Protein AF-0000000087742639 (afdb_homodimer)

pLDDT: mean 84.42, std 10.1, range [49.38, 97.69]

Organism: Butyrivibrio fibrisolvens (NCBI:txid831)

Radius of gyration: 39.34 Å; Cα contacts (8 Å, |Δi|>4): 1975; chains: 2; bounding box: 73×129×88 Å

Secondary structure (DSSP, 8-state):
-PPB-HHHHHHHHHHHHHHHHHHTSPPPS-HHHHHHHHHHHHHHHHHHHHHHHHHHHHSGGGS-HHHHHHHHHHHHHHHHHHHHHHHHHHHHHTT-GGGS-HHHHHHHHHHHHHHHHHHHTHHHH-SSEEE-TT--EEE-TTHHHHHHHHHHHHHHHHHHHHHHTGGGS-HHHHHHHHHHHHHHHHHHHIIIII-TTB--HHHHHHHHHHHHHHHTS-GGGGB-TTT-SB-HHHHHHHHHHHHHHT----EEEEEETTHHHHHHHH-HHHHHHHHHHHHHHHHHHSTTSEEEE-STTEEEEE--TT--HHHHHHHHHHHHTS-BS-TT--B---EEEEEE-TTSPP--HHHHHHHHHHHHHHHHHHT-SS-EEPPHHHHHHHHHHHHHHHHHHHHHHTT--EEEEEEEEETTTTEEEEEEEEEEEEETTTEEEPHHHHHHHHHHHTTHHHHHHHHHHHHHHHHHHS-HHHHT--EEEEEE-HHHHT-TTHHHHHHHHHHHTT--GGGEEEEEEGGGGGGHHHHHHHHHHHHHTT-EEEEEEETTS-B-HHHHHHS--SEEEEPHHHHHHHHTTS---HHHHHHHHHHTT-EEEEE---SHHHHHHHHHHT-SEEESTTT---B-HHHHHHHHHHHHHHHHHHHHH-/-PPB-HHHHHHHHHHHHHHHHHHTSPPPS-HHHHHHHHHHHHHHHHHHHHHHHHHHHHSGGGS-HHHHHHHHHHHHHHHHHHHHHHHHHHHHTTT-GGGS-HHHHHHHHHHHHHHHHHHHTHHHH-SSEEE-TT--EEE-TTHHHHHHHHHIIIIIHHHHHHHHTGGGS-HHHHHHHHHHHHHHHHHHHIIIII-TTB--HHHHHHHHHHHHHHHTS-GGGGB-TTT-SB-HHHHHHHHHHHHHHT----EEEEEETTHHHHHHHH-HHHHHHHHHHHHHHHHHHSTTSEEEE-STTEEEEE--TT--HHHHHHHHHHHHTS-BS-TT--B---EEEEEE-TTSPP--HHHHHHHHHHHHHHHHHHT-SS-EEPPHHHHHHHHHHHHHHHHHHHHHHTT--EEEEEEEEETTTTEEEEEEEEEEEEETTTEEEPHHHHHHHHHHHTTHHHHHHHHHHHHHHHHHHS-HHHHT--EEEEEE-HHHHT-TTHHHHHHHHHHHTT--GGGEEEEEEGGGGGGHHHHHHHHHHHHHTT-EEEEEEETTS-B-HHHHHHS--SEEEEPHHHHHHHHTTS---HHHHHHHHHHTT-EEEEE---SHHHHHHHHHHT-SEEESTTT---B-HHHHHHHHHHHHHHHHHHHHH-

Sequence (1292 aa):
MVWNVYFEIAALMISVVLMLSDLWKKHLPFRSWNYFAWILSLQIICCIFDIISCGMAIRPYRYSIRIHYLINIIYYISYIMEIWSFAIFTIAMTGKSKSIRRTTWFVIALPYLVSFISVLITPFTHMFFYIDSEGVYHRGWAYYYTWLTFLAFYILLPVAYAWFYKVQMAPYRMMYTIGFWALSLTGMLLQGFIFTDVLLEGLFNTAAILIIYLNIQNPSQFTDADTGLYNQWALGEVIDEKLEYGDPIDISVIGIENFPVLESIYGRRKLMRVLHSIADEITEQVKGVNLFYMHRGRFALLFNKNTNHKQIEHAIRRRFEMPWGEEDGKVTFKIHITHLDEDVPKMSIREIFDSLEEGLRNAEMKNNEVTEIISAQRIEEIRDGIKVEHAVSKAIRERRIRVAFQPIYSTKKERIISVEALARLVDDELGIIEPDVFIPIAEKNGTIGFIGSQVFEQVCSFIRERDMEDLGVRFIEVNLSPIQCKSGELVSDLFNLMDRYEIDPRQINFEITESAMTDGKILNEMMNKIIQRGSTFSLDDYGTGYSNLVELLDLPFKIVKIDKSLVWSYFNGTSDVLPDIIKTFSKRGYEIVAEGVETHNMAEKLRDMGCDYLQGFYFSKALPADQLVSYVYNNRRLRIMEEMRLMVWNVYFEIAALMISVVLMLSDLWKKHLPFRSWNYFAWILSLQIICCIFDIISCGMAIRPYRYSIRIHYLINIIYYISYIMEIWSFAIFTIAMTGKSKSIRRTTWFVIALPYLVSFISVLITPFTHMFFYIDSEGVYHRGWAYYYTWLTFLAFYILLPVAYAWFYKVQMAPYRMMYTIGFWALSLTGMLLQGFIFTDVLLEGLFNTAAILIIYLNIQNPSQFTDADTGLYNQWALGEVIDEKLEYGDPIDISVIGIENFPVLESIYGRRKLMRVLHSIADEITEQVKGVNLFYMHRGRFALLFNKNTNHKQIEHAIRRRFEMPWGEEDGKVTFKIHITHLDEDVPKMSIREIFDSLEEGLRNAEMKNNEVTEIISAQRIEEIRDGIKVEHAVSKAIRERRIRVAFQPIYSTKKERIISVEALARLVDDELGIIEPDVFIPIAEKNGTIGFIGSQVFEQVCSFIRERDMEDLGVRFIEVNLSPIQCKSGELVSDLFNLMDRYEIDPRQINFEITESAMTDGKILNEMMNKIIQRGSTFSLDDYGTGYSNLVELLDLPFKIVKIDKSLVWSYFNGTSDVLPDIIKTFSKRGYEIVAEGVETHNMAEKLRDMGCDYLQGFYFSKALPADQLVSYVYNNRRLRIMEEMRL

InterPro domains:
  IPR000160 GGDEF domain [PS50887] (247-376)
  IPR001633 EAL domain [PF00563] (391-621)
  IPR001633 EAL domain [PS50883] (385-636)
  IPR001633 EAL domain [SM00052] (384-627)
  IPR001633 EAL domain [cd01948] (390-627)
  IPR035919 EAL domain superfamily [G3DSA:3.20.20.450] (386-643)
  IPR035919 EAL domain superfamily [SSF141868] (390-637)
  IPR043128 Reverse transcriptase/Diguanylate cyclase domain [G3DSA:3.30.70.270] (218-373)

Solvent-accessible surface area (backbone atoms only — not comparable to full-atom values): 66734 Å² total; per-residue (Å²): 124,75,62,46,51,52,32,25,52,47,20,37,52,51,44,49,53,51,48,56,60,48,69,75,40,83,76,64,92,41,68,49,49,50,33,48,52,46,32,54,51,28,49,42,52,24,33,52,32,46,48,51,42,49,58,44,47,70,50,24,75,81,49,57,62,65,56,55,49,51,42,45,44,51,21,53,49,30,46,55,49,30,50,51,31,53,24,52,31,45,38,36,69,50,70,51,48,79,73,48,50,70,69,58,47,48,64,66,44,43,65,54,52,54,51,51,49,48,53,71,46,9,89,78,66,32,35,46,34,41,64,47,99,67,31,47,79,40,78,20,86,41,35,67,60,53,49,51,54,50,48,48,48,46,49,49,49,32,52,50,52,37,57,72,42,38,86,76,38,60,69,68,55,55,54,50,52,51,47,29,53,50,38,35,49,50,19,46,50,40,25,71,73,69,39,70,50,38,46,41,38,49,34,25,41,39,48,21,50,46,49,40,41,70,70,69,62,37,62,60,65,31,34,30,87,76,59,67,32,31,16,48,66,40,48,51,52,47,49,49,51,30,52,75,69,67,47,71,56,31,39,35,38,39,34,40,59,63,36,70,27,49,32,64,55,62,31,60,70,59,46,41,52,41,47,28,52,48,50,52,51,49,51,68,71,37,70,89,44,50,63,29,35,60,57,82,56,25,35,35,38,43,46,52,92,88,57,65,61,65,60,50,52,50,53,51,52,58,53,39,72,43,65,43,65,58,93,93,53,68,43,70,57,54,66,26,33,16,36,41,58,50,85,51,72,95,64,53,70,64,56,49,55,53,48,51,54,51,29,38,51,50,13,52,47,61,53,34,94,49,70,29,68,59,46,70,67,57,50,49,50,51,50,50,51,49,52,49,51,50,48,53,33,49,30,60,75,66,64,52,66,39,61,25,34,26,56,29,33,26,58,86,77,68,42,58,36,31,32,35,55,40,75,41,43,69,40,93,86,76,35,74,50,55,54,88,57,55,48,58,51,23,55,74,45,53,49,38,51,60,52,44,51,53,48,49,52,51,51,44,50,48,56,60,75,40,63,43,72,81,64,44,39,61,32,39,35,38,70,45,54,47,72,43,63,57,39,58,54,44,67,59,52,53,48,53,52,32,58,74,51,66,54,63,41,62,38,36,28,39,27,33,45,37,69,41,54,82,47,54,66,60,44,44,54,55,49,48,61,44,37,74,61,44,26,48,34,27,37,30,46,44,62,75,29,35,42,22,65,62,61,54,70,72,39,86,57,51,31,41,28,37,25,35,68,56,49,48,29,38,76,70,67,74,39,83,56,55,66,59,52,47,46,56,42,47,75,70,67,38,42,33,32,40,30,64,32,64,45,70,67,52,50,54,54,40,45,71,68,62,35,43,25,42,27,26,65,57,81,36,63,69,23,45,68,71,54,40,56,51,48,48,53,51,54,50,50,50,50,52,53,53,59,67,72,103,122,74,61,46,52,50,32,25,52,46,20,36,53,50,45,50,52,51,48,55,59,49,69,74,39,84,76,64,91,42,69,48,51,51,32,47,52,47,32,56,52,28,49,43,50,22,35,53,31,46,49,51,42,51,58,43,45,70,49,24,75,80,50,56,63,69,56,55,50,48,42,46,43,52,21,54,49,30,45,55,49,30,49,50,30,53,25,51,30,43,39,36,69,50,71,50,48,77,72,48,51,69,68,58,48,46,63,67,45,43,66,56,52,54,52,52,50,47,55,71,46,10,88,78,66,33,34,47,36,41,66,47,100,67,29,48,80,40,78,21,87,41,38,68,60,53,50,49,54,46,48,51,51,48,47,49,48,30,51,49,52,39,58,73,42,38,87,75,38,59,68,69,54,53,54,50,51,52,48,29,52,51,37,36,49,50,20,47,51,39,25,70,71,69,40,70,50,37,44,41,38,48,34,24,41,40,48,21,50,47,50,41,41,71,70,68,61,36,62,59,65,30,35,30,88,76,57,66,32,31,17,48,67,39,49,52,52,45,49,50,51,30,52,75,69,66,44,72,55,31,39,34,38,38,35,41,61,62,37,71,29,49,32,64,55,62,31,58,69,58,45,42,52,42,46,27,51,48,50,52,52,49,51,66,71,36,72,89,46,50,61,28,35,59,57,82,57,27,36,35,38,43,46,54,93,88,57,66,59,67,60,50,52,50,53,51,54,56,54,39,72,45,66,43,66,56,93,91,52,66,44,69,56,55,68,27,33,16,35,41,56,49,84,52,73,94,65,52,72,65,56,48,54,53,47,51,53,51,27,38,52,50,15,51,49,61,52,34,95,49,70,28,68,58,46,70,66,57,50,48,51,51,49,50,52,49,52,50,50,49,48,51,33,49,28,61,76,66,66,51,66,40,61,26,34,26,55,28,32,26,58,85,75,68,42,57,36,30,31,35,54,39,75,41,42,69,38,94,85,76,36,75,50,53,54,87,56,54,48,57,51,22,55,73,45,55,48,38,51,61,52,44,51,54,48,50,49,51,50,42,51,48,57,61,76,40,64,44,73,81,62,45,39,62,32,38,34,37,70,46,54,46,73,43,62,56,38,58,54,42,67,59,54,53,49,52,51,32,57,73,53,68,54,64,43,59,38,36,28,39,27,36,45,37,70,41,55,83,48,53,67,59,45,46,55,53,50,49,61,45,39,74,64,44,27,48,31,29,37,30,46,44,60,75,30,35,43,21,64,64,62,54,69,71,40,86,55,50,30,40,28,35,24,35,68,57,48,50,29,38,76,69,67,74,38,83,57,53,67,59,52,49,47,57,41,47,75,71,68,36,41,32,31,42,32,65,30,63,45,71,66,53,51,52,52,40,45,70,67,63,34,45,26,41,27,25,63,57,80,37,59,69,23,45,68,71,53,40,56,52,48,50,52,48,54,52,48,50,49,52,51,51,60,68,71,101

Structure (mmCIF, N/CA/C/O backbone):
data_AF-0000000087742639-model_v1
#
loop_
_entity.id
_entity.type
_entity.pdbx_description
1 polymer 'EAL domain, c-di-GMP-specific phosphodiesterase class I (Or its enzymatically inactive variant)'
#
loop_
_atom_site.group_PDB
_atom_site.id
_atom_site.type_symbol
_atom_site.label_atom_id
_atom_site.label_alt_id
_atom_site.label_comp_id
_atom_site.label_asym_id
_atom_site.label_entity_id
_atom_site.label_seq_id
_atom_site.pdbx_PDB_ins_code
_atom_site.Cartn_x
_atom_site.Cartn_y
_atom_site.Cartn_z
_atom_site.occupancy
_atom_site.B_iso_or_equiv
_atom_site.auth_seq_id
_atom_site.auth_comp_id
_atom_site.auth_asym_id
_atom_site.auth_atom_id
_atom_site.pdbx_PDB_model_num
ATOM 1 N N . MET A 1 1 ? -14.148 57.188 22.984 1 70.19 1 MET A N 1
ATOM 2 C CA . MET A 1 1 ? -13.477 55.969 23.484 1 70.19 1 MET A CA 1
ATOM 3 C C . MET A 1 1 ? -12.375 55.531 22.516 1 70.19 1 MET A C 1
ATOM 5 O O . MET A 1 1 ? -12.547 55.594 21.297 1 70.19 1 MET A O 1
ATOM 9 N N . VAL A 1 2 ? -11.156 55.406 22.984 1 81.5 2 VAL A N 1
ATOM 10 C CA . VAL A 1 2 ? -10.023 54.969 22.188 1 81.5 2 VAL A CA 1
ATOM 11 C C . VAL A 1 2 ? -9.719 53.5 22.484 1 81.5 2 VAL A C 1
ATOM 13 O O . VAL A 1 2 ? -9.695 53.094 23.641 1 81.5 2 VAL A O 1
ATOM 16 N N . TRP A 1 3 ? -9.789 52.75 21.391 1 89.06 3 TRP A N 1
ATOM 17 C CA . TRP A 1 3 ? -9.562 51.312 21.531 1 89.06 3 TRP A CA 1
ATOM 18 C C . TRP A 1 3 ? -8.125 50.969 21.172 1 89.06 3 TRP A C 1
ATOM 20 O O . TRP A 1 3 ? -7.535 51.562 20.281 1 89.06 3 TRP A O 1
ATOM 30 N N . ASN A 1 4 ? -7.555 49.969 21.938 1 91.44 4 ASN A N 1
ATOM 31 C CA . ASN A 1 4 ? -6.262 49.375 21.609 1 91.44 4 ASN A CA 1
ATOM 32 C C . ASN A 1 4 ? -6.391 48.312 20.531 1 91.44 4 ASN A C 1
ATOM 34 O O . ASN A 1 4 ? -7.02 47.281 20.734 1 91.44 4 ASN A O 1
ATOM 38 N N . VAL A 1 5 ? -5.688 48.531 19.344 1 93.56 5 VAL A N 1
ATOM 39 C CA . VAL A 1 5 ? -5.941 47.688 18.172 1 93.56 5 VAL A CA 1
ATOM 40 C C . VAL A 1 5 ? -4.738 46.781 17.922 1 93.56 5 VAL A C 1
ATOM 42 O O . VAL A 1 5 ? -4.688 46.062 16.906 1 93.56 5 VAL A O 1
ATOM 45 N N . TYR A 1 6 ? -3.758 46.719 18.719 1 92.94 6 TYR A N 1
ATOM 46 C CA . TYR A 1 6 ? -2.504 46.031 18.453 1 92.94 6 TYR A CA 1
ATOM 47 C C . TYR A 1 6 ? -2.721 44.531 18.344 1 92.94 6 TYR A C 1
ATOM 49 O O . TYR A 1 6 ? -2.141 43.875 17.484 1 92.94 6 TYR A O 1
ATOM 57 N N . PHE A 1 7 ? -3.562 44 19.188 1 94.56 7 PHE A N 1
ATOM 58 C CA . PHE A 1 7 ? -3.836 42.562 19.141 1 94.56 7 PHE A CA 1
ATOM 59 C C . PHE A 1 7 ? -4.551 42.188 17.844 1 94.56 7 PHE A C 1
ATOM 61 O O . PHE A 1 7 ? -4.32 41.094 17.297 1 94.56 7 PHE A O 1
ATOM 68 N N . GLU A 1 8 ? -5.383 43.031 17.422 1 94.94 8 GLU A N 1
ATOM 69 C CA . GLU A 1 8 ? -6.102 42.781 16.172 1 94.94 8 GLU A CA 1
ATOM 70 C C . GLU A 1 8 ? -5.152 42.812 14.977 1 94.94 8 GLU A C 1
ATOM 72 O O . GLU A 1 8 ? -5.312 42.062 14.023 1 94.94 8 GLU A O 1
ATOM 77 N N . ILE A 1 9 ? -4.191 43.75 15.031 1 95 9 ILE A N 1
ATOM 78 C CA . ILE A 1 9 ? -3.184 43.812 13.977 1 95 9 ILE A CA 1
ATOM 79 C C . ILE A 1 9 ? -2.359 42.531 13.961 1 95 9 ILE A C 1
ATOM 81 O O . ILE A 1 9 ? -2.053 42 12.891 1 95 9 ILE A O 1
ATOM 85 N N . ALA A 1 10 ? -2.016 42.094 15.117 1 95.5 10 ALA A N 1
ATOM 86 C CA . ALA A 1 10 ? -1.282 40.844 15.227 1 95.5 10 ALA A CA 1
ATOM 87 C C . ALA A 1 10 ? -2.096 39.688 14.656 1 95.5 10 ALA A C 1
ATOM 89 O O . ALA A 1 10 ? -1.561 38.812 13.945 1 95.5 10 ALA A O 1
ATOM 90 N N . ALA A 1 11 ? -3.361 39.656 15.023 1 96.5 11 ALA A N 1
ATOM 91 C CA . ALA A 1 11 ? -4.262 38.625 14.523 1 96.5 11 ALA A CA 1
ATOM 92 C C . ALA A 1 11 ? -4.328 38.656 13 1 96.5 11 ALA A C 1
ATOM 94 O O . ALA A 1 11 ? -4.32 37.594 12.367 1 96.5 11 ALA A O 1
ATOM 95 N N . LEU A 1 12 ? -4.414 39.844 12.477 1 96.38 12 LEU A N 1
ATOM 96 C CA . LEU A 1 12 ? -4.473 40.031 11.031 1 96.38 12 LEU A CA 1
ATOM 97 C C . LEU A 1 12 ? -3.217 39.469 10.359 1 96.38 12 LEU A C 1
ATOM 99 O O . LEU A 1 12 ? -3.303 38.75 9.359 1 96.38 12 LEU A O 1
ATOM 103 N N . MET A 1 13 ? -2.086 39.75 10.938 1 95.06 13 MET A N 1
ATOM 104 C CA . MET A 1 13 ? -0.822 39.281 10.367 1 95.06 13 MET A CA 1
ATOM 105 C C . MET A 1 13 ? -0.753 37.781 10.344 1 95.06 13 MET A C 1
ATOM 107 O O . MET A 1 13 ? -0.425 37.188 9.312 1 95.06 13 MET A O 1
ATOM 111 N N . ILE A 1 14 ? -1.078 37.188 11.438 1 95.25 14 ILE A N 1
ATOM 112 C CA . ILE A 1 14 ? -1 35.719 11.539 1 95.25 14 ILE A CA 1
ATOM 113 C C . ILE A 1 14 ? -2.033 35.094 10.617 1 95.25 14 ILE A C 1
ATOM 115 O O . ILE A 1 14 ? -1.758 34.062 9.969 1 95.25 14 ILE A O 1
ATOM 119 N N . SER A 1 15 ? -3.193 35.688 10.547 1 95.69 15 SER A N 1
ATOM 120 C CA . SER A 1 15 ? -4.242 35.156 9.68 1 95.69 15 SER A CA 1
ATOM 121 C C . SER A 1 15 ? -3.828 35.219 8.211 1 95.69 15 SER A C 1
ATOM 123 O O . SER A 1 15 ? -4.152 34.312 7.43 1 95.69 15 SER A O 1
ATOM 125 N N . VAL A 1 16 ? -3.143 36.281 7.891 1 94.12 16 VAL A N 1
ATOM 126 C CA . VAL A 1 16 ? -2.666 36.406 6.516 1 94.12 16 VAL A CA 1
ATOM 127 C C . VAL A 1 16 ? -1.624 35.344 6.215 1 94.12 16 VAL A C 1
ATOM 129 O O . VAL A 1 16 ? -1.62 34.75 5.129 1 94.12 16 VAL A O 1
ATOM 132 N N . VAL A 1 17 ? -0.78 35.062 7.176 1 91.38 17 VAL A N 1
ATOM 133 C CA . VAL A 1 17 ? 0.227 34.031 7.012 1 91.38 17 VAL A CA 1
ATOM 134 C C . VAL A 1 17 ? -0.457 32.656 6.836 1 91.38 17 VAL A C 1
ATOM 136 O O . VAL A 1 17 ? -0.042 31.859 6 1 91.38 17 VAL A O 1
ATOM 139 N N . LEU A 1 18 ? -1.46 32.438 7.578 1 90.56 18 LEU A N 1
ATOM 140 C CA . LEU A 1 18 ? -2.215 31.203 7.473 1 90.56 18 LEU A CA 1
ATOM 141 C C . LEU A 1 18 ? -2.879 31.094 6.105 1 90.56 18 LEU A C 1
ATOM 143 O O . LEU A 1 18 ? -2.867 30.016 5.496 1 90.56 18 LEU A O 1
ATOM 147 N N . MET A 1 19 ? -3.42 32.188 5.66 1 90.25 19 MET A N 1
ATOM 148 C CA . MET A 1 19 ? -4.094 32.188 4.363 1 90.25 19 MET A CA 1
ATOM 149 C C . MET A 1 19 ? -3.104 31.922 3.238 1 90.25 19 MET A C 1
ATOM 151 O O . MET A 1 19 ? -3.393 31.141 2.33 1 90.25 19 MET A O 1
ATOM 155 N N . LEU A 1 20 ? -1.961 32.5 3.342 1 85.44 20 LEU A N 1
ATOM 156 C CA . LEU A 1 20 ? -0.944 32.312 2.314 1 85.44 20 LEU A CA 1
ATOM 157 C C . LEU A 1 20 ? -0.446 30.875 2.305 1 85.44 20 LEU A C 1
ATOM 159 O O . LEU A 1 20 ? -0.178 30.312 1.24 1 85.44 20 LEU A O 1
ATOM 163 N N . SER A 1 21 ? -0.362 30.344 3.438 1 81.69 21 SER A N 1
ATOM 164 C CA . SER A 1 21 ? 0.072 28.953 3.539 1 81.69 21 SER A CA 1
ATOM 165 C C . SER A 1 21 ? -0.982 28 2.979 1 81.69 21 SER A C 1
ATOM 167 O O . SER A 1 21 ? -0.65 26.938 2.463 1 81.69 21 SER A O 1
ATOM 169 N N . ASP A 1 22 ? -2.203 28.391 3.123 1 77.56 22 ASP A N 1
ATOM 170 C CA . ASP A 1 22 ? -3.309 27.547 2.66 1 77.56 22 ASP A CA 1
ATOM 171 C C . ASP A 1 22 ? -3.486 27.656 1.147 1 77.56 22 ASP A C 1
ATOM 173 O O . ASP A 1 22 ? -3.855 26.688 0.487 1 77.56 22 ASP A O 1
ATOM 177 N N . LEU A 1 23 ? -3.352 28.875 0.648 1 73.81 23 LEU A N 1
ATOM 178 C CA . LEU A 1 23 ? -3.588 29.141 -0.766 1 73.81 23 LEU A CA 1
ATOM 179 C C . LEU A 1 23 ? -2.629 28.344 -1.64 1 73.81 23 LEU A C 1
ATOM 181 O O . LEU A 1 23 ? -2.975 27.969 -2.76 1 73.81 23 LEU A O 1
ATOM 185 N N . TRP A 1 24 ? -1.487 28.047 -1.131 1 63.91 24 TRP A N 1
ATOM 186 C CA . TRP A 1 24 ? -0.484 27.359 -1.929 1 63.91 24 TRP A CA 1
ATOM 187 C C . TRP A 1 24 ? -0.74 25.844 -1.932 1 63.91 24 TRP A C 1
ATOM 189 O O . TRP A 1 24 ? -0.185 25.125 -2.758 1 63.91 24 TRP A O 1
ATOM 199 N N . LYS A 1 25 ? -1.553 25.594 -1.035 1 64.81 25 LYS A N 1
ATOM 200 C CA . LYS A 1 25 ? -1.825 24.156 -0.957 1 64.81 25 LYS A CA 1
ATOM 201 C C . LYS A 1 25 ? -3.072 23.797 -1.756 1 64.81 25 LYS A C 1
ATOM 203 O O . LYS A 1 25 ? -3.984 24.609 -1.901 1 64.81 25 LYS A O 1
ATOM 208 N N . LYS A 1 26 ? -2.994 22.812 -2.545 1 58.59 26 LYS A N 1
ATOM 209 C CA . LYS A 1 26 ? -4.113 22.359 -3.371 1 58.59 26 LYS A CA 1
ATOM 210 C C . LYS A 1 26 ? -5.309 21.969 -2.51 1 58.59 26 LYS A C 1
ATOM 212 O O . LYS A 1 26 ? -5.141 21.406 -1.426 1 58.59 26 LYS A O 1
ATOM 217 N N . HIS A 1 27 ? -6.414 22.719 -2.695 1 59.78 27 HIS A N 1
ATOM 218 C CA . HIS A 1 27 ? -7.578 22.5 -1.841 1 59.78 27 HIS A CA 1
ATOM 219 C C . HIS A 1 27 ? -8.453 21.375 -2.375 1 59.78 27 HIS A C 1
ATOM 221 O O . HIS A 1 27 ? -8.641 21.25 -3.588 1 59.78 27 HIS A O 1
ATOM 227 N N . LEU A 1 28 ? -8.742 20.484 -1.466 1 62.91 28 LEU A N 1
ATOM 228 C CA . LEU A 1 28 ? -9.648 19.375 -1.786 1 62.91 28 LEU A CA 1
ATOM 229 C C . LEU A 1 28 ? -11.078 19.891 -1.967 1 62.91 28 LEU A C 1
ATOM 231 O O . LEU A 1 28 ? -11.469 20.875 -1.342 1 62.91 28 LEU A O 1
ATOM 235 N N . PRO A 1 29 ? -11.688 19.375 -2.898 1 63.16 29 PRO A N 1
ATOM 236 C CA . PRO A 1 29 ? -13.07 19.781 -3.117 1 63.16 29 PRO A CA 1
ATOM 237 C C . PRO A 1 29 ? -14.016 19.281 -2.031 1 63.16 29 PRO A C 1
ATOM 239 O O . PRO A 1 29 ? -14.961 18.547 -2.324 1 63.16 29 PRO A O 1
ATOM 242 N N . PHE A 1 30 ? -13.648 19.547 -0.733 1 67.44 30 PHE A N 1
ATOM 243 C CA . PHE A 1 30 ? -14.539 19.234 0.379 1 67.44 30 PHE A CA 1
ATOM 244 C C . PHE A 1 30 ? -15.281 20.484 0.845 1 67.44 30 PHE A C 1
ATOM 246 O O . PHE A 1 30 ? -14.75 21.594 0.781 1 67.44 30 PHE A O 1
ATOM 253 N N . ARG A 1 31 ? -16.484 20.281 1.175 1 70.62 31 ARG A N 1
ATOM 254 C CA . ARG A 1 31 ? -17.25 21.406 1.689 1 70.62 31 ARG A CA 1
ATOM 255 C C . ARG A 1 31 ? -16.594 22.016 2.916 1 70.62 31 ARG A C 1
ATOM 257 O O . ARG A 1 31 ? -16.562 23.234 3.072 1 70.62 31 ARG A O 1
ATOM 264 N N . SER A 1 32 ? -16.109 21.062 3.762 1 74.19 32 SER A N 1
ATOM 265 C CA . SER A 1 32 ? -15.469 21.578 4.969 1 74.19 32 SER A CA 1
ATOM 266 C C . SER A 1 32 ? -14.273 22.453 4.629 1 74.19 32 SER A C 1
ATOM 268 O O . SER A 1 32 ? -14 23.438 5.328 1 74.19 32 SER A O 1
ATOM 270 N N . TRP A 1 33 ? -13.664 22.219 3.529 1 75.75 33 TRP A N 1
ATOM 271 C CA . TRP A 1 33 ? -12.516 23.016 3.121 1 75.75 33 TRP A CA 1
ATOM 272 C C . TRP A 1 33 ? -12.945 24.391 2.646 1 75.75 33 TRP A C 1
ATOM 274 O O . TRP A 1 33 ? -12.266 25.391 2.898 1 75.75 33 TRP A O 1
ATOM 284 N N . ASN A 1 34 ? -14.047 24.312 2.035 1 78.69 34 ASN A N 1
ATOM 285 C CA . ASN A 1 34 ? -14.57 25.594 1.588 1 78.69 34 ASN A CA 1
ATOM 286 C C . ASN A 1 34 ? -15 26.469 2.766 1 78.69 34 ASN A C 1
ATOM 288 O O . ASN A 1 34 ? -14.758 27.688 2.764 1 78.69 34 ASN A O 1
ATOM 292 N N . TYR A 1 35 ? -15.617 25.812 3.674 1 84.5 35 TYR A N 1
ATOM 293 C CA . TYR A 1 35 ? -16.031 26.562 4.852 1 84.5 35 TYR A CA 1
ATOM 294 C C . TYR A 1 35 ? -14.82 27.078 5.621 1 84.5 35 TYR A C 1
ATOM 296 O O . TYR A 1 35 ? -14.859 28.172 6.191 1 84.5 35 TYR A O 1
ATOM 304 N N . PHE A 1 36 ? -13.781 26.266 5.617 1 86.62 36 PHE A N 1
ATOM 305 C CA . PHE A 1 36 ? -12.57 26.703 6.293 1 86.62 36 PHE A CA 1
ATOM 306 C C . PHE A 1 36 ? -11.953 27.906 5.586 1 86.62 36 PHE A C 1
ATOM 308 O O . PHE A 1 36 ? -11.516 28.859 6.234 1 86.62 36 PHE A O 1
ATOM 315 N N . ALA A 1 37 ? -11.953 27.859 4.305 1 86.44 37 ALA A N 1
ATOM 316 C CA . ALA A 1 37 ? -11.461 29 3.531 1 86.44 37 ALA A CA 1
ATOM 317 C C . ALA A 1 37 ? -12.305 30.234 3.781 1 86.44 37 ALA A C 1
ATOM 319 O O . ALA A 1 37 ? -11.773 31.359 3.844 1 86.44 37 ALA A O 1
ATOM 320 N N . TRP A 1 38 ? -13.578 30.016 4.023 1 89.44 38 TRP A N 1
ATOM 321 C CA . TRP A 1 38 ? -14.484 31.125 4.332 1 89.44 38 TRP A CA 1
ATOM 322 C C . TRP A 1 38 ? -14.156 31.719 5.699 1 89.44 38 TRP A C 1
ATOM 324 O O . TRP A 1 38 ? -14.156 32.938 5.863 1 89.44 38 TRP A O 1
ATOM 334 N N . ILE A 1 39 ? -13.922 30.812 6.609 1 92.62 39 ILE A N 1
ATOM 335 C CA . ILE A 1 39 ? -13.602 31.266 7.957 1 92.62 39 ILE A CA 1
ATOM 336 C C . ILE A 1 39 ? -12.344 32.125 7.922 1 92.62 39 ILE A C 1
ATOM 338 O O . ILE A 1 39 ? -12.312 33.219 8.5 1 92.62 39 ILE A O 1
ATOM 342 N N . LEU A 1 40 ? -11.383 31.641 7.211 1 92.62 40 LEU A N 1
ATOM 343 C CA . LEU A 1 40 ? -10.102 32.344 7.133 1 92.62 40 LEU A CA 1
ATOM 344 C C . LEU A 1 40 ? -10.25 33.688 6.426 1 92.62 40 LEU A C 1
ATOM 346 O O . LEU A 1 40 ? -9.727 34.688 6.887 1 92.62 40 LEU A O 1
ATOM 350 N N . SER A 1 41 ? -11 33.781 5.375 1 94.25 41 SER A N 1
ATOM 351 C CA . SER A 1 41 ? -11.219 35 4.625 1 94.25 41 SER A CA 1
ATOM 352 C C . SER A 1 41 ? -12.016 36.031 5.449 1 94.25 41 SER A C 1
ATOM 354 O O . SER A 1 41 ? -11.672 37.219 5.48 1 94.25 41 SER A O 1
ATOM 356 N N . LEU A 1 42 ? -13.031 35.531 6.086 1 95.5 42 LEU A N 1
ATOM 357 C CA . LEU A 1 42 ? -13.875 36.406 6.895 1 95.5 42 LEU A CA 1
ATOM 358 C C . LEU A 1 42 ? -13.109 36.969 8.094 1 95.5 42 LEU A C 1
ATOM 360 O O . LEU A 1 42 ? -13.336 38.094 8.523 1 95.5 42 LEU A O 1
ATOM 364 N N . GLN A 1 43 ? -12.219 36.125 8.641 1 96.5 43 GLN A N 1
ATOM 365 C CA . GLN A 1 43 ? -11.359 36.562 9.734 1 96.5 43 GLN A CA 1
ATOM 366 C C . GLN A 1 43 ? -10.492 37.75 9.297 1 96.5 43 GLN A C 1
ATOM 368 O O . GLN A 1 43 ? -10.359 38.719 10.031 1 96.5 43 GLN A O 1
ATOM 373 N N . ILE A 1 44 ? -9.984 37.688 8.156 1 97.12 44 ILE A N 1
ATOM 374 C CA . ILE A 1 44 ? -9.125 38.75 7.641 1 97.12 44 ILE A CA 1
ATOM 375 C C . ILE A 1 44 ? -9.945 40 7.387 1 97.12 44 ILE A C 1
ATOM 377 O O . ILE A 1 44 ? -9.555 41.094 7.805 1 97.12 44 ILE A O 1
ATOM 381 N N . ILE A 1 45 ? -11.086 39.844 6.812 1 97.12 45 ILE A N 1
ATOM 382 C CA . ILE A 1 45 ? -11.961 40.969 6.52 1 97.12 45 ILE A CA 1
ATOM 383 C C . ILE A 1 45 ? -12.43 41.625 7.828 1 97.12 45 ILE A C 1
ATOM 385 O O . ILE A 1 45 ? -12.422 42.844 7.957 1 97.12 45 ILE A O 1
ATOM 389 N N . CYS A 1 46 ? -12.797 40.781 8.742 1 95.5 46 CYS A N 1
ATOM 390 C CA . CYS A 1 46 ? -13.258 41.281 10.039 1 95.5 46 CYS A CA 1
ATOM 391 C C . CYS A 1 46 ? -12.18 42.094 10.734 1 95.5 46 CYS A C 1
ATOM 393 O O . CYS A 1 46 ? -12.445 43.188 11.234 1 95.5 46 CYS A O 1
ATOM 395 N N . CYS A 1 47 ? -10.953 41.562 10.734 1 96.56 47 CYS A N 1
ATOM 396 C CA . CYS A 1 47 ? -9.852 42.281 11.391 1 96.56 47 CYS A CA 1
ATOM 397 C C . CYS A 1 47 ? -9.555 43.594 10.703 1 96.56 47 CYS A C 1
ATOM 399 O O . CYS A 1 47 ? -9.344 44.625 11.359 1 96.56 47 CYS A O 1
ATOM 401 N N . ILE A 1 48 ? -9.586 43.625 9.414 1 97.25 48 ILE A N 1
ATOM 402 C CA . ILE A 1 48 ? -9.281 44.844 8.648 1 97.25 48 ILE A CA 1
ATOM 403 C C . ILE A 1 48 ? -10.297 45.938 8.977 1 97.25 48 ILE A C 1
ATOM 405 O O . ILE A 1 48 ? -9.922 47.062 9.32 1 97.25 48 ILE A O 1
ATOM 409 N N . PHE A 1 49 ? -11.516 45.625 8.977 1 96.56 49 PHE A N 1
ATOM 410 C CA . PHE A 1 49 ? -12.555 46.625 9.141 1 96.56 49 PHE A CA 1
ATOM 411 C C . PHE A 1 49 ? -12.703 47 10.609 1 96.56 49 PHE A C 1
ATOM 413 O O . PHE A 1 49 ? -13.102 48.125 10.922 1 96.56 49 PHE A O 1
ATOM 420 N N . ASP A 1 50 ? -12.391 46.062 11.469 1 95.12 50 ASP A N 1
ATOM 421 C CA . ASP A 1 50 ? -12.344 46.406 12.883 1 95.12 50 ASP A CA 1
ATOM 422 C C . ASP A 1 50 ? -11.25 47.469 13.148 1 95.12 50 ASP A C 1
ATOM 424 O O . ASP A 1 50 ? -11.492 48.438 13.844 1 95.12 50 ASP A O 1
ATOM 428 N N . ILE A 1 51 ? -10.117 47.281 12.578 1 95.56 51 ILE A N 1
ATOM 429 C CA . ILE A 1 51 ? -8.992 48.188 12.75 1 95.56 51 ILE A CA 1
ATOM 430 C C . ILE A 1 51 ? -9.328 49.531 12.148 1 95.56 51 ILE A C 1
ATOM 432 O O . ILE A 1 51 ? -9.078 50.594 12.766 1 95.56 51 ILE A O 1
ATOM 436 N N . ILE A 1 52 ? -9.922 49.531 11.023 1 95.19 52 ILE A N 1
ATOM 437 C CA . ILE A 1 52 ? -10.273 50.781 10.344 1 95.19 52 ILE A CA 1
ATOM 438 C C . ILE A 1 52 ? -11.328 51.531 11.156 1 95.19 52 ILE A C 1
ATOM 440 O O . ILE A 1 52 ? -11.234 52.75 11.336 1 95.19 52 ILE A O 1
ATOM 444 N N . SER A 1 53 ? -12.312 50.812 11.617 1 94.19 53 SER A N 1
ATOM 445 C CA . SER A 1 53 ? -13.383 51.406 12.383 1 94.19 53 SER A CA 1
ATOM 446 C C . SER A 1 53 ? -12.844 52.062 13.648 1 94.19 53 SER A C 1
ATOM 448 O O . SER A 1 53 ? -13.242 53.188 14 1 94.19 53 SER A O 1
ATOM 450 N N . CYS A 1 54 ? -11.992 51.438 14.352 1 92.75 54 CYS A N 1
ATOM 451 C CA . CYS A 1 54 ? -11.414 51.969 15.578 1 92.75 54 CYS A CA 1
ATOM 452 C C . CYS A 1 54 ? -10.484 53.156 15.273 1 92.75 54 CYS A C 1
ATOM 454 O O . CYS A 1 54 ? -10.398 54.094 16.047 1 92.75 54 CYS A O 1
ATOM 456 N N . GLY A 1 55 ? -9.75 53.031 14.148 1 91.5 55 GLY A N 1
ATOM 457 C CA . GLY A 1 55 ? -8.922 54.156 13.727 1 91.5 55 GLY A CA 1
ATOM 458 C C . GLY A 1 55 ? -9.711 55.406 13.414 1 91.5 55 GLY A C 1
ATOM 459 O O . GLY A 1 55 ? -9.289 56.5 13.758 1 91.5 55 GLY A O 1
ATOM 460 N N . MET A 1 56 ? -10.859 55.219 12.867 1 91.44 56 MET A N 1
ATOM 461 C CA . MET A 1 56 ? -11.727 56.344 12.523 1 91.44 56 MET A CA 1
ATOM 462 C C . MET A 1 56 ? -12.359 56.938 13.781 1 91.44 56 MET A C 1
ATOM 464 O O . MET A 1 56 ? -12.648 58.156 13.82 1 91.44 56 MET A O 1
ATOM 468 N N . ALA A 1 57 ? -12.508 56.156 14.789 1 89.19 57 ALA A N 1
ATOM 469 C CA . ALA A 1 57 ? -13.141 56.594 16.031 1 89.19 57 ALA A CA 1
ATOM 470 C C . ALA A 1 57 ? -12.227 57.562 16.797 1 89.19 57 ALA A C 1
ATOM 472 O O . ALA A 1 57 ? -12.695 58.312 17.641 1 89.19 57 ALA A O 1
ATOM 473 N N . ILE A 1 58 ? -10.953 57.469 16.5 1 89 58 ILE A N 1
ATOM 474 C CA . ILE A 1 58 ? -10 58.344 17.172 1 89 58 ILE A CA 1
ATOM 475 C C . ILE A 1 58 ? -10.211 59.781 16.719 1 89 58 ILE A C 1
ATOM 477 O O . ILE A 1 58 ? -10.086 60.719 17.516 1 89 58 ILE A O 1
ATOM 481 N N . ARG A 1 59 ? -10.531 60.031 15.359 1 90.88 59 ARG A N 1
ATOM 482 C CA . ARG A 1 59 ? -10.828 61.375 14.82 1 90.88 59 ARG A CA 1
ATOM 483 C C . ARG A 1 59 ? -12.18 61.375 14.117 1 90.88 59 ARG A C 1
ATOM 485 O O . ARG A 1 59 ? -12.25 61.5 12.891 1 90.88 59 ARG A O 1
ATOM 492 N N . PRO A 1 60 ? -13.188 61.375 14.969 1 87.31 60 PRO A N 1
ATOM 493 C CA . PRO A 1 60 ? -14.531 61.156 14.422 1 87.31 60 PRO A CA 1
ATOM 494 C C . PRO A 1 60 ? -14.945 62.281 13.461 1 87.31 60 PRO A C 1
ATOM 496 O O . PRO A 1 60 ? -15.75 62.031 12.547 1 87.31 60 PRO A O 1
ATOM 499 N N . TYR A 1 61 ? -14.406 63.5 13.57 1 87.94 61 TYR A N 1
ATOM 500 C CA . TYR A 1 61 ? -14.852 64.688 12.805 1 87.94 61 TYR A CA 1
ATOM 501 C C . TYR A 1 61 ? -14.242 64.688 11.406 1 87.94 61 TYR A C 1
ATOM 503 O O . TYR A 1 61 ? -14.695 65.375 10.523 1 87.94 61 TYR A O 1
ATOM 511 N N . ARG A 1 62 ? -13.289 63.844 11.203 1 90.38 62 ARG A N 1
ATOM 512 C CA . ARG A 1 62 ? -12.562 63.844 9.938 1 90.38 62 ARG A CA 1
ATOM 513 C C . ARG A 1 62 ? -13.352 63.125 8.852 1 90.38 62 ARG A C 1
ATOM 515 O O . ARG A 1 62 ? -13.141 63.344 7.66 1 90.38 62 ARG A O 1
ATOM 522 N N . TYR A 1 63 ? -14.281 62.281 9.289 1 91.94 63 TYR A N 1
ATOM 523 C CA . TYR A 1 63 ? -15.016 61.469 8.32 1 91.94 63 TYR A CA 1
ATOM 524 C C . TYR A 1 63 ? -16.516 61.719 8.414 1 91.94 63 TYR A C 1
ATOM 526 O O . TYR A 1 63 ? -17 62.188 9.445 1 91.94 63 TYR A O 1
ATOM 534 N N . SER A 1 64 ? -17.25 61.438 7.379 1 92.94 64 SER A N 1
ATOM 535 C CA . SER A 1 64 ? -18.703 61.656 7.355 1 92.94 64 SER A CA 1
ATOM 536 C C . SER A 1 64 ? -19.422 60.594 8.188 1 92.94 64 SER A C 1
ATOM 538 O O . SER A 1 64 ? -18.906 59.5 8.367 1 92.94 64 SER A O 1
ATOM 540 N N . ILE A 1 65 ? -20.516 60.969 8.711 1 93.31 65 ILE A N 1
ATOM 541 C CA . ILE A 1 65 ? -21.312 60.062 9.539 1 93.31 65 ILE A CA 1
ATOM 542 C C . ILE A 1 65 ? -21.703 58.812 8.734 1 93.31 65 ILE A C 1
ATOM 544 O O . ILE A 1 65 ? -21.766 57.719 9.273 1 93.31 65 ILE A O 1
ATOM 548 N N . ARG A 1 66 ? -21.891 58.938 7.43 1 93.25 66 ARG A N 1
ATOM 549 C CA . ARG A 1 66 ? -22.266 57.812 6.57 1 93.25 66 ARG A CA 1
ATOM 550 C C . ARG A 1 66 ? -21.141 56.812 6.465 1 93.25 66 ARG A C 1
ATOM 552 O O . ARG A 1 66 ? -21.375 55.594 6.453 1 93.25 66 ARG A O 1
ATOM 559 N N . ILE A 1 67 ? -19.938 57.312 6.422 1 95.06 67 ILE A N 1
ATOM 560 C CA . ILE A 1 67 ? -18.781 56.438 6.301 1 95.06 67 ILE A CA 1
ATOM 561 C C . ILE A 1 67 ? -18.578 55.688 7.605 1 95.06 67 ILE A C 1
ATOM 563 O O . ILE A 1 67 ? -18.203 54.5 7.586 1 95.06 67 ILE A O 1
ATOM 567 N N . HIS A 1 68 ? -18.812 56.344 8.703 1 94.31 68 HIS A N 1
ATOM 568 C CA . HIS A 1 68 ? -18.734 55.656 9.992 1 94.31 68 HIS A CA 1
ATOM 569 C C . HIS A 1 68 ? -19.719 54.5 10.062 1 94.31 68 HIS A C 1
ATOM 571 O O . HIS A 1 68 ? -19.375 53.406 10.523 1 94.31 68 HIS A O 1
ATOM 577 N N . TYR A 1 69 ? -20.891 54.812 9.594 1 94.25 69 TYR A N 1
ATOM 578 C CA . TYR A 1 69 ? -21.906 53.75 9.602 1 94.25 69 TYR A CA 1
ATOM 579 C C . TYR A 1 69 ? -21.516 52.625 8.672 1 94.25 69 TYR A C 1
ATOM 581 O O . TYR A 1 69 ? -21.641 51.438 9.031 1 94.25 69 TYR A O 1
ATOM 589 N N . LEU A 1 70 ? -21.062 52.906 7.539 1 95.19 70 LEU A N 1
ATOM 590 C CA . LEU A 1 70 ? -20.75 51.906 6.531 1 95.19 70 LEU A CA 1
ATOM 591 C C . LEU A 1 70 ? -19.672 50.969 7.023 1 95.19 70 LEU A C 1
ATOM 593 O O . LEU A 1 70 ? -19.812 49.75 6.922 1 95.19 70 LEU A O 1
ATOM 597 N N . ILE A 1 71 ? -18.609 51.469 7.516 1 95.75 71 ILE A N 1
ATOM 598 C CA . ILE A 1 71 ? -17.453 50.688 7.949 1 95.75 71 ILE A CA 1
ATOM 599 C C . ILE A 1 71 ? -17.859 49.812 9.125 1 95.75 71 ILE A C 1
ATOM 601 O O . ILE A 1 71 ? -17.5 48.625 9.172 1 95.75 71 ILE A O 1
ATOM 605 N N . ASN A 1 72 ? -18.609 50.344 10.062 1 94.12 72 ASN A N 1
ATOM 606 C CA . ASN A 1 72 ? -19.047 49.531 11.211 1 94.12 72 ASN A CA 1
ATOM 607 C C . ASN A 1 72 ? -20.031 48.469 10.805 1 94.12 72 ASN A C 1
ATOM 609 O O . ASN A 1 72 ? -20.016 47.344 11.359 1 94.12 72 ASN A O 1
ATOM 613 N N . ILE A 1 73 ? -20.859 48.781 9.859 1 94.81 73 ILE A N 1
ATOM 614 C CA . ILE A 1 73 ? -21.812 47.812 9.375 1 94.81 73 ILE A CA 1
ATOM 615 C C . ILE A 1 73 ? -21.062 46.656 8.711 1 94.81 73 ILE A C 1
ATOM 617 O O . ILE A 1 73 ? -21.375 45.469 8.961 1 94.81 73 ILE A O 1
ATOM 621 N N . ILE A 1 74 ? -20.062 46.938 7.914 1 95.69 74 ILE A N 1
ATOM 622 C CA . ILE A 1 74 ? -19.281 45.875 7.262 1 95.69 74 ILE A CA 1
ATOM 623 C C . ILE A 1 74 ? -18.578 45.031 8.32 1 95.69 74 ILE A C 1
ATOM 625 O O . ILE A 1 74 ? -18.516 43.812 8.195 1 95.69 74 ILE A O 1
ATOM 629 N N . TYR A 1 75 ? -18.078 45.656 9.328 1 94.19 75 TYR A N 1
ATOM 630 C CA . TYR A 1 75 ? -17.406 44.938 10.406 1 94.19 75 TYR A CA 1
ATOM 631 C C . TYR A 1 75 ? -18.375 43.969 11.094 1 94.19 75 TYR A C 1
ATOM 633 O O . TYR A 1 75 ? -18.078 42.781 11.227 1 94.19 75 TYR A O 1
ATOM 641 N N . TYR A 1 76 ? -19.531 44.469 11.469 1 92 76 TYR A N 1
ATOM 642 C CA . TYR A 1 76 ? -20.453 43.656 12.227 1 92 76 TYR A CA 1
ATOM 643 C C . TYR A 1 76 ? -21.031 42.531 11.352 1 92 76 TYR A C 1
ATOM 645 O O . TYR A 1 76 ? -21.281 41.438 11.836 1 92 76 TYR A O 1
ATOM 653 N N . ILE A 1 77 ? -21.219 42.812 10.133 1 92.12 77 ILE A N 1
ATOM 654 C CA . ILE A 1 77 ? -21.703 41.781 9.227 1 92.12 77 ILE A CA 1
ATOM 655 C C . ILE A 1 77 ? -20.656 40.688 9.07 1 92.12 77 ILE A C 1
ATOM 657 O O . ILE A 1 77 ? -20.969 39.469 9.102 1 92.12 77 ILE A O 1
ATOM 661 N N . SER A 1 78 ? -19.422 41.094 8.836 1 93.5 78 SER A N 1
ATOM 662 C CA . SER A 1 78 ? -18.344 40.094 8.695 1 93.5 78 SER A CA 1
ATOM 663 C C . SER A 1 78 ? -18.172 39.281 9.977 1 93.5 78 SER A C 1
ATOM 665 O O . SER A 1 78 ? -17.891 38.094 9.914 1 93.5 78 SER A O 1
ATOM 667 N N . TYR A 1 79 ? -18.344 39.875 11.016 1 90.5 79 TYR A N 1
ATOM 668 C CA . TYR A 1 79 ? -18.219 39.219 12.312 1 90.5 79 TYR A CA 1
ATOM 669 C C . TYR A 1 79 ? -19.297 38.156 12.484 1 90.5 79 TYR A C 1
ATOM 671 O O . TYR A 1 79 ? -19 37 12.883 1 90.5 79 TYR A O 1
ATOM 679 N N . ILE A 1 80 ? -20.516 38.531 12.188 1 88.88 80 ILE A N 1
ATOM 680 C CA . ILE A 1 80 ? -21.641 37.594 12.312 1 88.88 80 ILE A CA 1
ATOM 681 C C . ILE A 1 80 ? -21.453 36.469 11.328 1 88.88 80 ILE A C 1
ATOM 683 O O . ILE A 1 80 ? -21.719 35.312 11.664 1 88.88 80 ILE A O 1
ATOM 687 N N . MET A 1 81 ? -21 36.781 10.242 1 90.94 81 MET A N 1
ATOM 688 C CA . MET A 1 81 ? -20.781 35.75 9.227 1 90.94 81 MET A CA 1
ATOM 689 C C . MET A 1 81 ? -19.656 34.812 9.648 1 90.94 81 MET A C 1
ATOM 691 O O . MET A 1 81 ? -19.688 33.625 9.312 1 90.94 81 MET A O 1
ATOM 695 N N . GLU A 1 82 ? -18.641 35.312 10.242 1 91.19 82 GLU A N 1
ATOM 696 C CA . GLU A 1 82 ? -17.531 34.469 10.727 1 91.19 82 GLU A CA 1
ATOM 697 C C . GLU A 1 82 ? -18.016 33.438 11.75 1 91.19 82 GLU A C 1
ATOM 699 O O . GLU A 1 82 ? -17.672 32.281 11.664 1 91.19 82 GLU A O 1
ATOM 704 N N . ILE A 1 83 ? -18.844 33.875 12.648 1 88.56 83 ILE A N 1
ATOM 705 C CA . ILE A 1 83 ? -19.375 32.969 13.68 1 88.56 83 ILE A CA 1
ATOM 706 C C . ILE A 1 83 ? -20.234 31.891 13.031 1 88.56 83 ILE A C 1
ATOM 708 O O . ILE A 1 83 ? -20.156 30.719 13.406 1 88.56 83 ILE A O 1
ATOM 712 N N . TRP A 1 84 ? -21.016 32.375 12.117 1 88.25 84 TRP A N 1
ATOM 713 C CA . TRP A 1 84 ? -21.844 31.453 11.367 1 88.25 84 TRP A CA 1
ATOM 714 C C . TRP A 1 84 ? -20.984 30.422 10.633 1 88.25 84 TRP A C 1
ATOM 716 O O . TRP A 1 84 ? -21.312 29.234 10.602 1 88.25 84 TRP A O 1
ATOM 726 N N . SER A 1 85 ? -19.953 30.891 10.07 1 89.62 85 SER A N 1
ATOM 727 C CA . SER A 1 85 ? -19.078 30 9.32 1 89.62 85 SER A CA 1
ATOM 728 C C . SER A 1 85 ? -18.422 28.953 10.234 1 89.62 85 SER A C 1
ATOM 730 O O . SER A 1 85 ? -18.25 27.797 9.844 1 89.62 85 SER A O 1
ATOM 732 N N . PHE A 1 86 ? -18.031 29.297 11.438 1 90.12 86 PHE A N 1
ATOM 733 C CA . PHE A 1 86 ? -17.516 28.359 12.414 1 90.12 86 PHE A CA 1
ATOM 734 C C . PHE A 1 86 ? -18.531 27.266 12.727 1 90.12 86 PHE A C 1
ATOM 736 O O . PHE A 1 86 ? -18.188 26.094 12.867 1 90.12 86 PHE A O 1
ATOM 743 N N . ALA A 1 87 ? -19.766 27.703 12.789 1 88.94 87 ALA A N 1
ATOM 744 C CA . ALA A 1 87 ? -20.844 26.766 13.133 1 88.94 87 ALA A CA 1
ATOM 745 C C . ALA A 1 87 ? -21.062 25.766 12.008 1 88.94 87 ALA A C 1
ATOM 747 O O . ALA A 1 87 ? -21.156 24.562 12.258 1 88.94 87 ALA A O 1
ATOM 748 N N . ILE A 1 88 ? -21.125 26.281 10.836 1 86.62 88 ILE A N 1
ATOM 749 C CA . ILE A 1 88 ? -21.375 25.406 9.688 1 86.62 88 ILE A CA 1
ATOM 750 C C . ILE A 1 88 ? -20.203 24.469 9.492 1 86.62 88 ILE A C 1
ATOM 752 O O . ILE A 1 88 ? -20.375 23.312 9.102 1 86.62 88 ILE A O 1
ATOM 756 N N . PHE A 1 89 ? -19.016 24.906 9.703 1 88.56 89 PHE A N 1
ATOM 757 C CA . PHE A 1 89 ? -17.828 24.078 9.625 1 88.56 89 PHE A CA 1
ATOM 758 C C . PHE A 1 89 ? -17.906 22.906 10.609 1 88.56 89 PHE A C 1
ATOM 760 O O . PHE A 1 89 ? -17.609 21.766 10.258 1 88.56 89 PHE A O 1
ATOM 767 N N . THR A 1 90 ? -18.297 23.266 11.758 1 87.56 90 THR A N 1
ATOM 768 C CA . THR A 1 90 ? -18.391 22.25 12.797 1 87.56 90 THR A CA 1
ATOM 769 C C . THR A 1 90 ? -19.422 21.188 12.414 1 87.56 90 THR A C 1
ATOM 771 O O . THR A 1 90 ? -19.172 19.984 12.609 1 87.56 90 THR A O 1
ATOM 774 N N . ILE A 1 91 ? -20.469 21.594 11.789 1 82.75 91 ILE A N 1
ATOM 775 C CA . ILE A 1 91 ? -21.516 20.672 11.367 1 82.75 91 ILE A CA 1
ATOM 776 C C . ILE A 1 91 ? -21 19.828 10.188 1 82.75 91 ILE A C 1
ATOM 778 O O . ILE A 1 91 ? -21.234 18.625 10.133 1 82.75 91 ILE A O 1
ATOM 782 N N . ALA A 1 92 ? -20.328 20.5 9.375 1 79.69 92 ALA A N 1
ATOM 783 C CA . ALA A 1 92 ? -19.812 19.812 8.195 1 79.69 92 ALA A CA 1
ATOM 784 C C . ALA A 1 92 ? -18.781 18.75 8.578 1 79.69 92 ALA A C 1
ATOM 786 O O . ALA A 1 92 ? -18.672 17.719 7.918 1 79.69 92 ALA A O 1
ATOM 787 N N . MET A 1 93 ? -18.062 18.969 9.547 1 77.69 93 MET A N 1
ATOM 788 C CA . MET A 1 93 ? -17.016 18.062 9.992 1 77.69 93 MET A CA 1
ATOM 789 C C . MET A 1 93 ? -17.578 16.734 10.469 1 77.69 93 MET A C 1
ATOM 791 O O . MET A 1 93 ? -16.875 15.727 10.5 1 77.69 93 MET A O 1
ATOM 795 N N . THR A 1 94 ? -18.875 16.797 10.805 1 73.12 94 THR A N 1
ATOM 796 C CA . THR A 1 94 ? -19.5 15.562 11.273 1 73.12 94 THR A CA 1
ATOM 797 C C . THR A 1 94 ? -19.828 14.648 10.102 1 73.12 94 THR A C 1
ATOM 799 O O . THR A 1 94 ? -20.109 13.461 10.289 1 73.12 94 THR A O 1
ATOM 802 N N . GLY A 1 95 ? -19.719 15.164 8.922 1 65.12 95 GLY A N 1
ATOM 803 C CA . GLY A 1 95 ? -20.016 14.375 7.738 1 65.12 95 GLY A CA 1
ATOM 804 C C . GLY A 1 95 ? -21.516 14.234 7.484 1 65.12 95 GLY A C 1
ATOM 805 O O . GLY A 1 95 ? -21.922 13.648 6.48 1 65.12 95 GLY A O 1
ATOM 806 N N . LYS A 1 96 ? -22.281 14.664 8.352 1 62.5 96 LYS A N 1
ATOM 807 C CA . LYS A 1 96 ? -23.734 14.461 8.234 1 62.5 96 LYS A CA 1
ATOM 808 C C . LYS A 1 96 ? -24.438 15.773 7.926 1 62.5 96 LYS A C 1
ATOM 810 O O . LYS A 1 96 ? -25.625 15.938 8.25 1 62.5 96 LYS A O 1
ATOM 815 N N . SER A 1 97 ? -23.719 16.703 7.406 1 59.22 97 SER A N 1
ATOM 816 C CA . SER A 1 97 ? -24.281 18.031 7.18 1 59.22 97 SER A CA 1
ATOM 817 C C . SER A 1 97 ? -25.422 17.969 6.156 1 59.22 97 SER A C 1
ATOM 819 O O . SER A 1 97 ? -26.359 18.766 6.223 1 59.22 97 SER A O 1
ATOM 821 N N . LYS A 1 98 ? -25.297 17.094 5.25 1 57.78 98 LYS A N 1
ATOM 822 C CA . LYS A 1 98 ? -26.328 17.047 4.223 1 57.78 98 LYS A CA 1
ATOM 823 C C . LYS A 1 98 ? -27.562 16.297 4.719 1 57.78 98 LYS A C 1
ATOM 825 O O . LYS A 1 98 ? -28.641 16.422 4.129 1 57.78 98 LYS A O 1
ATOM 830 N N . SER A 1 99 ? -27.312 15.562 5.82 1 61.03 99 SER A N 1
ATOM 831 C CA . SER A 1 99 ? -28.484 14.867 6.352 1 61.03 99 SER A CA 1
ATOM 832 C C . SER A 1 99 ? -29.422 15.836 7.074 1 61.03 99 SER A C 1
ATOM 834 O O . SER A 1 99 ? -30.5 15.445 7.5 1 61.03 99 SER A O 1
ATOM 836 N N . ILE A 1 100 ? -28.953 17.016 7.02 1 67.19 100 ILE A N 1
ATOM 837 C CA . ILE A 1 100 ? -29.797 18 7.715 1 67.19 100 ILE A CA 1
ATOM 838 C C . ILE A 1 100 ? -30.953 18.406 6.824 1 67.19 100 ILE A C 1
ATOM 840 O O . ILE A 1 100 ? -30.75 18.891 5.707 1 67.19 100 ILE A O 1
ATOM 844 N N . ARG A 1 101 ? -32.156 18.016 7.215 1 65.12 101 ARG A N 1
ATOM 845 C CA . ARG A 1 101 ? -33.406 18.406 6.516 1 65.12 101 ARG A CA 1
ATOM 846 C C . ARG A 1 101 ? -33.406 19.906 6.254 1 65.12 101 ARG A C 1
ATOM 848 O O . ARG A 1 101 ? -32.844 20.688 7.016 1 65.12 101 ARG A O 1
ATOM 855 N N . ARG A 1 102 ? -33.938 20.375 5.203 1 76.25 102 ARG A N 1
ATOM 856 C CA . ARG A 1 102 ? -34.031 21.781 4.832 1 76.25 102 ARG A CA 1
ATOM 857 C C . ARG A 1 102 ? -34.656 22.594 5.965 1 76.25 102 ARG A C 1
ATOM 859 O O . ARG A 1 102 ? -34.188 23.719 6.242 1 76.25 102 ARG A O 1
ATOM 866 N N . THR A 1 103 ? -35.656 22.016 6.586 1 77.56 103 THR A N 1
ATOM 867 C CA . THR A 1 103 ? -36.312 22.703 7.684 1 77.56 103 THR A CA 1
ATOM 868 C C . THR A 1 103 ? -35.344 22.906 8.852 1 77.56 103 THR A C 1
ATOM 870 O O . THR A 1 103 ? -35.344 23.984 9.453 1 77.56 103 THR A O 1
ATOM 873 N N . THR A 1 104 ? -34.562 21.906 9.133 1 77.12 104 THR A N 1
ATOM 874 C CA . THR A 1 104 ? -33.594 22 10.211 1 77.12 104 THR A CA 1
ATOM 875 C C . THR A 1 104 ? -32.5 23 9.859 1 77.12 104 THR A C 1
ATOM 877 O O . THR A 1 104 ? -32.031 23.75 10.719 1 77.12 104 THR A O 1
ATOM 880 N N . TRP A 1 105 ? -32.219 23.031 8.617 1 79.94 105 TRP A N 1
ATOM 881 C CA . TRP A 1 105 ? -31.219 24 8.164 1 79.94 105 TRP A CA 1
ATOM 882 C C . TRP A 1 105 ? -31.719 25.422 8.336 1 79.94 105 TRP A C 1
ATOM 884 O O . TRP A 1 105 ? -30.969 26.312 8.742 1 79.94 105 TRP A O 1
ATOM 894 N N . PHE A 1 106 ? -32.969 25.609 8.07 1 82 106 PHE A N 1
ATOM 895 C CA . PHE A 1 106 ? -33.562 26.938 8.211 1 82 106 PHE A CA 1
ATOM 896 C C . PHE A 1 106 ? -33.625 27.359 9.68 1 82 106 PHE A C 1
ATOM 898 O O . PHE A 1 106 ? -33.375 28.516 10.008 1 82 106 PHE A O 1
ATOM 905 N N . VAL A 1 107 ? -33.875 26.453 10.477 1 78.44 107 VAL A N 1
ATOM 906 C CA . VAL A 1 107 ? -33.938 26.734 11.906 1 78.44 107 VAL A CA 1
ATOM 907 C C . VAL A 1 107 ? -32.562 27.094 12.422 1 78.44 107 VAL A C 1
ATOM 909 O O . VAL A 1 107 ? -32.406 28 13.234 1 78.44 107 VAL A O 1
ATOM 912 N N . ILE A 1 108 ? -31.594 26.547 11.852 1 79.31 108 ILE A N 1
ATOM 913 C CA . ILE A 1 108 ? -30.219 26.812 12.266 1 79.31 108 ILE A CA 1
ATOM 914 C C . ILE A 1 108 ? -29.75 28.141 11.688 1 79.31 108 ILE A C 1
ATOM 916 O O . ILE A 1 108 ? -28.984 28.875 12.328 1 79.31 108 ILE A O 1
ATOM 920 N N . ALA A 1 109 ? -30.328 28.531 10.586 1 85.56 109 ALA A N 1
ATOM 921 C CA . ALA A 1 109 ? -29.875 29.734 9.891 1 85.56 109 ALA A CA 1
ATOM 922 C C . ALA A 1 109 ? -30.656 30.969 10.375 1 85.56 109 ALA A C 1
ATOM 924 O O . ALA A 1 109 ? -30.219 32.094 10.164 1 85.56 109 ALA A O 1
ATOM 925 N N . LEU A 1 110 ? -31.766 30.797 11.078 1 85.12 110 LEU A N 1
ATOM 926 C CA . LEU A 1 110 ? -32.688 31.875 11.43 1 85.12 110 LEU A CA 1
ATOM 927 C C . LEU A 1 110 ? -32 32.906 12.32 1 85.12 110 LEU A C 1
ATOM 929 O O . LEU A 1 110 ? -32.062 34.094 12.055 1 85.12 110 LEU A O 1
ATOM 933 N N . PRO A 1 111 ? -31.375 32.469 13.398 1 82 111 PRO A N 1
ATOM 934 C CA . PRO A 1 111 ? -30.703 33.469 14.227 1 82 111 PRO A CA 1
ATOM 935 C C . PRO A 1 111 ? -29.672 34.281 13.453 1 82 111 PRO A C 1
ATOM 937 O O . PRO A 1 111 ? -29.469 35.469 13.75 1 82 111 PRO A O 1
ATOM 940 N N . TYR A 1 112 ? -29.031 33.75 12.531 1 85.31 112 TYR A N 1
ATOM 941 C CA . TYR A 1 112 ? -28.078 34.469 11.703 1 85.31 112 TYR A CA 1
ATOM 942 C C . TYR A 1 112 ? -28.781 35.531 10.867 1 85.31 112 TYR A C 1
ATOM 944 O O . TYR A 1 112 ? -28.328 36.656 10.781 1 85.31 112 TYR A O 1
ATOM 952 N N . LEU A 1 113 ? -29.891 35.156 10.312 1 86.94 113 LEU A N 1
ATOM 953 C CA . LEU A 1 113 ? -30.656 36.094 9.469 1 86.94 113 LEU A CA 1
ATOM 954 C C . LEU A 1 113 ? -31.172 37.281 10.289 1 86.94 113 LEU A C 1
ATOM 956 O O . LEU A 1 113 ? -31.125 38.406 9.828 1 86.94 113 LEU A O 1
ATOM 960 N N . VAL A 1 114 ? -31.641 36.969 11.453 1 84.38 114 VAL A N 1
ATOM 961 C CA . VAL A 1 114 ? -32.156 38.031 12.328 1 84.38 114 VAL A CA 1
ATOM 962 C C . VAL A 1 114 ? -31.031 38.969 12.711 1 84.38 114 VAL A C 1
ATOM 964 O O . VAL A 1 114 ? -31.203 40.188 12.703 1 84.38 114 VAL A O 1
ATOM 967 N N . SER A 1 115 ? -29.875 38.438 13.023 1 85.75 115 SER A N 1
ATOM 968 C CA . SER A 1 115 ? -28.734 39.25 13.398 1 85.75 115 SER A CA 1
ATOM 969 C C . SER A 1 115 ? -28.25 40.094 12.211 1 85.75 115 SER A C 1
ATOM 971 O O . SER A 1 115 ? -27.875 41.25 12.375 1 85.75 115 SER A O 1
ATOM 973 N N . PHE A 1 116 ? -28.266 39.5 11.07 1 88.12 116 PHE A N 1
ATOM 974 C CA . PHE A 1 116 ? -27.828 40.156 9.852 1 88.12 116 PHE A CA 1
ATOM 975 C C . PHE A 1 116 ? -28.719 41.375 9.539 1 88.12 116 PHE A C 1
ATOM 977 O O . PHE A 1 116 ? -28.234 42.469 9.312 1 88.12 116 PHE A O 1
ATOM 984 N N . ILE A 1 117 ? -29.969 41.156 9.68 1 88.88 117 ILE A N 1
ATOM 985 C CA . ILE A 1 117 ? -30.938 42.219 9.398 1 88.88 117 ILE A CA 1
ATOM 986 C C . ILE A 1 117 ? -30.859 43.281 10.469 1 88.88 117 ILE A C 1
ATOM 988 O O . ILE A 1 117 ? -30.969 44.469 10.172 1 88.88 117 ILE A O 1
ATOM 992 N N . SER A 1 118 ? -30.672 42.875 11.695 1 86.62 118 SER A N 1
ATOM 993 C CA . SER A 1 118 ? -30.594 43.844 12.797 1 86.62 118 SER A CA 1
ATOM 994 C C . SER A 1 118 ? -29.406 44.781 12.602 1 86.62 118 SER A C 1
ATOM 996 O O . SER A 1 118 ? -29.5 45.969 12.938 1 86.62 118 SER A O 1
ATOM 998 N N . VAL A 1 119 ? -28.344 44.312 12.031 1 89.44 119 VAL A N 1
ATOM 999 C CA . VAL A 1 119 ? -27.172 45.125 11.797 1 89.44 119 VAL A CA 1
ATOM 1000 C C . VAL A 1 119 ? -27.438 46.094 10.641 1 89.44 119 VAL A C 1
ATOM 1002 O O . VAL A 1 119 ? -27.078 47.281 10.695 1 89.44 119 VAL A O 1
ATOM 1005 N N . LEU A 1 120 ? -28.172 45.656 9.68 1 91.75 120 LEU A N 1
ATOM 1006 C CA . LEU A 1 120 ? -28.438 46.469 8.492 1 91.75 120 LEU A CA 1
ATOM 1007 C C . LEU A 1 120 ? -29.375 47.625 8.82 1 91.75 120 LEU A C 1
ATOM 1009 O O . LEU A 1 120 ? -29.25 48.688 8.25 1 91.75 120 LEU A O 1
ATOM 1013 N N . ILE A 1 121 ? -30.266 47.406 9.812 1 91.94 121 ILE A N 1
ATOM 1014 C CA . ILE A 1 121 ? -31.266 48.438 10.086 1 91.94 121 ILE A CA 1
ATOM 1015 C C . ILE A 1 121 ? -30.828 49.281 11.305 1 91.94 121 ILE A C 1
ATOM 1017 O O . ILE A 1 121 ? -31.562 50.156 11.766 1 91.94 121 ILE A O 1
ATOM 1021 N N . THR A 1 122 ? -29.656 49.062 11.781 1 91.88 122 THR A N 1
ATOM 1022 C CA . THR A 1 122 ? -29.172 49.688 13.008 1 91.88 122 THR A CA 1
ATOM 1023 C C . THR A 1 122 ? -29.094 51.188 12.844 1 91.88 122 THR A C 1
ATOM 1025 O O . THR A 1 122 ? -29.281 51.938 13.805 1 91.88 122 THR A O 1
ATOM 1028 N N . PRO A 1 123 ? -28.812 51.781 11.617 1 91.31 123 PRO A N 1
ATOM 1029 C CA . PRO A 1 123 ? -28.797 53.25 11.492 1 91.31 123 PRO A CA 1
ATOM 1030 C C . PRO A 1 123 ? -30.156 53.875 11.82 1 91.31 123 PRO A C 1
ATOM 1032 O O . PRO A 1 123 ? -30.203 55.031 12.25 1 91.31 123 PRO A O 1
ATOM 1035 N N . PHE A 1 124 ? -31.188 53.062 11.727 1 92.12 124 PHE A N 1
ATOM 1036 C CA . PHE A 1 124 ? -32.531 53.594 11.969 1 92.12 124 PHE A CA 1
ATOM 1037 C C . PHE A 1 124 ? -33 53.219 13.367 1 92.12 124 PHE A C 1
ATOM 1039 O O . PHE A 1 124 ? -33.688 54 14.023 1 92.12 124 PHE A O 1
ATOM 1046 N N . THR A 1 125 ? -32.625 52.094 13.852 1 91.31 125 THR A N 1
ATOM 1047 C CA . THR A 1 125 ? -33.156 51.562 15.102 1 91.31 125 THR A CA 1
ATOM 1048 C C . THR A 1 125 ? -32.188 51.781 16.25 1 91.31 125 THR A C 1
ATOM 1050 O O . THR A 1 125 ? -32.594 51.719 17.422 1 91.31 125 THR A O 1
ATOM 1053 N N . HIS A 1 126 ? -30.906 52 16.031 1 90.94 126 HIS A N 1
ATOM 1054 C CA . HIS A 1 126 ? -29.844 52.156 17.016 1 90.94 126 HIS A CA 1
ATOM 1055 C C . HIS A 1 126 ? -29.75 50.938 17.938 1 90.94 126 HIS A C 1
ATOM 1057 O O . HIS A 1 126 ? -29.484 51.094 19.125 1 90.94 126 HIS A O 1
ATOM 1063 N N . MET A 1 127 ? -30.031 49.812 17.328 1 86.62 127 MET A N 1
ATOM 1064 C CA . MET A 1 127 ? -30.047 48.594 18.125 1 86.62 127 MET A CA 1
ATOM 1065 C C . MET A 1 127 ? -28.641 48.156 18.469 1 86.62 127 MET A C 1
ATOM 1067 O O . MET A 1 127 ? -28.344 47.875 19.641 1 86.62 127 MET A O 1
ATOM 1071 N N . PHE A 1 128 ? -27.75 48.094 17.562 1 86.5 128 PHE A N 1
ATOM 1072 C CA . PHE A 1 128 ? -26.406 47.562 17.797 1 86.5 128 PHE A CA 1
ATOM 1073 C C . PHE A 1 128 ? -25.453 48.719 18.141 1 86.5 128 PHE A C 1
ATOM 1075 O O . PHE A 1 128 ? -24.688 48.625 19.109 1 86.5 128 PHE A O 1
ATOM 1082 N N . PHE A 1 129 ? -25.5 49.688 17.312 1 89.31 129 PHE A N 1
ATOM 1083 C CA . PHE A 1 129 ? -24.688 50.875 17.547 1 89.31 129 PHE A CA 1
ATOM 1084 C C . PHE A 1 129 ? -25.312 52.094 16.891 1 89.31 129 PHE A C 1
ATOM 1086 O O . PHE A 1 129 ? -26.25 51.969 16.109 1 89.31 129 PHE A O 1
ATOM 1093 N N . TYR A 1 130 ? -24.891 53.25 17.359 1 91.88 130 TYR A N 1
ATOM 1094 C CA . TYR A 1 130 ? -25.281 54.5 16.672 1 91.88 130 TYR A CA 1
ATOM 1095 C C . TYR A 1 130 ? -24.141 55.531 16.719 1 91.88 130 TYR A C 1
ATOM 1097 O O . TYR A 1 130 ? -23.234 55.406 17.547 1 91.88 130 TYR A O 1
ATOM 1105 N N . ILE A 1 131 ? -24.141 56.312 15.734 1 92.81 131 ILE A N 1
ATOM 1106 C CA . ILE A 1 131 ? -23.172 57.406 15.602 1 92.81 131 ILE A CA 1
ATOM 1107 C C . ILE A 1 131 ? -23.844 58.75 15.867 1 92.81 131 ILE A C 1
ATOM 1109 O O . ILE A 1 131 ? -24.859 59.062 15.234 1 92.81 131 ILE A O 1
ATOM 1113 N N . ASP A 1 132 ? -23.344 59.438 16.797 1 90.38 132 ASP A N 1
ATOM 1114 C CA . ASP A 1 132 ? -23.984 60.688 17.172 1 90.38 132 ASP A CA 1
ATOM 1115 C C . ASP A 1 132 ? -23.641 61.781 16.172 1 90.38 132 ASP A C 1
ATOM 1117 O O . ASP A 1 132 ? -22.922 61.531 15.188 1 90.38 132 ASP A O 1
ATOM 1121 N N . SER A 1 133 ? -24.219 63.031 16.391 1 87.69 133 SER A N 1
ATOM 1122 C CA . SER A 1 133 ? -24.094 64.125 15.469 1 87.69 133 SER A CA 1
ATOM 1123 C C . SER A 1 133 ? -22.641 64.625 15.359 1 87.69 133 SER A C 1
ATOM 1125 O O . SER A 1 133 ? -22.266 65.25 14.367 1 87.69 133 SER A O 1
ATOM 1127 N N . GLU A 1 134 ? -21.844 64.188 16.312 1 87.56 134 GLU A N 1
ATOM 1128 C CA . GLU A 1 134 ? -20.438 64.562 16.312 1 87.56 134 GLU A CA 1
ATOM 1129 C C . GLU A 1 134 ? -19.562 63.469 15.703 1 87.56 134 GLU A C 1
ATOM 1131 O O . GLU A 1 134 ? -18.344 63.625 15.586 1 87.56 134 GLU A O 1
ATOM 1136 N N . GLY A 1 135 ? -20.172 62.344 15.367 1 87.56 135 GLY A N 1
ATOM 1137 C CA . GLY A 1 135 ? -19.438 61.25 14.727 1 87.56 135 GLY A CA 1
ATOM 1138 C C . GLY A 1 135 ? -18.922 60.219 15.703 1 87.56 135 GLY A C 1
ATOM 1139 O O . GLY A 1 135 ? -18.125 59.344 15.328 1 87.56 135 GLY A O 1
ATOM 1140 N N . VAL A 1 136 ? -19.328 60.344 16.906 1 90.62 136 VAL A N 1
ATOM 1141 C CA . VAL A 1 136 ? -18.828 59.438 17.938 1 90.62 136 VAL A CA 1
ATOM 1142 C C . VAL A 1 136 ? -19.656 58.156 17.969 1 90.62 136 VAL A C 1
ATOM 1144 O O . VAL A 1 136 ? -20.875 58.219 17.922 1 90.62 136 VAL A O 1
ATOM 1147 N N . TYR A 1 137 ? -18.953 57.062 18.078 1 91.5 137 TYR A N 1
ATOM 1148 C CA . TYR A 1 137 ? -19.547 55.75 18.109 1 91.5 137 TYR A CA 1
ATOM 1149 C C . TYR A 1 137 ? -20.109 55.438 19.5 1 91.5 137 TYR A C 1
ATOM 1151 O O . TYR A 1 137 ? -19.438 55.656 20.5 1 91.5 137 TYR A O 1
ATOM 1159 N N . HIS A 1 138 ? -21.344 54.969 19.562 1 89.38 138 HIS A N 1
ATOM 1160 C CA . HIS A 1 138 ? -21.984 54.5 20.797 1 89.38 138 HIS A CA 1
ATOM 1161 C C . HIS A 1 138 ? -22.594 53.125 20.609 1 89.38 138 HIS A C 1
ATOM 1163 O O . HIS A 1 138 ? -23.141 52.812 19.547 1 89.38 138 HIS A O 1
ATOM 1169 N N . ARG A 1 139 ? -22.469 52.344 21.609 1 87.44 139 ARG A N 1
ATOM 1170 C CA . ARG A 1 139 ? -23.125 51.031 21.594 1 87.44 139 ARG A CA 1
ATOM 1171 C C . ARG A 1 139 ? -24.641 51.188 21.75 1 87.44 139 ARG A C 1
ATOM 1173 O O . ARG A 1 139 ? -25.109 52.031 22.5 1 87.44 139 ARG A O 1
ATOM 1180 N N . GLY A 1 140 ? -25.297 50.375 20.984 1 86.19 140 GLY A N 1
ATOM 1181 C CA . GLY A 1 140 ? -26.734 50.438 21.047 1 86.19 140 GLY A CA 1
ATOM 1182 C C . GLY A 1 140 ? -27.312 49.719 22.25 1 86.19 140 GLY A C 1
ATOM 1183 O O . GLY A 1 140 ? -26.578 49.094 23.031 1 86.19 140 GLY A O 1
ATOM 1184 N N . TRP A 1 141 ? -28.641 49.844 22.406 1 84.38 141 TRP A N 1
ATOM 1185 C CA . TRP A 1 141 ? -29.328 49.281 23.578 1 84.38 141 TRP A CA 1
ATOM 1186 C C . TRP A 1 141 ? -29.359 47.781 23.531 1 84.38 141 TRP A C 1
ATOM 1188 O O . TRP A 1 141 ? -29.422 47.125 24.578 1 84.38 141 TRP A O 1
ATOM 1198 N N . ALA A 1 142 ? -29.266 47.156 22.422 1 79.38 142 ALA A N 1
ATOM 1199 C CA . ALA A 1 142 ? -29.391 45.719 22.297 1 79.38 142 ALA A CA 1
ATOM 1200 C C . ALA A 1 142 ? -28.047 45.062 22.016 1 79.38 142 ALA A C 1
ATOM 1202 O O . ALA A 1 142 ? -27.984 43.875 21.641 1 79.38 142 ALA A O 1
ATOM 1203 N N . TYR A 1 143 ? -27 45.781 22.156 1 80.81 143 TYR A N 1
ATOM 1204 C CA . TYR A 1 143 ? -25.688 45.281 21.781 1 80.81 143 TYR A CA 1
ATOM 1205 C C . TYR A 1 143 ? -25.344 44 22.531 1 80.81 143 TYR A C 1
ATOM 1207 O O . TYR A 1 143 ? -25.047 42.969 21.906 1 80.81 143 TYR A O 1
ATOM 1215 N N . TYR A 1 144 ? -25.469 43.906 23.797 1 77.88 144 TYR A N 1
ATOM 1216 C CA . TYR A 1 144 ? -25.031 42.75 24.609 1 77.88 144 TYR A CA 1
ATOM 1217 C C . TYR A 1 144 ? -26.016 41.594 24.484 1 77.88 144 TYR A C 1
ATOM 1219 O O . TYR A 1 144 ? -25.609 40.438 24.484 1 77.88 144 TYR A O 1
ATOM 1227 N N . TYR A 1 145 ? -27.25 41.875 24.281 1 72.12 145 TYR A N 1
ATOM 1228 C CA . TYR A 1 145 ? -28.266 40.844 24.188 1 72.12 145 TYR A CA 1
ATOM 1229 C C . TYR A 1 145 ? -28.125 40.062 22.875 1 72.12 145 TYR A C 1
ATOM 1231 O O . TYR A 1 145 ? -28.203 38.844 22.875 1 72.12 145 TYR A O 1
ATOM 1239 N N . THR A 1 146 ? -27.953 40.781 21.922 1 66.06 146 THR A N 1
ATOM 1240 C CA . THR A 1 146 ? -27.844 40.156 20.609 1 66.06 146 THR A CA 1
ATOM 1241 C C . THR A 1 146 ? -26.562 39.344 20.5 1 66.06 146 THR A C 1
ATOM 1243 O O . THR A 1 146 ? -26.594 38.219 20.016 1 66.06 146 THR A O 1
ATOM 1246 N N . TRP A 1 147 ? -25.625 39.844 21.078 1 70.56 147 TRP A N 1
ATOM 1247 C CA . TRP A 1 147 ? -24.312 39.219 20.984 1 70.56 147 TRP A CA 1
ATOM 1248 C C . TRP A 1 147 ? -24.281 37.906 21.797 1 70.56 147 TRP A C 1
ATOM 1250 O O . TRP A 1 147 ? -23.812 36.875 21.297 1 70.56 147 TRP A O 1
ATOM 1260 N N . LEU A 1 148 ? -24.812 37.969 22.875 1 69.81 148 LEU A N 1
ATOM 1261 C CA . LEU A 1 148 ? -24.75 36.812 23.766 1 69.81 148 LEU A CA 1
ATOM 1262 C C . LEU A 1 148 ? -25.625 35.656 23.234 1 69.81 148 LEU A C 1
ATOM 1264 O O . LEU A 1 148 ? -25.219 34.5 23.266 1 69.81 148 LEU A O 1
ATOM 1268 N N . THR A 1 149 ? -26.734 36.094 22.828 1 65.19 149 THR A N 1
ATOM 1269 C CA . THR A 1 149 ? -27.656 35.062 22.344 1 65.19 149 THR A CA 1
ATOM 1270 C C . THR A 1 149 ? -27.125 34.406 21.078 1 65.19 149 THR A C 1
ATOM 1272 O O . THR A 1 149 ? -27.188 33.188 20.938 1 65.19 149 THR A O 1
ATOM 1275 N N . PHE A 1 150 ? -26.594 35.219 20.297 1 68.88 150 PHE A N 1
ATOM 1276 C CA . PHE A 1 150 ? -26.109 34.719 19.016 1 68.88 150 PHE A CA 1
ATOM 1277 C C . PHE A 1 150 ? -24.875 33.844 19.219 1 68.88 150 PHE A C 1
ATOM 1279 O O . PHE A 1 150 ? -24.812 32.719 18.672 1 68.88 150 PHE A O 1
ATOM 1286 N N . LEU A 1 151 ? -24.156 34.25 20.109 1 70.75 151 LEU A N 1
ATOM 1287 C CA . LEU A 1 151 ? -22.906 33.5 20.312 1 70.75 151 LEU A CA 1
ATOM 1288 C C . LEU A 1 151 ? -23.172 32.188 21.031 1 70.75 151 LEU A C 1
ATOM 1290 O O . LEU A 1 151 ? -22.641 31.141 20.641 1 70.75 151 LEU A O 1
ATOM 1294 N N . ALA A 1 152 ? -24.078 32.344 21.922 1 71.25 152 ALA A N 1
ATOM 1295 C CA . ALA A 1 152 ? -24.406 31.141 22.688 1 71.25 152 ALA A CA 1
ATOM 1296 C C . ALA A 1 152 ? -25.062 30.094 21.781 1 71.25 152 ALA A C 1
ATOM 1298 O O . ALA A 1 152 ? -24.734 28.906 21.859 1 71.25 152 ALA A O 1
ATOM 1299 N N . PHE A 1 153 ? -25.797 30.625 20.906 1 73 153 PHE A N 1
ATOM 1300 C CA . PHE A 1 153 ? -26.484 29.719 20 1 73 153 PHE A CA 1
ATOM 1301 C C . PHE A 1 153 ? -25.5 29.047 19.047 1 73 153 PHE A C 1
ATOM 1303 O O . PHE A 1 153 ? -25.531 27.828 18.859 1 73 153 PHE A O 1
ATOM 1310 N N . TYR A 1 154 ? -24.625 29.828 18.562 1 76.5 154 TYR A N 1
ATOM 1311 C CA . TYR A 1 154 ? -23.75 29.297 17.516 1 76.5 154 TYR A CA 1
ATOM 1312 C C . TYR A 1 154 ? -22.531 28.609 18.109 1 76.5 154 TYR A C 1
ATOM 1314 O O . TYR A 1 154 ? -21.75 28 17.391 1 76.5 154 TYR A O 1
ATOM 1322 N N . ILE A 1 155 ? -22.375 28.625 19.406 1 80.31 155 ILE A N 1
ATOM 1323 C CA . ILE A 1 155 ? -21.359 27.797 20.031 1 80.31 155 ILE A CA 1
ATOM 1324 C C . ILE A 1 155 ? -21.984 26.5 20.547 1 80.31 155 ILE A C 1
ATOM 1326 O O . ILE A 1 155 ? -21.5 25.406 20.234 1 80.31 155 ILE A O 1
ATOM 1330 N N . LEU A 1 156 ? -23.141 26.641 21.172 1 83.06 156 LEU A N 1
ATOM 1331 C CA . LEU A 1 156 ? -23.734 25.5 21.859 1 83.06 156 LEU A CA 1
ATOM 1332 C C . LEU A 1 156 ? -24.344 24.516 20.844 1 83.06 156 LEU A C 1
ATOM 1334 O O . LEU A 1 156 ? -24.203 23.312 21 1 83.06 156 LEU A O 1
ATOM 1338 N N . LEU A 1 157 ? -24.969 25.031 19.875 1 83 157 LEU A N 1
ATOM 1339 C CA . LEU A 1 157 ? -25.688 24.156 18.953 1 83 157 LEU A CA 1
ATOM 1340 C C . LEU A 1 157 ? -24.719 23.312 18.141 1 83 157 LEU A C 1
ATOM 1342 O O . LEU A 1 157 ? -24.859 22.094 18.078 1 83 157 LEU A O 1
ATOM 1346 N N . PRO A 1 158 ? -23.766 23.938 17.531 1 83.56 158 PRO A N 1
ATOM 1347 C CA . PRO A 1 158 ? -22.844 23.109 16.75 1 83.56 158 PRO A CA 1
ATOM 1348 C C . PRO A 1 158 ? -22.062 22.125 17.625 1 83.56 158 PRO A C 1
ATOM 1350 O O . PRO A 1 158 ? -21.781 21 17.203 1 83.56 158 PRO A O 1
ATOM 1353 N N . VAL A 1 159 ? -21.688 22.516 18.781 1 85.5 159 VAL A N 1
ATOM 1354 C CA . VAL A 1 159 ? -20.953 21.625 19.672 1 85.5 159 VAL A CA 1
ATOM 1355 C C . VAL A 1 159 ? -21.844 20.453 20.094 1 85.5 159 VAL A C 1
ATOM 1357 O O . VAL A 1 159 ? -21.375 19.312 20.156 1 85.5 159 VAL A O 1
ATOM 1360 N N . ALA A 1 160 ? -23.078 20.812 20.328 1 84.62 160 ALA A N 1
ATOM 1361 C CA . ALA A 1 160 ? -24.031 19.766 20.656 1 84.62 160 ALA A CA 1
ATOM 1362 C C . ALA A 1 160 ? -24.219 18.812 19.484 1 84.62 160 ALA A C 1
ATOM 1364 O O . ALA A 1 160 ? -24.297 17.594 19.672 1 84.62 160 ALA A O 1
ATOM 1365 N N . TYR A 1 161 ? -24.328 19.375 18.375 1 82.88 161 TYR A N 1
ATOM 1366 C CA . TYR A 1 161 ?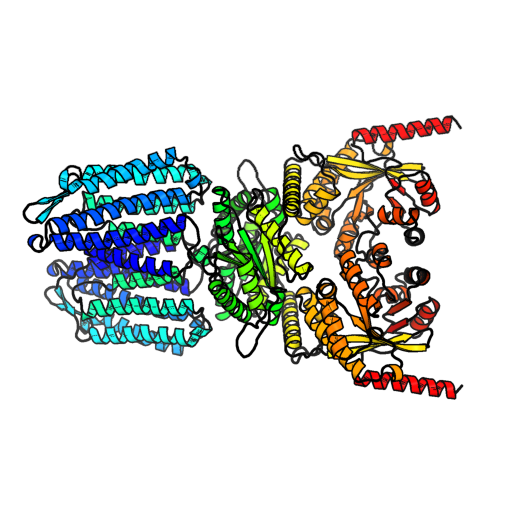 -24.469 18.578 17.172 1 82.88 161 TYR A CA 1
ATOM 1367 C C . TYR A 1 161 ? -23.25 17.672 16.984 1 82.88 161 TYR A C 1
ATOM 1369 O O . TYR A 1 161 ? -23.406 16.484 16.656 1 82.88 161 TYR A O 1
ATOM 1377 N N . ALA A 1 162 ? -22.125 18.172 17.125 1 84.19 162 ALA A N 1
ATOM 1378 C CA . ALA A 1 162 ? -20.906 17.391 17 1 84.19 162 ALA A CA 1
ATOM 1379 C C . ALA A 1 162 ? -20.844 16.281 18.062 1 84.19 162 ALA A C 1
ATOM 1381 O O . ALA A 1 162 ? -20.359 15.188 17.797 1 84.19 162 ALA A O 1
ATOM 1382 N N . TRP A 1 163 ? -21.359 16.625 19.188 1 83.31 163 TRP A N 1
ATOM 1383 C CA . TRP A 1 163 ? -21.375 15.656 20.281 1 83.31 163 TRP A CA 1
ATOM 1384 C C . TRP A 1 163 ? -22.312 14.492 19.969 1 83.31 163 TRP A C 1
ATOM 1386 O O . TRP A 1 163 ? -22 13.336 20.266 1 83.31 163 TRP A O 1
ATOM 1396 N N . PHE A 1 164 ? -23.375 14.773 19.406 1 81.81 164 PHE A N 1
ATOM 1397 C CA . PHE A 1 164 ? -24.359 13.758 19.062 1 81.81 164 PHE A CA 1
ATOM 1398 C C . PHE A 1 164 ? -23.797 12.797 18.016 1 81.81 164 PHE A C 1
ATOM 1400 O O . PHE A 1 164 ? -24.094 11.602 18.047 1 81.81 164 PHE A O 1
ATOM 1407 N N . TYR A 1 165 ? -23.062 13.312 17.172 1 76.56 165 TYR A N 1
ATOM 1408 C CA . TYR A 1 165 ? -22.531 12.477 16.109 1 76.56 165 TYR A CA 1
ATOM 1409 C C . TYR A 1 165 ? -21.062 12.133 16.375 1 76.56 165 TYR A C 1
ATOM 1411 O O . TYR A 1 165 ? -20.312 11.844 15.445 1 76.56 165 TYR A O 1
ATOM 1419 N N . LYS A 1 166 ? -20.609 12.133 17.531 1 77.12 166 LYS A N 1
ATOM 1420 C CA . LYS A 1 166 ? -19.219 11.938 17.922 1 77.12 166 LYS A CA 1
ATOM 1421 C C . LYS A 1 166 ? -18.734 10.539 17.562 1 77.12 166 LYS A C 1
ATOM 1423 O O . LYS A 1 166 ? -17.547 10.328 17.328 1 77.12 166 LYS A O 1
ATOM 1428 N N . VAL A 1 167 ? -19.656 9.625 17.438 1 66.44 167 VAL A N 1
ATOM 1429 C CA . VAL A 1 167 ? -19.297 8.242 17.172 1 66.44 167 VAL A CA 1
ATOM 1430 C C . VAL A 1 167 ? -18.781 8.117 15.742 1 66.44 167 VAL A C 1
ATOM 1432 O O . VAL A 1 167 ? -17.953 7.238 15.445 1 66.44 167 VAL A O 1
ATOM 1435 N N . GLN A 1 168 ? -19.219 9.078 14.992 1 63.84 168 GLN A N 1
ATOM 1436 C CA . GLN A 1 168 ? -18.828 9.008 13.586 1 63.84 168 GLN A CA 1
ATOM 1437 C C . GLN A 1 168 ? -17.531 9.766 13.336 1 63.84 168 GLN A C 1
ATOM 1439 O O . GLN A 1 168 ? -16.953 9.688 12.242 1 63.84 168 GLN A O 1
ATOM 1444 N N . MET A 1 169 ? -17.078 10.422 14.43 1 65.94 169 MET A N 1
ATOM 1445 C CA . MET A 1 169 ? -15.852 11.211 14.281 1 65.94 169 MET A CA 1
ATOM 1446 C C . MET A 1 169 ? -14.719 10.617 15.102 1 65.94 169 MET A C 1
ATOM 1448 O O . MET A 1 169 ? -14.953 9.938 16.109 1 65.94 169 MET A O 1
ATOM 1452 N N . ALA A 1 170 ? -13.562 10.867 14.672 1 62.53 170 ALA A N 1
ATOM 1453 C CA . ALA A 1 170 ? -12.406 10.484 15.477 1 62.53 170 ALA A CA 1
ATOM 1454 C C . ALA A 1 170 ? -12.398 11.227 16.812 1 62.53 170 ALA A C 1
ATOM 1456 O O . ALA A 1 170 ? -12.75 12.414 16.875 1 62.53 170 ALA A O 1
ATOM 1457 N N . PRO A 1 171 ? -12.117 10.516 17.797 1 68.25 171 PRO A N 1
ATOM 1458 C CA . PRO A 1 171 ? -12.18 11.148 19.125 1 68.25 171 PRO A CA 1
ATOM 1459 C C . PRO A 1 171 ? -11.305 12.398 19.219 1 68.25 171 PRO A C 1
ATOM 1461 O O . PRO A 1 171 ? -11.688 13.359 19.891 1 68.25 171 PRO A O 1
ATOM 1464 N N . TYR A 1 172 ? -10.172 12.43 18.625 1 71.69 172 TYR A N 1
ATOM 1465 C CA . TYR A 1 172 ? -9.289 13.586 18.719 1 71.69 172 TYR A CA 1
ATOM 1466 C C . TYR A 1 172 ? -9.906 14.805 18.047 1 71.69 172 TYR A C 1
ATOM 1468 O O . TYR A 1 172 ? -9.648 15.945 18.438 1 71.69 172 TYR A O 1
ATOM 1476 N N . ARG A 1 173 ? -10.773 14.602 17.094 1 76.12 173 ARG A N 1
ATOM 1477 C CA . ARG A 1 173 ? -11.422 15.711 16.391 1 76.12 173 ARG A CA 1
ATOM 1478 C C . ARG A 1 173 ? -12.422 16.406 17.312 1 76.12 173 ARG A C 1
ATOM 1480 O O . ARG A 1 173 ? -12.57 17.641 17.25 1 76.12 173 ARG A O 1
ATOM 1487 N N . MET A 1 174 ? -13.086 15.625 18.141 1 82.25 174 MET A N 1
ATOM 1488 C CA . MET A 1 174 ? -14.031 16.219 19.094 1 82.25 174 MET A CA 1
ATOM 1489 C C . MET A 1 174 ? -13.305 17.078 20.109 1 82.25 174 MET A C 1
ATOM 1491 O O . MET A 1 174 ? -13.781 18.156 20.469 1 82.25 174 MET A O 1
ATOM 1495 N N . MET A 1 175 ? -12.18 16.609 20.516 1 82.75 175 MET A N 1
ATOM 1496 C CA . MET A 1 175 ? -11.391 17.375 21.484 1 82.75 175 MET A CA 1
ATOM 1497 C C . MET A 1 175 ? -10.953 18.719 20.891 1 82.75 175 MET A C 1
ATOM 1499 O O . MET A 1 175 ? -11.047 19.75 21.562 1 82.75 175 MET A O 1
ATOM 1503 N N . TYR A 1 176 ? -10.523 18.734 19.688 1 85.38 176 TYR A N 1
ATOM 1504 C CA . TYR A 1 176 ? -10.078 19.969 19.047 1 85.38 176 TYR A CA 1
ATOM 1505 C C . TYR A 1 176 ? -11.258 20.891 18.766 1 85.38 176 TYR A C 1
ATOM 1507 O O . TYR A 1 176 ? -11.117 22.109 18.828 1 85.38 176 TYR A O 1
ATOM 1515 N N . THR A 1 177 ? -12.422 20.25 18.484 1 88.12 177 THR A N 1
ATOM 1516 C CA . THR A 1 177 ? -13.617 21.062 18.266 1 88.12 177 THR A CA 1
ATOM 1517 C C . THR A 1 177 ? -14.016 21.812 19.531 1 88.12 177 THR A C 1
ATOM 1519 O O . THR A 1 177 ? -14.273 23.016 19.484 1 88.12 177 THR A O 1
ATOM 1522 N N . ILE A 1 178 ? -13.938 21.109 20.578 1 87.88 178 ILE A N 1
ATOM 1523 C CA . ILE A 1 178 ? -14.242 21.75 21.844 1 87.88 178 ILE A CA 1
ATOM 1524 C C . ILE A 1 178 ? -13.188 22.797 22.156 1 87.88 178 ILE A C 1
ATOM 1526 O O . ILE A 1 178 ? -13.508 23.891 22.656 1 87.88 178 ILE A O 1
ATOM 1530 N N . GLY A 1 179 ? -11.992 22.484 21.828 1 88.25 179 GLY A N 1
ATOM 1531 C CA . GLY A 1 179 ? -10.883 23.375 22.109 1 88.25 179 GLY A CA 1
ATOM 1532 C C . GLY A 1 179 ? -10.977 24.703 21.359 1 88.25 179 GLY A C 1
ATOM 1533 O O . GLY A 1 179 ? -10.781 25.766 21.953 1 88.25 179 GLY A O 1
ATOM 1534 N N . PHE A 1 180 ? -11.312 24.656 20.047 1 91.06 180 PHE A N 1
ATOM 1535 C CA . PHE A 1 180 ? -11.297 25.906 19.312 1 91.06 180 PHE A CA 1
ATOM 1536 C C . PHE A 1 180 ? -12.516 26.75 19.656 1 91.06 180 PHE A C 1
ATOM 1538 O O . PHE A 1 180 ? -12.445 27.984 19.656 1 91.06 180 PHE A O 1
ATOM 1545 N N . TRP A 1 181 ? -13.641 26.141 20.031 1 90.5 181 TRP A N 1
ATOM 1546 C CA . TRP A 1 181 ? -14.789 26.906 20.484 1 90.5 181 TRP A CA 1
ATOM 1547 C C . TRP A 1 181 ? -14.531 27.531 21.844 1 90.5 181 TRP A C 1
ATOM 1549 O O . TRP A 1 181 ? -14.953 28.656 22.109 1 90.5 181 TRP A O 1
ATOM 1559 N N . ALA A 1 182 ? -13.852 26.766 22.703 1 89.25 182 ALA A N 1
ATOM 1560 C CA . ALA A 1 182 ? -13.492 27.312 24.016 1 89.25 182 ALA A CA 1
ATOM 1561 C C . ALA A 1 182 ? -12.586 28.531 23.891 1 89.25 182 ALA A C 1
ATOM 1563 O O . ALA A 1 182 ? -12.75 29.516 24.625 1 89.25 182 ALA A O 1
ATOM 1564 N N . LEU A 1 183 ? -11.695 28.484 22.984 1 90.12 183 LEU A N 1
ATOM 1565 C CA . LEU A 1 183 ? -10.789 29.609 22.766 1 90.12 183 LEU A CA 1
ATOM 1566 C C . LEU A 1 183 ? -11.555 30.828 22.25 1 90.12 183 LEU A C 1
ATOM 1568 O O . LEU A 1 183 ? -11.344 31.938 22.734 1 90.12 183 LEU A O 1
ATOM 1572 N N . SER A 1 184 ? -12.391 30.594 21.281 1 87.94 184 SER A N 1
ATOM 1573 C CA . SER A 1 184 ? -13.172 31.703 20.719 1 87.94 184 SER A CA 1
ATOM 1574 C C . SER A 1 184 ? -14.078 32.312 21.781 1 87.94 184 SER A C 1
ATOM 1576 O O . SER A 1 184 ? -14.211 33.562 21.844 1 87.94 184 SER A O 1
ATOM 1578 N N . LEU A 1 185 ? -14.633 31.484 22.641 1 86.62 185 LEU A N 1
ATOM 1579 C CA . LEU A 1 185 ? -15.5 31.969 23.703 1 86.62 185 LEU A CA 1
ATOM 1580 C C . LEU A 1 185 ? -14.703 32.781 24.719 1 86.62 185 LEU A C 1
ATOM 1582 O O . LEU A 1 185 ? -15.18 33.781 25.219 1 86.62 185 LEU A O 1
ATOM 1586 N N . THR A 1 186 ? -13.562 32.281 25.016 1 88.88 186 THR A N 1
ATOM 1587 C CA . THR A 1 186 ? -12.703 33 25.969 1 88.88 186 THR A CA 1
ATOM 1588 C C . THR A 1 186 ? -12.359 34.375 25.453 1 88.88 186 THR A C 1
ATOM 1590 O O . THR A 1 186 ? -12.406 35.344 26.219 1 88.88 186 THR A O 1
ATOM 1593 N N . GLY A 1 187 ? -12.023 34.5 24.188 1 88.25 187 GLY A N 1
ATOM 1594 C CA . GLY A 1 187 ? -11.734 35.812 23.625 1 88.25 187 GLY A CA 1
ATOM 1595 C C . GLY A 1 187 ? -12.914 36.75 23.672 1 88.25 187 GLY A C 1
ATOM 1596 O O . GLY A 1 187 ? -12.758 37.938 23.984 1 88.25 187 GLY A O 1
ATOM 1597 N N . MET A 1 188 ? -14.047 36.219 23.438 1 85.31 188 MET A N 1
ATOM 1598 C CA . MET A 1 188 ? -15.266 37.031 23.453 1 85.31 188 MET A CA 1
ATOM 1599 C C . MET A 1 188 ? -15.562 37.531 24.859 1 85.31 188 MET A C 1
ATOM 1601 O O . MET A 1 188 ? -15.891 38.688 25.062 1 85.31 188 MET A O 1
ATOM 1605 N N . LEU A 1 189 ? -15.406 36.688 25.875 1 85.44 189 LEU A N 1
ATOM 1606 C CA . LEU A 1 189 ? -15.711 37.031 27.25 1 85.44 189 LEU A CA 1
ATOM 1607 C C . LEU A 1 189 ? -14.688 38.031 27.797 1 85.44 189 LEU A C 1
ATOM 1609 O O . LEU A 1 189 ? -15.055 39 28.484 1 85.44 189 LEU A O 1
ATOM 1613 N N . LEU A 1 190 ? -13.492 37.844 27.422 1 88.38 190 LEU A N 1
ATOM 1614 C CA . LEU A 1 190 ? -12.453 38.75 27.891 1 88.38 190 LEU A CA 1
ATOM 1615 C C . LEU A 1 190 ? -12.633 40.156 27.297 1 88.38 190 LEU A C 1
ATOM 1617 O O . LEU A 1 190 ? -12.539 41.156 28.016 1 88.38 190 LEU A O 1
ATOM 1621 N N . GLN A 1 191 ? -12.883 40.219 26.016 1 85.56 191 GLN A N 1
ATOM 1622 C CA . GLN A 1 191 ? -13.062 41.5 25.359 1 85.56 191 GLN A CA 1
ATOM 1623 C C . GLN A 1 191 ? -14.383 42.156 25.781 1 85.56 191 GLN A C 1
ATOM 1625 O O . GLN A 1 191 ? -14.453 43.375 25.938 1 85.56 191 GLN A O 1
ATOM 1630 N N . GLY A 1 192 ? -15.414 41.469 26 1 79.81 192 GLY A N 1
ATOM 1631 C CA . GLY A 1 192 ? -16.734 42 26.297 1 79.81 192 GLY A CA 1
ATOM 1632 C C . GLY A 1 192 ? -16.891 42.469 27.75 1 79.81 192 GLY A C 1
ATOM 1633 O O . GLY A 1 192 ? -17.578 43.438 28.016 1 79.81 192 GLY A O 1
ATOM 1634 N N . PHE A 1 193 ? -16.156 41.781 28.719 1 82.62 193 PHE A N 1
ATOM 1635 C CA . PHE A 1 193 ? -16.5 42.031 30.109 1 82.62 193 PHE A CA 1
ATOM 1636 C C . PHE A 1 193 ? -15.281 42.5 30.906 1 82.62 193 PHE A C 1
ATOM 1638 O O . PHE A 1 193 ? -15.422 43.156 31.922 1 82.62 193 PHE A O 1
ATOM 1645 N N . ILE A 1 194 ? -14.109 42.156 30.469 1 86.5 194 ILE A N 1
ATOM 1646 C CA . ILE A 1 194 ? -12.938 42.438 31.297 1 86.5 194 ILE A CA 1
ATOM 1647 C C . ILE A 1 194 ? -12.125 43.562 30.641 1 86.5 194 ILE A C 1
ATOM 1649 O O . ILE A 1 194 ? -11.828 44.562 31.297 1 86.5 194 ILE A O 1
ATOM 1653 N N . PHE A 1 195 ? -11.68 43.312 29.422 1 89.56 195 PHE A N 1
ATOM 1654 C CA . PHE A 1 195 ? -10.891 44.281 28.688 1 89.56 195 PHE A CA 1
ATOM 1655 C C . PHE A 1 195 ? -11.719 44.969 27.609 1 89.56 195 PHE A C 1
ATOM 1657 O O . PHE A 1 195 ? -11.445 44.812 26.422 1 89.56 195 PHE A O 1
ATOM 1664 N N . THR A 1 196 ? -12.57 45.906 27.953 1 83.81 196 THR A N 1
ATOM 1665 C CA . THR A 1 196 ? -13.586 46.438 27.047 1 83.81 196 THR A CA 1
ATOM 1666 C C . THR A 1 196 ? -12.961 47.438 26.078 1 83.81 196 THR A C 1
ATOM 1668 O O . THR A 1 196 ? -13.547 47.75 25.031 1 83.81 196 THR A O 1
ATOM 1671 N N . ASP A 1 197 ? -11.711 47.906 26.281 1 88.56 197 ASP A N 1
ATOM 1672 C CA . ASP A 1 197 ? -11.086 48.906 25.406 1 88.56 197 ASP A CA 1
ATOM 1673 C C . ASP A 1 197 ? -9.961 48.25 24.578 1 88.56 197 ASP A C 1
ATOM 1675 O O . ASP A 1 197 ? -9.195 48.969 23.922 1 88.56 197 ASP A O 1
ATOM 1679 N N . VAL A 1 198 ? -9.844 46.969 24.672 1 91.62 198 VAL A N 1
ATOM 1680 C CA . VAL A 1 198 ? -8.812 46.25 23.922 1 91.62 198 VAL A CA 1
ATOM 1681 C C . VAL A 1 198 ? -9.461 45.25 22.969 1 91.62 198 VAL A C 1
ATOM 1683 O O . VAL A 1 198 ? -10.312 44.469 23.375 1 91.62 198 VAL A O 1
ATOM 1686 N N . LEU A 1 199 ? -9.133 45.375 21.75 1 92.69 199 LEU A N 1
ATOM 1687 C CA . LEU A 1 199 ? -9.625 44.406 20.766 1 92.69 199 LEU A CA 1
ATOM 1688 C C . LEU A 1 199 ? -8.828 43.094 20.828 1 92.69 199 LEU A C 1
ATOM 1690 O O . LEU A 1 199 ? -7.754 43 20.25 1 92.69 199 LEU A O 1
ATOM 1694 N N . LEU A 1 200 ? -9.359 42.094 21.5 1 91.69 200 LEU A N 1
ATOM 1695 C CA . LEU A 1 200 ? -8.641 40.844 21.734 1 91.69 200 LEU A CA 1
ATOM 1696 C C . LEU A 1 200 ? -9.305 39.688 21 1 91.69 200 LEU A C 1
ATOM 1698 O O . LEU A 1 200 ? -8.688 38.656 20.797 1 91.69 200 LEU A O 1
ATOM 1702 N N . GLU A 1 201 ? -10.477 39.812 20.625 1 89.81 201 GLU A N 1
ATOM 1703 C CA . GLU A 1 201 ? -11.258 38.719 20.062 1 89.81 201 GLU A CA 1
ATOM 1704 C C . GLU A 1 201 ? -10.625 38.188 18.781 1 89.81 201 GLU A C 1
ATOM 1706 O O . GLU A 1 201 ? -10.648 36.969 18.531 1 89.81 201 GLU A O 1
ATOM 1711 N N . GLY A 1 202 ? -10.117 39.094 17.969 1 92.75 202 GLY A N 1
ATOM 1712 C CA . GLY A 1 202 ? -9.484 38.688 16.734 1 92.75 202 GLY A CA 1
ATOM 1713 C C . GLY A 1 202 ? -8.336 37.719 16.953 1 92.75 202 GLY A C 1
ATOM 1714 O O . GLY A 1 202 ? -8.156 36.781 16.172 1 92.75 202 GLY A O 1
ATOM 1715 N N . LEU A 1 203 ? -7.566 37.938 17.953 1 95.12 203 LEU A N 1
ATOM 1716 C CA . LEU A 1 203 ? -6.422 37.062 18.25 1 95.12 203 LEU A CA 1
ATOM 1717 C C . LEU A 1 203 ? -6.883 35.688 18.672 1 95.12 203 LEU A C 1
ATOM 1719 O O . LEU A 1 203 ? -6.309 34.688 18.25 1 95.12 203 LEU A O 1
ATOM 1723 N N . PHE A 1 204 ? -7.883 35.625 19.484 1 94.38 204 PHE A N 1
ATOM 1724 C CA . PHE A 1 204 ? -8.406 34.344 19.953 1 94.38 204 PHE A CA 1
ATOM 1725 C C . PHE A 1 204 ? -9.039 33.594 18.797 1 94.38 204 PHE A C 1
ATOM 1727 O O . PHE A 1 204 ? -8.922 32.375 18.719 1 94.38 204 PHE A O 1
ATOM 1734 N N . ASN A 1 205 ? -9.719 34.281 17.953 1 93.75 205 ASN A N 1
ATOM 1735 C CA . ASN A 1 205 ? -10.281 33.625 16.766 1 93.75 205 ASN A CA 1
ATOM 1736 C C . ASN A 1 205 ? -9.188 33.062 15.867 1 93.75 205 ASN A C 1
ATOM 1738 O O . ASN A 1 205 ? -9.336 32 15.297 1 93.75 205 ASN A O 1
ATOM 1742 N N . THR A 1 206 ? -8.172 33.875 15.719 1 95.69 206 THR A N 1
ATOM 1743 C CA . THR A 1 206 ? -7.043 33.406 14.922 1 95.69 206 THR A CA 1
ATOM 1744 C C . THR A 1 206 ? -6.43 32.156 15.531 1 95.69 206 THR A C 1
ATOM 1746 O O . THR A 1 206 ? -6.062 31.219 14.812 1 95.69 206 THR A O 1
ATOM 1749 N N . ALA A 1 207 ? -6.305 32.156 16.844 1 94.88 207 ALA A N 1
ATOM 1750 C CA . ALA A 1 207 ? -5.801 30.969 17.531 1 94.88 207 ALA A CA 1
ATOM 1751 C C . ALA A 1 207 ? -6.715 29.766 17.297 1 94.88 207 ALA A C 1
ATOM 1753 O O . ALA A 1 207 ? -6.242 28.641 17.141 1 94.88 207 ALA A O 1
ATOM 1754 N N . ALA A 1 208 ? -7.961 30 17.312 1 93.38 208 ALA A N 1
ATOM 1755 C CA . ALA A 1 208 ? -8.922 28.938 17.047 1 93.38 208 ALA A CA 1
ATOM 1756 C C . ALA A 1 208 ? -8.758 28.391 15.625 1 93.38 208 ALA A C 1
ATOM 1758 O O . ALA A 1 208 ? -8.789 27.172 15.422 1 93.38 208 ALA A O 1
ATOM 1759 N N . ILE A 1 209 ? -8.609 29.281 14.711 1 93.81 209 ILE A N 1
ATOM 1760 C CA . ILE A 1 209 ? -8.422 28.906 13.312 1 93.81 209 ILE A CA 1
ATOM 1761 C C . ILE A 1 209 ? -7.137 28.094 13.164 1 93.81 209 ILE A C 1
ATOM 1763 O O . ILE A 1 209 ? -7.078 27.141 12.391 1 93.81 209 ILE A O 1
ATOM 1767 N N . LEU A 1 210 ? -6.184 28.5 13.875 1 92.38 210 LEU A N 1
ATOM 1768 C CA . LEU A 1 210 ? -4.91 27.797 13.867 1 92.38 210 LEU A CA 1
ATOM 1769 C C . LEU A 1 210 ? -5.082 26.359 14.344 1 92.38 210 LEU A C 1
ATOM 1771 O O . LEU A 1 210 ? -4.504 25.422 13.766 1 92.38 210 LEU A O 1
ATOM 1775 N N . ILE A 1 211 ? -5.828 26.172 15.32 1 89.25 211 ILE A N 1
ATOM 1776 C CA . ILE A 1 211 ? -6.09 24.828 15.844 1 89.25 211 ILE A CA 1
ATOM 1777 C C . ILE A 1 211 ? -6.777 23.984 14.766 1 89.25 211 ILE A C 1
ATOM 1779 O O . ILE A 1 211 ? -6.438 22.812 14.578 1 89.25 211 ILE A O 1
ATOM 1783 N N . ILE A 1 212 ? -7.707 24.578 14.117 1 88.69 212 ILE A N 1
ATOM 1784 C CA . ILE A 1 212 ? -8.414 23.875 13.047 1 88.69 212 ILE A CA 1
ATOM 1785 C C . ILE A 1 212 ? -7.438 23.5 11.938 1 88.69 212 ILE A C 1
ATOM 1787 O O . ILE A 1 212 ? -7.418 22.359 11.484 1 88.69 212 ILE A O 1
ATOM 1791 N N . TYR A 1 213 ? -6.625 24.422 11.602 1 86.31 213 TYR A N 1
ATOM 1792 C CA . TYR A 1 213 ? -5.688 24.234 10.492 1 86.31 213 TYR A CA 1
ATOM 1793 C C . TYR A 1 213 ? -4.684 23.141 10.805 1 86.31 213 TYR A C 1
ATOM 1795 O O . TYR A 1 213 ? -4.363 22.312 9.938 1 86.31 213 TYR A O 1
ATOM 1803 N N . LEU A 1 214 ? -4.242 23.094 12.008 1 81.5 214 LEU A N 1
ATOM 1804 C CA . LEU A 1 214 ? -3.148 22.203 12.375 1 81.5 214 LEU A CA 1
ATOM 1805 C C . LEU A 1 214 ? -3.67 20.797 12.656 1 81.5 214 LEU A C 1
ATOM 1807 O O . LEU A 1 214 ? -2.98 19.812 12.398 1 81.5 214 LEU A O 1
ATOM 1811 N N . ASN A 1 215 ? -4.895 20.766 13.141 1 77.62 215 ASN A N 1
ATOM 1812 C CA . ASN A 1 215 ? -5.258 19.484 13.734 1 77.62 215 ASN A CA 1
ATOM 1813 C C . ASN A 1 215 ? -6.457 18.859 13.031 1 77.62 215 ASN A C 1
ATOM 1815 O O . ASN A 1 215 ? -6.695 17.656 13.148 1 77.62 215 ASN A O 1
ATOM 1819 N N . ILE A 1 216 ? -7.246 19.609 12.367 1 75.81 216 ILE A N 1
ATOM 1820 C CA . ILE A 1 216 ? -8.469 19.062 11.781 1 75.81 216 ILE A CA 1
ATOM 1821 C C . ILE A 1 216 ? -8.352 19.078 10.258 1 75.81 216 ILE A C 1
ATOM 1823 O O . ILE A 1 216 ? -8.617 18.078 9.602 1 75.81 216 ILE A O 1
ATOM 1827 N N . GLN A 1 217 ? -8 20.188 9.711 1 73.94 217 GLN A N 1
ATOM 1828 C CA . GLN A 1 217 ? -7.953 20.375 8.266 1 73.94 217 GLN A CA 1
ATOM 1829 C C . GLN A 1 217 ? -6.516 20.531 7.773 1 73.94 217 GLN A C 1
ATOM 1831 O O . GLN A 1 217 ? -6.211 21.469 7.031 1 73.94 217 GLN A O 1
ATOM 1836 N N . ASN A 1 218 ? -5.688 19.656 8.227 1 71.62 218 ASN A N 1
ATOM 1837 C CA . ASN A 1 218 ? -4.301 19.734 7.777 1 71.62 218 ASN A CA 1
ATOM 1838 C C . ASN A 1 218 ? -4.145 19.203 6.355 1 71.62 218 ASN A C 1
ATOM 1840 O O . ASN A 1 218 ? -4.348 18.016 6.102 1 71.62 218 ASN A O 1
ATOM 1844 N N . PRO A 1 219 ? -3.891 20.047 5.406 1 68.88 219 PRO A N 1
ATOM 1845 C CA . PRO A 1 219 ? -3.799 19.625 4 1 68.88 219 PRO A CA 1
ATOM 1846 C C . PRO A 1 219 ? -2.725 18.578 3.764 1 68.88 219 PRO A C 1
ATOM 1848 O O . PRO A 1 219 ? -2.82 17.797 2.811 1 68.88 219 PRO A O 1
ATOM 1851 N N . SER A 1 220 ? -1.709 18.562 4.586 1 68.69 220 SER A N 1
ATOM 1852 C CA . SER A 1 220 ? -0.599 17.641 4.375 1 68.69 220 SER A CA 1
ATOM 1853 C C . SER A 1 220 ? -1.043 16.188 4.547 1 68.69 220 SER A C 1
ATOM 1855 O O . SER A 1 220 ? -0.408 15.273 4.02 1 68.69 220 SER A O 1
ATOM 1857 N N . GLN A 1 221 ? -2.123 16.062 5.227 1 66.88 221 GLN A N 1
ATOM 1858 C CA . GLN A 1 221 ? -2.652 14.711 5.41 1 66.88 221 GLN A CA 1
ATOM 1859 C C . GLN A 1 221 ? -3.266 14.18 4.117 1 66.88 221 GLN A C 1
ATOM 1861 O O . GLN A 1 221 ? -3.355 12.969 3.922 1 66.88 221 GLN A O 1
ATOM 1866 N N . PHE A 1 222 ? -3.561 15.133 3.289 1 72.44 222 PHE A N 1
ATOM 1867 C CA . PHE A 1 222 ? -4.305 14.742 2.096 1 72.44 222 PHE A CA 1
ATOM 1868 C C . PHE A 1 222 ? -3.426 14.828 0.855 1 72.44 222 PHE A C 1
ATOM 1870 O O . PHE A 1 222 ? -3.91 14.68 -0.268 1 72.44 222 PHE A O 1
ATOM 1877 N N . THR A 1 223 ? -2.195 14.977 1.05 1 73.69 223 THR A N 1
ATOM 1878 C CA . THR A 1 223 ? -1.309 15.125 -0.098 1 73.69 223 THR A CA 1
ATOM 1879 C C . THR A 1 223 ? -0.197 14.078 -0.063 1 73.69 223 THR A C 1
ATOM 1881 O O . THR A 1 223 ? 0.213 13.641 1.013 1 73.69 223 THR A O 1
ATOM 1884 N N . ASP A 1 224 ? 0.145 13.734 -1.238 1 70.19 224 ASP A N 1
ATOM 1885 C CA . ASP A 1 224 ? 1.284 12.836 -1.395 1 70.19 224 ASP A CA 1
ATOM 1886 C C . ASP A 1 224 ? 2.6 13.609 -1.392 1 70.19 224 ASP A C 1
ATOM 1888 O O . ASP A 1 224 ? 2.754 14.586 -2.131 1 70.19 224 ASP A O 1
ATOM 1892 N N . ALA A 1 225 ? 3.482 13.227 -0.583 1 62.03 225 ALA A N 1
ATOM 1893 C CA . ALA A 1 225 ? 4.719 13.977 -0.381 1 62.03 225 ALA A CA 1
ATOM 1894 C C . ALA A 1 225 ? 5.594 13.945 -1.634 1 62.03 225 ALA A C 1
ATOM 1896 O O . ALA A 1 225 ? 6.344 14.883 -1.899 1 62.03 225 ALA A O 1
ATOM 1897 N N . ASP A 1 226 ? 5.469 12.93 -2.436 1 63.81 226 ASP A N 1
ATOM 1898 C CA . ASP A 1 226 ? 6.34 12.766 -3.594 1 63.81 226 ASP A CA 1
ATOM 1899 C C . ASP A 1 226 ? 5.848 13.594 -4.777 1 63.81 226 ASP A C 1
ATOM 1901 O O . ASP A 1 226 ? 6.648 14.18 -5.508 1 63.81 226 ASP A O 1
ATOM 1905 N N . THR A 1 227 ? 4.523 13.586 -5.008 1 71.56 227 THR A N 1
ATOM 1906 C CA . THR A 1 227 ? 3.984 14.203 -6.211 1 71.56 227 THR A CA 1
ATOM 1907 C C . THR A 1 227 ? 3.387 15.57 -5.891 1 71.56 227 THR A C 1
ATOM 1909 O O . THR A 1 227 ? 3.203 16.406 -6.789 1 71.56 227 THR A O 1
ATOM 1912 N N . GLY A 1 228 ? 3.031 15.773 -4.617 1 71 228 GLY A N 1
ATOM 1913 C CA . GLY A 1 228 ? 2.35 17 -4.238 1 71 228 GLY A CA 1
ATOM 1914 C C . GLY A 1 228 ? 0.867 16.984 -4.555 1 71 228 GLY A C 1
ATOM 1915 O O . GLY A 1 228 ? 0.149 17.938 -4.246 1 71 228 GLY A O 1
ATOM 1916 N N . LEU A 1 229 ? 0.446 15.898 -5.121 1 80.56 229 LEU A N 1
ATOM 1917 C CA . LEU A 1 229 ? -0.968 15.75 -5.449 1 80.56 229 LEU A CA 1
ATOM 1918 C C . LEU A 1 229 ? -1.75 15.211 -4.258 1 80.56 229 LEU A C 1
ATOM 1920 O O . LEU A 1 229 ? -1.158 14.734 -3.283 1 80.56 229 LEU A O 1
ATOM 1924 N N . TYR A 1 230 ? -3.043 15.383 -4.426 1 82.06 230 TYR A N 1
ATOM 1925 C CA . TYR A 1 230 ? -3.887 14.75 -3.418 1 82.06 230 TYR A CA 1
ATOM 1926 C C . TYR A 1 230 ? -3.699 13.234 -3.428 1 82.06 230 TYR A C 1
ATOM 1928 O O . TYR A 1 230 ? -3.566 12.625 -4.492 1 82.06 230 TYR A O 1
ATOM 1936 N N . ASN A 1 231 ? -3.707 12.734 -2.26 1 81.5 231 ASN A N 1
ATOM 1937 C CA . ASN A 1 231 ? -3.434 11.305 -2.16 1 81.5 231 ASN A CA 1
ATOM 1938 C C . ASN A 1 231 ? -4.715 10.484 -2.248 1 81.5 231 ASN A C 1
ATOM 1940 O O . ASN A 1 231 ? -5.797 11.031 -2.463 1 81.5 231 ASN A O 1
ATOM 1944 N N . GLN A 1 232 ? -4.562 9.219 -2.152 1 80.69 232 GLN A N 1
ATOM 1945 C CA . GLN A 1 232 ? -5.688 8.305 -2.312 1 80.69 232 GLN A CA 1
ATOM 1946 C C . GLN A 1 232 ? -6.703 8.477 -1.189 1 80.69 232 GLN A C 1
ATOM 1948 O O . GLN A 1 232 ? -7.906 8.312 -1.403 1 80.69 232 GLN A O 1
ATOM 1953 N N . TRP A 1 233 ? -6.254 8.836 -0.061 1 71.69 233 TRP A N 1
ATOM 1954 C CA . TRP A 1 233 ? -7.16 9.07 1.058 1 71.69 233 TRP A CA 1
ATOM 1955 C C . TRP A 1 233 ? -8.086 10.25 0.766 1 71.69 233 TRP A C 1
ATOM 1957 O O . TRP A 1 233 ? -9.281 10.195 1.063 1 71.69 233 TRP A O 1
ATOM 1967 N N . ALA A 1 234 ? -7.453 11.242 0.233 1 78.88 234 ALA A N 1
ATOM 1968 C CA . ALA A 1 234 ? -8.25 12.398 -0.165 1 78.88 234 ALA A CA 1
ATOM 1969 C C . ALA A 1 234 ? -9.32 12.008 -1.18 1 78.88 234 ALA A C 1
ATOM 1971 O O . ALA A 1 234 ? -10.461 12.461 -1.094 1 78.88 234 ALA A O 1
ATOM 1972 N N . LEU A 1 235 ? -8.969 11.203 -2.08 1 85.62 235 LEU A N 1
ATOM 1973 C CA . LEU A 1 235 ? -9.914 10.719 -3.08 1 85.62 235 LEU A CA 1
ATOM 1974 C C . LEU A 1 235 ? -11.07 9.977 -2.416 1 85.62 235 LEU A C 1
ATOM 1976 O O . LEU A 1 235 ? -12.234 10.195 -2.773 1 85.62 235 LEU A O 1
ATOM 1980 N N . GLY A 1 236 ? -10.75 9.141 -1.52 1 80 236 GLY A N 1
ATOM 1981 C CA . GLY A 1 236 ? -11.766 8.398 -0.796 1 80 236 GLY A CA 1
ATOM 1982 C C . GLY A 1 236 ? -12.75 9.297 -0.064 1 80 236 GLY A C 1
ATOM 1983 O O . GLY A 1 236 ? -13.953 9.062 -0.091 1 80 236 GLY A O 1
ATOM 1984 N N . GLU A 1 237 ? -12.211 10.281 0.528 1 71.81 237 GLU A N 1
ATOM 1985 C CA . GLU A 1 237 ? -13.047 11.227 1.267 1 71.81 237 GLU A CA 1
ATOM 1986 C C . GLU A 1 237 ? -13.977 11.992 0.33 1 71.81 237 GLU A C 1
ATOM 1988 O O . GLU A 1 237 ? -15.141 12.234 0.66 1 71.81 237 GLU A O 1
ATOM 1993 N N . VAL A 1 238 ? -13.453 12.398 -0.775 1 79.75 238 VAL A N 1
ATOM 1994 C CA . VAL A 1 238 ? -14.242 13.148 -1.743 1 79.75 238 VAL A CA 1
ATOM 1995 C C . VAL A 1 238 ? -15.352 12.266 -2.303 1 79.75 238 VAL A C 1
ATOM 1997 O O . VAL A 1 238 ? -16.484 12.711 -2.467 1 79.75 238 VAL A O 1
ATOM 2000 N N . ILE A 1 239 ? -15.047 11.102 -2.545 1 82.88 239 ILE A N 1
ATOM 2001 C CA . ILE A 1 239 ? -16.031 10.164 -3.084 1 82.88 239 ILE A CA 1
ATOM 2002 C C . ILE A 1 239 ? -17.109 9.898 -2.043 1 82.88 239 ILE A C 1
ATOM 2004 O O . ILE A 1 239 ? -18.297 9.859 -2.369 1 82.88 239 ILE A O 1
ATOM 2008 N N . ASP A 1 240 ? -16.656 9.688 -0.865 1 72.5 240 ASP A N 1
ATOM 2009 C CA . ASP A 1 240 ? -17.609 9.438 0.222 1 72.5 240 ASP A CA 1
ATOM 2010 C C . ASP A 1 240 ? -18.578 10.602 0.373 1 72.5 240 ASP A C 1
ATOM 2012 O O . ASP A 1 240 ? -19.781 10.383 0.579 1 72.5 240 ASP A O 1
ATOM 2016 N N . GLU A 1 241 ? -18.047 11.742 0.314 1 71.62 241 GLU A N 1
ATOM 2017 C CA . GLU A 1 241 ? -18.891 12.93 0.396 1 71.62 241 GLU A CA 1
ATOM 2018 C C . GLU A 1 241 ? -19.875 12.984 -0.768 1 71.62 241 GLU A C 1
ATOM 2020 O O . GLU A 1 241 ? -21.062 13.281 -0.574 1 71.62 241 GLU A O 1
ATOM 2025 N N . LYS A 1 242 ? -19.438 12.742 -1.927 1 78.56 242 LYS A N 1
ATOM 2026 C CA . LYS A 1 242 ? -20.297 12.766 -3.109 1 78.56 242 LYS A CA 1
ATOM 2027 C C . LYS A 1 242 ? -21.391 11.711 -3.016 1 78.56 242 LYS A C 1
ATOM 2029 O O . LYS A 1 242 ? -22.531 11.953 -3.434 1 78.56 242 LYS A O 1
ATOM 2034 N N . LEU A 1 243 ? -21.031 10.625 -2.547 1 77.19 243 LEU A N 1
ATOM 2035 C CA . LEU A 1 243 ? -22 9.547 -2.391 1 77.19 243 LEU A CA 1
ATOM 2036 C C . LEU A 1 243 ? -23.078 9.93 -1.377 1 77.19 243 LEU A C 1
ATOM 2038 O O . LEU A 1 243 ? -24.25 9.648 -1.586 1 77.19 243 LEU A O 1
ATOM 2042 N N . GLU A 1 244 ? -22.609 10.43 -0.348 1 68.5 244 GLU A N 1
ATOM 2043 C CA . GLU A 1 244 ? -23.531 10.836 0.707 1 68.5 244 GLU A CA 1
ATOM 2044 C C . GLU A 1 244 ? -24.516 11.891 0.208 1 68.5 244 GLU A C 1
ATOM 2046 O O . GLU A 1 244 ? -25.672 11.906 0.608 1 68.5 244 GLU A O 1
ATOM 2051 N N . TYR A 1 245 ? -24.047 12.734 -0.684 1 71.44 245 TYR A N 1
ATOM 2052 C CA . TYR A 1 245 ? -24.875 13.812 -1.196 1 71.44 245 TYR A CA 1
ATOM 2053 C C . TYR A 1 245 ? -25.609 13.383 -2.457 1 71.44 245 TYR A C 1
ATOM 2055 O O . TYR A 1 245 ? -26.438 14.133 -2.986 1 71.44 245 TYR A O 1
ATOM 2063 N N . GLY A 1 246 ? -25.344 12.234 -2.887 1 76 246 GLY A N 1
ATOM 2064 C CA . GLY A 1 246 ? -26 11.719 -4.078 1 76 246 GLY A CA 1
ATOM 2065 C C . GLY A 1 246 ? -25.484 12.344 -5.359 1 76 246 GLY A C 1
ATOM 2066 O O . GLY A 1 246 ? -26.203 12.391 -6.363 1 76 246 GLY A O 1
ATOM 2067 N N . ASP A 1 247 ? -24.281 12.953 -5.25 1 80 247 ASP A N 1
ATOM 2068 C CA . ASP A 1 247 ? -23.672 13.516 -6.445 1 80 247 ASP A CA 1
ATOM 2069 C C . ASP A 1 247 ? -23.109 12.422 -7.348 1 80 247 ASP A C 1
ATOM 2071 O O . ASP A 1 247 ? -22.609 11.398 -6.863 1 80 247 ASP A O 1
ATOM 2075 N N . PRO A 1 248 ? -23.266 12.68 -8.617 1 83.25 248 PRO A N 1
ATOM 2076 C CA . PRO A 1 248 ? -22.719 11.664 -9.523 1 83.25 248 PRO A CA 1
ATOM 2077 C C . PRO A 1 248 ? -21.203 11.555 -9.453 1 83.25 248 PRO A C 1
ATOM 2079 O O . PRO A 1 248 ? -20.516 12.555 -9.211 1 83.25 248 PRO A O 1
ATOM 2082 N N . ILE A 1 249 ? -20.781 10.391 -9.633 1 87.56 249 ILE A N 1
ATOM 2083 C CA . ILE A 1 249 ? -19.344 10.125 -9.633 1 87.56 249 ILE A CA 1
ATOM 2084 C C . ILE A 1 249 ? -18.875 9.859 -11.062 1 87.56 249 ILE A C 1
ATOM 2086 O O . ILE A 1 249 ? -19.391 8.961 -11.734 1 87.56 249 ILE A O 1
ATOM 2090 N N . ASP A 1 250 ? -18.062 10.688 -11.617 1 90.19 250 ASP A N 1
ATOM 2091 C CA . ASP A 1 250 ? -17.375 10.547 -12.906 1 90.19 250 ASP A CA 1
ATOM 2092 C C . ASP A 1 250 ? -15.867 10.57 -12.734 1 90.19 250 ASP A C 1
ATOM 2094 O O . ASP A 1 250 ? -15.281 11.617 -12.43 1 90.19 250 ASP A O 1
ATOM 2098 N N . ILE A 1 251 ? -15.328 9.359 -12.891 1 92.75 251 ILE A N 1
ATOM 2099 C CA . ILE A 1 251 ? -13.922 9.258 -12.508 1 92.75 251 ILE A CA 1
ATOM 2100 C C . ILE A 1 251 ? -13.164 8.43 -13.539 1 92.75 251 ILE A C 1
ATOM 2102 O O . ILE A 1 251 ? -13.688 7.445 -14.062 1 92.75 251 ILE A O 1
ATOM 2106 N N . SER A 1 252 ? -11.977 8.891 -13.945 1 93.69 252 SER A N 1
ATOM 2107 C CA . SER A 1 252 ? -11.023 8.141 -14.758 1 93.69 252 SER A CA 1
ATOM 2108 C C . SER A 1 252 ? -9.742 7.848 -13.984 1 93.69 252 SER A C 1
ATOM 2110 O O . SER A 1 252 ? -9.281 8.68 -13.203 1 93.69 252 SER A O 1
ATOM 2112 N N . VAL A 1 253 ? -9.266 6.684 -14.164 1 95 253 VAL A N 1
ATOM 2113 C CA . VAL A 1 253 ? -7.992 6.34 -13.547 1 95 253 VAL A CA 1
ATOM 2114 C C . VAL A 1 253 ? -6.969 6 -14.633 1 95 253 VAL A C 1
ATOM 2116 O O . VAL A 1 253 ? -7.266 5.242 -15.555 1 95 253 VAL A O 1
ATOM 2119 N N . ILE A 1 254 ? -5.824 6.605 -14.531 1 93.56 254 ILE A N 1
ATOM 2120 C CA . ILE A 1 254 ? -4.707 6.387 -15.445 1 93.56 254 ILE A CA 1
ATOM 2121 C C . ILE A 1 254 ? -3.607 5.598 -14.734 1 93.56 254 ILE A C 1
ATOM 2123 O O . ILE A 1 254 ? -3.143 5.996 -13.664 1 93.56 254 ILE A O 1
ATOM 2127 N N . GLY A 1 255 ? -3.242 4.52 -15.297 1 92.44 255 GLY A N 1
ATOM 2128 C CA . GLY A 1 255 ? -2.148 3.732 -14.75 1 92.44 255 GLY A CA 1
ATOM 2129 C C . GLY A 1 255 ? -0.971 3.609 -15.703 1 92.44 255 GLY A C 1
ATOM 2130 O O . GLY A 1 255 ? -1.15 3.33 -16.891 1 92.44 255 GLY A O 1
ATOM 2131 N N . ILE A 1 256 ? 0.237 3.891 -15.195 1 89.38 256 ILE A N 1
ATOM 2132 C CA . ILE A 1 256 ? 1.457 3.695 -15.969 1 89.38 256 ILE A CA 1
ATOM 2133 C C . ILE A 1 256 ? 1.821 2.211 -15.992 1 89.38 256 ILE A C 1
ATOM 2135 O O . ILE A 1 256 ? 1.9 1.57 -14.945 1 89.38 256 ILE A O 1
ATOM 2139 N N . GLU A 1 257 ? 2.041 1.818 -17.094 1 80.81 257 GLU A N 1
ATOM 2140 C CA . GLU A 1 257 ? 2.322 0.396 -17.266 1 80.81 257 GLU A CA 1
ATOM 2141 C C . GLU A 1 257 ? 3.654 0.017 -16.625 1 80.81 257 GLU A C 1
ATOM 2143 O O . GLU A 1 257 ? 4.645 0.741 -16.766 1 80.81 257 GLU A O 1
ATOM 2148 N N . ASN A 1 258 ? 3.711 -1.11 -15.852 1 74.06 258 ASN A N 1
ATOM 2149 C CA . ASN A 1 258 ? 4.906 -1.719 -15.273 1 74.06 258 ASN A CA 1
ATOM 2150 C C . ASN A 1 258 ? 5.66 -0.738 -14.375 1 74.06 258 ASN A C 1
ATOM 2152 O O . ASN A 1 258 ? 6.891 -0.68 -14.414 1 74.06 258 ASN A O 1
ATOM 2156 N N . PHE A 1 259 ? 4.906 0.031 -13.625 1 79.69 259 PHE A N 1
ATOM 2157 C CA . PHE A 1 259 ? 5.508 1.072 -12.797 1 79.69 259 PHE A CA 1
ATOM 2158 C C . PHE A 1 259 ? 6.508 0.473 -11.812 1 79.69 259 PHE A C 1
ATOM 2160 O O . PHE A 1 259 ? 7.605 1.004 -11.641 1 79.69 259 PHE A O 1
ATOM 2167 N N . PRO A 1 260 ? 6.223 -0.643 -11.188 1 66.75 260 PRO A N 1
ATOM 2168 C CA . PRO A 1 260 ? 7.195 -1.203 -10.25 1 66.75 260 PRO A CA 1
ATOM 2169 C C . PRO A 1 260 ? 8.5 -1.61 -10.922 1 66.75 260 PRO A C 1
ATOM 2171 O O . PRO A 1 260 ? 9.578 -1.467 -10.328 1 66.75 260 PRO A O 1
ATOM 2174 N N . VAL A 1 261 ? 8.359 -2.037 -12.148 1 68.12 261 VAL A N 1
ATOM 2175 C CA . VAL A 1 261 ? 9.531 -2.434 -12.914 1 68.12 261 VAL A CA 1
ATOM 2176 C C . VAL A 1 261 ? 10.359 -1.201 -13.266 1 68.12 261 VAL A C 1
ATOM 2178 O O . VAL A 1 261 ? 11.594 -1.223 -13.164 1 68.12 261 VAL A O 1
ATOM 2181 N N . LEU A 1 262 ? 9.656 -0.22 -13.664 1 74.44 262 LEU A N 1
ATOM 2182 C CA . LEU A 1 262 ? 10.336 1.023 -14.008 1 74.44 262 LEU A CA 1
ATOM 2183 C C . LEU A 1 262 ? 11.078 1.589 -12.805 1 74.44 262 LEU A C 1
ATOM 2185 O O . LEU A 1 262 ? 12.172 2.135 -12.945 1 74.44 262 LEU A O 1
ATOM 2189 N N . GLU A 1 263 ? 10.461 1.42 -11.672 1 72.06 263 GLU A N 1
ATOM 2190 C CA . GLU A 1 263 ? 11.078 1.883 -10.43 1 72.06 263 GLU A CA 1
ATOM 2191 C C . GLU A 1 263 ? 12.383 1.137 -10.148 1 72.06 263 GLU A C 1
ATOM 2193 O O . GLU A 1 263 ? 13.352 1.727 -9.664 1 72.06 263 GLU A O 1
ATOM 2198 N N . SER A 1 264 ? 12.391 -0.069 -10.492 1 64.38 264 SER A N 1
ATOM 2199 C CA . SER A 1 264 ? 13.578 -0.893 -10.273 1 64.38 264 SER A CA 1
ATOM 2200 C C . SER A 1 264 ? 14.68 -0.55 -11.266 1 64.38 264 SER A C 1
ATOM 2202 O O . SER A 1 264 ? 15.867 -0.596 -10.922 1 64.38 264 SER A O 1
ATOM 2204 N N . ILE A 1 265 ? 14.234 -0.188 -12.43 1 66.12 265 ILE A N 1
ATOM 2205 C CA . ILE A 1 265 ? 15.188 0.067 -13.508 1 66.12 265 ILE A CA 1
ATOM 2206 C C . ILE A 1 265 ? 15.797 1.458 -13.336 1 66.12 265 ILE A C 1
ATOM 2208 O O . ILE A 1 265 ? 17.016 1.626 -13.43 1 66.12 265 ILE A O 1
ATOM 2212 N N . TYR A 1 266 ? 15.016 2.398 -13.047 1 69.5 266 TYR A N 1
ATOM 2213 C CA . TYR A 1 266 ? 15.461 3.785 -13.078 1 69.5 266 TYR A CA 1
ATOM 2214 C C . TYR A 1 266 ? 15.75 4.297 -11.672 1 69.5 266 TYR A C 1
ATOM 2216 O O . TYR A 1 266 ? 16.422 5.316 -11.508 1 69.5 266 TYR A O 1
ATOM 2224 N N . GLY A 1 267 ? 15.289 3.5 -10.711 1 66.25 267 GLY A N 1
ATOM 2225 C CA . GLY A 1 267 ? 15.422 3.955 -9.336 1 66.25 267 GLY A CA 1
ATOM 2226 C C . GLY A 1 267 ? 14.266 4.82 -8.875 1 66.25 267 GLY A C 1
ATOM 2227 O O . GLY A 1 267 ? 13.688 5.566 -9.672 1 66.25 267 GLY A O 1
ATOM 2228 N N . ARG A 1 268 ? 13.938 4.797 -7.652 1 64.19 268 ARG A N 1
ATOM 2229 C CA . ARG A 1 268 ? 12.789 5.496 -7.086 1 64.19 268 ARG A CA 1
ATOM 2230 C C . ARG A 1 268 ? 12.945 7.008 -7.219 1 64.19 268 ARG A C 1
ATOM 2232 O O . ARG A 1 268 ? 12.023 7.699 -7.652 1 64.19 268 ARG A O 1
ATOM 2239 N N . ARG A 1 269 ? 14.102 7.594 -6.906 1 63.34 269 ARG A N 1
ATOM 2240 C CA . ARG A 1 269 ? 14.305 9.039 -6.895 1 63.34 269 ARG A CA 1
ATOM 2241 C C . ARG A 1 269 ? 14.102 9.633 -8.281 1 63.34 269 ARG A C 1
ATOM 2243 O O . ARG A 1 269 ? 13.414 10.641 -8.438 1 63.34 269 ARG A O 1
ATOM 2250 N N . LYS A 1 270 ? 14.766 9.008 -9.219 1 70.12 270 LYS A N 1
ATOM 2251 C CA . LYS A 1 270 ? 14.633 9.5 -10.586 1 70.12 270 LYS A CA 1
ATOM 2252 C C . LYS A 1 270 ? 13.203 9.367 -11.086 1 70.12 270 LYS A C 1
ATOM 2254 O O . LYS A 1 270 ? 12.672 10.273 -11.734 1 70.12 270 LYS A O 1
ATOM 2259 N N . LEU A 1 271 ? 12.648 8.289 -10.805 1 74.44 271 LEU A N 1
ATOM 2260 C CA . LEU A 1 271 ? 11.289 8.039 -11.273 1 74.44 271 LEU A CA 1
ATOM 2261 C C . LEU A 1 271 ? 10.297 8.984 -10.609 1 74.44 271 LEU A C 1
ATOM 2263 O O . LEU A 1 271 ? 9.336 9.43 -11.234 1 74.44 271 LEU A O 1
ATOM 2267 N N . MET A 1 272 ? 10.547 9.297 -9.352 1 73.31 272 MET A N 1
ATOM 2268 C CA . MET A 1 272 ? 9.656 10.219 -8.656 1 73.31 272 MET A CA 1
ATOM 2269 C C . MET A 1 272 ? 9.758 11.617 -9.25 1 73.31 272 MET A C 1
ATOM 2271 O O . MET A 1 272 ? 8.766 12.352 -9.289 1 73.31 272 MET A O 1
ATOM 2275 N N . ARG A 1 273 ? 10.906 11.977 -9.695 1 74.88 273 ARG A N 1
ATOM 2276 C CA . ARG A 1 273 ? 11.055 13.266 -10.367 1 74.88 273 ARG A CA 1
ATOM 2277 C C . ARG A 1 273 ? 10.234 13.305 -11.656 1 74.88 273 ARG A C 1
ATOM 2279 O O . ARG A 1 273 ? 9.625 14.328 -11.969 1 74.88 273 ARG A O 1
ATOM 2286 N N . VAL A 1 274 ? 10.328 12.219 -12.297 1 81.94 274 VAL A N 1
ATOM 2287 C CA . VAL A 1 274 ? 9.555 12.125 -13.531 1 81.94 274 VAL A CA 1
ATOM 2288 C C . VAL A 1 274 ? 8.062 12.156 -13.211 1 81.94 274 VAL A C 1
ATOM 2290 O O . VAL A 1 274 ? 7.281 12.797 -13.922 1 81.94 274 VAL A O 1
ATOM 2293 N N . LEU A 1 275 ? 7.738 11.469 -12.188 1 82.31 275 LEU A N 1
ATOM 2294 C CA . LEU A 1 275 ? 6.34 11.43 -11.773 1 82.31 275 LEU A CA 1
ATOM 2295 C C . LEU A 1 275 ? 5.844 12.82 -11.406 1 82.31 275 LEU A C 1
ATOM 2297 O O . LEU A 1 275 ? 4.688 13.164 -11.656 1 82.31 275 LEU A O 1
ATOM 2301 N N . HIS A 1 276 ? 6.688 13.547 -10.781 1 79.94 276 HIS A N 1
ATOM 2302 C CA . HIS A 1 276 ? 6.344 14.922 -10.453 1 79.94 276 HIS A CA 1
ATOM 2303 C C . HIS A 1 276 ? 6.082 15.742 -11.711 1 79.94 276 HIS A C 1
ATOM 2305 O O . HIS A 1 276 ? 5.133 16.531 -11.766 1 79.94 276 HIS A O 1
ATOM 2311 N N . SER A 1 277 ? 6.926 15.531 -12.695 1 82.5 277 SER A N 1
ATOM 2312 C CA . SER A 1 277 ? 6.754 16.234 -13.969 1 82.5 277 SER A CA 1
ATOM 2313 C C . SER A 1 277 ? 5.461 15.82 -14.656 1 82.5 277 SER A C 1
ATOM 2315 O O . SER A 1 277 ? 4.773 16.656 -15.25 1 82.5 277 SER A O 1
ATOM 2317 N N . ILE A 1 278 ? 5.172 14.617 -14.531 1 87 278 ILE A N 1
ATOM 2318 C CA . ILE A 1 278 ? 3.936 14.102 -15.109 1 87 278 ILE A CA 1
ATOM 2319 C C . ILE A 1 278 ? 2.734 14.742 -14.414 1 87 278 ILE A C 1
ATOM 2321 O O . ILE A 1 278 ? 1.791 15.188 -15.078 1 87 278 ILE A O 1
ATOM 2325 N N . ALA A 1 279 ? 2.779 14.742 -13.133 1 84.94 279 ALA A N 1
ATOM 2326 C CA . ALA A 1 279 ? 1.697 15.336 -12.352 1 84.94 279 ALA A CA 1
ATOM 2327 C C . ALA A 1 279 ? 1.488 16.797 -12.734 1 84.94 279 ALA A C 1
ATOM 2329 O O . ALA A 1 279 ? 0.351 17.25 -12.891 1 84.94 279 ALA A O 1
ATOM 2330 N N . ASP A 1 280 ? 2.568 17.453 -12.93 1 82.25 280 ASP A N 1
ATOM 2331 C CA . ASP A 1 280 ? 2.502 18.875 -13.289 1 82.25 280 ASP A CA 1
ATOM 2332 C C . ASP A 1 280 ? 1.872 19.047 -14.672 1 82.25 280 ASP A C 1
ATOM 2334 O O . ASP A 1 280 ? 1.031 19.938 -14.859 1 82.25 280 ASP A O 1
ATOM 2338 N N . GLU A 1 281 ? 2.26 18.281 -15.5 1 85.25 281 GLU A N 1
ATOM 2339 C CA . GLU A 1 281 ? 1.774 18.406 -16.875 1 85.25 281 GLU A CA 1
ATOM 2340 C C . GLU A 1 281 ? 0.303 18.016 -16.969 1 85.25 281 GLU A C 1
ATOM 2342 O O . GLU A 1 281 ? -0.457 18.625 -17.734 1 85.25 281 GLU A O 1
ATOM 2347 N N . ILE A 1 282 ? -0.025 16.984 -16.266 1 85.75 282 ILE A N 1
ATOM 2348 C CA . ILE A 1 282 ? -1.421 16.562 -16.297 1 85.75 282 ILE A CA 1
ATOM 2349 C C . ILE A 1 282 ? -2.299 17.641 -15.664 1 85.75 282 ILE A C 1
ATOM 2351 O O . ILE A 1 282 ? -3.383 17.938 -16.172 1 85.75 282 ILE A O 1
ATOM 2355 N N . THR A 1 283 ? -1.84 18.156 -14.617 1 82.69 283 THR A N 1
ATOM 2356 C CA . THR A 1 283 ? -2.586 19.203 -13.938 1 82.69 283 THR A CA 1
ATOM 2357 C C . THR A 1 283 ? -2.816 20.391 -14.875 1 82.69 283 THR A C 1
ATOM 2359 O O . THR A 1 283 ? -3.885 21.016 -14.852 1 82.69 283 THR A O 1
ATOM 2362 N N . GLU A 1 284 ? -1.83 20.672 -15.648 1 79.44 284 GLU A N 1
ATOM 2363 C CA . GLU A 1 284 ? -1.932 21.781 -16.594 1 79.44 284 GLU A CA 1
ATOM 2364 C C . GLU A 1 284 ? -2.941 21.469 -17.703 1 79.44 284 GLU A C 1
ATOM 2366 O O . GLU A 1 284 ? -3.627 22.375 -18.188 1 79.44 284 GLU A O 1
ATOM 2371 N N . GLN A 1 285 ? -3.043 20.266 -18.031 1 76.5 285 GLN A N 1
ATOM 2372 C CA . GLN A 1 285 ? -3.928 19.844 -19.109 1 76.5 285 GLN A CA 1
ATOM 2373 C C . GLN A 1 285 ? -5.375 19.75 -18.641 1 76.5 285 GLN A C 1
ATOM 2375 O O . GLN A 1 285 ? -6.305 19.828 -19.438 1 76.5 285 GLN A O 1
ATOM 2380 N N . VAL A 1 286 ? -5.473 19.469 -17.375 1 77.94 286 VAL A N 1
ATOM 2381 C CA . VAL A 1 286 ? -6.816 19.188 -16.875 1 77.94 286 VAL A CA 1
ATOM 2382 C C . VAL A 1 286 ? -7.262 20.312 -15.945 1 77.94 286 VAL A C 1
ATOM 2384 O O . VAL A 1 286 ? -7.578 20.078 -14.773 1 77.94 286 VAL A O 1
ATOM 2387 N N . LYS A 1 287 ? -7.246 21.406 -16.453 1 72.69 287 LYS A N 1
ATOM 2388 C CA . LYS A 1 287 ? -7.684 22.531 -15.633 1 72.69 287 LYS A CA 1
ATOM 2389 C C . LYS A 1 287 ? -9.133 22.359 -15.188 1 72.69 287 LYS A C 1
ATOM 2391 O O . LYS A 1 287 ? -9.992 22.016 -16 1 72.69 287 LYS A O 1
ATOM 2396 N N . GLY A 1 288 ? -9.43 22.422 -13.945 1 70.62 288 GLY A N 1
ATOM 2397 C CA . GLY A 1 288 ? -10.773 22.312 -13.406 1 70.62 288 GLY A CA 1
ATOM 2398 C C . GLY A 1 288 ? -11.117 20.922 -12.922 1 70.62 288 GLY A C 1
ATOM 2399 O O . GLY A 1 288 ? -12.195 20.703 -12.359 1 70.62 288 GLY A O 1
ATOM 2400 N N . VAL A 1 289 ? -10.242 19.969 -13.258 1 81.88 289 VAL A N 1
ATOM 2401 C CA . VAL A 1 289 ? -10.492 18.594 -12.812 1 81.88 289 VAL A CA 1
ATOM 2402 C C . VAL A 1 289 ? -9.602 18.266 -11.617 1 81.88 289 VAL A C 1
ATOM 2404 O O . VAL A 1 289 ? -8.453 18.703 -11.547 1 81.88 289 VAL A O 1
ATOM 2407 N N . ASN A 1 290 ? -10.211 17.578 -10.703 1 83.81 290 ASN A N 1
ATOM 2408 C CA . ASN A 1 290 ? -9.461 17.172 -9.523 1 83.81 290 ASN A CA 1
ATOM 2409 C C . ASN A 1 290 ? -8.57 15.969 -9.812 1 83.81 290 ASN A C 1
ATOM 2411 O O . ASN A 1 290 ? -9.07 14.914 -10.203 1 83.81 290 ASN A O 1
ATOM 2415 N N . LEU A 1 291 ? -7.324 16.219 -9.633 1 89.44 291 LEU A N 1
ATOM 2416 C CA . LEU A 1 291 ? -6.34 15.164 -9.891 1 89.44 291 LEU A CA 1
ATOM 2417 C C . LEU A 1 291 ? -5.824 14.578 -8.586 1 89.44 291 LEU A C 1
ATOM 2419 O O . LEU A 1 291 ? -5.488 15.312 -7.652 1 89.44 291 LEU A O 1
ATOM 2423 N N . PHE A 1 292 ? -5.859 13.266 -8.5 1 90.12 292 PHE A N 1
ATOM 2424 C CA . PHE A 1 292 ? -5.395 12.539 -7.32 1 90.12 292 PHE A CA 1
ATOM 2425 C C . PHE A 1 292 ? -4.301 11.547 -7.691 1 90.12 292 PHE A C 1
ATOM 2427 O O . PHE A 1 292 ? -4.27 11.039 -8.82 1 90.12 292 PHE A O 1
ATOM 2434 N N . TYR A 1 293 ? -3.406 11.273 -6.766 1 89.88 293 TYR A N 1
ATOM 2435 C CA . TYR A 1 293 ? -2.4 10.227 -6.938 1 89.88 293 TYR A CA 1
ATOM 2436 C C . TYR A 1 293 ? -2.713 9.023 -6.062 1 89.88 293 TYR A C 1
ATOM 2438 O O . TYR A 1 293 ? -2.764 9.133 -4.836 1 89.88 293 TYR A O 1
ATOM 2446 N N . MET A 1 294 ? -2.994 7.801 -6.727 1 86.19 294 MET A N 1
ATOM 2447 C CA . MET A 1 294 ? -3.377 6.578 -6.023 1 86.19 294 MET A CA 1
ATOM 2448 C C . MET A 1 294 ? -2.158 5.703 -5.754 1 86.19 294 MET A C 1
ATOM 2450 O O . MET A 1 294 ? -2.266 4.473 -5.719 1 86.19 294 MET A O 1
ATOM 2454 N N . HIS A 1 295 ? -0.978 6.156 -5.73 1 74.12 295 HIS A N 1
ATOM 2455 C CA . HIS A 1 295 ? 0.276 5.457 -5.473 1 74.12 295 HIS A CA 1
ATOM 2456 C C . HIS A 1 295 ? 0.67 4.578 -6.652 1 74.12 295 HIS A C 1
ATOM 2458 O O . HIS A 1 295 ? -0.162 4.273 -7.508 1 74.12 295 HIS A O 1
ATOM 2464 N N . ARG A 1 296 ? 1.873 4.207 -6.828 1 76.81 296 ARG A N 1
ATOM 2465 C CA . ARG A 1 296 ? 2.461 3.26 -7.77 1 76.81 296 ARG A CA 1
ATOM 2466 C C . ARG A 1 296 ? 2.164 3.664 -9.211 1 76.81 296 ARG A C 1
ATOM 2468 O O . ARG A 1 296 ? 1.747 2.832 -10.016 1 76.81 296 ARG A O 1
ATOM 2475 N N . GLY A 1 297 ? 2.143 4.914 -9.492 1 87.38 297 GLY A N 1
ATOM 2476 C CA . GLY A 1 297 ? 2.025 5.395 -10.859 1 87.38 297 GLY A CA 1
ATOM 2477 C C . GLY A 1 297 ? 0.589 5.496 -11.336 1 87.38 297 GLY A C 1
ATOM 2478 O O . GLY A 1 297 ? 0.331 5.531 -12.539 1 87.38 297 GLY A O 1
ATOM 2479 N N . ARG A 1 298 ? -0.342 5.512 -10.438 1 91.81 298 ARG A N 1
ATOM 2480 C CA . ARG A 1 298 ? -1.754 5.609 -10.797 1 91.81 298 ARG A CA 1
ATOM 2481 C C . ARG A 1 298 ? -2.314 6.98 -10.438 1 91.81 298 ARG A C 1
ATOM 2483 O O . ARG A 1 298 ? -2.055 7.5 -9.352 1 91.81 298 ARG A O 1
ATOM 2490 N N . PHE A 1 299 ? -3.051 7.562 -11.445 1 93 299 PHE A N 1
ATOM 2491 C CA . PHE A 1 299 ? -3.678 8.867 -11.273 1 93 299 PHE A CA 1
ATOM 2492 C C . PHE A 1 299 ? -5.188 8.773 -11.453 1 93 299 PHE A C 1
ATOM 2494 O O . PHE A 1 299 ? -5.668 8.055 -12.336 1 93 299 PHE A O 1
ATOM 2501 N N . ALA A 1 300 ? -5.891 9.398 -10.594 1 93.94 300 ALA A N 1
ATOM 2502 C CA . ALA A 1 300 ? -7.344 9.445 -10.711 1 93.94 300 ALA A CA 1
ATOM 2503 C C . ALA A 1 300 ? -7.82 10.859 -11.047 1 93.94 300 ALA A C 1
ATOM 2505 O O . ALA A 1 300 ? -7.324 11.836 -10.477 1 93.94 300 ALA A O 1
ATOM 2506 N N . LEU A 1 301 ? -8.688 10.945 -12.016 1 92.94 301 LEU A N 1
ATOM 2507 C CA . LEU A 1 301 ? -9.336 12.195 -12.391 1 92.94 301 LEU A CA 1
ATOM 2508 C C . LEU A 1 301 ? -10.82 12.172 -12.031 1 92.94 301 LEU A C 1
ATOM 2510 O O . LEU A 1 301 ? -11.57 11.328 -12.539 1 92.94 301 LEU A O 1
ATOM 2514 N N . LEU A 1 302 ? -11.172 12.961 -11.125 1 90.88 302 LEU A N 1
ATOM 2515 C CA . LEU A 1 302 ? -12.578 13.109 -10.773 1 90.88 302 LEU A CA 1
ATOM 2516 C C . LEU A 1 302 ? -13.195 14.297 -11.5 1 90.88 302 LEU A C 1
ATOM 2518 O O . LEU A 1 302 ? -12.812 15.445 -11.266 1 90.88 302 LEU A O 1
ATOM 2522 N N . PHE A 1 303 ? -14.148 13.977 -12.32 1 89.25 303 PHE A N 1
ATOM 2523 C CA . PHE A 1 303 ? -14.711 15 -13.195 1 89.25 303 PHE A CA 1
ATOM 2524 C C . PHE A 1 303 ? -15.938 15.641 -12.555 1 89.25 303 PHE A C 1
ATOM 2526 O O . PHE A 1 303 ? -16.672 14.992 -11.805 1 89.25 303 PHE A O 1
ATOM 2533 N N . ASN A 1 304 ? -15.93 16.938 -12.766 1 79.19 304 ASN A N 1
ATOM 2534 C CA . ASN A 1 304 ? -17.141 17.641 -12.391 1 79.19 304 ASN A CA 1
ATOM 2535 C C . ASN A 1 304 ? -18.266 17.391 -13.398 1 79.19 304 ASN A C 1
ATOM 2537 O O . ASN A 1 304 ? -18.047 16.797 -14.453 1 79.19 304 ASN A O 1
ATOM 2541 N N . LYS A 1 305 ? -19.391 18 -12.945 1 75.06 305 LYS A N 1
ATOM 2542 C CA . LYS A 1 305 ? -20.547 17.828 -13.82 1 75.06 305 LYS A CA 1
ATOM 2543 C C . LYS A 1 305 ? -20.312 18.453 -15.188 1 75.06 305 LYS A C 1
ATOM 2545 O O . LYS A 1 305 ? -19.719 19.531 -15.281 1 75.06 305 LYS A O 1
ATOM 2550 N N . ASN A 1 306 ? -20.422 17.891 -16.281 1 72.94 306 ASN A N 1
ATOM 2551 C CA . ASN A 1 306 ? -20.438 18.391 -17.656 1 72.94 306 ASN A CA 1
ATOM 2552 C C . ASN A 1 306 ? -19.031 18.453 -18.234 1 72.94 306 ASN A C 1
ATOM 2554 O O . ASN A 1 306 ? -18.781 19.219 -19.172 1 72.94 306 ASN A O 1
ATOM 2558 N N . THR A 1 307 ? -18.109 17.906 -17.562 1 80.88 307 THR A N 1
ATOM 2559 C CA . THR A 1 307 ? -16.766 17.875 -18.141 1 80.88 307 THR A CA 1
ATOM 2560 C C . THR A 1 307 ? -16.672 16.781 -19.203 1 80.88 307 THR A C 1
ATOM 2562 O O . THR A 1 307 ? -17.219 15.688 -19.031 1 80.88 307 THR A O 1
ATOM 2565 N N . ASN A 1 308 ? -16.094 17.188 -20.344 1 85 308 ASN A N 1
ATOM 2566 C CA . ASN A 1 308 ? -15.844 16.203 -21.406 1 85 308 ASN A CA 1
ATOM 2567 C C . ASN A 1 308 ? -14.625 15.336 -21.078 1 85 308 ASN A C 1
ATOM 2569 O O . ASN A 1 308 ? -13.508 15.648 -21.5 1 85 308 ASN A O 1
ATOM 2573 N N . HIS A 1 309 ? -14.93 14.25 -20.469 1 87.5 309 HIS A N 1
ATOM 2574 C CA . HIS A 1 309 ? -13.844 13.398 -20.016 1 87.5 309 HIS A CA 1
ATOM 2575 C C . HIS A 1 309 ? -13.086 12.789 -21.188 1 87.5 309 HIS A C 1
ATOM 2577 O O . HIS A 1 309 ? -11.875 12.555 -21.094 1 87.5 309 HIS A O 1
ATOM 2583 N N . LYS A 1 310 ? -13.734 12.547 -22.344 1 88.94 310 LYS A N 1
ATOM 2584 C CA . LYS A 1 310 ? -13.102 11.906 -23.484 1 88.94 310 LYS A CA 1
ATOM 2585 C C . LYS A 1 310 ? -12 12.797 -24.062 1 88.94 310 LYS A C 1
ATOM 2587 O O . LYS A 1 310 ? -10.938 12.305 -24.453 1 88.94 310 LYS A O 1
ATOM 2592 N N . GLN A 1 311 ? -12.305 14.039 -24.078 1 88.5 311 GLN A N 1
ATOM 2593 C CA . GLN A 1 311 ? -11.32 14.984 -24.594 1 88.5 311 GLN A CA 1
ATOM 2594 C C . GLN A 1 311 ? -10.078 15.023 -23.703 1 88.5 311 GLN A C 1
ATOM 2596 O O . GLN A 1 311 ? -8.953 15.086 -24.203 1 88.5 311 GLN A O 1
ATOM 2601 N N . ILE A 1 312 ? -10.375 15.016 -22.484 1 90.19 312 ILE A N 1
ATOM 2602 C CA . ILE A 1 312 ? -9.281 15.078 -21.531 1 90.19 312 ILE A CA 1
ATOM 2603 C C . ILE A 1 312 ? -8.453 13.789 -21.609 1 90.19 312 ILE A C 1
ATOM 2605 O O . ILE A 1 312 ? -7.223 13.836 -21.609 1 90.19 312 ILE A O 1
ATOM 2609 N N . GLU A 1 313 ? -9.109 12.711 -21.688 1 90.44 313 GLU A N 1
ATOM 2610 C CA . GLU A 1 313 ? -8.43 11.422 -21.781 1 90.44 313 GLU A CA 1
ATOM 2611 C C . GLU A 1 313 ? -7.582 11.352 -23.047 1 90.44 313 GLU A C 1
ATOM 2613 O O . GLU A 1 313 ? -6.469 10.82 -23.031 1 90.44 313 GLU A O 1
ATOM 2618 N N . HIS A 1 314 ? -8.102 11.875 -24.078 1 89.56 314 HIS A N 1
ATOM 2619 C CA . HIS A 1 314 ? -7.371 11.875 -25.344 1 89.56 314 HIS A CA 1
ATOM 2620 C C . HIS A 1 314 ? -6.129 12.758 -25.25 1 89.56 314 HIS A C 1
ATOM 2622 O O . HIS A 1 314 ? -5.074 12.406 -25.781 1 89.56 314 HIS A O 1
ATOM 2628 N N . ALA A 1 315 ? -6.293 13.883 -24.672 1 89 315 ALA A N 1
ATOM 2629 C CA . ALA A 1 315 ? -5.164 14.797 -24.516 1 89 315 ALA A CA 1
ATOM 2630 C C . ALA A 1 315 ? -4.055 14.164 -23.688 1 89 315 ALA A C 1
ATOM 2632 O O . ALA A 1 315 ? -2.871 14.328 -23.984 1 89 315 ALA A O 1
ATOM 2633 N N . ILE A 1 316 ? -4.453 13.477 -22.688 1 90.62 316 ILE A N 1
ATOM 2634 C CA . ILE A 1 316 ? -3.48 12.828 -21.828 1 90.62 316 ILE A CA 1
ATOM 2635 C C . ILE A 1 316 ? -2.76 11.719 -22.594 1 90.62 316 ILE A C 1
ATOM 2637 O O . ILE A 1 316 ? -1.537 11.586 -22.5 1 90.62 316 ILE A O 1
ATOM 2641 N N . ARG A 1 317 ? -3.473 10.977 -23.312 1 89.31 317 ARG A N 1
ATOM 2642 C CA . ARG A 1 317 ? -2.879 9.906 -24.094 1 89.31 317 ARG A CA 1
ATOM 2643 C C . ARG A 1 317 ? -1.858 10.461 -25.094 1 89.31 317 ARG A C 1
ATOM 2645 O O . ARG A 1 317 ? -0.795 9.867 -25.281 1 89.31 317 ARG A O 1
ATOM 2652 N N . ARG A 1 318 ? -2.225 11.453 -25.688 1 86.75 318 ARG A N 1
ATOM 2653 C CA . ARG A 1 318 ? -1.336 12.078 -26.656 1 86.75 318 ARG A CA 1
ATOM 2654 C C . ARG A 1 318 ? -0.046 12.555 -26 1 86.75 318 ARG A C 1
ATOM 2656 O O . ARG A 1 318 ? 1.035 12.438 -26.578 1 86.75 318 ARG A O 1
ATOM 2663 N N . ARG A 1 319 ? -0.175 13.031 -24.875 1 89.19 319 ARG A N 1
ATOM 2664 C CA . ARG A 1 319 ? 1.005 13.531 -24.172 1 89.19 319 ARG A CA 1
ATOM 2665 C C . ARG A 1 319 ? 1.948 12.391 -23.812 1 89.19 319 ARG A C 1
ATOM 2667 O O . ARG A 1 319 ? 3.17 12.562 -23.812 1 89.19 319 ARG A O 1
ATOM 2674 N N . PHE A 1 320 ? 1.411 11.328 -23.469 1 89.12 320 PHE A N 1
ATOM 2675 C CA . PHE A 1 320 ? 2.217 10.203 -23.031 1 89.12 320 PHE A CA 1
ATOM 2676 C C . PHE A 1 320 ? 2.908 9.531 -24.203 1 89.12 320 PHE A C 1
ATOM 2678 O O . PHE A 1 320 ? 3.795 8.695 -24.016 1 89.12 320 PHE A O 1
ATOM 2685 N N . GLU A 1 321 ? 2.516 9.93 -25.344 1 83.31 321 GLU A N 1
ATOM 2686 C CA . GLU A 1 321 ? 3.221 9.453 -26.531 1 83.31 321 GLU A CA 1
ATOM 2687 C C . GLU A 1 321 ? 4.59 10.109 -26.656 1 83.31 321 GLU A C 1
ATOM 2689 O O . GLU A 1 321 ? 5.477 9.578 -27.328 1 83.31 321 GLU A O 1
ATOM 2694 N N . MET A 1 322 ? 4.738 11.172 -25.953 1 83.31 322 MET A N 1
ATOM 2695 C CA . MET A 1 322 ? 6.012 11.883 -25.953 1 83.31 322 MET A CA 1
ATOM 2696 C C . MET A 1 322 ? 6.887 11.453 -24.781 1 83.31 322 MET A C 1
ATOM 2698 O O . MET A 1 322 ? 6.375 11.156 -23.703 1 83.31 322 MET A O 1
ATOM 2702 N N . PRO A 1 323 ? 8.172 11.43 -24.875 1 84.62 323 PRO A N 1
ATOM 2703 C CA . PRO A 1 323 ? 9.07 10.992 -23.812 1 84.62 323 PRO A CA 1
ATOM 2704 C C . PRO A 1 323 ? 9.102 11.969 -22.625 1 84.62 323 PRO A C 1
ATOM 2706 O O . PRO A 1 323 ? 8.828 13.156 -22.812 1 84.62 323 PRO A O 1
ATOM 2709 N N . TRP A 1 324 ? 9.305 11.359 -21.484 1 83.88 324 TRP A N 1
ATOM 2710 C CA . TRP A 1 324 ? 9.414 12.117 -20.234 1 83.88 324 TRP A CA 1
ATOM 2711 C C . TRP A 1 324 ? 10.852 12.133 -19.734 1 83.88 324 TRP A C 1
ATOM 2713 O O . TRP A 1 324 ? 11.586 11.164 -19.922 1 83.88 324 TRP A O 1
ATOM 2723 N N . GLY A 1 325 ? 11.234 13.133 -19.016 1 71.5 325 GLY A N 1
ATOM 2724 C CA . GLY A 1 325 ? 12.531 13.148 -18.359 1 71.5 325 GLY A CA 1
ATOM 2725 C C . GLY A 1 325 ? 13.461 14.211 -18.922 1 71.5 325 GLY A C 1
ATOM 2726 O O . GLY A 1 325 ? 13.062 15.016 -19.766 1 71.5 325 GLY A O 1
ATOM 2727 N N . GLU A 1 326 ? 14.602 14.312 -18.25 1 62.09 326 GLU A N 1
ATOM 2728 C CA . GLU A 1 326 ? 15.625 15.273 -18.641 1 62.09 326 GLU A CA 1
ATOM 2729 C C . GLU A 1 326 ? 16.547 14.688 -19.703 1 62.09 326 GLU A C 1
ATOM 2731 O O . GLU A 1 326 ? 16.422 13.516 -20.078 1 62.09 326 GLU A O 1
ATOM 2736 N N . GLU A 1 327 ? 17.391 15.469 -20.297 1 52.38 327 GLU A N 1
ATOM 2737 C CA . GLU A 1 327 ? 18.266 15.234 -21.453 1 52.38 327 GLU A CA 1
ATOM 2738 C C . GLU A 1 327 ? 18.938 13.859 -21.359 1 52.38 327 GLU A C 1
ATOM 2740 O O . GLU A 1 327 ? 19.047 13.156 -22.375 1 52.38 327 GLU A O 1
ATOM 2745 N N . ASP A 1 328 ? 19.328 13.477 -20.188 1 51.06 328 ASP A N 1
ATOM 2746 C CA . ASP A 1 328 ? 20.219 12.32 -20.156 1 51.06 328 ASP A CA 1
ATOM 2747 C C . ASP A 1 328 ? 19.422 11.016 -20.062 1 51.06 328 ASP A C 1
ATOM 2749 O O . ASP A 1 328 ? 20 9.93 -20.062 1 51.06 328 ASP A O 1
ATOM 2753 N N . GLY A 1 329 ? 18.047 11.148 -20.172 1 59.22 329 GLY A N 1
ATOM 2754 C CA . GLY A 1 329 ? 17.328 9.883 -20.109 1 59.22 329 GLY A CA 1
ATOM 2755 C C . GLY A 1 329 ? 15.828 10.039 -20.281 1 59.22 329 GLY A C 1
ATOM 2756 O O . GLY A 1 329 ? 15.102 10.195 -19.297 1 59.22 329 GLY A O 1
ATOM 2757 N N . LYS A 1 330 ? 15.508 10 -21.594 1 69.31 330 LYS A N 1
ATOM 2758 C CA . LYS A 1 330 ? 14.078 10.117 -21.875 1 69.31 330 LYS A CA 1
ATOM 2759 C C . LYS A 1 330 ? 13.414 8.742 -21.906 1 69.31 330 LYS A C 1
ATOM 2761 O O . LYS A 1 330 ? 14.008 7.77 -22.359 1 69.31 330 LYS A O 1
ATOM 2766 N N . VAL A 1 331 ? 12.367 8.734 -21.156 1 69.81 331 VAL A N 1
ATOM 2767 C CA . VAL A 1 331 ? 11.641 7.473 -21.078 1 69.81 331 VAL A CA 1
ATOM 2768 C C . VAL A 1 331 ? 10.203 7.676 -21.562 1 69.81 331 VAL A C 1
ATOM 2770 O O . VAL A 1 331 ? 9.602 8.719 -21.312 1 69.81 331 VAL A O 1
ATOM 2773 N N . THR A 1 332 ? 9.773 6.785 -22.391 1 76.69 332 THR A N 1
ATOM 2774 C CA . THR A 1 332 ? 8.367 6.781 -22.781 1 76.69 332 THR A CA 1
ATOM 2775 C C . THR A 1 332 ? 7.574 5.785 -21.938 1 76.69 332 THR A C 1
ATOM 2777 O O . THR A 1 332 ? 8.023 4.66 -21.719 1 76.69 332 THR A O 1
ATOM 2780 N N . PHE A 1 333 ? 6.465 6.285 -21.5 1 83.19 333 PHE A N 1
ATOM 2781 C CA . PHE A 1 333 ? 5.625 5.441 -20.656 1 83.19 333 PHE A CA 1
ATOM 2782 C C . PHE A 1 333 ? 4.355 5.031 -21.391 1 83.19 333 PHE A C 1
ATOM 2784 O O . PHE A 1 333 ? 3.736 5.852 -22.078 1 83.19 333 PHE A O 1
ATOM 2791 N N . LYS A 1 334 ? 3.988 3.83 -21.328 1 83.38 334 LYS A N 1
ATOM 2792 C CA . LYS A 1 334 ? 2.67 3.379 -21.766 1 83.38 334 LYS A CA 1
ATOM 2793 C C . LYS A 1 334 ? 1.648 3.492 -20.641 1 83.38 334 LYS A C 1
ATOM 2795 O O . LYS A 1 334 ? 1.961 3.207 -19.484 1 83.38 334 LYS A O 1
ATOM 2800 N N . ILE A 1 335 ? 0.47 3.938 -21.031 1 90.44 335 ILE A N 1
ATOM 2801 C CA . ILE A 1 335 ? -0.529 4.129 -20 1 90.44 335 ILE A CA 1
ATOM 2802 C C . ILE A 1 335 ? -1.814 3.393 -20.359 1 90.44 335 ILE A C 1
ATOM 2804 O O . ILE A 1 335 ? -2.062 3.121 -21.547 1 90.44 335 ILE A O 1
ATOM 2808 N N . HIS A 1 336 ? -2.57 3 -19.422 1 91.31 336 HIS A N 1
ATOM 2809 C CA . HIS A 1 336 ? -3.922 2.461 -19.531 1 91.31 336 HIS A CA 1
ATOM 2810 C C . HIS A 1 336 ? -4.926 3.336 -18.781 1 91.31 336 HIS A C 1
ATOM 2812 O O . HIS A 1 336 ? -4.605 3.904 -17.734 1 91.31 336 HIS A O 1
ATOM 2818 N N . ILE A 1 337 ? -6.066 3.518 -19.422 1 93.44 337 ILE A N 1
ATOM 2819 C CA . ILE A 1 337 ? -7.078 4.371 -18.812 1 93.44 337 ILE A CA 1
ATOM 2820 C C . ILE A 1 337 ? -8.383 3.592 -18.641 1 93.44 337 ILE A C 1
ATOM 2822 O O . ILE A 1 337 ? -8.789 2.848 -19.547 1 93.44 337 ILE A O 1
ATOM 2826 N N . THR A 1 338 ? -8.938 3.625 -17.438 1 93.88 338 THR A N 1
ATOM 2827 C CA . THR A 1 338 ? -10.281 3.115 -17.172 1 93.88 338 THR A CA 1
ATOM 2828 C C . THR A 1 338 ? -11.211 4.242 -16.734 1 93.88 338 THR A C 1
ATOM 2830 O O . THR A 1 338 ? -10.766 5.242 -16.172 1 93.88 338 THR A O 1
ATOM 2833 N N . HIS A 1 339 ? -12.445 4.129 -17.125 1 93 339 HIS A N 1
ATOM 2834 C CA . HIS A 1 339 ? -13.398 5.188 -16.828 1 93 339 HIS A CA 1
ATOM 2835 C C . HIS A 1 339 ? -14.688 4.621 -16.234 1 93 339 HIS A C 1
ATOM 2837 O O . HIS A 1 339 ? -15.195 3.605 -16.703 1 93 339 HIS A O 1
ATOM 2843 N N . LEU A 1 340 ? -15.117 5.188 -15.109 1 91.56 340 LEU A N 1
ATOM 2844 C CA . LEU A 1 340 ? -16.422 4.941 -14.5 1 91.56 340 LEU A CA 1
ATOM 2845 C C . LEU A 1 340 ? -17.375 6.102 -14.766 1 91.56 340 LEU A C 1
ATOM 2847 O O . LEU A 1 340 ? -17.125 7.223 -14.305 1 91.56 340 LEU A O 1
ATOM 2851 N N . ASP A 1 341 ? -18.438 5.789 -15.383 1 85.25 341 ASP A N 1
ATOM 2852 C CA . ASP A 1 341 ? -19.359 6.824 -15.82 1 85.25 341 ASP A CA 1
ATOM 2853 C C . ASP A 1 341 ? -20.375 7.152 -14.719 1 85.25 341 ASP A C 1
ATOM 2855 O O . ASP A 1 341 ? -20.641 6.316 -13.852 1 85.25 341 ASP A O 1
ATOM 2859 N N . GLU A 1 342 ? -20.953 8.344 -14.797 1 76.75 342 GLU A N 1
ATOM 2860 C CA . GLU A 1 342 ? -21.891 8.883 -13.82 1 76.75 342 GLU A CA 1
ATOM 2861 C C . GLU A 1 342 ? -23.188 8.07 -13.789 1 76.75 342 GLU A C 1
ATOM 2863 O O . GLU A 1 342 ? -23.891 8.047 -12.781 1 76.75 342 GLU A O 1
ATOM 2868 N N . ASP A 1 343 ? -23.422 7.387 -14.773 1 69.56 343 ASP A N 1
ATOM 2869 C CA . ASP A 1 343 ? -24.703 6.711 -14.914 1 69.56 343 ASP A CA 1
ATOM 2870 C C . ASP A 1 343 ? -24.719 5.379 -14.164 1 69.56 343 ASP A C 1
ATOM 2872 O O . ASP A 1 343 ? -25.703 4.652 -14.195 1 69.56 343 ASP A O 1
ATOM 2876 N N . VAL A 1 344 ? -23.719 5.266 -13.461 1 66.94 344 VAL A N 1
ATOM 2877 C CA . VAL A 1 344 ? -23.641 3.965 -12.797 1 66.94 344 VAL A CA 1
ATOM 2878 C C . VAL A 1 344 ? -24.438 3.994 -11.5 1 66.94 344 VAL A C 1
ATOM 2880 O O . VAL A 1 344 ? -24.5 5.027 -10.828 1 66.94 344 VAL A O 1
ATOM 2883 N N . PRO A 1 345 ? -25.172 2.881 -11.273 1 66.19 345 PRO A N 1
ATOM 2884 C CA . PRO A 1 345 ? -25.984 2.807 -10.062 1 66.19 345 PRO A CA 1
ATOM 2885 C C . PRO A 1 345 ? -25.219 3.189 -8.805 1 66.19 345 PRO A C 1
ATOM 2887 O O . PRO A 1 345 ? -23.984 3.25 -8.82 1 66.19 345 PRO A O 1
ATOM 2890 N N . LYS A 1 346 ? -25.969 3.404 -7.801 1 72.19 346 LYS A N 1
ATOM 2891 C CA . LYS A 1 346 ? -25.406 3.76 -6.5 1 72.19 346 LYS A CA 1
ATOM 2892 C C . LYS A 1 346 ? -24.406 2.707 -6.027 1 72.19 346 LYS A C 1
ATOM 2894 O O . LYS A 1 346 ? -24.703 1.511 -6.047 1 72.19 346 LYS A O 1
ATOM 2899 N N . MET A 1 347 ? -23.281 3.164 -5.859 1 81.31 347 MET A N 1
ATOM 2900 C CA . MET A 1 347 ? -22.188 2.287 -5.453 1 81.31 347 MET A CA 1
ATOM 2901 C C . MET A 1 347 ? -21.609 2.721 -4.109 1 81.31 347 MET A C 1
ATOM 2903 O O . MET A 1 347 ? -21.719 3.889 -3.732 1 81.31 347 MET A O 1
ATOM 2907 N N . SER A 1 348 ? -21.172 1.719 -3.426 1 78.25 348 SER A N 1
ATOM 2908 C CA . SER A 1 348 ? -20.375 2.016 -2.24 1 78.25 348 SER A CA 1
ATOM 2909 C C . SER A 1 348 ? -18.953 2.389 -2.613 1 78.25 348 SER A C 1
ATOM 2911 O O . SER A 1 348 ? -18.5 2.137 -3.736 1 78.25 348 SER A O 1
ATOM 2913 N N . ILE A 1 349 ? -18.281 2.992 -1.716 1 78.31 349 ILE A N 1
ATOM 2914 C CA . ILE A 1 349 ? -16.891 3.408 -1.937 1 78.31 349 ILE A CA 1
ATOM 2915 C C . ILE A 1 349 ? -16.047 2.191 -2.283 1 78.31 349 ILE A C 1
ATOM 2917 O O . ILE A 1 349 ? -15.18 2.262 -3.16 1 78.31 349 ILE A O 1
ATOM 2921 N N . ARG A 1 350 ? -16.328 1.146 -1.666 1 76.12 350 ARG A N 1
ATOM 2922 C CA . ARG A 1 350 ? -15.57 -0.076 -1.924 1 76.12 350 ARG A CA 1
ATOM 2923 C C . ARG A 1 350 ? -15.805 -0.576 -3.346 1 76.12 350 ARG A C 1
ATOM 2925 O O . ARG A 1 350 ? -14.867 -0.974 -4.035 1 76.12 350 ARG A O 1
ATOM 2932 N N . GLU A 1 351 ? -17.031 -0.584 -3.688 1 80.94 351 GLU A N 1
ATOM 2933 C CA . GLU A 1 351 ? -17.391 -1.023 -5.035 1 80.94 351 GLU A CA 1
ATOM 2934 C C . GLU A 1 351 ? -16.703 -0.166 -6.09 1 80.94 351 GLU A C 1
ATOM 2936 O O . GLU A 1 351 ? -16.266 -0.677 -7.125 1 80.94 351 GLU A O 1
ATOM 2941 N N . ILE A 1 352 ? -16.609 1.055 -5.758 1 87.19 352 ILE A N 1
ATOM 2942 C CA . ILE A 1 352 ? -16.016 1.991 -6.703 1 87.19 352 ILE A CA 1
ATOM 2943 C C . ILE A 1 352 ? -14.531 1.672 -6.875 1 87.19 352 ILE A C 1
ATOM 2945 O O . ILE A 1 352 ? -14.055 1.496 -7.996 1 87.19 352 ILE A O 1
ATOM 2949 N N . PHE A 1 353 ? -13.82 1.525 -5.844 1 85.56 353 PHE A N 1
A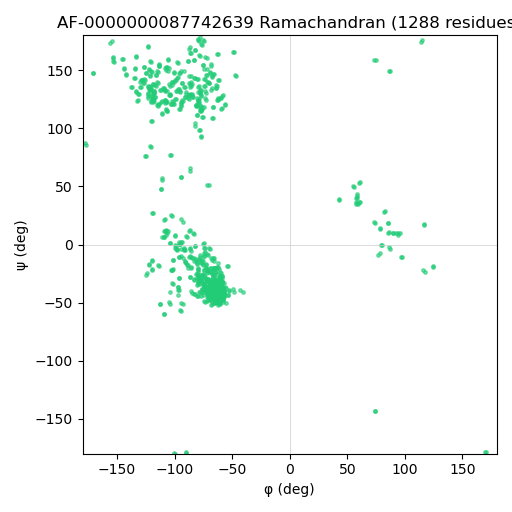TOM 2950 C CA . PHE A 1 353 ? -12.383 1.294 -5.918 1 85.56 353 PHE A CA 1
ATOM 2951 C C . PHE A 1 353 ? -12.086 -0.077 -6.512 1 85.56 353 PHE A C 1
ATOM 2953 O O . PHE A 1 353 ? -11.141 -0.233 -7.289 1 85.56 353 PHE A O 1
ATOM 2960 N N . ASP A 1 354 ? -12.883 -1.036 -6.191 1 82.62 354 ASP A N 1
ATOM 2961 C CA . ASP A 1 354 ? -12.703 -2.367 -6.766 1 82.62 354 ASP A CA 1
ATOM 2962 C C . ASP A 1 354 ? -12.945 -2.352 -8.273 1 82.62 354 ASP A C 1
ATOM 2964 O O . ASP A 1 354 ? -12.234 -3.016 -9.023 1 82.62 354 ASP A O 1
ATOM 2968 N N . SER A 1 355 ? -13.938 -1.626 -8.617 1 86.75 355 SER A N 1
ATOM 2969 C CA . SER A 1 355 ? -14.258 -1.522 -10.039 1 86.75 355 SER A CA 1
ATOM 2970 C C . SER A 1 355 ? -13.133 -0.834 -10.805 1 86.75 355 SER A C 1
ATOM 2972 O O . SER A 1 355 ? -12.789 -1.254 -11.914 1 86.75 355 SER A O 1
ATOM 2974 N N . LEU A 1 356 ? -12.609 0.182 -10.242 1 88.88 356 LEU A N 1
ATOM 2975 C CA . LEU A 1 356 ? -11.531 0.923 -10.883 1 88.88 356 LEU A CA 1
ATOM 2976 C C . LEU A 1 356 ? -10.281 0.054 -11.023 1 88.88 356 LEU A C 1
ATOM 2978 O O . LEU A 1 356 ? -9.617 0.078 -12.062 1 88.88 356 LEU A O 1
ATOM 2982 N N . GLU A 1 357 ? -9.977 -0.616 -9.984 1 85.25 357 GLU A N 1
ATOM 2983 C CA . GLU A 1 357 ? -8.812 -1.498 -10.023 1 85.25 357 GLU A CA 1
ATOM 2984 C C . GLU A 1 357 ? -8.977 -2.584 -11.078 1 85.25 357 GLU A C 1
ATOM 2986 O O . GLU A 1 357 ? -8.047 -2.865 -11.836 1 85.25 357 GLU A O 1
ATOM 2991 N N . GLU A 1 358 ? -10.086 -3.186 -11.102 1 83.19 358 GLU A N 1
ATOM 2992 C CA . GLU A 1 358 ? -10.367 -4.223 -12.094 1 83.19 358 GLU A CA 1
ATOM 2993 C C . GLU A 1 358 ? -10.359 -3.652 -13.508 1 83.19 358 GLU A C 1
ATOM 2995 O O . GLU A 1 358 ? -9.898 -4.309 -14.445 1 83.19 358 GLU A O 1
ATOM 3000 N N . GLY A 1 359 ? -10.992 -2.502 -13.602 1 86.44 359 GLY A N 1
ATOM 3001 C CA . GLY A 1 359 ? -10.984 -1.852 -14.906 1 86.44 359 GLY A CA 1
ATOM 3002 C C . GLY A 1 359 ? -9.594 -1.587 -15.438 1 86.44 359 GLY A C 1
ATOM 3003 O O . GLY A 1 359 ? -9.328 -1.791 -16.625 1 86.44 359 GLY A O 1
ATOM 3004 N N . LEU A 1 360 ? -8.734 -1.189 -14.617 1 87.94 360 LEU A N 1
ATOM 3005 C CA . LEU A 1 360 ? -7.363 -0.914 -15.023 1 87.94 360 LEU A CA 1
ATOM 3006 C C . LEU A 1 360 ? -6.641 -2.203 -15.406 1 87.94 360 LEU A C 1
ATOM 3008 O O . LEU A 1 360 ? -5.871 -2.229 -16.375 1 87.94 360 LEU A O 1
ATOM 3012 N N . ARG A 1 361 ? -6.863 -3.162 -14.633 1 79.06 361 ARG A N 1
ATOM 3013 C CA . ARG A 1 361 ? -6.266 -4.457 -14.938 1 79.06 361 ARG A CA 1
ATOM 3014 C C . ARG A 1 361 ? -6.727 -4.965 -16.297 1 79.06 361 ARG A C 1
ATOM 3016 O O . ARG A 1 361 ? -5.922 -5.488 -17.078 1 79.06 361 ARG A O 1
ATOM 3023 N N . ASN A 1 362 ? -7.965 -4.824 -16.516 1 78.81 362 ASN A N 1
ATOM 3024 C CA . ASN A 1 362 ? -8.523 -5.23 -17.812 1 78.81 362 ASN A CA 1
ATOM 3025 C C . ASN A 1 362 ? -7.926 -4.422 -18.953 1 78.81 362 ASN A C 1
ATOM 3027 O O . ASN A 1 362 ? -7.652 -4.969 -20.031 1 78.81 362 ASN A O 1
ATOM 3031 N N . ALA A 1 363 ? -7.805 -3.15 -18.703 1 83.62 363 ALA A N 1
ATOM 3032 C CA . ALA A 1 363 ? -7.211 -2.281 -19.719 1 83.62 363 ALA A CA 1
ATOM 3033 C C . ALA A 1 363 ? -5.773 -2.691 -20.016 1 83.62 363 ALA A C 1
ATOM 3035 O O . ALA A 1 363 ? -5.34 -2.666 -21.172 1 83.62 363 ALA A O 1
ATOM 3036 N N . GLU A 1 364 ? -5.074 -3.047 -19.062 1 76.56 364 GLU A N 1
ATOM 3037 C CA . GLU A 1 364 ? -3.684 -3.475 -19.203 1 76.56 364 GLU A CA 1
ATOM 3038 C C . GLU A 1 364 ? -3.588 -4.797 -19.953 1 76.56 364 GLU A C 1
ATOM 3040 O O . GLU A 1 364 ? -2.701 -4.98 -20.797 1 76.56 364 GLU A O 1
ATOM 3045 N N . MET A 1 365 ? -4.473 -5.676 -19.641 1 67.44 365 MET A N 1
ATOM 3046 C CA . MET A 1 365 ? -4.469 -7 -20.266 1 67.44 365 MET A CA 1
ATOM 3047 C C . MET A 1 365 ? -4.836 -6.918 -21.734 1 67.44 365 MET A C 1
ATOM 3049 O O . MET A 1 365 ? -4.266 -7.633 -22.562 1 67.44 365 MET A O 1
ATOM 3053 N N . LYS A 1 366 ? -5.828 -6.043 -21.969 1 65.88 366 LYS A N 1
ATOM 3054 C CA . LYS A 1 366 ? -6.309 -5.91 -23.344 1 65.88 366 LYS A CA 1
ATOM 3055 C C . LYS A 1 366 ? -5.406 -4.98 -24.156 1 65.88 366 LYS A C 1
ATOM 3057 O O . LYS A 1 366 ? -5.52 -4.91 -25.375 1 65.88 366 LYS A O 1
ATOM 3062 N N . ASN A 1 367 ? -4.398 -4.449 -23.484 1 60.28 367 ASN A N 1
ATOM 3063 C CA . ASN A 1 367 ? -3.518 -3.469 -24.109 1 60.28 367 ASN A CA 1
ATOM 3064 C C . ASN A 1 367 ? -4.305 -2.451 -24.938 1 60.28 367 ASN A C 1
ATOM 3066 O O . ASN A 1 367 ? -3.938 -2.148 -26.078 1 60.28 367 ASN A O 1
ATOM 3070 N N . ASN A 1 368 ? -5.449 -2.09 -24.344 1 60.59 368 ASN A N 1
ATOM 3071 C CA . ASN A 1 368 ? -6.367 -1.205 -25.047 1 60.59 368 ASN A CA 1
ATOM 3072 C C . ASN A 1 368 ? -5.773 0.189 -25.234 1 60.59 368 ASN A C 1
ATOM 3074 O O . ASN A 1 368 ? -5.27 0.784 -24.281 1 60.59 368 ASN A O 1
ATOM 3078 N N . GLU A 1 369 ? -5.656 0.472 -26.5 1 67 369 GLU A N 1
ATOM 3079 C CA . GLU A 1 369 ? -5.344 1.873 -26.766 1 67 369 GLU A CA 1
ATOM 3080 C C . GLU A 1 369 ? -6.531 2.773 -26.438 1 67 369 GLU A C 1
ATOM 3082 O O . GLU A 1 369 ? -6.426 4 -26.516 1 67 369 GLU A O 1
ATOM 3087 N N . VAL A 1 370 ? -7.594 2.014 -26.062 1 72.62 370 VAL A N 1
ATOM 3088 C CA . VAL A 1 370 ? -8.797 2.797 -25.781 1 72.62 370 VAL A CA 1
ATOM 3089 C C . VAL A 1 370 ? -9.133 2.707 -24.297 1 72.62 370 VAL A C 1
ATOM 3091 O O . VAL A 1 370 ? -8.703 1.779 -23.609 1 72.62 370 VAL A O 1
ATOM 3094 N N . THR A 1 371 ? -9.797 3.676 -23.859 1 85.12 371 THR A N 1
ATOM 3095 C CA . THR A 1 371 ? -10.25 3.75 -22.484 1 85.12 371 THR A CA 1
ATOM 3096 C C . THR A 1 371 ? -11.219 2.609 -22.172 1 85.12 371 THR A C 1
ATOM 3098 O O . THR A 1 371 ? -12.141 2.348 -22.938 1 85.12 371 THR A O 1
ATOM 3101 N N . GLU A 1 372 ? -10.922 1.853 -21.188 1 85.06 372 GLU A N 1
ATOM 3102 C CA . GLU A 1 372 ? -11.812 0.795 -20.719 1 85.06 372 GLU A CA 1
ATOM 3103 C C . GLU A 1 372 ? -12.969 1.367 -19.906 1 85.06 372 GLU A C 1
ATOM 3105 O O . GLU A 1 372 ? -12.75 1.935 -18.828 1 85.06 372 GLU A O 1
ATOM 3110 N N . ILE A 1 373 ? -14.133 1.209 -20.438 1 87.38 373 ILE A N 1
ATOM 3111 C CA . ILE A 1 373 ? -15.312 1.692 -19.719 1 87.38 373 ILE A CA 1
ATOM 3112 C C . ILE A 1 373 ? -15.867 0.58 -18.828 1 87.38 373 ILE A C 1
ATOM 3114 O O . ILE A 1 373 ? -16.094 -0.54 -19.297 1 87.38 373 ILE A O 1
ATOM 3118 N N . ILE A 1 374 ? -16.047 0.863 -17.594 1 87 374 ILE A N 1
ATOM 3119 C CA . ILE A 1 374 ? -16.594 -0.107 -16.641 1 87 374 ILE A CA 1
ATOM 3120 C C . ILE A 1 374 ? -18.109 -0.225 -16.844 1 87 374 ILE A C 1
ATOM 3122 O O . ILE A 1 374 ? -18.844 0.746 -16.656 1 87 374 ILE A O 1
ATOM 3126 N N . SER A 1 375 ? -18.562 -1.344 -17.219 1 82.12 375 SER A N 1
ATOM 3127 C CA . SER A 1 375 ? -19.969 -1.582 -17.547 1 82.12 375 SER A CA 1
ATOM 3128 C C . SER A 1 375 ? -20.781 -1.862 -16.281 1 82.12 375 SER A C 1
ATOM 3130 O O . SER A 1 375 ? -20.219 -2.219 -15.25 1 82.12 375 SER A O 1
ATOM 3132 N N . ALA A 1 376 ? -22.047 -1.646 -16.438 1 81.62 376 ALA A N 1
ATOM 3133 C CA . ALA A 1 376 ? -22.969 -1.956 -15.352 1 81.62 376 ALA A CA 1
ATOM 3134 C C . ALA A 1 376 ? -22.906 -3.438 -14.984 1 81.62 376 ALA A C 1
ATOM 3136 O O . ALA A 1 376 ? -23.031 -3.799 -13.812 1 81.62 376 ALA A O 1
ATOM 3137 N N . GLN A 1 377 ? -22.688 -4.184 -15.984 1 81.25 377 GLN A N 1
ATOM 3138 C CA . GLN A 1 377 ? -22.594 -5.621 -15.758 1 81.25 377 GLN A CA 1
ATOM 3139 C C . GLN A 1 377 ? -21.391 -5.961 -14.875 1 81.25 377 GLN A C 1
ATOM 3141 O O . GLN A 1 377 ? -21.5 -6.801 -13.984 1 81.25 377 GLN A O 1
ATOM 3146 N N . ARG A 1 378 ? -20.344 -5.348 -15.141 1 82 378 ARG A N 1
ATOM 3147 C CA . ARG A 1 378 ? -19.125 -5.598 -14.367 1 82 378 ARG A CA 1
ATOM 3148 C C . ARG A 1 378 ? -19.297 -5.141 -12.922 1 82 378 ARG A C 1
ATOM 3150 O O . ARG A 1 378 ? -18.797 -5.781 -12 1 82 378 ARG A O 1
ATOM 3157 N N . ILE A 1 379 ? -19.984 -4.094 -12.797 1 84.75 379 ILE A N 1
ATOM 3158 C CA . ILE A 1 379 ? -20.25 -3.57 -11.461 1 84.75 379 ILE A CA 1
ATOM 3159 C C . ILE A 1 379 ? -21.109 -4.562 -10.68 1 84.75 379 ILE A C 1
ATOM 3161 O O . ILE A 1 379 ? -20.891 -4.777 -9.484 1 84.75 379 ILE A O 1
ATOM 3165 N N . GLU A 1 380 ? -22.031 -5.121 -11.367 1 82.19 380 GLU A N 1
ATOM 3166 C CA . GLU A 1 380 ? -22.891 -6.098 -10.719 1 82.19 380 GLU A CA 1
ATOM 3167 C C . GLU A 1 380 ? -22.109 -7.34 -10.297 1 82.19 380 GLU A C 1
ATOM 3169 O O . GLU A 1 380 ? -22.391 -7.934 -9.258 1 82.19 380 GLU A O 1
ATOM 3174 N N . GLU A 1 381 ? -21.25 -7.68 -11.078 1 81.69 381 GLU A N 1
ATOM 3175 C CA . GLU A 1 381 ? -20.406 -8.82 -10.75 1 81.69 381 GLU A CA 1
ATOM 3176 C C . GLU A 1 381 ? -19.578 -8.547 -9.508 1 81.69 381 GLU A C 1
ATOM 3178 O O . GLU A 1 381 ? -19.422 -9.422 -8.648 1 81.69 381 GLU A O 1
ATOM 3183 N N . ILE A 1 382 ? -19.078 -7.422 -9.477 1 80.12 382 ILE A N 1
ATOM 3184 C CA . ILE A 1 382 ? -18.266 -7.027 -8.328 1 80.12 382 ILE A CA 1
ATOM 3185 C C . ILE A 1 382 ? -19.141 -6.965 -7.078 1 80.12 382 ILE A C 1
ATOM 3187 O O . ILE A 1 382 ? -18.75 -7.418 -6.004 1 80.12 382 ILE A O 1
ATOM 3191 N N . ARG A 1 383 ? -20.266 -6.449 -7.25 1 82.12 383 ARG A N 1
ATOM 3192 C CA . ARG A 1 383 ? -21.219 -6.355 -6.148 1 82.12 383 ARG A CA 1
ATOM 3193 C C . ARG A 1 383 ? -21.578 -7.742 -5.621 1 82.12 383 ARG A C 1
ATOM 3195 O O . ARG A 1 383 ? -21.641 -7.953 -4.41 1 82.12 383 ARG A O 1
ATOM 3202 N N . ASP A 1 384 ? -21.781 -8.586 -6.531 1 81.19 384 ASP A N 1
ATOM 3203 C CA . ASP A 1 384 ? -22.125 -9.961 -6.156 1 81.19 384 ASP A CA 1
ATOM 3204 C C . ASP A 1 384 ? -20.969 -10.617 -5.406 1 81.19 384 ASP A C 1
ATOM 3206 O O . ASP A 1 384 ? -21.188 -11.359 -4.445 1 81.19 384 ASP A O 1
ATOM 3210 N N . GLY A 1 385 ? -19.828 -10.367 -5.879 1 80.75 385 GLY A N 1
ATOM 3211 C CA . GLY A 1 385 ? -18.656 -10.891 -5.184 1 80.75 385 GLY A CA 1
ATOM 3212 C C . GLY A 1 385 ? -18.547 -10.383 -3.758 1 80.75 385 GLY A C 1
ATOM 3213 O O . GLY A 1 385 ? -18.203 -11.141 -2.85 1 80.75 385 GLY A O 1
ATOM 3214 N N . ILE A 1 386 ? -18.875 -9.172 -3.617 1 77.44 386 ILE A N 1
ATOM 3215 C CA . ILE A 1 386 ? -18.797 -8.555 -2.299 1 77.44 386 ILE A CA 1
ATOM 3216 C C . ILE A 1 386 ? -19.891 -9.133 -1.396 1 77.44 386 ILE A C 1
ATOM 3218 O O . ILE A 1 386 ? -19.641 -9.391 -0.214 1 77.44 386 ILE A O 1
ATOM 3222 N N . LYS A 1 387 ? -21.062 -9.273 -1.929 1 83.12 387 LYS A N 1
ATOM 3223 C CA . LYS A 1 387 ? -22.172 -9.859 -1.167 1 83.12 387 LYS A CA 1
ATOM 3224 C C . LYS A 1 387 ? -21.812 -11.266 -0.681 1 83.12 387 LYS A C 1
ATOM 3226 O O . LYS A 1 387 ? -22.094 -11.625 0.464 1 83.12 387 LYS A O 1
ATOM 3231 N N . VAL A 1 388 ? -21.219 -11.992 -1.549 1 87.06 388 VAL A N 1
ATOM 3232 C CA . VAL A 1 388 ? -20.828 -13.352 -1.201 1 87.06 388 VAL A CA 1
ATOM 3233 C C . VAL A 1 388 ? -19.766 -13.32 -0.112 1 87.06 388 VAL A C 1
ATOM 3235 O O . VAL A 1 388 ? -19.797 -14.117 0.824 1 87.06 388 VAL A O 1
ATOM 3238 N N . GLU A 1 389 ? -18.859 -12.445 -0.289 1 83.75 389 GLU A N 1
ATOM 3239 C CA . GLU A 1 389 ? -17.812 -12.305 0.711 1 83.75 389 GLU A CA 1
ATOM 3240 C C . GLU A 1 389 ? -18.391 -12.008 2.09 1 83.75 389 GLU A C 1
ATOM 3242 O O . GLU A 1 389 ? -17.938 -12.562 3.094 1 83.75 389 GLU A O 1
ATOM 3247 N N . HIS A 1 390 ? -19.344 -11.148 2.129 1 80.75 390 HIS A N 1
ATOM 3248 C CA . HIS A 1 390 ? -20 -10.805 3.381 1 80.75 390 HIS A CA 1
ATOM 3249 C C . HIS A 1 390 ? -20.766 -12 3.945 1 80.75 390 HIS A C 1
ATOM 3251 O O . HIS A 1 390 ? -20.781 -12.219 5.156 1 80.75 390 HIS A O 1
ATOM 3257 N N . ALA A 1 391 ? -21.391 -12.633 3.09 1 87.75 391 ALA A N 1
ATOM 3258 C CA . ALA A 1 391 ? -22.156 -13.805 3.51 1 87.75 391 ALA A CA 1
ATOM 3259 C C . ALA A 1 391 ? -21.234 -14.867 4.105 1 87.75 391 ALA A C 1
ATOM 3261 O O . ALA A 1 391 ? -21.578 -15.492 5.113 1 87.75 391 ALA A O 1
ATOM 3262 N N . VAL A 1 392 ? -20.141 -15.047 3.48 1 88.19 392 VAL A N 1
ATOM 3263 C CA . VAL A 1 392 ? -19.172 -16.031 3.955 1 88.19 392 VAL A CA 1
ATOM 3264 C C . VAL A 1 392 ? -18.656 -15.625 5.332 1 88.19 392 VAL A C 1
ATOM 3266 O O . VAL A 1 392 ? -18.594 -16.453 6.246 1 88.19 392 VAL A O 1
ATOM 3269 N N . SER A 1 393 ? -18.328 -14.398 5.477 1 82.12 393 SER A N 1
ATOM 3270 C CA . SER A 1 393 ? -17.828 -13.891 6.746 1 82.12 393 SER A CA 1
ATOM 3271 C C . SER A 1 393 ? -18.859 -14.031 7.852 1 82.12 393 SER A C 1
ATOM 3273 O O . SER A 1 393 ? -18.531 -14.414 8.977 1 82.12 393 SER A O 1
ATOM 3275 N N . LYS A 1 394 ? -20.062 -13.703 7.531 1 83.31 394 LYS A N 1
ATOM 3276 C CA . LYS A 1 394 ? -21.172 -13.836 8.484 1 83.31 394 LYS A CA 1
ATOM 3277 C C . LYS A 1 394 ? -21.375 -15.297 8.883 1 83.31 394 LYS A C 1
ATOM 3279 O O . LYS A 1 394 ? -21.562 -15.594 10.062 1 83.31 394 LYS A O 1
ATOM 3284 N N . ALA A 1 395 ? -21.328 -16.094 7.957 1 89.12 395 ALA A N 1
ATOM 3285 C CA . ALA A 1 395 ? -21.531 -17.516 8.219 1 89.12 395 ALA A CA 1
ATOM 3286 C C . ALA A 1 395 ? -20.438 -18.078 9.125 1 89.12 395 ALA A C 1
ATOM 3288 O O . ALA A 1 395 ? -20.719 -18.906 10 1 89.12 395 ALA A O 1
ATOM 3289 N N . ILE A 1 396 ? -19.266 -17.625 8.945 1 86.06 396 ILE A N 1
ATOM 3290 C CA . ILE A 1 396 ? -18.141 -18.062 9.766 1 86.06 396 ILE A CA 1
ATOM 3291 C C . ILE A 1 396 ? -18.328 -17.578 11.195 1 86.06 396 ILE A C 1
ATOM 3293 O O . ILE A 1 396 ? -18.156 -18.344 12.148 1 86.06 396 ILE A O 1
ATOM 3297 N N . ARG A 1 397 ? -18.734 -16.359 11.32 1 78.56 397 ARG A N 1
ATOM 3298 C CA . ARG A 1 397 ? -18.906 -15.75 12.633 1 78.56 397 ARG A CA 1
ATOM 3299 C C . ARG A 1 397 ? -20.047 -16.422 13.398 1 78.56 397 ARG A C 1
ATOM 3301 O O . ARG A 1 397 ? -19.938 -16.641 14.609 1 78.56 397 ARG A O 1
ATOM 3308 N N . GLU A 1 398 ? -21.047 -16.766 12.68 1 85.75 398 GLU A N 1
ATOM 3309 C CA . GLU A 1 398 ? -22.234 -17.344 13.305 1 85.75 398 GLU A CA 1
ATOM 3310 C C . GLU A 1 398 ? -22.188 -18.875 13.297 1 85.75 398 GLU A C 1
ATOM 3312 O O . GLU A 1 398 ? -23.125 -19.531 13.711 1 85.75 398 GLU A O 1
ATOM 3317 N N . ARG A 1 399 ? -21.109 -19.438 12.789 1 88.38 399 ARG A N 1
ATOM 3318 C CA . ARG A 1 399 ? -20.906 -20.891 12.711 1 88.38 399 ARG A CA 1
ATOM 3319 C C . ARG A 1 399 ? -22.062 -21.562 11.977 1 88.38 399 ARG A C 1
ATOM 3321 O O . ARG A 1 399 ? -22.656 -22.516 12.484 1 88.38 399 ARG A O 1
ATOM 3328 N N . ARG A 1 400 ? -22.359 -21.031 10.828 1 89.25 400 ARG A N 1
ATOM 3329 C CA . ARG A 1 400 ? -23.484 -21.516 10.047 1 89.25 400 ARG A CA 1
ATOM 3330 C C . ARG A 1 400 ? -23.016 -22.297 8.828 1 89.25 400 ARG A C 1
ATOM 3332 O O . ARG A 1 400 ? -23.812 -22.609 7.938 1 89.25 400 ARG A O 1
ATOM 3339 N N . ILE A 1 401 ? -21.781 -22.609 8.828 1 93.06 401 ILE A N 1
ATOM 3340 C CA . ILE A 1 401 ? -21.297 -23.469 7.758 1 93.06 401 ILE A CA 1
ATOM 3341 C C . ILE A 1 401 ? -21.781 -24.891 7.977 1 93.06 401 ILE A C 1
ATOM 3343 O O . ILE A 1 401 ? -21.625 -25.453 9.07 1 93.06 401 ILE A O 1
ATOM 3347 N N . ARG A 1 402 ? -22.406 -25.406 6.988 1 93.88 402 ARG A N 1
ATOM 3348 C CA . ARG A 1 402 ? -22.922 -26.766 7.102 1 93.88 402 ARG A CA 1
ATOM 3349 C C . ARG A 1 402 ? -22.078 -27.75 6.285 1 93.88 402 ARG A C 1
ATOM 3351 O O . ARG A 1 402 ? -21.328 -27.328 5.398 1 93.88 402 ARG A O 1
ATOM 3358 N N . VAL A 1 403 ? -22.188 -29.016 6.652 1 96.31 403 VAL A N 1
ATOM 3359 C CA . VAL A 1 403 ? -21.422 -30.047 5.961 1 96.31 403 VAL A CA 1
ATOM 3360 C C . VAL A 1 403 ? -22.375 -31.047 5.312 1 96.31 403 VAL A C 1
ATOM 3362 O O . VAL A 1 403 ? -23.359 -31.469 5.926 1 96.31 403 VAL A O 1
ATOM 3365 N N . ALA A 1 404 ? -22.25 -31.281 4.055 1 95.94 404 ALA A N 1
ATOM 3366 C CA . ALA A 1 404 ? -22.906 -32.375 3.338 1 95.94 404 ALA A CA 1
ATOM 3367 C C . ALA A 1 404 ? -21.891 -33.469 2.979 1 95.94 404 ALA A C 1
ATOM 3369 O O . ALA A 1 404 ? -20.688 -33.219 2.912 1 95.94 404 ALA A O 1
ATOM 3370 N N . PHE A 1 405 ? -22.391 -34.688 2.855 1 96.62 405 PHE A N 1
ATOM 3371 C CA . PHE A 1 405 ? -21.531 -35.844 2.58 1 96.62 405 PHE A CA 1
ATOM 3372 C C . PHE A 1 405 ? -21.891 -36.469 1.246 1 96.62 405 PHE A C 1
ATOM 3374 O O . PHE A 1 405 ? -23.062 -36.75 0.973 1 96.62 405 PHE A O 1
ATOM 3381 N N . GLN A 1 406 ? -20.875 -36.719 0.463 1 96.31 406 GLN A N 1
ATOM 3382 C CA . GLN A 1 406 ? -21.094 -37.406 -0.805 1 96.31 406 GLN A CA 1
ATOM 3383 C C . GLN A 1 406 ? -20.484 -38.812 -0.781 1 96.31 406 GLN A C 1
ATOM 3385 O O . GLN A 1 406 ? -19.281 -38.938 -0.573 1 96.31 406 GLN A O 1
ATOM 3390 N N . PRO A 1 407 ? -21.297 -39.781 -1.022 1 95.5 407 PRO A N 1
ATOM 3391 C CA . PRO A 1 407 ? -20.812 -41.156 -0.952 1 95.5 407 PRO A CA 1
ATOM 3392 C C . PRO A 1 407 ? -19.812 -41.5 -2.055 1 95.5 407 PRO A C 1
ATOM 3394 O O . PRO A 1 407 ? -19.969 -41.031 -3.191 1 95.5 407 PRO A O 1
ATOM 3397 N N . ILE A 1 408 ? -18.828 -42.312 -1.779 1 96.19 408 ILE A N 1
ATOM 3398 C CA . ILE A 1 408 ? -17.828 -42.844 -2.695 1 96.19 408 ILE A CA 1
ATOM 3399 C C . ILE A 1 408 ? -17.984 -44.375 -2.754 1 96.19 408 ILE A C 1
ATOM 3401 O O . ILE A 1 408 ? -17.891 -45.062 -1.729 1 96.19 408 ILE A O 1
ATOM 3405 N N . TYR A 1 409 ? -18.109 -44.875 -3.92 1 95.12 409 TYR A N 1
ATOM 3406 C CA . TYR A 1 409 ? -18.438 -46.281 -4.156 1 95.12 409 TYR A CA 1
ATOM 3407 C C . TYR A 1 409 ? -17.188 -47.094 -4.469 1 95.12 409 TYR A C 1
ATOM 3409 O O . TYR A 1 409 ? -16.375 -46.688 -5.309 1 95.12 409 TYR A O 1
ATOM 3417 N N . SER A 1 410 ? -17.031 -48.188 -3.836 1 95.56 410 SER A N 1
ATOM 3418 C CA . SER A 1 410 ? -15.93 -49.125 -4.113 1 95.56 410 SER A CA 1
ATOM 3419 C C . SER A 1 410 ? -16.297 -50.094 -5.223 1 95.56 410 SER A C 1
ATOM 3421 O O . SER A 1 410 ? -17.297 -50.812 -5.133 1 95.56 410 SER A O 1
ATOM 3423 N N . THR A 1 411 ? -15.43 -50.188 -6.168 1 94.94 411 THR A N 1
ATOM 3424 C CA . THR A 1 411 ? -15.695 -51.094 -7.273 1 94.94 411 THR A CA 1
ATOM 3425 C C . THR A 1 411 ? -15.453 -52.531 -6.852 1 94.94 411 THR A C 1
ATOM 3427 O O . THR A 1 411 ? -16.141 -53.438 -7.316 1 94.94 411 THR A O 1
ATOM 3430 N N . LYS A 1 412 ? -14.547 -52.75 -6.012 1 91.69 412 LYS A N 1
ATOM 3431 C CA . LYS A 1 412 ? -14.188 -54.094 -5.559 1 91.69 412 LYS A CA 1
ATOM 3432 C C . LYS A 1 412 ? -15.211 -54.625 -4.555 1 91.69 412 LYS A C 1
ATOM 3434 O O . LYS A 1 412 ? -15.641 -55.781 -4.645 1 91.69 412 LYS A O 1
ATOM 3439 N N . LYS A 1 413 ? -15.586 -53.781 -3.635 1 90.38 413 LYS A N 1
ATOM 3440 C CA . LYS A 1 413 ? -16.5 -54.188 -2.568 1 90.38 413 LYS A CA 1
ATOM 3441 C C . LYS A 1 413 ? -17.953 -54 -2.98 1 90.38 413 LYS A C 1
ATOM 3443 O O . LYS A 1 413 ? -18.859 -54.531 -2.344 1 90.38 413 LYS A O 1
ATOM 3448 N N . GLU A 1 414 ? -18.203 -53.25 -3.963 1 89.94 414 GLU A N 1
ATOM 3449 C CA . GLU A 1 414 ? -19.516 -52.969 -4.531 1 89.94 414 GLU A CA 1
ATOM 3450 C C . GLU A 1 414 ? -20.453 -52.375 -3.494 1 89.94 414 GLU A C 1
ATOM 3452 O O . GLU A 1 414 ? -21.594 -52.812 -3.342 1 89.94 414 GLU A O 1
ATOM 3457 N N . ARG A 1 415 ? -19.969 -51.5 -2.764 1 89.75 415 ARG A N 1
ATOM 3458 C CA . ARG A 1 415 ? -20.719 -50.75 -1.78 1 89.75 415 ARG A CA 1
ATOM 3459 C C . ARG A 1 415 ? -20.047 -49.406 -1.476 1 89.75 415 ARG A C 1
ATOM 3461 O O . ARG A 1 415 ? -18.891 -49.188 -1.864 1 89.75 415 ARG A O 1
ATOM 3468 N N . ILE A 1 416 ? -20.703 -48.594 -0.697 1 92.5 416 ILE A N 1
ATOM 3469 C CA . ILE A 1 416 ? -20.156 -47.344 -0.255 1 92.5 416 ILE A CA 1
ATOM 3470 C C . ILE A 1 416 ? -19.172 -47.562 0.896 1 92.5 416 ILE A C 1
ATOM 3472 O O . ILE A 1 416 ? -19.531 -48.188 1.905 1 92.5 416 ILE A O 1
ATOM 3476 N N . ILE A 1 417 ? -17.953 -47.062 0.73 1 92.44 417 ILE A N 1
ATOM 3477 C CA . ILE A 1 417 ? -16.969 -47.375 1.767 1 92.44 417 ILE A CA 1
ATOM 3478 C C . ILE A 1 417 ? -16.438 -46.062 2.342 1 92.44 417 ILE A C 1
ATOM 3480 O O . ILE A 1 417 ? -15.789 -46.062 3.393 1 92.44 417 ILE A O 1
ATOM 3484 N N . SER A 1 418 ? -16.641 -45 1.626 1 95.38 418 SER A N 1
ATOM 3485 C CA . SER A 1 418 ? -16.172 -43.688 2.092 1 95.38 418 SER A CA 1
ATOM 3486 C C . SER A 1 418 ? -17.141 -42.562 1.688 1 95.38 418 SER A C 1
ATOM 3488 O O . SER A 1 418 ? -18.047 -42.781 0.882 1 95.38 418 SER A O 1
ATOM 3490 N N . VAL A 1 419 ? -17.047 -41.469 2.389 1 96.12 419 VAL A N 1
ATOM 3491 C CA . VAL A 1 419 ? -17.828 -40.281 2.072 1 96.12 419 VAL A CA 1
ATOM 3492 C C . VAL A 1 419 ? -16.953 -39.062 2.115 1 96.12 419 VAL A C 1
ATOM 3494 O O . VAL A 1 419 ? -15.984 -39 2.885 1 96.12 419 VAL A O 1
ATOM 3497 N N . GLU A 1 420 ? -17.203 -38.156 1.229 1 97.5 420 GLU A N 1
ATOM 3498 C CA . GLU A 1 420 ? -16.484 -36.875 1.206 1 97.5 420 GLU A CA 1
ATOM 3499 C C . GLU A 1 420 ? -17.297 -35.781 1.878 1 97.5 420 GLU A C 1
ATOM 3501 O O . GLU A 1 420 ? -18.469 -35.562 1.558 1 97.5 420 GLU A O 1
ATOM 3506 N N . ALA A 1 421 ? -16.688 -35.125 2.865 1 97.19 421 ALA A N 1
ATOM 3507 C CA . ALA A 1 421 ? -17.328 -34 3.527 1 97.19 421 ALA A CA 1
ATOM 3508 C C . ALA A 1 421 ? -17.203 -32.719 2.689 1 97.19 421 ALA A C 1
ATOM 3510 O O . ALA A 1 421 ? -16.094 -32.312 2.33 1 97.19 421 ALA A O 1
ATOM 3511 N N . LEU A 1 422 ? -18.281 -32.094 2.34 1 96.31 422 LEU A N 1
ATOM 3512 C CA . LEU A 1 422 ? -18.297 -30.891 1.513 1 96.31 422 LEU A CA 1
ATOM 3513 C C . LEU A 1 422 ? -18.984 -29.734 2.24 1 96.31 422 LEU A C 1
ATOM 3515 O O . LEU A 1 422 ? -20.047 -29.922 2.834 1 96.31 422 LEU A O 1
ATOM 3519 N N . ALA A 1 423 ? -18.359 -28.578 2.193 1 95.5 423 ALA A N 1
ATOM 3520 C CA . ALA A 1 423 ? -18.938 -27.406 2.848 1 95.5 423 ALA A CA 1
ATOM 3521 C C . ALA A 1 423 ? -20.125 -26.859 2.062 1 95.5 423 ALA A C 1
ATOM 3523 O O . ALA A 1 423 ? -20.094 -26.828 0.83 1 95.5 423 ALA A O 1
ATOM 3524 N N . ARG A 1 424 ? -21.141 -26.531 2.748 1 95.12 424 ARG A N 1
ATOM 3525 C CA . ARG A 1 424 ? -22.328 -25.891 2.186 1 95.12 424 ARG A CA 1
ATOM 3526 C C . ARG A 1 424 ? -22.656 -24.594 2.922 1 95.12 424 ARG A C 1
ATOM 3528 O O . ARG A 1 424 ? -22.5 -24.516 4.141 1 95.12 424 ARG A O 1
ATOM 3535 N N . LEU A 1 425 ? -23.062 -23.656 2.188 1 93.38 425 LEU A N 1
ATOM 3536 C CA . LEU A 1 425 ? -23.391 -22.359 2.764 1 93.38 425 LEU A CA 1
ATOM 3537 C C . LEU A 1 425 ? -24.734 -21.859 2.27 1 93.38 425 LEU A C 1
ATOM 3539 O O . LEU A 1 425 ? -25 -21.844 1.064 1 93.38 425 LEU A O 1
ATOM 3543 N N . VAL A 1 426 ? -25.594 -21.562 3.236 1 91.56 426 VAL A N 1
ATOM 3544 C CA . VAL A 1 426 ? -26.906 -21 2.924 1 91.56 426 VAL A CA 1
ATOM 3545 C C . VAL A 1 426 ? -27.047 -19.641 3.607 1 91.56 426 VAL A C 1
ATOM 3547 O O . VAL A 1 426 ? -26.844 -19.516 4.816 1 91.56 426 VAL A O 1
ATOM 3550 N N . ASP A 1 427 ? -27.281 -18.719 2.848 1 91.06 427 ASP A N 1
ATOM 3551 C CA . ASP A 1 427 ? -27.469 -17.359 3.373 1 91.06 427 ASP A CA 1
ATOM 3552 C C . ASP A 1 427 ? -28.938 -16.953 3.328 1 91.06 427 ASP A C 1
ATOM 3554 O O . ASP A 1 427 ? -29.688 -17.375 2.434 1 91.06 427 ASP A O 1
ATOM 3558 N N . ASP A 1 428 ? -29.375 -16.141 4.211 1 87 428 ASP A N 1
ATOM 3559 C CA . ASP A 1 428 ? -30.766 -15.742 4.324 1 87 428 ASP A CA 1
ATOM 3560 C C . ASP A 1 428 ? -31.203 -14.914 3.113 1 87 428 ASP A C 1
ATOM 3562 O O . ASP A 1 428 ? -32.344 -15.047 2.641 1 87 428 ASP A O 1
ATOM 3566 N N . GLU A 1 429 ? -30.391 -14.172 2.633 1 84.44 429 GLU A N 1
ATOM 3567 C CA . GLU A 1 429 ? -30.719 -13.266 1.539 1 84.44 429 GLU A CA 1
ATOM 3568 C C . GLU A 1 429 ? -30.328 -13.859 0.19 1 84.44 429 GLU A C 1
ATOM 3570 O O . GLU A 1 429 ? -31.109 -13.805 -0.768 1 84.44 429 GLU A O 1
ATOM 3575 N N . LEU A 1 430 ? -29.172 -14.539 0.122 1 89.5 430 LEU A N 1
ATOM 3576 C CA . LEU A 1 430 ? -28.625 -14.984 -1.153 1 89.5 430 LEU A CA 1
ATOM 3577 C C . LEU A 1 430 ? -29.016 -16.438 -1.437 1 89.5 430 LEU A C 1
ATOM 3579 O O . LEU A 1 430 ? -28.875 -16.906 -2.568 1 89.5 430 LEU A O 1
ATOM 3583 N N . GLY A 1 431 ? -29.562 -17.062 -0.394 1 91.12 431 GLY A N 1
ATOM 3584 C CA . GLY A 1 431 ? -29.875 -18.469 -0.565 1 91.12 431 GLY A CA 1
ATOM 3585 C C . GLY A 1 431 ? -28.656 -19.375 -0.548 1 91.12 431 GLY A C 1
ATOM 3586 O O . GLY A 1 431 ? -27.719 -19.125 0.209 1 91.12 431 GLY A O 1
ATOM 3587 N N . ILE A 1 432 ? -28.734 -20.438 -1.425 1 91.94 432 ILE A N 1
ATOM 3588 C CA . ILE A 1 432 ? -27.625 -21.391 -1.465 1 91.94 432 ILE A CA 1
ATOM 3589 C C . ILE A 1 432 ? -26.484 -20.812 -2.285 1 91.94 432 ILE A C 1
ATOM 3591 O O . ILE A 1 432 ? -26.672 -20.391 -3.434 1 91.94 432 ILE A O 1
ATOM 3595 N N . ILE A 1 433 ? -25.391 -20.75 -1.663 1 92.62 433 ILE A N 1
ATOM 3596 C CA . ILE A 1 433 ? -24.188 -20.328 -2.363 1 92.62 433 ILE A CA 1
ATOM 3597 C C . ILE A 1 433 ? -23.344 -21.531 -2.721 1 92.62 433 ILE A C 1
ATOM 3599 O O . ILE A 1 433 ? -22.859 -22.25 -1.835 1 92.62 433 ILE A O 1
ATOM 3603 N N . GLU A 1 434 ? -23.078 -21.672 -3.922 1 91.75 434 GLU A N 1
ATOM 3604 C CA . GLU A 1 434 ? -22.359 -22.844 -4.406 1 91.75 434 GLU A CA 1
ATOM 3605 C C . GLU A 1 434 ? -20.891 -22.797 -3.988 1 91.75 434 GLU A C 1
ATOM 3607 O O . GLU A 1 434 ? -20.281 -21.734 -3.953 1 91.75 434 GLU A O 1
ATOM 3612 N N . PRO A 1 435 ? -20.312 -23.922 -3.723 1 90.94 435 PRO A N 1
ATOM 3613 C CA . PRO A 1 435 ? -18.906 -23.984 -3.305 1 90.94 435 PRO A CA 1
ATOM 3614 C C . PRO A 1 435 ? -17.953 -23.391 -4.332 1 90.94 435 PRO A C 1
ATOM 3616 O O . PRO A 1 435 ? -16.938 -22.797 -3.963 1 90.94 435 PRO A O 1
ATOM 3619 N N . ASP A 1 436 ? -18.234 -23.484 -5.523 1 87.62 436 ASP A N 1
ATOM 3620 C CA . ASP A 1 436 ? -17.391 -22.969 -6.59 1 87.62 436 ASP A CA 1
ATOM 3621 C C . ASP A 1 436 ? -17.312 -21.438 -6.539 1 87.62 436 ASP A C 1
ATOM 3623 O O . ASP A 1 436 ? -16.422 -20.844 -7.152 1 87.62 436 ASP A O 1
ATOM 3627 N N . VAL A 1 437 ? -18.188 -20.938 -5.73 1 87.38 437 VAL A N 1
ATOM 3628 C CA . VAL A 1 437 ? -18.219 -19.484 -5.633 1 87.38 437 VAL A CA 1
ATOM 3629 C C . VAL A 1 437 ? -17.578 -19.031 -4.328 1 87.38 437 VAL A C 1
ATOM 3631 O O . VAL A 1 437 ? -16.656 -18.203 -4.336 1 87.38 437 VAL A O 1
ATOM 3634 N N . PHE A 1 438 ? -18 -19.641 -3.205 1 89.69 438 PHE A N 1
ATOM 3635 C CA . PHE A 1 438 ? -17.578 -19.062 -1.942 1 89.69 438 PHE A CA 1
ATOM 3636 C C . PHE A 1 438 ? -16.219 -19.594 -1.53 1 89.69 438 PHE A C 1
ATOM 3638 O O . PHE A 1 438 ? -15.484 -18.953 -0.77 1 89.69 438 PHE A O 1
ATOM 3645 N N . ILE A 1 439 ? -15.758 -20.75 -2.064 1 89.88 439 ILE A N 1
ATOM 3646 C CA . ILE A 1 439 ? -14.484 -21.328 -1.662 1 89.88 439 ILE A CA 1
ATOM 3647 C C . ILE A 1 439 ? -13.336 -20.484 -2.221 1 89.88 439 ILE A C 1
ATOM 3649 O O . ILE A 1 439 ? -12.414 -20.109 -1.488 1 89.88 439 ILE A O 1
ATOM 3653 N N . PRO A 1 440 ? -13.422 -20.172 -3.523 1 85.25 440 PRO A N 1
ATOM 3654 C CA . PRO A 1 440 ? -12.352 -19.312 -4.047 1 85.25 440 PRO A CA 1
ATOM 3655 C C . PRO A 1 440 ? -12.258 -17.969 -3.316 1 85.25 440 PRO A C 1
ATOM 3657 O O . PRO A 1 440 ? -11.156 -17.469 -3.084 1 85.25 440 PRO A O 1
ATOM 3660 N N . ILE A 1 441 ? -13.352 -17.438 -2.975 1 81.12 441 ILE A N 1
ATOM 3661 C CA . ILE A 1 441 ? -13.391 -16.172 -2.26 1 81.12 441 ILE A CA 1
ATOM 3662 C C . ILE A 1 441 ? -12.742 -16.328 -0.885 1 81.12 441 ILE A C 1
ATOM 3664 O O . ILE A 1 441 ? -11.953 -15.484 -0.46 1 81.12 441 ILE A O 1
ATOM 3668 N N . ALA A 1 442 ? -13.062 -17.406 -0.231 1 85.06 442 ALA A N 1
ATOM 3669 C CA . ALA A 1 442 ? -12.508 -17.672 1.093 1 85.06 442 ALA A CA 1
ATOM 3670 C C . ALA A 1 442 ? -11 -17.906 1.022 1 85.06 442 ALA A C 1
ATOM 3672 O O . ALA A 1 442 ? -10.266 -17.531 1.939 1 85.06 442 ALA A O 1
ATOM 3673 N N . GLU A 1 443 ? -10.508 -18.5 -0.056 1 81.62 443 GLU A N 1
ATOM 3674 C CA . GLU A 1 443 ? -9.078 -18.734 -0.247 1 81.62 443 GLU A CA 1
ATOM 3675 C C . GLU A 1 443 ? -8.336 -17.422 -0.492 1 81.62 443 GLU A C 1
ATOM 3677 O O . GLU A 1 443 ? -7.258 -17.203 0.058 1 81.62 443 GLU A O 1
ATOM 3682 N N . LYS A 1 444 ? -9.023 -16.641 -1.286 1 71.38 444 LYS A N 1
ATOM 3683 C CA . LYS A 1 444 ? -8.414 -15.359 -1.643 1 71.38 444 LYS A CA 1
ATOM 3684 C C . LYS A 1 444 ? -8.266 -14.469 -0.417 1 71.38 444 LYS A C 1
ATOM 3686 O O . LYS A 1 444 ? -7.238 -13.797 -0.255 1 71.38 444 LYS A O 1
ATOM 3691 N N . ASN A 1 445 ? -9.312 -14.5 0.362 1 69.75 445 ASN A N 1
ATOM 3692 C CA . ASN A 1 445 ? -9.266 -13.586 1.497 1 69.75 445 ASN A CA 1
ATOM 3693 C C . ASN A 1 445 ? -8.766 -14.281 2.76 1 69.75 445 ASN A C 1
ATOM 3695 O O . ASN A 1 445 ? -8.703 -13.672 3.828 1 69.75 445 ASN A O 1
ATOM 3699 N N . GLY A 1 446 ? -8.422 -15.617 2.674 1 72.38 446 GLY A N 1
ATOM 3700 C CA . GLY A 1 446 ? -7.793 -16.344 3.76 1 72.38 446 GLY A CA 1
ATOM 3701 C C . GLY A 1 446 ? -8.789 -16.938 4.746 1 72.38 446 GLY A C 1
ATOM 3702 O O . GLY A 1 446 ? -8.406 -17.625 5.684 1 72.38 446 GLY A O 1
ATOM 3703 N N . THR A 1 447 ? -10.047 -16.703 4.609 1 80.19 447 THR A N 1
ATOM 3704 C CA . THR A 1 447 ? -11.055 -17.172 5.551 1 80.19 447 THR A CA 1
ATOM 3705 C C . THR A 1 447 ? -11.281 -18.672 5.41 1 80.19 447 THR A C 1
ATOM 3707 O O . THR A 1 447 ? -11.984 -19.281 6.219 1 80.19 447 THR A O 1
ATOM 3710 N N . ILE A 1 448 ? -10.609 -19.266 4.457 1 86.94 448 ILE A N 1
ATOM 3711 C CA . ILE A 1 448 ? -10.773 -20.688 4.18 1 86.94 448 ILE A CA 1
ATOM 3712 C C . ILE A 1 448 ? -10.336 -21.5 5.395 1 86.94 448 ILE A C 1
ATOM 3714 O O . ILE A 1 448 ? -10.859 -22.594 5.641 1 86.94 448 ILE A O 1
ATOM 3718 N N . GLY A 1 449 ? -9.414 -21 6.125 1 83.19 449 GLY A N 1
ATOM 3719 C CA . GLY A 1 449 ? -8.977 -21.688 7.328 1 83.19 449 GLY A CA 1
ATOM 3720 C C . GLY A 1 449 ? -10.078 -21.859 8.352 1 83.19 449 GLY A C 1
ATOM 3721 O O . GLY A 1 449 ? -10.203 -22.922 8.969 1 83.19 449 GLY A O 1
ATOM 3722 N N . PHE A 1 450 ? -10.898 -20.891 8.531 1 83.19 450 PHE A N 1
ATOM 3723 C CA . PHE A 1 450 ? -12 -20.938 9.477 1 83.19 450 PHE A CA 1
ATOM 3724 C C . PHE A 1 450 ? -13.094 -21.891 8.984 1 83.19 450 PHE A C 1
ATOM 3726 O O . PHE A 1 450 ? -13.695 -22.625 9.773 1 83.19 450 PHE A O 1
ATOM 3733 N N . ILE A 1 451 ? -13.266 -21.828 7.699 1 90.25 451 ILE A N 1
ATOM 3734 C CA . ILE A 1 451 ? -14.242 -22.734 7.113 1 90.25 451 ILE A CA 1
ATOM 3735 C C . ILE A 1 451 ? -13.781 -24.188 7.328 1 90.25 451 ILE A C 1
ATOM 3737 O O . ILE A 1 451 ? -14.57 -25.031 7.77 1 90.25 451 ILE A O 1
ATOM 3741 N N . GLY A 1 452 ? -12.469 -24.375 7.035 1 91.81 452 GLY A N 1
ATOM 3742 C CA . GLY A 1 452 ? -11.914 -25.703 7.211 1 91.81 452 GLY A CA 1
ATOM 3743 C C . GLY A 1 452 ? -12.023 -26.219 8.633 1 91.81 452 GLY A C 1
ATOM 3744 O O . GLY A 1 452 ? -12.344 -27.391 8.859 1 91.81 452 GLY A O 1
ATOM 3745 N N . SER A 1 453 ? -11.844 -25.406 9.555 1 89.62 453 SER A N 1
ATOM 3746 C CA . SER A 1 453 ? -11.93 -25.781 10.961 1 89.62 453 SER A CA 1
ATOM 3747 C C . SER A 1 453 ? -13.359 -26.141 11.359 1 89.62 453 SER A C 1
ATOM 3749 O O . SER A 1 453 ? -13.586 -27.094 12.094 1 89.62 453 SER A O 1
ATOM 3751 N N . GLN A 1 454 ? -14.32 -25.391 10.922 1 92.19 454 GLN A N 1
ATOM 3752 C CA . GLN A 1 454 ? -15.719 -25.656 11.242 1 92.19 454 GLN A CA 1
ATOM 3753 C C . GLN A 1 454 ? -16.203 -26.938 10.594 1 92.19 454 GLN A C 1
ATOM 3755 O O . GLN A 1 454 ? -16.953 -27.719 11.211 1 92.19 454 GLN A O 1
ATOM 3760 N N . VAL A 1 455 ? -15.758 -27.094 9.375 1 95.75 455 VAL A N 1
ATOM 3761 C CA . VAL A 1 455 ? -16.141 -28.312 8.672 1 95.75 455 VAL A CA 1
ATOM 3762 C C . VAL A 1 455 ? -15.547 -29.531 9.391 1 95.75 455 VAL A C 1
ATOM 3764 O O . VAL A 1 455 ? -16.234 -30.531 9.617 1 95.75 455 VAL A O 1
ATOM 3767 N N . PHE A 1 456 ? -14.312 -29.469 9.789 1 96.44 456 PHE A N 1
ATOM 3768 C CA . PHE A 1 456 ? -13.625 -30.578 10.438 1 96.44 456 PHE A CA 1
ATOM 3769 C C . PHE A 1 456 ? -14.266 -30.891 11.781 1 96.44 456 PHE A C 1
ATOM 3771 O O . PHE A 1 456 ? -14.406 -32.062 12.148 1 96.44 456 PHE A O 1
ATOM 3778 N N . GLU A 1 457 ? -14.609 -29.891 12.461 1 95.75 457 GLU A N 1
ATOM 3779 C CA . GLU A 1 457 ? -15.289 -30.109 13.734 1 95.75 457 GLU A CA 1
ATOM 3780 C C . GLU A 1 457 ? -16.609 -30.844 13.547 1 95.75 457 GLU A C 1
ATOM 3782 O O . GLU A 1 457 ? -16.938 -31.734 14.328 1 95.75 457 GLU A O 1
ATOM 3787 N N . GLN A 1 458 ? -17.328 -30.469 12.547 1 95.38 458 GLN A N 1
ATOM 3788 C CA . GLN A 1 458 ? -18.609 -31.141 12.266 1 95.38 458 GLN A CA 1
ATOM 3789 C C . GLN A 1 458 ? -18.391 -32.594 11.836 1 95.38 458 GLN A C 1
ATOM 3791 O O . GLN A 1 458 ? -19.188 -33.469 12.156 1 95.38 458 GLN A O 1
ATOM 3796 N N . VAL A 1 459 ? -17.312 -32.812 11.094 1 96.81 459 VAL A N 1
ATOM 3797 C CA . VAL A 1 459 ? -16.984 -34.188 10.688 1 96.81 459 VAL A CA 1
ATOM 3798 C C . VAL A 1 459 ? -16.656 -35 11.914 1 96.81 459 VAL A C 1
ATOM 3800 O O . VAL A 1 459 ? -17.125 -36.156 12.047 1 96.81 459 VAL A O 1
ATOM 3803 N N . CYS A 1 460 ? -15.875 -34.438 12.828 1 96.25 460 CYS A N 1
ATOM 3804 C CA . CYS A 1 460 ? -15.531 -35.156 14.062 1 96.25 460 CYS A CA 1
ATOM 3805 C C . CYS A 1 460 ? -16.781 -35.438 14.883 1 96.25 460 CYS A C 1
ATOM 3807 O O . CYS A 1 460 ? -16.922 -36.562 15.422 1 96.25 460 CYS A O 1
ATOM 3809 N N . SER A 1 461 ? -17.609 -34.5 14.977 1 94.94 461 SER A N 1
ATOM 3810 C CA . SER A 1 461 ? -18.859 -34.688 15.695 1 94.94 461 SER A CA 1
ATOM 3811 C C . SER A 1 461 ? -19.688 -35.781 15.07 1 94.94 461 SER A C 1
ATOM 3813 O O . SER A 1 461 ? -20.297 -36.594 15.773 1 94.94 461 SER A O 1
ATOM 3815 N N . PHE A 1 462 ? -19.734 -35.844 13.773 1 94.75 462 PHE A N 1
ATOM 3816 C CA . PHE A 1 462 ? -20.484 -36.844 13.039 1 94.75 462 PHE A CA 1
ATOM 3817 C C . PHE A 1 462 ? -19.938 -38.25 13.32 1 94.75 462 PHE A C 1
ATOM 3819 O O . PHE A 1 462 ? -20.703 -39.188 13.562 1 94.75 462 PHE A O 1
ATOM 3826 N N . ILE A 1 463 ? -18.656 -38.406 13.305 1 94.75 463 ILE A N 1
ATOM 3827 C CA . ILE A 1 463 ? -18.016 -39.688 13.539 1 94.75 463 ILE A CA 1
ATOM 3828 C C . ILE A 1 463 ? -18.312 -40.156 14.969 1 94.75 463 ILE A C 1
ATOM 3830 O O . ILE A 1 463 ? -18.531 -41.344 15.211 1 94.75 463 ILE A O 1
ATOM 3834 N N . ARG A 1 464 ? -18.25 -39.188 15.852 1 93.56 464 ARG A N 1
ATOM 3835 C CA . ARG A 1 464 ? -18.484 -39.5 17.25 1 93.56 464 ARG A CA 1
ATOM 3836 C C . ARG A 1 464 ? -19.922 -39.938 17.484 1 93.56 464 ARG A C 1
ATOM 3838 O O . ARG A 1 464 ? -20.188 -40.844 18.266 1 93.56 464 ARG A O 1
ATOM 3845 N N . GLU A 1 465 ? -20.828 -39.344 16.859 1 92.12 465 GLU A N 1
ATOM 3846 C CA . GLU A 1 465 ? -22.25 -39.562 17.109 1 92.12 465 GLU A CA 1
ATOM 3847 C C . GLU A 1 465 ? -22.75 -40.812 16.391 1 92.12 465 GLU A C 1
ATOM 3849 O O . GLU A 1 465 ? -23.734 -41.438 16.812 1 92.12 465 GLU A O 1
ATOM 3854 N N . ARG A 1 466 ? -22.125 -41.156 15.391 1 89.06 466 ARG A N 1
ATOM 3855 C CA . ARG A 1 466 ? -22.609 -42.25 14.578 1 89.06 466 ARG A CA 1
ATOM 3856 C C . ARG A 1 466 ? -21.656 -43.438 14.617 1 89.06 466 ARG A C 1
ATOM 3858 O O . ARG A 1 466 ? -20.438 -43.25 14.766 1 89.06 466 ARG A O 1
ATOM 3865 N N . ASP A 1 467 ? -22.203 -44.625 14.508 1 85.12 467 ASP A N 1
ATOM 3866 C CA . ASP A 1 467 ? -21.375 -45.844 14.406 1 85.12 467 ASP A CA 1
ATOM 3867 C C . ASP A 1 467 ? -20.906 -46.062 12.977 1 85.12 467 ASP A C 1
ATOM 3869 O O . ASP A 1 467 ? -21.625 -46.656 12.156 1 85.12 467 ASP A O 1
ATOM 3873 N N . MET A 1 468 ? -19.703 -45.75 12.695 1 88.12 468 MET A N 1
ATOM 3874 C CA . MET A 1 468 ? -19.141 -45.781 11.352 1 88.12 468 MET A CA 1
ATOM 3875 C C . MET A 1 468 ? -19.047 -47.219 10.836 1 88.12 468 MET A C 1
ATOM 3877 O O . MET A 1 468 ? -19.203 -47.469 9.641 1 88.12 468 MET A O 1
ATOM 3881 N N . GLU A 1 469 ? -18.766 -48.125 11.68 1 85.69 469 GLU A N 1
ATOM 3882 C CA . GLU A 1 469 ? -18.703 -49.531 11.305 1 85.69 469 GLU A CA 1
ATOM 3883 C C . GLU A 1 469 ? -20.062 -50.031 10.836 1 85.69 469 GLU A C 1
ATOM 3885 O O . GLU A 1 469 ? -20.156 -50.781 9.867 1 85.69 469 GLU A O 1
ATOM 3890 N N . ASP A 1 470 ? -20.984 -49.688 11.609 1 86 470 ASP A N 1
ATOM 3891 C CA . ASP A 1 470 ? -22.328 -50.094 11.242 1 86 470 ASP A CA 1
ATOM 3892 C C . ASP A 1 470 ? -22.734 -49.5 9.898 1 86 470 ASP A C 1
ATOM 3894 O O . ASP A 1 470 ? -23.469 -50.125 9.125 1 86 470 ASP A O 1
ATOM 3898 N N . LEU A 1 471 ? -22.312 -48.312 9.625 1 88.12 471 LEU A N 1
ATOM 3899 C CA . LEU A 1 471 ? -22.641 -47.625 8.375 1 88.12 471 LEU A CA 1
ATOM 3900 C C . LEU A 1 471 ? -21.828 -48.188 7.219 1 88.12 471 LEU A C 1
ATOM 3902 O O . LEU A 1 471 ? -22.172 -48 6.051 1 88.12 471 LEU A O 1
ATOM 3906 N N . GLY A 1 472 ? -20.719 -48.938 7.516 1 88.31 472 GLY A N 1
ATOM 3907 C CA . GLY A 1 472 ? -19.844 -49.5 6.5 1 88.31 472 GLY A CA 1
ATOM 3908 C C . GLY A 1 472 ? -18.891 -48.5 5.902 1 88.31 472 GLY A C 1
ATOM 3909 O O . GLY A 1 472 ? -18.375 -48.688 4.801 1 88.31 472 GLY A O 1
ATOM 3910 N N . VAL A 1 473 ? -18.75 -47.344 6.527 1 92.06 473 VAL A N 1
ATOM 3911 C CA . VAL A 1 473 ? -17.859 -46.281 6.062 1 92.06 473 VAL A CA 1
ATOM 3912 C C . VAL A 1 473 ? -16.516 -46.406 6.762 1 92.06 473 VAL A C 1
ATOM 3914 O O . VAL A 1 473 ? -16.438 -46.344 7.992 1 92.06 473 VAL A O 1
ATOM 3917 N N . ARG A 1 474 ? -15.492 -46.531 6.016 1 92.62 474 ARG A N 1
ATOM 3918 C CA . ARG A 1 474 ? -14.164 -46.75 6.562 1 92.62 474 ARG A CA 1
ATOM 3919 C C . ARG A 1 474 ? -13.492 -45.438 6.938 1 92.62 474 ARG A C 1
ATOM 3921 O O . ARG A 1 474 ? -12.781 -45.375 7.945 1 92.62 474 ARG A O 1
ATOM 3928 N N . PHE A 1 475 ? -13.648 -44.5 6.113 1 95.25 475 PHE A N 1
ATOM 3929 C CA . PHE A 1 475 ? -13.047 -43.188 6.398 1 95.25 475 PHE A CA 1
ATOM 3930 C C . PHE A 1 475 ? -13.828 -42.094 5.73 1 95.25 475 PHE A C 1
ATOM 3932 O O . PHE A 1 475 ? -14.617 -42.344 4.809 1 95.25 475 PHE A O 1
ATOM 3939 N N . ILE A 1 476 ? -13.703 -40.938 6.246 1 96.88 476 ILE A N 1
ATOM 3940 C CA . ILE A 1 476 ? -14.305 -39.719 5.688 1 96.88 476 ILE A CA 1
ATOM 3941 C C . ILE A 1 476 ? -13.227 -38.844 5.051 1 96.88 476 ILE A C 1
ATOM 3943 O O . ILE A 1 476 ? -12.141 -38.688 5.609 1 96.88 476 ILE A O 1
ATOM 3947 N N . GLU A 1 477 ? -13.516 -38.406 3.844 1 97.69 477 GLU A N 1
ATOM 3948 C CA . GLU A 1 477 ? -12.594 -37.531 3.133 1 97.69 477 GLU A CA 1
ATOM 3949 C C . GLU A 1 477 ? -12.867 -36.062 3.477 1 97.69 477 GLU A C 1
ATOM 3951 O O . GLU A 1 477 ? -14 -35.594 3.381 1 97.69 477 GLU A O 1
ATOM 3956 N N . VAL A 1 478 ? -11.844 -35.375 3.912 1 97.19 478 VAL A N 1
ATOM 3957 C CA . VAL A 1 478 ? -11.953 -33.969 4.285 1 97.19 478 VAL A CA 1
ATOM 3958 C C . VAL A 1 478 ? -10.984 -33.125 3.447 1 97.19 478 VAL A C 1
ATOM 3960 O O . VAL A 1 478 ? -9.805 -33.469 3.338 1 97.19 478 VAL A O 1
ATOM 3963 N N . ASN A 1 479 ? -11.477 -32.062 2.926 1 94.94 479 ASN A N 1
ATOM 3964 C CA . ASN A 1 479 ? -10.656 -31.188 2.1 1 94.94 479 ASN A CA 1
ATOM 3965 C C . ASN A 1 479 ? -9.758 -30.297 2.951 1 94.94 479 ASN A C 1
ATOM 3967 O O . ASN A 1 479 ? -10.195 -29.75 3.963 1 94.94 479 ASN A O 1
ATOM 3971 N N . LEU A 1 480 ? -8.539 -30.172 2.568 1 92 480 LEU A N 1
ATOM 3972 C CA . LEU A 1 480 ? -7.594 -29.219 3.139 1 92 480 LEU A CA 1
ATOM 3973 C C . LEU A 1 480 ? -7.117 -28.234 2.082 1 92 480 LEU A C 1
ATOM 3975 O O . LEU A 1 480 ? -6.566 -28.625 1.054 1 92 480 LEU A O 1
ATOM 3979 N N . SER A 1 481 ? -7.301 -27.016 2.312 1 87.25 481 SER A N 1
ATOM 3980 C CA . SER A 1 481 ? -6.883 -26 1.344 1 87.25 481 SER A CA 1
ATOM 3981 C C . SER A 1 481 ? -5.367 -25.812 1.365 1 87.25 481 SER A C 1
ATOM 3983 O O . SER A 1 481 ? -4.723 -26.047 2.391 1 87.25 481 SER A O 1
ATOM 3985 N N . PRO A 1 482 ? -4.844 -25.359 0.231 1 79.75 482 PRO A N 1
ATOM 3986 C CA . PRO A 1 482 ? -3.406 -25.078 0.185 1 79.75 482 PRO A CA 1
ATOM 3987 C C . PRO A 1 482 ? -2.971 -24.047 1.22 1 79.75 482 PRO A C 1
ATOM 3989 O O . PRO A 1 482 ? -1.875 -24.156 1.777 1 79.75 482 PRO A O 1
ATOM 3992 N N . ILE A 1 483 ? -3.838 -23.125 1.491 1 73.88 483 ILE A N 1
ATOM 3993 C CA . ILE A 1 483 ? -3.537 -22.078 2.455 1 73.88 483 ILE A CA 1
ATOM 3994 C C . ILE A 1 483 ? -3.418 -22.688 3.854 1 73.88 483 ILE A C 1
ATOM 3996 O O . ILE A 1 483 ? -2.529 -22.312 4.625 1 73.88 483 ILE A O 1
ATOM 4000 N N . GLN A 1 484 ? -4.203 -23.609 4.184 1 80.69 484 GLN A N 1
ATOM 4001 C CA . GLN A 1 484 ? -4.176 -24.297 5.477 1 80.69 484 GLN A CA 1
ATOM 4002 C C . GLN A 1 484 ? -2.922 -25.141 5.621 1 80.69 484 GLN A C 1
ATOM 4004 O O . GLN A 1 484 ? -2.342 -25.219 6.707 1 80.69 484 GLN A O 1
ATOM 4009 N N . CYS A 1 485 ? -2.521 -25.703 4.527 1 82.19 485 CYS A N 1
ATOM 4010 C CA . CYS A 1 485 ? -1.379 -26.609 4.543 1 82.19 485 CYS A CA 1
ATOM 4011 C C . CYS A 1 485 ? -0.091 -25.859 4.859 1 82.19 485 CYS A C 1
ATOM 4013 O O . CYS A 1 485 ? 0.877 -26.453 5.34 1 82.19 485 CYS A O 1
ATOM 4015 N N . LYS A 1 486 ? -0.164 -24.609 4.566 1 72.5 486 LYS A N 1
ATOM 4016 C CA . LYS A 1 486 ? 1.029 -23.797 4.781 1 72.5 486 LYS A CA 1
ATOM 4017 C C . LYS A 1 486 ? 1.104 -23.297 6.223 1 72.5 486 LYS A C 1
ATOM 4019 O O . LYS A 1 486 ? 2.135 -22.766 6.652 1 72.5 486 LYS A O 1
ATOM 4024 N N . SER A 1 487 ? -0.004 -23.5 6.883 1 69.81 487 SER A N 1
ATOM 4025 C CA . SER A 1 487 ? -0.041 -23.062 8.273 1 69.81 487 SER A CA 1
ATOM 4026 C C . SER A 1 487 ? 0.71 -24.031 9.18 1 69.81 487 SER A C 1
ATOM 4028 O O . SER A 1 487 ? 0.519 -25.25 9.086 1 69.81 487 SER A O 1
ATOM 4030 N N . GLY A 1 488 ? 1.603 -23.625 9.977 1 65.75 488 GLY A N 1
ATOM 4031 C CA . GLY A 1 488 ? 2.346 -24.469 10.891 1 65.75 488 GLY A CA 1
ATOM 4032 C C . GLY A 1 488 ? 1.485 -25.047 12.008 1 65.75 488 GLY A C 1
ATOM 4033 O O . GLY A 1 488 ? 1.867 -26.016 12.656 1 65.75 488 GLY A O 1
ATOM 4034 N N . GLU A 1 489 ? 0.266 -24.531 12.188 1 73.62 489 GLU A N 1
ATOM 4035 C CA . GLU A 1 489 ? -0.592 -24.953 13.289 1 73.62 489 GLU A CA 1
ATOM 4036 C C . GLU A 1 489 ? -1.608 -26 12.828 1 73.62 489 GLU A C 1
ATOM 4038 O O . GLU A 1 489 ? -2.34 -26.562 13.648 1 73.62 489 GLU A O 1
ATOM 4043 N N . LEU A 1 490 ? -1.561 -26.234 11.625 1 83.19 490 LEU A N 1
ATOM 4044 C CA . LEU A 1 490 ? -2.596 -27.109 11.086 1 83.19 490 LEU A CA 1
ATOM 4045 C C . LEU A 1 490 ? -2.568 -28.469 11.766 1 83.19 490 LEU A C 1
ATOM 4047 O O . LEU A 1 490 ? -3.607 -28.969 12.203 1 83.19 490 LEU A O 1
ATOM 4051 N N . VAL A 1 491 ? -1.378 -29.031 11.938 1 88.75 491 VAL A N 1
ATOM 4052 C CA . VAL A 1 491 ? -1.232 -30.375 12.469 1 88.75 491 VAL A CA 1
ATOM 4053 C C . VAL A 1 491 ? -1.74 -30.422 13.906 1 88.75 491 VAL A C 1
ATOM 4055 O O . VAL A 1 491 ? -2.541 -31.297 14.266 1 88.75 491 VAL A O 1
ATOM 4058 N N . SER A 1 492 ? -1.322 -29.453 14.641 1 86.81 492 SER A N 1
ATOM 4059 C CA . SER A 1 492 ? -1.733 -29.406 16.031 1 86.81 492 SER A CA 1
ATOM 4060 C C . SER A 1 492 ? -3.234 -29.172 16.172 1 86.81 492 SER A C 1
ATOM 4062 O O . SER A 1 492 ? -3.896 -29.797 17 1 86.81 492 SER A O 1
ATOM 4064 N N . ASP A 1 493 ? -3.742 -28.344 15.398 1 87.38 493 ASP A N 1
ATOM 4065 C CA . ASP A 1 493 ? -5.168 -28.031 15.445 1 87.38 493 ASP A CA 1
ATOM 4066 C C . ASP A 1 493 ? -6.016 -29.25 15.109 1 87.38 493 ASP A C 1
ATOM 4068 O O . ASP A 1 493 ? -7.016 -29.516 15.773 1 87.38 493 ASP A O 1
ATOM 4072 N N . LEU A 1 494 ? -5.605 -29.891 14.078 1 93.5 494 LEU A N 1
ATOM 4073 C CA . LEU A 1 494 ? -6.344 -31.078 13.641 1 93.5 494 LEU A CA 1
ATOM 4074 C C . LEU A 1 494 ? -6.375 -32.156 14.727 1 93.5 494 LEU A C 1
ATOM 4076 O O . LEU A 1 494 ? -7.438 -32.688 15.039 1 93.5 494 LEU A O 1
ATOM 4080 N N . PHE A 1 495 ? -5.312 -32.406 15.344 1 93.38 495 PHE A N 1
ATOM 4081 C CA . PHE A 1 495 ? -5.238 -33.5 16.297 1 93.38 495 PHE A CA 1
ATOM 4082 C C . PHE A 1 495 ? -5.848 -33.094 17.641 1 93.38 495 PHE A C 1
ATOM 4084 O O . PHE A 1 495 ? -6.43 -33.938 18.344 1 93.38 495 PHE A O 1
ATOM 4091 N N . ASN A 1 496 ? -5.723 -31.844 17.969 1 92.44 496 ASN A N 1
ATOM 4092 C CA . ASN A 1 496 ? -6.434 -31.375 19.156 1 92.44 496 ASN A CA 1
ATOM 4093 C C . ASN A 1 496 ? -7.938 -31.609 19.047 1 92.44 496 ASN A C 1
ATOM 4095 O O . ASN A 1 496 ? -8.578 -32.031 20 1 92.44 496 ASN A O 1
ATOM 4099 N N . LEU A 1 497 ? -8.414 -31.312 17.906 1 93.25 497 LEU A N 1
ATOM 4100 C CA . LEU A 1 497 ? -9.836 -31.516 17.672 1 93.25 497 LEU A CA 1
ATOM 4101 C C . LEU A 1 497 ? -10.18 -33 17.672 1 93.25 497 LEU A C 1
ATOM 4103 O O . LEU A 1 497 ? -11.203 -33.406 18.234 1 93.25 497 LEU A O 1
ATOM 4107 N N . MET A 1 498 ? -9.398 -33.844 17.047 1 95.31 498 MET A N 1
ATOM 4108 C CA . MET A 1 498 ? -9.633 -35.281 17.016 1 95.31 498 MET A CA 1
ATOM 4109 C C . MET A 1 498 ? -9.609 -35.844 18.422 1 95.31 498 MET A C 1
ATOM 4111 O O . MET A 1 498 ? -10.422 -36.719 18.766 1 95.31 498 MET A O 1
ATOM 4115 N N . ASP A 1 499 ? -8.672 -35.375 19.172 1 94.75 499 ASP A N 1
ATOM 4116 C CA . ASP A 1 499 ? -8.562 -35.844 20.547 1 94.75 499 ASP A CA 1
ATOM 4117 C C . ASP A 1 499 ? -9.797 -35.438 21.359 1 94.75 499 ASP A C 1
ATOM 4119 O O . ASP A 1 499 ? -10.312 -36.219 22.156 1 94.75 499 ASP A O 1
ATOM 4123 N N . ARG A 1 500 ? -10.219 -34.25 21.172 1 94.25 500 ARG A N 1
ATOM 4124 C CA . ARG A 1 500 ? -11.383 -33.75 21.891 1 94.25 500 ARG A CA 1
ATOM 4125 C C . ARG A 1 500 ? -12.609 -34.594 21.609 1 94.25 500 ARG A C 1
ATOM 4127 O O . ARG A 1 500 ? -13.422 -34.844 22.516 1 94.25 500 ARG A O 1
ATOM 4134 N N . TYR A 1 501 ? -12.734 -35.062 20.422 1 94.81 501 TYR A N 1
ATOM 4135 C CA . TYR A 1 501 ? -13.906 -35.844 20.047 1 94.81 501 TYR A CA 1
ATOM 4136 C C . TYR A 1 501 ? -13.602 -37.344 20.078 1 94.81 501 TYR A C 1
ATOM 4138 O O . TYR A 1 501 ? -14.445 -38.156 19.703 1 94.81 501 TYR A O 1
ATOM 4146 N N . GLU A 1 502 ? -12.336 -37.719 20.422 1 94 502 GLU A N 1
ATOM 4147 C CA . GLU A 1 502 ? -11.898 -39.094 20.562 1 94 502 GLU A CA 1
ATOM 4148 C C . GLU A 1 502 ? -12.055 -39.875 19.266 1 94 502 GLU A C 1
ATOM 4150 O O . GLU A 1 502 ? -12.648 -40.938 19.234 1 94 502 GLU A O 1
ATOM 4155 N N . ILE A 1 503 ? -11.516 -39.344 18.266 1 94.12 503 ILE A N 1
ATOM 4156 C CA . ILE A 1 503 ? -11.602 -39.938 16.938 1 94.12 503 ILE A CA 1
ATOM 4157 C C . ILE A 1 503 ? -10.305 -40.688 16.609 1 94.12 503 ILE A C 1
ATOM 4159 O O . ILE A 1 503 ? -9.211 -40.188 16.953 1 94.12 503 ILE A O 1
ATOM 4163 N N . ASP A 1 504 ? -10.477 -41.844 15.984 1 94.25 504 ASP A N 1
ATOM 4164 C CA . ASP A 1 504 ? -9.32 -42.562 15.438 1 94.25 504 ASP A CA 1
ATOM 4165 C C . ASP A 1 504 ? -8.836 -41.906 14.141 1 94.25 504 ASP A C 1
ATOM 4167 O O . ASP A 1 504 ? -9.578 -41.844 13.156 1 94.25 504 ASP A O 1
ATOM 4171 N N . PRO A 1 505 ? -7.602 -41.406 14.102 1 96.06 505 PRO A N 1
ATOM 4172 C CA . PRO A 1 505 ? -7.098 -40.719 12.922 1 96.06 505 PRO A CA 1
ATOM 4173 C C . PRO A 1 505 ? -7.219 -41.531 11.648 1 96.06 505 PRO A C 1
ATOM 4175 O O . PRO A 1 505 ? -7.277 -41 10.547 1 96.06 505 PRO A O 1
ATOM 4178 N N . ARG A 1 506 ? -7.387 -42.875 11.93 1 92.81 506 ARG A N 1
ATOM 4179 C CA . ARG A 1 506 ? -7.5 -43.781 10.789 1 92.81 506 ARG A CA 1
ATOM 4180 C C . ARG A 1 506 ? -8.844 -43.594 10.078 1 92.81 506 ARG A C 1
ATOM 4182 O O . ARG A 1 506 ? -9.008 -44.031 8.938 1 92.81 506 ARG A O 1
ATOM 4189 N N . GLN A 1 507 ? -9.695 -42.906 10.555 1 95.62 507 GLN A N 1
ATOM 4190 C CA . GLN A 1 507 ? -11.031 -42.688 10.023 1 95.62 507 GLN A CA 1
ATOM 4191 C C . GLN A 1 507 ? -11.094 -41.406 9.188 1 95.62 507 GLN A C 1
ATOM 4193 O O . GLN A 1 507 ? -12.141 -41.062 8.633 1 95.62 507 GLN A O 1
ATOM 4198 N N . ILE A 1 508 ? -10.023 -40.781 9.062 1 96.88 508 ILE A N 1
ATOM 4199 C CA . ILE A 1 508 ? -9.992 -39.5 8.336 1 96.88 508 ILE A CA 1
ATOM 4200 C C . ILE A 1 508 ? -8.977 -39.594 7.199 1 96.88 508 ILE A C 1
ATOM 4202 O O . ILE A 1 508 ? -7.84 -40.031 7.402 1 96.88 508 ILE A O 1
ATOM 4206 N N . ASN A 1 509 ? -9.352 -39.281 6.035 1 97.56 509 ASN A N 1
ATOM 4207 C CA . ASN A 1 509 ? -8.5 -39.094 4.875 1 97.56 509 ASN A CA 1
ATOM 4208 C C . ASN A 1 509 ? -8.523 -37.625 4.402 1 97.56 509 ASN A C 1
ATOM 4210 O O . ASN A 1 509 ? -9.594 -37.062 4.145 1 97.56 509 ASN A O 1
ATOM 4214 N N . PHE A 1 510 ? -7.418 -37.031 4.379 1 96.94 510 PHE A N 1
ATOM 4215 C CA . PHE A 1 510 ? -7.359 -35.625 3.975 1 96.94 510 PHE A CA 1
ATOM 4216 C C . PHE A 1 510 ? -7.113 -35.5 2.475 1 96.94 510 PHE A C 1
ATOM 4218 O O . PHE A 1 510 ? -6.312 -36.25 1.91 1 96.94 510 PHE A O 1
ATOM 4225 N N . GLU A 1 511 ? -7.855 -34.625 1.884 1 95.56 511 GLU A N 1
ATOM 4226 C CA . GLU A 1 511 ? -7.695 -34.344 0.458 1 95.56 511 GLU A CA 1
ATOM 4227 C C . GLU A 1 511 ? -6.961 -33.031 0.222 1 95.56 511 GLU A C 1
ATOM 4229 O O . GLU A 1 511 ? -7.336 -32 0.781 1 95.56 511 GLU A O 1
ATOM 4234 N N . ILE A 1 512 ? -5.977 -33.125 -0.562 1 90.75 512 ILE A N 1
ATOM 4235 C CA . ILE A 1 512 ? -5.207 -31.938 -0.922 1 90.75 512 ILE A CA 1
ATOM 4236 C C . ILE A 1 512 ? -5.195 -31.781 -2.439 1 90.75 512 ILE A C 1
ATOM 4238 O O . ILE A 1 512 ? -5.043 -32.75 -3.176 1 90.75 512 ILE A O 1
ATOM 4242 N N . THR A 1 513 ? -5.406 -30.531 -2.814 1 81.56 513 THR A N 1
ATOM 4243 C CA . THR A 1 513 ? -5.441 -30.297 -4.254 1 81.56 513 THR A CA 1
ATOM 4244 C C . THR A 1 513 ? -4.027 -30.156 -4.812 1 81.56 513 THR A C 1
ATOM 4246 O O . THR A 1 513 ? -3.08 -29.906 -4.062 1 81.56 513 THR A O 1
ATOM 4249 N N . GLU A 1 514 ? -3.996 -30.203 -6.02 1 71.62 514 GLU A N 1
ATOM 4250 C CA . GLU A 1 514 ? -2.721 -30.109 -6.723 1 71.62 514 GLU A CA 1
ATOM 4251 C C . GLU A 1 514 ? -2.076 -28.734 -6.516 1 71.62 514 GLU A C 1
ATOM 4253 O O . GLU A 1 514 ? -0.849 -28.625 -6.508 1 71.62 514 GLU A O 1
ATOM 4258 N N . SER A 1 515 ? -2.881 -27.75 -6.324 1 67.06 515 SER A N 1
ATOM 4259 C CA . SER A 1 515 ? -2.4 -26.375 -6.203 1 67.06 515 SER A CA 1
ATOM 4260 C C . SER A 1 515 ? -1.612 -26.172 -4.91 1 67.06 515 SER A C 1
ATOM 4262 O O . SER A 1 515 ? -0.847 -25.219 -4.785 1 67.06 515 SER A O 1
ATOM 4264 N N . ALA A 1 516 ? -1.773 -26.984 -3.951 1 61.66 516 ALA A N 1
ATOM 4265 C CA . ALA A 1 516 ? -1.094 -26.875 -2.662 1 61.66 516 ALA A CA 1
ATOM 4266 C C . ALA A 1 516 ? 0.373 -27.281 -2.783 1 61.66 516 ALA A C 1
ATOM 4268 O O . ALA A 1 516 ? 1.175 -27.016 -1.887 1 61.66 516 ALA A O 1
ATOM 4269 N N . MET A 1 517 ? 0.755 -27.781 -3.918 1 61.41 517 MET A N 1
ATOM 4270 C CA . MET A 1 517 ? 2.057 -28.438 -4.051 1 61.41 517 MET A CA 1
ATOM 4271 C C . MET A 1 517 ? 3.141 -27.406 -4.379 1 61.41 517 MET A C 1
ATOM 4273 O O . MET A 1 517 ? 4.254 -27.781 -4.762 1 61.41 517 MET A O 1
ATOM 4277 N N . THR A 1 518 ? 2.838 -26.141 -4.25 1 59.97 518 THR A N 1
ATOM 4278 C CA . THR A 1 518 ? 3.814 -25.109 -4.59 1 59.97 518 THR A CA 1
ATOM 4279 C C . THR A 1 518 ? 5.051 -25.219 -3.703 1 59.97 518 THR A C 1
ATOM 4281 O O . THR A 1 518 ? 6.16 -24.891 -4.129 1 59.97 518 THR A O 1
ATOM 4284 N N . ASP A 1 519 ? 4.914 -25.703 -2.443 1 63.62 519 ASP A N 1
ATOM 4285 C CA . ASP A 1 519 ? 6.035 -25.953 -1.542 1 63.62 519 ASP A CA 1
ATOM 4286 C C . ASP A 1 519 ? 6.078 -27.422 -1.104 1 63.62 519 ASP A C 1
ATOM 4288 O O . ASP A 1 519 ? 5.668 -27.75 0.01 1 63.62 519 ASP A O 1
ATOM 4292 N N . GLY A 1 520 ? 6.68 -28.219 -1.912 1 70.12 520 GLY A N 1
ATOM 4293 C CA . GLY A 1 520 ? 6.648 -29.656 -1.754 1 70.12 520 GLY A CA 1
ATOM 4294 C C . GLY A 1 520 ? 7.297 -30.141 -0.465 1 70.12 520 GLY A C 1
ATOM 4295 O O . GLY A 1 520 ? 6.793 -31.047 0.187 1 70.12 520 GLY A O 1
ATOM 4296 N N . LYS A 1 521 ? 8.281 -29.453 -0.114 1 73.44 521 LYS A N 1
ATOM 4297 C CA . LYS A 1 521 ? 8.992 -29.891 1.085 1 73.44 521 LYS A CA 1
ATOM 4298 C C . LYS A 1 521 ? 8.148 -29.656 2.336 1 73.44 521 LYS A C 1
ATOM 4300 O O . LYS A 1 521 ? 8.047 -30.547 3.191 1 73.44 521 LYS A O 1
ATOM 4305 N N . ILE A 1 522 ? 7.578 -28.562 2.426 1 73.94 522 ILE A N 1
ATOM 4306 C CA . ILE A 1 522 ? 6.746 -28.219 3.574 1 73.94 522 ILE A CA 1
ATOM 4307 C C . ILE A 1 522 ? 5.531 -29.156 3.625 1 73.94 522 ILE A C 1
ATOM 4309 O O . ILE A 1 522 ? 5.152 -29.625 4.695 1 73.94 522 ILE A O 1
ATOM 4313 N N . LEU A 1 523 ? 5.031 -29.391 2.504 1 82.62 523 LEU A N 1
ATOM 4314 C CA . LEU A 1 523 ? 3.865 -30.266 2.414 1 82.62 523 LEU A CA 1
ATOM 4315 C C . LEU A 1 523 ? 4.219 -31.688 2.82 1 82.62 523 LEU A C 1
ATOM 4317 O O . LEU A 1 523 ? 3.453 -32.344 3.535 1 82.62 523 LEU A O 1
ATOM 4321 N N . ASN A 1 524 ? 5.355 -32.125 2.383 1 87.25 524 ASN A N 1
ATOM 4322 C CA . ASN A 1 524 ? 5.805 -33.469 2.709 1 87.25 524 ASN A CA 1
ATOM 4323 C C . ASN A 1 524 ? 5.984 -33.656 4.211 1 87.25 524 ASN A C 1
ATOM 4325 O O . ASN A 1 524 ? 5.582 -34.688 4.77 1 87.25 524 ASN A O 1
ATOM 4329 N N . GLU A 1 525 ? 6.586 -32.719 4.785 1 85.62 525 GLU A N 1
ATOM 4330 C CA . GLU A 1 525 ? 6.801 -32.781 6.227 1 85.62 525 GLU A CA 1
ATOM 4331 C C . GLU A 1 525 ? 5.477 -32.812 6.984 1 85.62 525 GLU A C 1
ATOM 4333 O O . GLU A 1 525 ? 5.297 -33.594 7.918 1 85.62 525 GLU A O 1
ATOM 4338 N N . MET A 1 526 ? 4.633 -31.938 6.617 1 87.19 526 MET A N 1
ATOM 4339 C CA . MET A 1 526 ? 3.316 -31.859 7.246 1 87.19 526 MET A CA 1
ATOM 4340 C C . MET A 1 526 ? 2.547 -33.156 7.074 1 87.19 526 MET A C 1
ATOM 4342 O O . MET A 1 526 ? 1.977 -33.688 8.039 1 87.19 526 MET A O 1
ATOM 4346 N N . MET A 1 527 ? 2.57 -33.688 5.883 1 92.94 527 MET A N 1
ATOM 4347 C CA . MET A 1 527 ? 1.861 -34.938 5.582 1 92.94 527 MET A CA 1
ATOM 4348 C C . MET A 1 527 ? 2.404 -36.094 6.418 1 92.94 527 MET A C 1
ATOM 4350 O O . MET A 1 527 ? 1.634 -36.875 6.965 1 92.94 527 MET A O 1
ATOM 4354 N N . ASN A 1 528 ? 3.645 -36.125 6.543 1 93.25 528 ASN A N 1
ATOM 4355 C CA . ASN A 1 528 ? 4.258 -37.219 7.301 1 93.25 528 ASN A CA 1
ATOM 4356 C C . ASN A 1 528 ? 3.855 -37.156 8.773 1 93.25 528 ASN A C 1
ATOM 4358 O O . ASN A 1 528 ? 3.615 -38.188 9.391 1 93.25 528 ASN A O 1
ATOM 4362 N N . LYS A 1 529 ? 3.828 -36 9.305 1 92.75 529 LYS A N 1
ATOM 4363 C CA . LYS A 1 529 ? 3.402 -35.844 10.695 1 92.75 529 LYS A CA 1
ATOM 4364 C C . LYS A 1 529 ? 1.98 -36.375 10.891 1 92.75 529 LYS A C 1
ATOM 4366 O O . LYS A 1 529 ? 1.676 -37 11.922 1 92.75 529 LYS A O 1
ATOM 4371 N N . ILE A 1 530 ? 1.197 -36.125 9.969 1 94.62 530 ILE A N 1
ATOM 4372 C CA . ILE A 1 530 ? -0.203 -36.531 10.055 1 94.62 530 ILE A CA 1
ATOM 4373 C C . ILE A 1 530 ? -0.33 -38.031 9.805 1 94.62 530 ILE A C 1
ATOM 4375 O O . ILE A 1 530 ? -1.089 -38.719 10.492 1 94.62 530 ILE A O 1
ATOM 4379 N N . ILE A 1 531 ? 0.434 -38.562 8.906 1 96.19 531 ILE A N 1
ATOM 4380 C CA . ILE A 1 531 ? 0.41 -40 8.57 1 96.19 531 ILE A CA 1
ATOM 4381 C C . ILE A 1 531 ? 0.9 -40.812 9.758 1 96.19 531 ILE A C 1
ATOM 4383 O O . ILE A 1 531 ? 0.39 -41.906 10.023 1 96.19 531 ILE A O 1
ATOM 4387 N N . GLN A 1 532 ? 1.822 -40.281 10.383 1 94.56 532 GLN A N 1
ATOM 4388 C CA . GLN A 1 532 ? 2.367 -40.969 11.547 1 94.56 532 GLN A CA 1
ATOM 4389 C C . GLN A 1 532 ? 1.294 -41.188 12.609 1 94.56 532 GLN A C 1
ATOM 4391 O O . GLN A 1 532 ? 1.371 -42.125 13.398 1 94.56 532 GLN A O 1
ATOM 4396 N N . ARG A 1 533 ? 0.367 -40.406 12.562 1 94.44 533 ARG A N 1
ATOM 4397 C CA . ARG A 1 533 ? -0.702 -40.531 13.547 1 94.44 533 ARG A CA 1
ATOM 4398 C C . ARG A 1 533 ? -1.833 -41.406 13.031 1 94.44 533 ARG A C 1
ATOM 4400 O O . ARG A 1 533 ? -2.775 -41.719 13.758 1 94.44 533 ARG A O 1
ATOM 4407 N N . GLY A 1 534 ? -1.744 -41.688 11.695 1 94.94 534 GLY A N 1
ATOM 4408 C CA . GLY A 1 534 ? -2.662 -42.719 11.203 1 94.94 534 GLY A CA 1
ATOM 4409 C C . GLY A 1 534 ? -3.525 -42.219 10.055 1 94.94 534 GLY A C 1
ATOM 4410 O O . GLY A 1 534 ? -4.148 -43.031 9.359 1 94.94 534 GLY A O 1
ATOM 4411 N N . SER A 1 535 ? -3.658 -40.938 9.875 1 96.38 535 SER A N 1
ATOM 4412 C CA . SER A 1 535 ? -4.473 -40.438 8.781 1 96.38 535 SER A CA 1
ATOM 4413 C C . SER A 1 535 ? -3.783 -40.625 7.438 1 96.38 535 SER A C 1
ATOM 4415 O O . SER A 1 535 ? -2.578 -40.875 7.383 1 96.38 535 SER A O 1
ATOM 4417 N N . THR A 1 536 ? -4.57 -40.562 6.391 1 96.62 536 THR A N 1
ATOM 4418 C CA . THR A 1 536 ? -4.051 -40.75 5.039 1 96.62 536 THR A CA 1
ATOM 4419 C C . THR A 1 536 ? -4.383 -39.531 4.172 1 96.62 536 THR A C 1
ATOM 4421 O O . THR A 1 536 ? -5.086 -38.625 4.613 1 96.62 536 THR A O 1
ATOM 4424 N N . PHE A 1 537 ? -3.777 -39.531 2.998 1 95.88 537 PHE A N 1
ATOM 4425 C CA . PHE A 1 537 ? -3.969 -38.375 2.121 1 95.88 537 PHE A CA 1
ATOM 4426 C C . PHE A 1 537 ? -4.414 -38.812 0.733 1 95.88 537 PHE A C 1
ATOM 4428 O O . PHE A 1 537 ? -3.986 -39.875 0.248 1 95.88 537 PHE A O 1
ATOM 4435 N N . SER A 1 538 ? -5.301 -38.062 0.166 1 95.25 538 SER A N 1
ATOM 4436 C CA . SER A 1 538 ? -5.715 -38.188 -1.227 1 95.25 538 SER A CA 1
ATOM 4437 C C . SER A 1 538 ? -5.375 -36.969 -2.037 1 95.25 538 SER A C 1
ATOM 4439 O O . SER A 1 538 ? -5.516 -35.844 -1.547 1 95.25 538 SER A O 1
ATOM 4441 N N . LEU A 1 539 ? -4.879 -37.188 -3.199 1 90.94 539 LEU A N 1
ATOM 4442 C CA . LEU A 1 539 ? -4.711 -36.094 -4.148 1 90.94 539 LEU A CA 1
ATOM 4443 C C . LEU A 1 539 ? -6.02 -35.781 -4.867 1 90.94 539 LEU A C 1
ATOM 4445 O O . LEU A 1 539 ? -6.57 -36.656 -5.555 1 90.94 539 LEU A O 1
ATOM 4449 N N . ASP A 1 540 ? -6.41 -34.594 -4.672 1 87.88 540 ASP A N 1
ATOM 4450 C CA . ASP A 1 540 ? -7.703 -34.188 -5.238 1 87.88 540 ASP A CA 1
ATOM 4451 C C . ASP A 1 540 ? -7.523 -33.406 -6.523 1 87.88 540 ASP A C 1
ATOM 4453 O O . ASP A 1 540 ? -6.496 -32.75 -6.719 1 87.88 540 ASP A O 1
ATOM 4457 N N . ASP A 1 541 ? -8.508 -33.562 -7.422 1 80.88 541 ASP A N 1
ATOM 4458 C CA . ASP A 1 541 ? -8.656 -32.812 -8.656 1 80.88 541 ASP A CA 1
ATOM 4459 C C . ASP A 1 541 ? -7.441 -33 -9.562 1 80.88 541 ASP A C 1
ATOM 4461 O O . ASP A 1 541 ? -6.949 -32.031 -10.164 1 80.88 541 ASP A O 1
ATOM 4465 N N . TYR A 1 542 ? -6.926 -34.188 -9.539 1 80.62 542 TYR A N 1
ATOM 4466 C CA . TYR A 1 542 ? -5.828 -34.406 -10.469 1 80.62 542 TYR A CA 1
ATOM 4467 C C . TYR A 1 542 ? -6.266 -34.156 -11.906 1 80.62 542 TYR A C 1
ATOM 4469 O O . TYR A 1 542 ? -7.297 -34.656 -12.344 1 80.62 542 TYR A O 1
ATOM 4477 N N . GLY A 1 543 ? -5.539 -33.375 -12.516 1 69 543 GLY A N 1
ATOM 4478 C CA . GLY A 1 543 ? -5.84 -33.094 -13.906 1 69 543 GLY A CA 1
ATOM 4479 C C . GLY A 1 543 ? -6.18 -31.625 -14.148 1 69 543 GLY A C 1
ATOM 4480 O O . GLY A 1 543 ? -6.211 -31.172 -15.289 1 69 543 GLY A O 1
ATOM 4481 N N . THR A 1 544 ? -6.633 -30.938 -13.047 1 62.56 544 THR A N 1
ATOM 4482 C CA . THR A 1 544 ? -7.07 -29.547 -13.219 1 62.56 544 THR A CA 1
ATOM 4483 C C . THR A 1 544 ? -5.945 -28.578 -12.867 1 62.56 544 THR A C 1
ATOM 4485 O O . THR A 1 544 ? -5.984 -27.406 -13.258 1 62.56 544 THR A O 1
ATOM 4488 N N . GLY A 1 545 ? -5.148 -29.031 -12.008 1 59.53 545 GLY A N 1
ATOM 4489 C CA . GLY A 1 545 ? -4.16 -28.109 -11.469 1 59.53 545 GLY A CA 1
ATOM 4490 C C . GLY A 1 545 ? -2.797 -28.266 -12.125 1 59.53 545 GLY A C 1
ATOM 4491 O O . GLY A 1 545 ? -2.668 -28.906 -13.164 1 59.53 545 GLY A O 1
ATOM 4492 N N . TYR A 1 546 ? -1.876 -27.438 -11.648 1 49.38 546 TYR A N 1
ATOM 4493 C CA . TYR A 1 546 ? -0.55 -27.25 -12.227 1 49.38 546 TYR A CA 1
ATOM 4494 C C . TYR A 1 546 ? 0.477 -28.141 -11.531 1 49.38 546 TYR A C 1
ATOM 4496 O O . TYR A 1 546 ? 1.145 -27.703 -10.586 1 49.38 546 TYR A O 1
ATOM 4504 N N . SER A 1 547 ? 0.306 -29.547 -11.492 1 52.53 547 SER A N 1
ATOM 4505 C CA . SER A 1 547 ? 1.273 -30.281 -10.688 1 52.53 547 SER A CA 1
ATOM 4506 C C . SER A 1 547 ? 2.309 -30.984 -11.555 1 52.53 547 SER A C 1
ATOM 4508 O O . SER A 1 547 ? 2.012 -31.375 -12.688 1 52.53 547 SER A O 1
ATOM 4510 N N . ASN A 1 548 ? 3.508 -30.859 -11.086 1 60.16 548 ASN A N 1
ATOM 4511 C CA . ASN A 1 548 ? 4.645 -31.672 -11.516 1 60.16 548 ASN A CA 1
ATOM 4512 C C . ASN A 1 548 ? 4.48 -33.125 -11.109 1 60.16 548 ASN A C 1
ATOM 4514 O O . ASN A 1 548 ? 4.371 -33.438 -9.922 1 60.16 548 ASN A O 1
ATOM 4518 N N . LEU A 1 549 ? 4.227 -34.062 -12.086 1 65.62 549 LEU A N 1
ATOM 4519 C CA . LEU A 1 549 ? 3.98 -35.469 -11.844 1 65.62 549 LEU A CA 1
ATOM 4520 C C . LEU A 1 549 ? 5.047 -36.062 -10.93 1 65.62 549 LEU A C 1
ATOM 4522 O O . LEU A 1 549 ? 4.738 -36.875 -10.039 1 65.62 549 LEU A O 1
ATOM 4526 N N . VAL A 1 550 ? 6.293 -35.625 -11.125 1 63.69 550 VAL A N 1
ATOM 4527 C CA . VAL A 1 550 ? 7.395 -36.188 -10.344 1 63.69 550 VAL A CA 1
ATOM 4528 C C . VAL A 1 550 ? 7.234 -35.781 -8.875 1 63.69 550 VAL A C 1
ATOM 4530 O O . VAL A 1 550 ? 7.41 -36.594 -7.977 1 63.69 550 VAL A O 1
ATOM 4533 N N . GLU A 1 551 ? 6.941 -34.562 -8.711 1 68.25 551 GLU A N 1
ATOM 4534 C CA . GLU A 1 551 ? 6.758 -34.094 -7.348 1 68.25 551 GLU A CA 1
ATOM 4535 C C . GLU A 1 551 ? 5.566 -34.781 -6.676 1 68.25 551 GLU A C 1
ATOM 4537 O O . GLU A 1 551 ? 5.605 -35.062 -5.48 1 68.25 551 GLU A O 1
ATOM 4542 N N . LEU A 1 552 ? 4.652 -35 -7.496 1 73.38 552 LEU A N 1
ATOM 4543 C CA . LEU A 1 552 ? 3.449 -35.656 -6.992 1 73.38 552 LEU A CA 1
ATOM 4544 C C . LEU A 1 552 ? 3.756 -37.062 -6.527 1 73.38 552 LEU A C 1
ATOM 4546 O O . LEU A 1 552 ? 3.227 -37.531 -5.508 1 73.38 552 LEU A O 1
ATOM 4550 N N . LEU A 1 553 ? 4.66 -37.719 -7.25 1 72.75 553 LEU A N 1
ATOM 4551 C CA . LEU A 1 553 ? 4.965 -39.125 -6.965 1 72.75 553 LEU A CA 1
ATOM 4552 C C . LEU A 1 553 ? 5.859 -39.25 -5.738 1 72.75 553 LEU A C 1
ATOM 4554 O O . LEU A 1 553 ? 5.953 -40.312 -5.133 1 72.75 553 LEU A O 1
ATOM 4558 N N . ASP A 1 554 ? 6.438 -38.156 -5.363 1 76.12 554 ASP A N 1
ATOM 4559 C CA . ASP A 1 554 ? 7.309 -38.125 -4.191 1 76.12 554 ASP A CA 1
ATOM 4560 C C . ASP A 1 554 ? 6.512 -37.875 -2.914 1 76.12 554 ASP A C 1
ATOM 4562 O O . ASP A 1 554 ? 7.023 -38.062 -1.81 1 76.12 554 ASP A O 1
ATOM 4566 N N . LEU A 1 555 ? 5.348 -37.562 -3.035 1 85.06 555 LEU A N 1
ATOM 4567 C CA . LEU A 1 555 ? 4.504 -37.281 -1.874 1 85.06 555 LEU A CA 1
ATOM 4568 C C . LEU A 1 555 ? 3.744 -38.531 -1.453 1 85.06 555 LEU A C 1
ATOM 4570 O O . LEU A 1 555 ? 3.383 -39.375 -2.295 1 85.06 555 LEU A O 1
ATOM 4574 N N . PRO A 1 556 ? 3.471 -38.656 -0.242 1 90.69 556 PRO A N 1
ATOM 4575 C CA . PRO A 1 556 ? 2.879 -39.875 0.275 1 90.69 556 PRO A CA 1
ATOM 4576 C C . PRO A 1 556 ? 1.354 -39.906 0.182 1 90.69 556 PRO A C 1
ATOM 4578 O O . PRO A 1 556 ? 0.671 -40.062 1.196 1 90.69 556 PRO A O 1
ATOM 4581 N N . PHE A 1 557 ? 0.91 -39.875 -1.007 1 92.44 557 PHE A N 1
ATOM 4582 C CA . PHE A 1 557 ? -0.525 -40.031 -1.217 1 92.44 557 PHE A CA 1
ATOM 4583 C C . PHE A 1 557 ? -0.912 -41.5 -1.282 1 92.44 557 PHE A C 1
ATOM 4585 O O . PHE A 1 557 ? -0.155 -42.344 -1.799 1 92.44 557 PHE A O 1
ATOM 4592 N N . LYS A 1 558 ? -2.1 -41.812 -0.764 1 94.19 558 LYS A N 1
ATOM 4593 C CA . LYS A 1 558 ? -2.645 -43.156 -0.86 1 94.19 558 LYS A CA 1
ATOM 4594 C C . LYS A 1 558 ? -3.623 -43.281 -2.025 1 94.19 558 LYS A C 1
ATOM 4596 O O . LYS A 1 558 ? -3.652 -44.281 -2.721 1 94.19 558 LYS A O 1
ATOM 4601 N N . ILE A 1 559 ? -4.355 -42.219 -2.221 1 95.06 559 ILE A N 1
ATOM 4602 C CA . ILE A 1 559 ? -5.434 -42.219 -3.205 1 95.06 559 ILE A CA 1
ATOM 4603 C C . ILE A 1 559 ? -5.258 -41.031 -4.152 1 95.06 559 ILE A C 1
ATOM 4605 O O . ILE A 1 559 ? -4.863 -39.938 -3.73 1 95.06 559 ILE A O 1
ATOM 4609 N N . VAL A 1 560 ? -5.488 -41.25 -5.418 1 92.75 560 VAL A N 1
ATOM 4610 C CA . VAL A 1 560 ? -5.516 -40.188 -6.41 1 92.75 560 VAL A CA 1
ATOM 4611 C C . VAL A 1 560 ? -6.922 -40.031 -6.988 1 92.75 560 VAL A C 1
ATOM 4613 O O . VAL A 1 560 ? -7.48 -41 -7.512 1 92.75 560 VAL A O 1
ATOM 4616 N N . LYS A 1 561 ? -7.508 -38.875 -6.82 1 94.44 561 LYS A N 1
ATOM 4617 C CA . LYS A 1 561 ? -8.828 -38.594 -7.383 1 94.44 561 LYS A CA 1
ATOM 4618 C C . LYS A 1 561 ? -8.719 -37.906 -8.742 1 94.44 561 LYS A C 1
ATOM 4620 O O . LYS A 1 561 ? -8.18 -36.812 -8.852 1 94.44 561 LYS A O 1
ATOM 4625 N N . ILE A 1 562 ? -9.258 -38.562 -9.734 1 90.62 562 ILE A N 1
ATOM 4626 C CA . ILE A 1 562 ? -9.234 -38 -11.086 1 90.62 562 ILE A CA 1
ATOM 4627 C C . ILE A 1 562 ? -10.445 -37.094 -11.289 1 90.62 562 ILE A C 1
ATOM 4629 O O . ILE A 1 562 ? -11.586 -37.531 -11.094 1 90.62 562 ILE A O 1
ATOM 4633 N N . ASP A 1 563 ? -10.195 -35.938 -11.727 1 88.19 563 ASP A N 1
ATOM 4634 C CA . ASP A 1 563 ? -11.219 -34.906 -11.812 1 88.19 563 ASP A CA 1
ATOM 4635 C C . ASP A 1 563 ? -12.258 -35.25 -12.875 1 88.19 563 ASP A C 1
ATOM 4637 O O . ASP A 1 563 ? -11.953 -35.938 -13.852 1 88.19 563 ASP A O 1
ATOM 4641 N N . LYS A 1 564 ? -13.406 -34.75 -12.703 1 89.75 564 LYS A N 1
ATOM 4642 C CA . LYS A 1 564 ? -14.531 -35 -13.602 1 89.75 564 LYS A CA 1
ATOM 4643 C C . LYS A 1 564 ? -14.219 -34.531 -15.016 1 89.75 564 LYS A C 1
ATOM 4645 O O . LYS A 1 564 ? -14.672 -35.125 -15.992 1 89.75 564 LYS A O 1
ATOM 4650 N N . SER A 1 565 ? -13.461 -33.469 -15.117 1 83.31 565 SER A N 1
ATOM 4651 C CA . SER A 1 565 ? -13.156 -32.938 -16.438 1 83.31 565 SER A CA 1
ATOM 4652 C C . SER A 1 565 ? -12.375 -33.938 -17.281 1 83.31 565 SER A C 1
ATOM 4654 O O . SER A 1 565 ? -12.625 -34.094 -18.469 1 83.31 565 SER A O 1
ATOM 4656 N N . LEU A 1 566 ? -11.484 -34.688 -16.672 1 83.5 566 LEU A N 1
ATOM 4657 C CA . LEU A 1 566 ? -10.711 -35.688 -17.359 1 83.5 566 LEU A CA 1
ATOM 4658 C C . LEU A 1 566 ? -11.578 -36.906 -17.703 1 83.5 566 LEU A C 1
ATOM 4660 O O . LEU A 1 566 ? -11.453 -37.469 -18.797 1 83.5 566 LEU A O 1
ATOM 4664 N N . VAL A 1 567 ? -12.391 -37.219 -16.797 1 90.56 567 VAL A N 1
ATOM 4665 C CA . VAL A 1 567 ? -13.297 -38.375 -17 1 90.56 567 VAL A CA 1
ATOM 4666 C C . VAL A 1 567 ? -14.273 -38.062 -18.125 1 90.56 567 VAL A C 1
ATOM 4668 O O . VAL A 1 567 ? -14.453 -38.844 -19.047 1 90.56 567 VAL A O 1
ATOM 4671 N N . TRP A 1 568 ? -14.82 -36.906 -18.047 1 89.12 568 TRP A N 1
ATOM 4672 C CA . TRP A 1 568 ? -15.812 -36.5 -19.031 1 89.12 568 TRP A CA 1
ATOM 4673 C C . TRP A 1 568 ? -15.18 -36.312 -20.406 1 89.12 568 TRP A C 1
ATOM 4675 O O . TRP A 1 568 ? -15.789 -36.656 -21.438 1 89.12 568 TRP A O 1
ATOM 4685 N N . SER A 1 569 ? -13.977 -35.844 -20.469 1 84.75 569 SER A N 1
ATOM 4686 C CA . SER A 1 569 ? -13.297 -35.656 -21.75 1 84.75 569 SER A CA 1
ATOM 4687 C C . SER A 1 569 ? -13.062 -37 -22.453 1 84.75 569 SER A C 1
ATOM 4689 O O . SER A 1 569 ? -13.102 -37.062 -23.672 1 84.75 569 SER A O 1
ATOM 4691 N N . TYR A 1 570 ? -12.828 -38.031 -21.781 1 87.25 570 TYR A N 1
ATOM 4692 C CA . TYR A 1 570 ? -12.648 -39.375 -22.328 1 87.25 570 TYR A CA 1
ATOM 4693 C C . TYR A 1 570 ? -13.961 -39.906 -22.891 1 87.25 570 TYR A C 1
ATOM 4695 O O . TYR A 1 570 ? -14.008 -40.406 -24.016 1 87.25 570 TYR A O 1
ATOM 4703 N N . PHE A 1 571 ? -14.969 -39.719 -22.172 1 92.25 571 PHE A N 1
ATOM 4704 C CA . PHE A 1 571 ? -16.25 -40.312 -22.562 1 92.25 571 PHE A CA 1
ATOM 4705 C C . PHE A 1 571 ? -16.906 -39.469 -23.641 1 92.25 571 PHE A C 1
ATOM 4707 O O . PHE A 1 571 ? -17.75 -39.969 -24.391 1 92.25 571 PHE A O 1
ATOM 4714 N N . ASN A 1 572 ? -16.5 -38.188 -23.656 1 88.69 572 ASN A N 1
ATOM 4715 C CA . ASN A 1 572 ? -17.016 -37.344 -24.734 1 88.69 572 ASN A CA 1
ATOM 4716 C C . ASN A 1 572 ? -16.156 -37.469 -25.984 1 88.69 572 ASN A C 1
ATOM 4718 O O . ASN A 1 572 ? -16.469 -36.844 -27.016 1 88.69 572 ASN A O 1
ATOM 4722 N N . GLY A 1 573 ? -15.086 -38.156 -25.938 1 82.12 573 GLY A N 1
ATOM 4723 C CA . GLY A 1 573 ? -14.25 -38.406 -27.094 1 82.12 573 GLY A CA 1
ATOM 4724 C C . GLY A 1 573 ? -13.242 -37.312 -27.359 1 82.12 573 GLY A C 1
ATOM 4725 O O . GLY A 1 573 ? -12.594 -37.281 -28.406 1 82.12 573 GLY A O 1
ATOM 4726 N N . THR A 1 574 ? -13.148 -36.469 -26.422 1 76.88 574 THR A N 1
ATOM 4727 C CA . THR A 1 574 ? -12.289 -35.312 -26.656 1 76.88 574 THR A CA 1
ATOM 4728 C C . THR A 1 574 ? -10.844 -35.625 -26.281 1 76.88 574 THR A C 1
ATOM 4730 O O . THR A 1 574 ? -9.914 -34.938 -26.734 1 76.88 574 THR A O 1
ATOM 4733 N N . SER A 1 575 ? -10.68 -36.562 -25.328 1 77.12 575 SER A N 1
ATOM 4734 C CA . SER A 1 575 ? -9.328 -36.938 -24.906 1 77.12 575 SER A CA 1
ATOM 4735 C C . SER A 1 575 ? -9.227 -38.406 -24.625 1 77.12 575 SER A C 1
ATOM 4737 O O . SER A 1 575 ? -10.18 -39.031 -24.141 1 77.12 575 SER A O 1
ATOM 4739 N N . ASP A 1 576 ? -8.047 -38.969 -24.922 1 79.62 576 ASP A N 1
ATOM 4740 C CA . ASP A 1 576 ? -7.855 -40.406 -24.703 1 79.62 576 ASP A CA 1
ATOM 4741 C C . ASP A 1 576 ? -6.734 -40.656 -23.688 1 79.62 576 ASP A C 1
ATOM 4743 O O . ASP A 1 576 ? -6.133 -41.719 -23.688 1 79.62 576 ASP A O 1
ATOM 4747 N N . VAL A 1 577 ? -6.531 -39.75 -22.859 1 78.81 577 VAL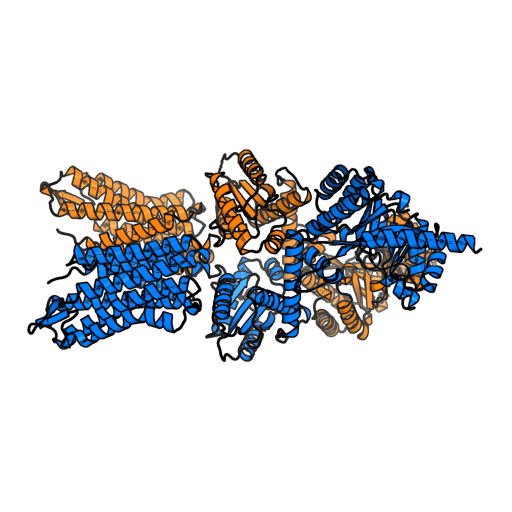 A N 1
ATOM 4748 C CA . VAL A 1 577 ? -5.375 -39.812 -21.969 1 78.81 577 VAL A CA 1
ATOM 4749 C C . VAL A 1 577 ? -5.746 -40.594 -20.703 1 78.81 577 VAL A C 1
ATOM 4751 O O . VAL A 1 577 ? -4.875 -41.125 -20.016 1 78.81 577 VAL A O 1
ATOM 4754 N N . LEU A 1 578 ? -7.02 -40.719 -20.391 1 86.94 578 LEU A N 1
ATOM 4755 C CA . LEU A 1 578 ? -7.512 -41.219 -19.109 1 86.94 578 LEU A CA 1
ATOM 4756 C C . LEU A 1 578 ? -6.977 -42.625 -18.828 1 86.94 578 LEU A C 1
ATOM 4758 O O . LEU A 1 578 ? -6.434 -42.875 -17.75 1 86.94 578 LEU A O 1
ATOM 4762 N N . PRO A 1 579 ? -7.008 -43.562 -19.812 1 87.5 579 PRO A N 1
ATOM 4763 C CA . PRO A 1 579 ? -6.516 -44.906 -19.531 1 87.5 579 PRO A CA 1
ATOM 4764 C C . PRO A 1 579 ? -5.035 -44.938 -19.156 1 87.5 579 PRO A C 1
ATOM 4766 O O . PRO A 1 579 ? -4.629 -45.719 -18.281 1 87.5 579 PRO A O 1
ATOM 4769 N N . ASP A 1 580 ? -4.297 -44.125 -19.828 1 79.94 580 ASP A N 1
ATOM 4770 C CA . ASP A 1 580 ? -2.863 -44.094 -19.562 1 79.94 580 ASP A CA 1
ATOM 4771 C C . ASP A 1 580 ? -2.58 -43.562 -18.172 1 79.94 580 ASP A C 1
ATOM 4773 O O . ASP A 1 580 ? -1.657 -44 -17.5 1 79.94 580 ASP A O 1
ATOM 4777 N N . ILE A 1 581 ? -3.316 -42.594 -17.781 1 81.69 581 ILE A N 1
ATOM 4778 C CA . ILE A 1 581 ? -3.164 -42 -16.453 1 81.69 581 ILE A CA 1
ATOM 4779 C C . ILE A 1 581 ? -3.492 -43.031 -15.383 1 81.69 581 ILE A C 1
ATOM 4781 O O . ILE A 1 581 ? -2.74 -43.219 -14.422 1 81.69 581 ILE A O 1
ATOM 4785 N N . ILE A 1 582 ? -4.598 -43.719 -15.555 1 88.94 582 ILE A N 1
ATOM 4786 C CA . ILE A 1 582 ? -5.039 -44.719 -14.602 1 88.94 582 ILE A CA 1
ATOM 4787 C C . ILE A 1 582 ? -3.979 -45.812 -14.477 1 88.94 582 ILE A C 1
ATOM 4789 O O . ILE A 1 582 ? -3.627 -46.219 -13.367 1 88.94 582 ILE A O 1
ATOM 4793 N N . LYS A 1 583 ? -3.443 -46.188 -15.547 1 86.38 583 LYS A N 1
ATOM 4794 C CA . LYS A 1 583 ? -2.422 -47.25 -15.562 1 86.38 583 LYS A CA 1
ATOM 4795 C C . LYS A 1 583 ? -1.163 -46.781 -14.828 1 86.38 583 LYS A C 1
ATOM 4797 O O . LYS A 1 583 ? -0.552 -47.562 -14.094 1 86.38 583 LYS A O 1
ATOM 4802 N N . THR A 1 584 ? -0.815 -45.656 -15.078 1 80.25 584 THR A N 1
ATOM 4803 C CA . THR A 1 584 ? 0.387 -45.094 -14.461 1 80.25 584 THR A CA 1
ATOM 4804 C C . THR A 1 584 ? 0.271 -45.094 -12.945 1 80.25 584 THR A C 1
ATOM 4806 O O . THR A 1 584 ? 1.196 -45.5 -12.242 1 80.25 584 THR A O 1
ATOM 4809 N N . PHE A 1 585 ? -0.805 -44.656 -12.438 1 86.56 585 PHE A N 1
ATOM 4810 C CA . PHE A 1 585 ? -0.999 -44.594 -10.992 1 86.56 585 PHE A CA 1
ATOM 4811 C C . PHE A 1 585 ? -1.192 -45.969 -10.406 1 86.56 585 PHE A C 1
ATOM 4813 O O . PHE A 1 585 ? -0.662 -46.281 -9.336 1 86.56 585 PHE A O 1
ATOM 4820 N N . SER A 1 586 ? -1.953 -46.781 -11.109 1 89.38 586 SER A N 1
ATOM 4821 C CA . SER A 1 586 ? -2.219 -48.125 -10.625 1 89.38 586 SER A CA 1
ATOM 4822 C C . SER A 1 586 ? -0.931 -48.938 -10.5 1 89.38 586 SER A C 1
ATOM 4824 O O . SER A 1 586 ? -0.736 -49.656 -9.516 1 89.38 586 SER A O 1
ATOM 4826 N N . LYS A 1 587 ? -0.068 -48.75 -11.477 1 84.5 587 LYS A N 1
ATOM 4827 C CA . LYS A 1 587 ? 1.203 -49.469 -11.492 1 84.5 587 LYS A CA 1
ATOM 4828 C C . LYS A 1 587 ? 2.072 -49.094 -10.305 1 84.5 587 LYS A C 1
ATOM 4830 O O . LYS A 1 587 ? 2.938 -49.844 -9.875 1 84.5 587 LYS A O 1
ATOM 4835 N N . ARG A 1 588 ? 1.808 -48.062 -9.766 1 85.12 588 ARG A N 1
ATOM 4836 C CA . ARG A 1 588 ? 2.643 -47.531 -8.688 1 85.12 588 ARG A CA 1
ATOM 4837 C C . ARG A 1 588 ? 1.981 -47.75 -7.332 1 85.12 588 ARG A C 1
ATOM 4839 O O . ARG A 1 588 ? 2.463 -47.25 -6.316 1 85.12 588 ARG A O 1
ATOM 4846 N N . GLY A 1 589 ? 0.906 -48.344 -7.367 1 88.56 589 GLY A N 1
ATOM 4847 C CA . GLY A 1 589 ? 0.292 -48.781 -6.125 1 88.56 589 GLY A CA 1
ATOM 4848 C C . GLY A 1 589 ? -0.714 -47.781 -5.574 1 88.56 589 GLY A C 1
ATOM 4849 O O . GLY A 1 589 ? -1.183 -47.938 -4.441 1 88.56 589 GLY A O 1
ATOM 4850 N N . TYR A 1 590 ? -1.07 -46.781 -6.301 1 92.5 590 TYR A N 1
ATOM 4851 C CA . TYR A 1 590 ? -2.07 -45.812 -5.848 1 92.5 590 TYR A CA 1
ATOM 4852 C C . TYR A 1 590 ? -3.479 -46.375 -6.051 1 92.5 590 TYR A C 1
ATOM 4854 O O . TYR A 1 590 ? -3.746 -47.062 -7.031 1 92.5 590 TYR A O 1
ATOM 4862 N N . GLU A 1 591 ? -4.344 -46.094 -5.117 1 95.69 591 GLU A N 1
ATOM 4863 C CA . GLU A 1 591 ? -5.77 -46.312 -5.355 1 95.69 591 GLU A CA 1
ATOM 4864 C C . GLU A 1 591 ? -6.379 -45.125 -6.133 1 95.69 591 GLU A C 1
ATOM 4866 O O . GLU A 1 591 ? -6.004 -43.969 -5.926 1 95.69 591 GLU A O 1
ATOM 4871 N N . ILE A 1 592 ? -7.285 -45.406 -7.012 1 96.12 592 ILE A N 1
ATOM 4872 C CA . ILE A 1 592 ? -7.758 -44.375 -7.934 1 96.12 592 ILE A CA 1
ATOM 4873 C C . ILE A 1 592 ? -9.258 -44.156 -7.754 1 96.12 592 ILE A C 1
ATOM 4875 O O . ILE A 1 592 ? -10.023 -45.125 -7.746 1 96.12 592 ILE A O 1
ATOM 4879 N N . VAL A 1 593 ? -9.672 -42.938 -7.566 1 96.94 593 VAL A N 1
ATOM 4880 C CA . VAL A 1 593 ? -11.078 -42.531 -7.555 1 96.94 593 VAL A CA 1
ATOM 4881 C C . VAL A 1 593 ? -11.406 -41.75 -8.82 1 96.94 593 VAL A C 1
ATOM 4883 O O . VAL A 1 593 ? -10.727 -40.75 -9.133 1 96.94 593 VAL A O 1
ATOM 4886 N N . ALA A 1 594 ? -12.336 -42.156 -9.594 1 95.88 594 ALA A N 1
ATOM 4887 C CA . ALA A 1 594 ? -12.828 -41.375 -10.727 1 95.88 594 ALA A CA 1
ATOM 4888 C C . ALA A 1 594 ? -14.055 -40.531 -10.328 1 95.88 594 ALA A C 1
ATOM 4890 O O . ALA A 1 594 ? -15.039 -41.094 -9.828 1 95.88 594 ALA A O 1
ATOM 4891 N N . GLU A 1 595 ? -13.969 -39.312 -10.539 1 95.38 595 GLU A N 1
ATOM 4892 C CA . GLU A 1 595 ? -15.055 -38.406 -10.172 1 95.38 595 GLU A CA 1
ATOM 4893 C C . GLU A 1 595 ? -15.945 -38.094 -11.375 1 95.38 595 GLU A C 1
ATOM 4895 O O . GLU A 1 595 ? -15.531 -38.281 -12.523 1 95.38 595 GLU A O 1
ATOM 4900 N N . GLY A 1 596 ? -17.188 -37.688 -11.148 1 94.69 596 GLY A N 1
ATOM 4901 C CA . GLY A 1 596 ? -18.109 -37.25 -12.195 1 94.69 596 GLY A CA 1
ATOM 4902 C C . GLY A 1 596 ? -18.797 -38.406 -12.891 1 94.69 596 GLY A C 1
ATOM 4903 O O . GLY A 1 596 ? -19.125 -38.312 -14.078 1 94.69 596 GLY A O 1
ATOM 4904 N N . VAL A 1 597 ? -18.969 -39.469 -12.219 1 96.25 597 VAL A N 1
ATOM 4905 C CA . VAL A 1 597 ? -19.656 -40.594 -12.797 1 96.25 597 VAL A CA 1
ATOM 4906 C C . VAL A 1 597 ? -21.156 -40.375 -12.805 1 96.25 597 VAL A C 1
ATOM 4908 O O . VAL A 1 597 ? -21.781 -40.281 -11.75 1 96.25 597 VAL A O 1
ATOM 4911 N N . GLU A 1 598 ? -21.734 -40.312 -13.961 1 95.06 598 GLU A N 1
ATOM 4912 C CA . GLU A 1 598 ? -23.125 -39.906 -14.039 1 95.06 598 GLU A CA 1
ATOM 4913 C C . GLU A 1 598 ? -23.984 -41 -14.664 1 95.06 598 GLU A C 1
ATOM 4915 O O . GLU A 1 598 ? -25.203 -41 -14.547 1 95.06 598 GLU A O 1
ATOM 4920 N N . THR A 1 599 ? -23.375 -42.031 -15.312 1 94.75 599 THR A N 1
ATOM 4921 C CA . THR A 1 599 ? -24.141 -43.094 -16 1 94.75 599 THR A CA 1
ATOM 4922 C C . THR A 1 599 ? -23.609 -44.469 -15.648 1 94.75 599 THR A C 1
ATOM 4924 O O . THR A 1 599 ? -22.469 -44.594 -15.18 1 94.75 599 THR A O 1
ATOM 4927 N N . HIS A 1 600 ? -24.438 -45.438 -15.914 1 93.81 600 HIS A N 1
ATOM 4928 C CA . HIS A 1 600 ? -24.047 -46.812 -15.688 1 93.81 600 HIS A CA 1
ATOM 4929 C C . HIS A 1 600 ? -22.906 -47.219 -16.594 1 93.81 600 HIS A C 1
ATOM 4931 O O . HIS A 1 600 ? -22 -47.938 -16.172 1 93.81 600 HIS A O 1
ATOM 4937 N N . ASN A 1 601 ? -22.938 -46.75 -17.781 1 94.81 601 ASN A N 1
ATOM 4938 C CA . ASN A 1 601 ? -21.875 -47.031 -18.734 1 94.81 601 ASN A CA 1
ATOM 4939 C C . ASN A 1 601 ? -20.516 -46.5 -18.266 1 94.81 601 ASN A C 1
ATOM 4941 O O . ASN A 1 601 ? -19.5 -47.188 -18.375 1 94.81 601 ASN A O 1
ATOM 4945 N N . MET A 1 602 ? -20.5 -45.344 -17.781 1 96 602 MET A N 1
ATOM 4946 C CA . MET A 1 602 ? -19.266 -44.781 -17.234 1 96 602 MET A CA 1
ATOM 4947 C C . MET A 1 602 ? -18.719 -45.625 -16.109 1 96 602 MET A C 1
ATOM 4949 O O . MET A 1 602 ? -17.531 -45.906 -16.062 1 96 602 MET A O 1
ATOM 4953 N N . ALA A 1 603 ? -19.641 -46.031 -15.211 1 95.88 603 ALA A N 1
ATOM 4954 C CA . ALA A 1 603 ? -19.25 -46.812 -14.031 1 95.88 603 ALA A CA 1
ATOM 4955 C C . ALA A 1 603 ? -18.594 -48.125 -14.438 1 95.88 603 ALA A C 1
ATOM 4957 O O . ALA A 1 603 ? -17.562 -48.5 -13.898 1 95.88 603 ALA A O 1
ATOM 4958 N N . GLU A 1 604 ? -19.156 -48.781 -15.414 1 95.31 604 GLU A N 1
ATOM 4959 C CA . GLU A 1 604 ? -18.656 -50.094 -15.859 1 95.31 604 GLU A CA 1
ATOM 4960 C C . GLU A 1 604 ? -17.297 -49.938 -16.547 1 95.31 604 GLU A C 1
ATOM 4962 O O . GLU A 1 604 ? -16.375 -50.719 -16.266 1 95.31 604 GLU A O 1
ATOM 4967 N N . LYS A 1 605 ? -17.188 -49 -17.422 1 95.81 605 LYS A N 1
ATOM 4968 C CA . LYS A 1 605 ? -15.938 -48.812 -18.156 1 95.81 605 LYS A CA 1
ATOM 4969 C C . LYS A 1 605 ? -14.797 -48.406 -17.219 1 95.81 605 LYS A C 1
ATOM 4971 O O . LYS A 1 605 ? -13.656 -48.875 -17.406 1 95.81 605 LYS A O 1
ATOM 4976 N N . LEU A 1 606 ? -15.094 -47.594 -16.281 1 96.75 606 LEU A N 1
ATOM 4977 C CA . LEU A 1 606 ? -14.078 -47.156 -15.336 1 96.75 606 LEU A CA 1
ATOM 4978 C C . LEU A 1 606 ? -13.633 -48.281 -14.43 1 96.75 606 LEU A C 1
ATOM 4980 O O . LEU A 1 606 ? -12.453 -48.375 -14.078 1 96.75 606 LEU A O 1
ATOM 4984 N N . ARG A 1 607 ? -14.602 -49.125 -14.039 1 95.19 607 ARG A N 1
ATOM 4985 C CA . ARG A 1 607 ? -14.266 -50.312 -13.289 1 95.19 607 ARG A CA 1
ATOM 4986 C C . ARG A 1 607 ? -13.312 -51.219 -14.078 1 95.19 607 ARG A C 1
ATOM 4988 O O . ARG A 1 607 ? -12.297 -51.688 -13.547 1 95.19 607 ARG A O 1
ATOM 4995 N N . ASP A 1 608 ? -13.594 -51.281 -15.336 1 94.94 608 ASP A N 1
ATOM 4996 C CA . ASP A 1 608 ? -12.781 -52.125 -16.219 1 94.94 608 ASP A CA 1
ATOM 4997 C C . ASP A 1 608 ? -11.391 -51.531 -16.422 1 94.94 608 ASP A C 1
ATOM 4999 O O . ASP A 1 608 ? -10.422 -52.281 -16.625 1 94.94 608 ASP A O 1
ATOM 5003 N N . MET A 1 609 ? -11.344 -50.281 -16.359 1 94.25 609 MET A N 1
ATOM 5004 C CA . MET A 1 609 ? -10.07 -49.594 -16.547 1 94.25 609 MET A CA 1
ATOM 5005 C C . MET A 1 609 ? -9.18 -49.75 -15.32 1 94.25 609 MET A C 1
ATOM 5007 O O . MET A 1 609 ? -7.969 -49.531 -15.391 1 94.25 609 MET A O 1
ATOM 5011 N N . GLY A 1 610 ? -9.828 -50.031 -14.195 1 93.69 610 GLY A N 1
ATOM 5012 C CA . GLY A 1 610 ? -9.023 -50.312 -13.016 1 93.69 610 GLY A CA 1
ATOM 5013 C C . GLY A 1 610 ? -9.211 -49.312 -11.914 1 93.69 610 GLY A C 1
ATOM 5014 O O . GLY A 1 610 ? -8.398 -49.219 -10.992 1 93.69 610 GLY A O 1
ATOM 5015 N N . CYS A 1 611 ? -10.281 -48.5 -11.945 1 96.25 611 CYS A N 1
ATOM 5016 C CA . CYS A 1 611 ? -10.562 -47.562 -10.867 1 96.25 611 CYS A CA 1
ATOM 5017 C C . CYS A 1 611 ? -11.055 -48.281 -9.625 1 96.25 611 CYS A C 1
ATOM 5019 O O . CYS A 1 611 ? -11.93 -49.156 -9.703 1 96.25 611 CYS A O 1
ATOM 5021 N N . ASP A 1 612 ? -10.477 -47.969 -8.539 1 96.56 612 ASP A N 1
ATOM 5022 C CA . ASP A 1 612 ? -10.82 -48.625 -7.281 1 96.56 612 ASP A CA 1
ATOM 5023 C C . ASP A 1 612 ? -12.117 -48.062 -6.707 1 96.56 612 ASP A C 1
ATOM 5025 O O . ASP A 1 612 ? -12.867 -48.781 -6.043 1 96.56 612 ASP A O 1
ATOM 5029 N N . TYR A 1 613 ? -12.336 -46.75 -6.934 1 97.12 613 TYR A N 1
ATOM 5030 C CA . TYR A 1 613 ? -13.492 -46.062 -6.387 1 97.12 613 TYR A CA 1
ATOM 5031 C C . TYR A 1 613 ? -14.148 -45.188 -7.445 1 97.12 613 TYR A C 1
ATOM 5033 O O . TYR A 1 613 ? -13.492 -44.75 -8.383 1 97.12 613 TYR A O 1
ATOM 5041 N N . LEU A 1 614 ? -15.43 -45 -7.289 1 97.5 614 LEU A N 1
ATOM 5042 C CA . LEU A 1 614 ? -16.203 -44.156 -8.188 1 97.5 614 LEU A CA 1
ATOM 5043 C C . LEU A 1 614 ? -17.047 -43.156 -7.391 1 97.5 614 LEU A C 1
ATOM 5045 O O . LEU A 1 614 ? -17.609 -43.5 -6.348 1 97.5 614 LEU A O 1
ATOM 5049 N N . GLN A 1 615 ? -17.031 -41.969 -7.84 1 96.38 615 GLN A N 1
ATOM 5050 C CA . GLN A 1 615 ? -17.812 -40.906 -7.207 1 96.38 615 GLN A CA 1
ATOM 5051 C C . GLN A 1 615 ? -18.562 -40.094 -8.25 1 96.38 615 GLN A C 1
ATOM 5053 O O . GLN A 1 615 ? -17.984 -39.688 -9.273 1 96.38 615 GLN A O 1
ATOM 5058 N N . GLY A 1 616 ? -19.875 -39.844 -8.047 1 95.06 616 GLY A N 1
ATOM 5059 C CA . GLY A 1 616 ? -20.672 -39.062 -8.984 1 95.06 616 GLY A CA 1
ATOM 5060 C C . GLY A 1 616 ? -22.156 -39.125 -8.695 1 95.06 616 GLY A C 1
ATOM 5061 O O . GLY A 1 616 ? -22.594 -39.781 -7.754 1 95.06 616 GLY A O 1
ATOM 5062 N N . PHE A 1 617 ? -22.891 -38.469 -9.523 1 93.25 617 PHE A N 1
ATOM 5063 C CA . PHE A 1 617 ? -24.328 -38.312 -9.32 1 93.25 617 PHE A CA 1
ATOM 5064 C C . PHE A 1 617 ? -25.078 -39.594 -9.664 1 93.25 617 PHE A C 1
ATOM 5066 O O . PHE A 1 617 ? -26.25 -39.75 -9.305 1 93.25 617 PHE A O 1
ATOM 5073 N N . TYR A 1 618 ? -24.359 -40.5 -10.336 1 92.62 618 TYR A N 1
ATOM 5074 C CA . TYR A 1 618 ? -24.938 -41.812 -10.586 1 92.62 618 TYR A CA 1
ATOM 5075 C C . TYR A 1 618 ? -25.234 -42.531 -9.273 1 92.62 618 TYR A C 1
ATOM 5077 O O . TYR A 1 618 ? -26.219 -43.281 -9.172 1 92.62 618 TYR A O 1
ATOM 5085 N N . PHE A 1 619 ? -24.469 -42.312 -8.305 1 91.5 619 PHE A N 1
ATOM 5086 C CA . PHE A 1 619 ? -24.656 -42.938 -7.004 1 91.5 619 PHE A CA 1
ATOM 5087 C C . PHE A 1 619 ? -25.469 -42.031 -6.082 1 91.5 619 PHE A C 1
ATOM 5089 O O . PHE A 1 619 ? -26.5 -42.469 -5.551 1 91.5 619 PHE A O 1
ATOM 5096 N N . SER A 1 620 ? -24.906 -40.781 -5.902 1 92.62 620 SER A N 1
ATOM 5097 C CA . SER A 1 620 ? -25.641 -39.875 -5.043 1 92.62 620 SER A CA 1
ATOM 5098 C C . SER A 1 620 ? -25.047 -38.469 -5.098 1 92.62 620 SER A C 1
ATOM 5100 O O . SER A 1 620 ? -23.844 -38.312 -5.305 1 92.62 620 SER A O 1
ATOM 5102 N N . LYS A 1 621 ? -25.906 -37.5 -4.953 1 93.31 621 LYS A N 1
ATOM 5103 C CA . LYS A 1 621 ? -25.422 -36.156 -4.664 1 93.31 621 LYS A CA 1
ATOM 5104 C C . LYS A 1 621 ? -25.016 -36.031 -3.199 1 93.31 621 LYS A C 1
ATOM 5106 O O . LYS A 1 621 ? -25.156 -36.969 -2.42 1 93.31 621 LYS A O 1
ATOM 5111 N N . ALA A 1 622 ? -24.438 -34.906 -2.898 1 94.31 622 ALA A N 1
ATOM 5112 C CA . ALA A 1 622 ? -24.078 -34.688 -1.501 1 94.31 622 ALA A CA 1
ATOM 5113 C C . ALA A 1 622 ? -25.328 -34.625 -0.619 1 94.31 622 ALA A C 1
ATOM 5115 O O . ALA A 1 622 ? -26.312 -34 -0.977 1 94.31 622 ALA A O 1
ATOM 5116 N N . LEU A 1 623 ? -25.266 -35.312 0.494 1 95.12 623 LEU A N 1
ATOM 5117 C CA . LEU A 1 623 ? -26.406 -35.438 1.387 1 95.12 623 LEU A CA 1
ATOM 5118 C C . LEU A 1 623 ? -26.078 -34.906 2.777 1 95.12 623 LEU A C 1
ATOM 5120 O O . LEU A 1 623 ? -24.953 -35.062 3.248 1 95.12 623 LEU A O 1
ATOM 5124 N N . PRO A 1 624 ? -27.125 -34.312 3.396 1 93.88 624 PRO A N 1
ATOM 5125 C CA . PRO A 1 624 ? -26.922 -34 4.812 1 93.88 624 PRO A CA 1
ATOM 5126 C C . PRO A 1 624 ? -26.703 -35.25 5.668 1 93.88 624 PRO A C 1
ATOM 5128 O O . PRO A 1 624 ? -27 -36.375 5.238 1 93.88 624 PRO A O 1
ATOM 5131 N N . ALA A 1 625 ? -26.219 -35.062 6.793 1 92.06 625 ALA A N 1
ATOM 5132 C CA . ALA A 1 625 ? -25.812 -36.156 7.676 1 92.06 625 ALA A CA 1
ATOM 5133 C C . ALA A 1 625 ? -26.953 -37.156 7.879 1 92.06 625 ALA A C 1
ATOM 5135 O O . ALA A 1 625 ? -26.75 -38.375 7.785 1 92.06 625 ALA A O 1
ATOM 5136 N N . ASP A 1 626 ? -28.141 -36.656 8.086 1 89.69 626 ASP A N 1
ATOM 5137 C CA . ASP A 1 626 ? -29.281 -37.5 8.359 1 89.69 626 ASP A CA 1
ATOM 5138 C C . ASP A 1 626 ? -29.703 -38.281 7.117 1 89.69 626 ASP A C 1
ATOM 5140 O O . ASP A 1 626 ? -30.047 -39.469 7.207 1 89.69 626 ASP A O 1
ATOM 5144 N N . GLN A 1 627 ? -29.656 -37.656 6.035 1 93.06 627 GLN A N 1
ATOM 5145 C CA . GLN A 1 627 ? -30.031 -38.312 4.789 1 93.06 627 GLN A CA 1
ATOM 5146 C C . GLN A 1 627 ? -28.984 -39.312 4.352 1 93.06 627 GLN A C 1
ATOM 5148 O O . GLN A 1 627 ? -29.312 -40.344 3.713 1 93.06 627 GLN A O 1
ATOM 5153 N N . LEU A 1 628 ? -27.75 -39.031 4.707 1 92.69 628 LEU A N 1
ATOM 5154 C CA . LEU A 1 628 ? -26.688 -39.969 4.375 1 92.69 628 LEU A CA 1
ATOM 5155 C C . LEU A 1 628 ? -26.891 -41.312 5.078 1 92.69 628 LEU A C 1
ATOM 5157 O O . LEU A 1 628 ? -26.734 -42.375 4.469 1 92.69 628 LEU A O 1
ATOM 5161 N N . VAL A 1 629 ? -27.219 -41.281 6.355 1 90.69 629 VAL A N 1
ATOM 5162 C CA . VAL A 1 629 ? -27.438 -42.469 7.152 1 90.69 629 VAL A CA 1
ATOM 5163 C C . VAL A 1 629 ? -28.578 -43.281 6.547 1 90.69 629 VAL A C 1
ATOM 5165 O O . VAL A 1 629 ? -28.438 -44.5 6.367 1 90.69 629 VAL A O 1
ATOM 5168 N N . SER A 1 630 ? -29.625 -42.594 6.148 1 90.56 630 SER A N 1
ATOM 5169 C CA . SER A 1 630 ? -30.766 -43.281 5.539 1 90.56 630 SER A CA 1
ATOM 5170 C C . SER A 1 630 ? -30.391 -43.875 4.184 1 90.56 630 SER A C 1
ATOM 5172 O O . SER A 1 630 ? -30.828 -44.969 3.844 1 90.56 630 SER A O 1
ATOM 5174 N N . TYR A 1 631 ? -29.641 -43.125 3.529 1 91.44 631 TYR A N 1
ATOM 5175 C CA . TYR A 1 631 ? -29.234 -43.531 2.193 1 91.44 631 TYR A CA 1
ATOM 5176 C C . TYR A 1 631 ? -28.375 -44.812 2.26 1 91.44 631 TYR A C 1
ATOM 5178 O O . TYR A 1 631 ? -28.594 -45.75 1.492 1 91.44 631 TYR A O 1
ATOM 5186 N N . VAL A 1 632 ? -27.438 -44.938 3.135 1 88.31 632 VAL A N 1
ATOM 5187 C CA . VAL A 1 632 ? -26.516 -46.062 3.26 1 88.31 632 VAL A CA 1
ATOM 5188 C C . VAL A 1 632 ? -27.297 -47.312 3.713 1 88.31 632 VAL A C 1
ATOM 5190 O O . VAL A 1 632 ? -27.062 -48.406 3.197 1 88.31 632 VAL A O 1
ATOM 5193 N N . TYR A 1 633 ? -28.219 -47.125 4.617 1 85.19 633 TYR A N 1
ATOM 5194 C CA . TYR A 1 633 ? -29.016 -48.219 5.113 1 85.19 633 TYR A CA 1
ATOM 5195 C C . TYR A 1 633 ? -29.953 -48.75 4.035 1 85.19 633 TYR A C 1
ATOM 5197 O O . TYR A 1 633 ? -30.141 -49.969 3.9 1 85.19 633 TYR A O 1
ATOM 5205 N N . ASN A 1 634 ? -30.5 -47.844 3.301 1 84.56 634 ASN A N 1
ATOM 5206 C CA . ASN A 1 634 ? -31.406 -48.25 2.229 1 84.56 634 ASN A CA 1
ATOM 5207 C C . ASN A 1 634 ? -30.656 -48.969 1.122 1 84.56 634 ASN A C 1
ATOM 5209 O O . ASN A 1 634 ? -31.188 -49.938 0.557 1 84.56 634 ASN A O 1
ATOM 5213 N N . ASN A 1 635 ? -29.562 -48.5 0.793 1 83.38 635 ASN A N 1
ATOM 5214 C CA . ASN A 1 635 ? -28.75 -49.156 -0.228 1 83.38 635 ASN A CA 1
ATOM 5215 C C . ASN A 1 635 ? -28.344 -50.562 0.2 1 83.38 635 ASN A C 1
ATOM 5217 O O . ASN A 1 635 ? -28.297 -51.469 -0.623 1 83.38 635 ASN A O 1
AT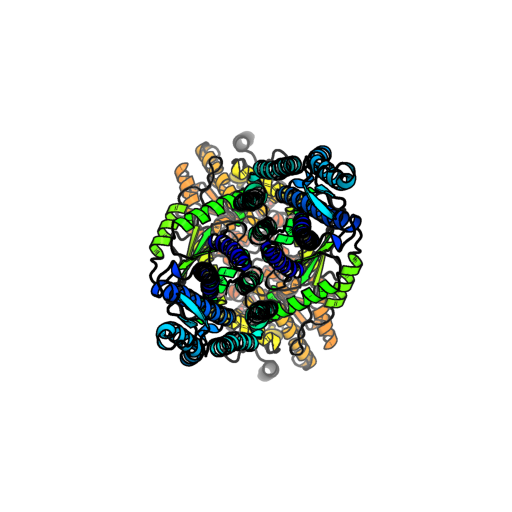OM 5221 N N . ARG A 1 636 ? -28 -50.75 1.434 1 80.12 636 ARG A N 1
ATOM 5222 C CA . ARG A 1 636 ? -27.656 -52.031 1.972 1 80.12 636 ARG A CA 1
ATOM 5223 C C . ARG A 1 636 ? -28.859 -53 1.922 1 80.12 636 ARG A C 1
ATOM 5225 O O . ARG A 1 636 ? -28.719 -54.156 1.575 1 80.12 636 ARG A O 1
ATOM 5232 N N . ARG A 1 637 ? -29.938 -52.469 2.25 1 73.19 637 ARG A N 1
ATOM 5233 C CA . ARG A 1 637 ? -31.172 -53.25 2.238 1 73.19 637 ARG A CA 1
ATOM 5234 C C . ARG A 1 637 ? -31.484 -53.75 0.829 1 73.19 637 ARG A C 1
ATOM 5236 O O . ARG A 1 637 ? -31.859 -54.906 0.635 1 73.19 637 ARG A O 1
ATOM 5243 N N . LEU A 1 638 ? -31.344 -52.844 0.006 1 74.88 638 LEU A N 1
ATOM 5244 C CA . LEU A 1 638 ? -31.656 -53.188 -1.378 1 74.88 638 LEU A CA 1
ATOM 5245 C C . LEU A 1 638 ? -30.703 -54.25 -1.892 1 74.88 638 LEU A C 1
ATOM 5247 O O . LEU A 1 638 ? -31.109 -55.156 -2.621 1 74.88 638 LEU A O 1
ATOM 5251 N N . ARG A 1 639 ? -29.531 -54.25 -1.529 1 75.5 639 ARG A N 1
ATOM 5252 C CA . ARG A 1 639 ? -28.547 -55.25 -1.933 1 75.5 639 ARG A CA 1
ATOM 5253 C C . ARG A 1 639 ? -28.891 -56.594 -1.348 1 75.5 639 ARG A C 1
ATOM 5255 O O . ARG A 1 639 ? -28.766 -57.625 -2.031 1 75.5 639 ARG A O 1
ATOM 5262 N N . ILE A 1 640 ? -29.266 -56.531 -0.149 1 72.62 640 ILE A N 1
ATOM 5263 C CA . ILE A 1 640 ? -29.641 -57.781 0.515 1 72.62 640 ILE A CA 1
ATOM 5264 C C . ILE A 1 640 ? -30.859 -58.406 -0.181 1 72.62 640 ILE A C 1
ATOM 5266 O O . ILE A 1 640 ? -30.922 -59.594 -0.401 1 72.62 640 ILE A O 1
ATOM 5270 N N . MET A 1 641 ? -31.75 -57.531 -0.565 1 72.69 641 MET A N 1
ATOM 5271 C CA . MET A 1 641 ? -32.969 -58 -1.233 1 72.69 641 MET A CA 1
ATOM 5272 C C . MET A 1 641 ? -32.625 -58.594 -2.602 1 72.69 641 MET A C 1
ATOM 5274 O O . MET A 1 641 ? -33.219 -59.594 -3.004 1 72.69 641 MET A O 1
ATOM 5278 N N . GLU A 1 642 ? -31.734 -57.969 -3.258 1 71.19 642 GLU A N 1
ATOM 5279 C CA . GLU A 1 642 ? -31.328 -58.469 -4.574 1 71.19 642 GLU A CA 1
ATOM 5280 C C . GLU A 1 642 ? -30.578 -59.781 -4.469 1 71.19 642 GLU A C 1
ATOM 5282 O O . GLU A 1 642 ? -30.781 -60.688 -5.297 1 71.19 642 GLU A O 1
ATOM 5287 N N . GLU A 1 643 ? -29.812 -59.938 -3.479 1 69.5 643 GLU A N 1
ATOM 5288 C CA . GLU A 1 643 ? -29.109 -61.188 -3.236 1 69.5 643 GLU A CA 1
ATOM 5289 C C . GLU A 1 643 ? -30.078 -62.312 -2.896 1 69.5 643 GLU A C 1
ATOM 5291 O O . GLU A 1 643 ? -29.891 -63.438 -3.291 1 69.5 643 GLU A O 1
ATOM 5296 N N . MET A 1 644 ? -31.125 -61.875 -2.203 1 68.12 644 MET A N 1
ATOM 5297 C CA . MET A 1 644 ? -32.125 -62.875 -1.839 1 68.12 644 MET A CA 1
ATOM 5298 C C . MET A 1 644 ? -32.938 -63.281 -3.057 1 68.12 644 MET A C 1
ATOM 5300 O O . MET A 1 644 ? -33.438 -64.438 -3.113 1 68.12 644 MET A O 1
ATOM 5304 N N . ARG A 1 645 ? -33.125 -62.5 -4.027 1 66 645 ARG A N 1
ATOM 5305 C CA . ARG A 1 645 ? -33.875 -62.812 -5.23 1 66 645 ARG A CA 1
ATOM 5306 C C . ARG A 1 645 ? -33.094 -63.688 -6.184 1 66 645 ARG A C 1
ATOM 5308 O O . ARG A 1 645 ? -33.656 -64.438 -6.965 1 66 645 ARG A O 1
ATOM 5315 N N . LEU A 1 646 ? -31.828 -63.594 -6.086 1 54.88 646 LEU A N 1
ATOM 5316 C CA . LEU A 1 646 ? -31.031 -64.5 -6.879 1 54.88 646 LEU A CA 1
ATOM 5317 C C . LEU A 1 646 ? -30.938 -65.875 -6.191 1 54.88 646 LEU A C 1
ATOM 5319 O O . LEU A 1 646 ? -30.875 -66.875 -6.863 1 54.88 646 LEU A O 1
ATOM 5323 N N . MET B 1 1 ? 12.117 55.125 28.688 1 70.38 1 MET B N 1
ATOM 5324 C CA . MET B 1 1 ? 11.469 54.719 27.453 1 70.38 1 MET B CA 1
ATOM 5325 C C . MET B 1 1 ? 10.406 53.656 27.719 1 70.38 1 MET B C 1
ATOM 5327 O O . MET B 1 1 ? 10.594 52.781 28.562 1 70.38 1 MET B O 1
ATOM 5331 N N . VAL B 1 2 ? 9.18 53.906 27.312 1 81.62 2 VAL B N 1
ATOM 5332 C CA . VAL B 1 2 ? 8.078 52.938 27.469 1 81.62 2 VAL B CA 1
ATOM 5333 C C . VAL B 1 2 ? 7.828 52.219 26.156 1 81.62 2 VAL B C 1
ATOM 5335 O O . VAL B 1 2 ? 7.785 52.844 25.094 1 81.62 2 VAL B O 1
ATOM 5338 N N . TRP B 1 3 ? 7.969 50.906 26.266 1 89.06 3 TRP B N 1
ATOM 5339 C CA . TRP B 1 3 ? 7.789 50.094 25.078 1 89.06 3 TRP B CA 1
ATOM 5340 C C . TRP B 1 3 ? 6.375 49.531 25.016 1 89.06 3 TRP B C 1
ATOM 5342 O O . TRP B 1 3 ? 5.777 49.219 26.047 1 89.06 3 TRP B O 1
ATOM 5352 N N . ASN B 1 4 ? 5.828 49.438 23.766 1 91.5 4 ASN B N 1
ATOM 5353 C CA . ASN B 1 4 ? 4.566 48.75 23.484 1 91.5 4 ASN B CA 1
ATOM 5354 C C . ASN B 1 4 ? 4.754 47.25 23.375 1 91.5 4 ASN B C 1
ATOM 5356 O O . ASN B 1 4 ? 5.43 46.781 22.469 1 91.5 4 ASN B O 1
ATOM 5360 N N . VAL B 1 5 ? 4.066 46.438 24.281 1 93.62 5 VAL B N 1
ATOM 5361 C CA . VAL B 1 5 ? 4.375 45.031 24.391 1 93.62 5 VAL B CA 1
ATOM 5362 C C . VAL B 1 5 ? 3.213 44.219 23.844 1 93.62 5 VAL B C 1
ATOM 5364 O O . VAL B 1 5 ? 3.205 42.969 23.969 1 93.62 5 VAL B O 1
ATOM 5367 N N . TYR B 1 6 ? 2.221 44.75 23.266 1 92.94 6 TYR B N 1
ATOM 5368 C CA . TYR B 1 6 ? 0.999 44.062 22.891 1 92.94 6 TYR B CA 1
ATOM 5369 C C . TYR B 1 6 ? 1.276 43 21.812 1 92.94 6 TYR B C 1
ATOM 5371 O O . TYR B 1 6 ? 0.736 41.906 21.859 1 92.94 6 TYR B O 1
ATOM 5379 N N . PHE B 1 7 ? 2.127 43.312 20.875 1 94.62 7 PHE B N 1
ATOM 5380 C CA . PHE B 1 7 ? 2.455 42.375 19.828 1 94.62 7 PHE B CA 1
ATOM 5381 C C . PHE B 1 7 ? 3.205 41.188 20.391 1 94.62 7 PHE B C 1
ATOM 5383 O O . PHE B 1 7 ? 3.023 40.062 19.922 1 94.62 7 PHE B O 1
ATOM 5390 N N . GLU B 1 8 ? 4.012 41.406 21.312 1 94.94 8 GLU B N 1
ATOM 5391 C CA . GLU B 1 8 ? 4.762 40.344 21.953 1 94.94 8 GLU B CA 1
ATOM 5392 C C . GLU B 1 8 ? 3.832 39.406 22.734 1 94.94 8 GLU B C 1
ATOM 5394 O O . GLU B 1 8 ? 4.039 38.219 22.766 1 94.94 8 GLU B O 1
ATOM 5399 N N . ILE B 1 9 ? 2.836 40.031 23.391 1 95 9 ILE B N 1
ATOM 5400 C CA . ILE B 1 9 ? 1.846 39.219 24.109 1 95 9 ILE B CA 1
ATOM 5401 C C . ILE B 1 9 ? 1.072 38.344 23.125 1 95 9 ILE B C 1
ATOM 5403 O O . ILE B 1 9 ? 0.808 37.188 23.406 1 95 9 ILE B O 1
ATOM 5407 N N . ALA B 1 10 ? 0.729 38.938 22.047 1 95.56 10 ALA B N 1
ATOM 5408 C CA . ALA B 1 10 ? 0.043 38.188 21 1 95.56 10 ALA B CA 1
ATOM 5409 C C . ALA B 1 10 ? 0.911 37.031 20.5 1 95.56 10 ALA B C 1
ATOM 5411 O O . ALA B 1 10 ? 0.422 35.906 20.312 1 95.56 10 ALA B O 1
ATOM 5412 N N . ALA B 1 11 ? 2.168 37.344 20.266 1 96.5 11 ALA B N 1
ATOM 5413 C CA . ALA B 1 11 ? 3.119 36.344 19.828 1 96.5 11 ALA B CA 1
ATOM 5414 C C . ALA B 1 11 ? 3.207 35.188 20.828 1 96.5 11 ALA B C 1
ATOM 5416 O O . ALA B 1 11 ? 3.25 34.031 20.438 1 96.5 11 ALA B O 1
ATOM 5417 N N . LEU B 1 12 ? 3.264 35.562 22.062 1 96.38 12 LEU B N 1
ATOM 5418 C CA . LEU B 1 12 ? 3.342 34.562 23.141 1 96.38 12 LEU B CA 1
ATOM 5419 C C . LEU B 1 12 ? 2.121 33.656 23.125 1 96.38 12 LEU B C 1
ATOM 5421 O O . LEU B 1 12 ? 2.252 32.438 23.234 1 96.38 12 LEU B O 1
ATOM 5425 N N . MET B 1 13 ? 0.971 34.25 22.953 1 95.12 13 MET B N 1
ATOM 5426 C CA . MET B 1 13 ? -0.264 33.469 22.953 1 95.12 13 MET B CA 1
ATOM 5427 C C . MET B 1 13 ? -0.274 32.469 21.812 1 95.12 13 MET B C 1
ATOM 5429 O O . MET B 1 13 ? -0.563 31.281 22.016 1 95.12 13 MET B O 1
ATOM 5433 N N . ILE B 1 14 ? 0.053 32.906 20.641 1 95.25 14 ILE B N 1
ATOM 5434 C CA . ILE B 1 14 ? 0.028 32.031 19.469 1 95.25 14 ILE B CA 1
ATOM 5435 C C . ILE B 1 14 ? 1.102 30.969 19.609 1 95.25 14 ILE B C 1
ATOM 5437 O O . ILE B 1 14 ? 0.876 29.812 19.25 1 95.25 14 ILE B O 1
ATOM 5441 N N . SER B 1 15 ? 2.238 31.344 20.125 1 95.62 15 SER B N 1
ATOM 5442 C CA . SER B 1 15 ? 3.32 30.391 20.312 1 95.62 15 SER B CA 1
ATOM 5443 C C . SER B 1 15 ? 2.934 29.297 21.312 1 95.62 15 SER B C 1
ATOM 5445 O O . SER B 1 15 ? 3.305 28.141 21.141 1 95.62 15 SER B O 1
ATOM 5447 N N . VAL B 1 16 ? 2.215 29.719 22.312 1 94.06 16 VAL B N 1
ATOM 5448 C CA . VAL B 1 16 ? 1.761 28.75 23.297 1 94.06 16 VAL B CA 1
ATOM 5449 C C . VAL B 1 16 ? 0.763 27.781 22.656 1 94.06 16 VAL B C 1
ATOM 5451 O O . VAL B 1 16 ? 0.803 26.578 22.922 1 94.06 16 VAL B O 1
ATOM 5454 N N . VAL B 1 17 ? -0.086 28.297 21.812 1 91.31 17 VAL B N 1
ATOM 5455 C CA . VAL B 1 17 ? -1.051 27.453 21.109 1 91.31 17 VAL B CA 1
ATOM 5456 C C . VAL B 1 17 ? -0.315 26.469 20.203 1 91.31 17 VAL B C 1
ATOM 5458 O O . VAL B 1 17 ? -0.686 25.297 20.125 1 91.31 17 VAL B O 1
ATOM 5461 N N . LEU B 1 18 ? 0.674 26.938 19.578 1 90.56 18 LEU B N 1
ATOM 5462 C CA . LEU B 1 18 ? 1.478 26.094 18.719 1 90.56 18 LEU B CA 1
ATOM 5463 C C . LEU B 1 18 ? 2.168 25 19.516 1 90.56 18 LEU B C 1
ATOM 5465 O O . LEU B 1 18 ? 2.207 23.828 19.094 1 90.56 18 LEU B O 1
ATOM 5469 N N . MET B 1 19 ? 2.682 25.391 20.656 1 90.12 19 MET B N 1
ATOM 5470 C CA . MET B 1 19 ? 3.377 24.422 21.516 1 90.12 19 MET B CA 1
ATOM 5471 C C . MET B 1 19 ? 2.422 23.359 22.016 1 90.12 19 MET B C 1
ATOM 5473 O O . MET B 1 19 ? 2.756 22.172 22.016 1 90.12 19 MET B O 1
ATOM 5477 N N . LEU B 1 20 ? 1.256 23.781 22.375 1 85.38 20 LEU B N 1
ATOM 5478 C CA . LEU B 1 20 ? 0.267 22.844 22.891 1 85.38 20 LEU B CA 1
ATOM 5479 C C . LEU B 1 20 ? -0.179 21.875 21.797 1 85.38 20 LEU B C 1
ATOM 5481 O O . LEU B 1 20 ? -0.399 20.688 22.047 1 85.38 20 LEU B O 1
ATOM 5485 N N . SER B 1 21 ? -0.269 22.391 20.656 1 81.56 21 SER B N 1
ATOM 5486 C CA . SER B 1 21 ? -0.653 21.547 19.531 1 81.56 21 SER B CA 1
ATOM 5487 C C . SER B 1 21 ? 0.446 20.547 19.188 1 81.56 21 SER B C 1
ATOM 5489 O O . SER B 1 21 ? 0.164 19.453 18.703 1 81.56 21 SER B O 1
ATOM 5491 N N . ASP B 1 22 ? 1.647 20.953 19.391 1 77.19 22 ASP B N 1
ATOM 5492 C CA . ASP B 1 22 ? 2.791 20.094 19.078 1 77.19 22 ASP B CA 1
ATOM 5493 C C . ASP B 1 22 ? 2.998 19.031 20.141 1 77.19 22 ASP B C 1
ATOM 5495 O O . ASP B 1 22 ? 3.414 17.906 19.828 1 77.19 22 ASP B O 1
ATOM 5499 N N . LEU B 1 23 ? 2.836 19.422 21.391 1 73.44 23 LEU B N 1
ATOM 5500 C CA . LEU B 1 23 ? 3.092 18.531 22.516 1 73.44 23 LEU B CA 1
ATOM 5501 C C . LEU B 1 23 ? 2.172 17.312 22.453 1 73.44 23 LEU B C 1
ATOM 5503 O O . LEU B 1 23 ? 2.547 16.234 22.906 1 73.44 23 LEU B O 1
ATOM 5507 N N . TRP B 1 24 ? 1.03 17.484 21.891 1 63.72 24 TRP B N 1
ATOM 5508 C CA . TRP B 1 24 ? 0.066 16.391 21.859 1 63.72 24 TRP B CA 1
ATOM 5509 C C . TRP B 1 24 ? 0.376 15.422 20.719 1 63.72 24 TRP B C 1
ATOM 5511 O O . TRP B 1 24 ? -0.13 14.297 20.703 1 63.72 24 TRP B O 1
ATOM 5521 N N . LYS B 1 25 ? 1.182 15.969 19.953 1 64.62 25 LYS B N 1
ATOM 5522 C CA . LYS B 1 25 ? 1.508 15.109 18.812 1 64.62 25 LYS B CA 1
ATOM 5523 C C . LYS B 1 25 ? 2.787 14.32 19.078 1 64.62 25 LYS B C 1
ATOM 5525 O O . LYS B 1 25 ? 3.676 14.789 19.797 1 64.62 25 LYS B O 1
ATOM 5530 N N . LYS B 1 26 ? 2.775 13.062 18.859 1 58.75 26 LYS B N 1
ATOM 5531 C CA . LYS B 1 26 ? 3.93 12.203 19.094 1 58.75 26 LYS B CA 1
ATOM 5532 C C . LYS B 1 26 ? 5.125 12.656 18.266 1 58.75 26 LYS B C 1
ATOM 5534 O O . LYS B 1 26 ? 4.965 13.102 17.125 1 58.75 26 LYS B O 1
ATOM 5539 N N . HIS B 1 27 ? 6.195 13.047 18.969 1 59.59 27 HIS B N 1
ATOM 5540 C CA . HIS B 1 27 ? 7.352 13.609 18.281 1 59.59 27 HIS B CA 1
ATOM 5541 C C . HIS B 1 27 ? 8.281 12.508 17.781 1 59.59 27 HIS B C 1
ATOM 5543 O O . HIS B 1 27 ? 8.484 11.5 18.469 1 59.59 27 HIS B O 1
ATOM 5549 N N . LEU B 1 28 ? 8.586 12.641 16.5 1 62.78 28 LEU B N 1
ATOM 5550 C CA . LEU B 1 28 ? 9.531 11.719 15.883 1 62.78 28 LEU B CA 1
ATOM 5551 C C . LEU B 1 28 ? 10.945 11.961 16.406 1 62.78 28 LEU B C 1
ATOM 5553 O O . LEU B 1 28 ? 11.297 13.094 16.766 1 62.78 28 LEU B O 1
ATOM 5557 N N . PRO B 1 29 ? 11.594 10.945 16.625 1 63 29 PRO B N 1
ATOM 5558 C CA . PRO B 1 29 ? 12.969 11.094 17.109 1 63 29 PRO B CA 1
ATOM 5559 C C . PRO B 1 29 ? 13.914 11.609 16.031 1 63 29 PRO B C 1
ATOM 5561 O O . PRO B 1 29 ? 14.891 10.93 15.68 1 63 29 PRO B O 1
ATOM 5564 N N . PHE B 1 30 ? 13.508 12.758 15.352 1 66.88 30 PHE B N 1
ATOM 5565 C CA . PHE B 1 30 ? 14.398 13.414 14.406 1 66.88 30 PHE B CA 1
ATOM 5566 C C . PHE B 1 30 ? 15.094 14.609 15.055 1 66.88 30 PHE B C 1
ATOM 5568 O O . PHE B 1 30 ? 14.523 15.266 15.93 1 66.88 30 PHE B O 1
ATOM 5575 N N . ARG B 1 31 ? 16.297 14.766 14.711 1 70.31 31 ARG B N 1
ATOM 5576 C CA . ARG B 1 31 ? 17.016 15.922 15.242 1 70.31 31 ARG B CA 1
ATOM 5577 C C . ARG B 1 31 ? 16.297 17.219 14.906 1 70.31 31 ARG B C 1
ATOM 5579 O O . ARG B 1 31 ? 16.234 18.125 15.734 1 70.31 31 ARG B O 1
ATOM 5586 N N . SER B 1 32 ? 15.852 17.234 13.625 1 73.75 32 SER B N 1
ATOM 5587 C CA . SER B 1 32 ? 15.164 18.453 13.219 1 73.75 32 SER B CA 1
ATOM 5588 C C . SER B 1 32 ? 13.945 18.734 14.094 1 73.75 32 SER B C 1
ATOM 5590 O O . SER B 1 32 ? 13.633 19.891 14.391 1 73.75 32 SER B O 1
ATOM 5592 N N . TRP B 1 33 ? 13.367 17.703 14.609 1 75.5 33 TRP B N 1
ATOM 5593 C CA . TRP B 1 33 ? 12.195 17.875 15.461 1 75.5 33 TRP B CA 1
ATOM 5594 C C . TRP B 1 33 ? 12.586 18.422 16.828 1 75.5 33 TRP B C 1
ATOM 5596 O O . TRP B 1 33 ? 11.867 19.234 17.406 1 75.5 33 TRP B O 1
ATOM 5606 N N . ASN B 1 34 ? 13.703 17.953 17.172 1 78.25 34 ASN B N 1
ATOM 5607 C CA . ASN B 1 34 ? 14.188 18.469 18.453 1 78.25 34 ASN B CA 1
ATOM 5608 C C . ASN B 1 34 ? 14.562 19.938 18.359 1 78.25 34 ASN B C 1
ATOM 5610 O O . ASN B 1 34 ? 14.281 20.719 19.281 1 78.25 34 ASN B O 1
ATOM 5614 N N . TYR B 1 35 ? 15.188 20.234 17.281 1 84.19 35 TYR B N 1
ATOM 5615 C CA . TYR B 1 35 ? 15.547 21.641 17.094 1 84.19 35 TYR B CA 1
ATOM 5616 C C . TYR B 1 35 ? 14.305 22.516 16.969 1 84.19 35 TYR B C 1
ATOM 5618 O O . TYR B 1 35 ? 14.297 23.656 17.438 1 84.19 35 TYR B O 1
ATOM 5626 N N . PHE B 1 36 ? 13.297 21.938 16.328 1 86.38 36 PHE B N 1
ATOM 5627 C CA . PHE B 1 36 ? 12.055 22.688 16.203 1 86.38 36 PHE B CA 1
ATOM 5628 C C . PHE B 1 36 ? 11.406 22.906 17.562 1 86.38 36 PHE B C 1
ATOM 5630 O O . PHE B 1 36 ? 10.922 24 17.875 1 86.38 36 PHE B O 1
ATOM 5637 N N . ALA B 1 37 ? 11.43 21.891 18.359 1 86.12 37 ALA B N 1
ATOM 5638 C CA . ALA B 1 37 ? 10.906 22.016 19.719 1 86.12 37 ALA B CA 1
ATOM 5639 C C . ALA B 1 37 ? 11.695 23.047 20.516 1 86.12 37 ALA B C 1
ATOM 5641 O O . ALA B 1 37 ? 11.133 23.797 21.328 1 86.12 37 ALA B O 1
ATOM 5642 N N . TRP B 1 38 ? 12.977 23.141 20.219 1 89.19 38 TRP B N 1
ATOM 5643 C CA . TRP B 1 38 ? 13.828 24.125 20.875 1 89.19 38 TRP B CA 1
ATOM 5644 C C . TRP B 1 38 ? 13.461 25.531 20.438 1 89.19 38 TRP B C 1
ATOM 5646 O O . TRP B 1 38 ? 13.406 26.453 21.266 1 89.19 38 TRP B O 1
ATOM 5656 N N . ILE B 1 39 ? 13.242 25.641 19.156 1 92.38 39 ILE B N 1
ATOM 5657 C CA . ILE B 1 39 ? 12.883 26.953 18.625 1 92.38 39 ILE B CA 1
ATOM 5658 C C . ILE B 1 39 ? 11.594 27.438 19.281 1 92.38 39 ILE B C 1
ATOM 5660 O O . ILE B 1 39 ? 11.508 28.578 19.734 1 92.38 39 ILE B O 1
ATOM 5664 N N . LEU B 1 40 ? 10.656 26.531 19.344 1 92.56 40 LEU B N 1
ATOM 5665 C CA . LEU B 1 40 ? 9.352 26.875 19.906 1 92.56 40 LEU B CA 1
ATOM 5666 C C . LEU B 1 40 ? 9.461 27.203 21.391 1 92.56 40 LEU B C 1
ATOM 5668 O O . LEU B 1 40 ? 8.883 28.188 21.859 1 92.56 40 LEU B O 1
ATOM 5672 N N . SER B 1 41 ? 10.227 26.5 22.156 1 94.06 41 SER B N 1
ATOM 5673 C CA . SER B 1 41 ? 10.414 26.734 23.594 1 94.06 41 SER B CA 1
ATOM 5674 C C . SER B 1 41 ? 11.148 28.047 23.844 1 94.06 41 SER B C 1
ATOM 5676 O O . SER B 1 41 ? 10.758 28.812 24.719 1 94.06 41 SER B O 1
ATOM 5678 N N . LEU B 1 42 ? 12.172 28.266 23.094 1 95.5 42 LEU B N 1
ATOM 5679 C CA . LEU B 1 42 ? 12.961 29.484 23.25 1 95.5 42 LEU B CA 1
ATOM 5680 C C . LEU B 1 42 ? 12.148 30.719 22.875 1 95.5 42 LEU B C 1
ATOM 5682 O O . LEU B 1 42 ? 12.32 31.781 23.453 1 95.5 42 LEU B O 1
ATOM 5686 N N . GLN B 1 43 ? 11.281 30.547 21.844 1 96.5 43 GLN B N 1
ATOM 5687 C CA . GLN B 1 43 ? 10.391 31.641 21.469 1 96.5 43 GLN B CA 1
ATOM 5688 C C . GLN B 1 43 ? 9.484 32.031 22.641 1 96.5 43 GLN B C 1
ATOM 5690 O O . GLN B 1 43 ? 9.297 33.219 22.906 1 96.5 43 GLN B O 1
ATOM 5695 N N . ILE B 1 44 ? 9 31.109 23.328 1 97.06 44 ILE B N 1
ATOM 5696 C CA . ILE B 1 44 ? 8.109 31.359 24.453 1 97.06 44 ILE B CA 1
ATOM 5697 C C . ILE B 1 44 ? 8.883 32.031 25.594 1 97.06 44 ILE B C 1
ATOM 5699 O O . ILE B 1 44 ? 8.445 33.031 26.156 1 97.06 44 ILE B O 1
ATOM 5703 N N . ILE B 1 45 ? 10.047 31.531 25.859 1 97.06 45 ILE B N 1
ATOM 5704 C CA . ILE B 1 45 ? 10.883 32.062 26.922 1 97.06 45 ILE B CA 1
ATOM 5705 C C . ILE B 1 45 ? 11.297 33.5 26.578 1 97.06 45 ILE B C 1
ATOM 5707 O O . ILE B 1 45 ? 11.242 34.406 27.422 1 97.06 45 ILE B O 1
ATOM 5711 N N . CYS B 1 46 ? 11.68 33.688 25.359 1 95.56 46 CYS B N 1
ATOM 5712 C CA . CYS B 1 46 ? 12.094 35 24.891 1 95.56 46 CYS B CA 1
ATOM 5713 C C . CYS B 1 46 ? 10.969 36 25.062 1 95.56 46 CYS B C 1
ATOM 5715 O O . CYS B 1 46 ? 11.18 37.094 25.578 1 95.56 46 CYS B O 1
ATOM 5717 N N . CYS B 1 47 ? 9.758 35.625 24.641 1 96.5 47 CYS B N 1
ATOM 5718 C CA . CYS B 1 47 ? 8.625 36.531 24.734 1 96.5 47 CYS B CA 1
ATOM 5719 C C . CYS B 1 47 ? 8.289 36.844 26.188 1 96.5 47 CYS B C 1
ATOM 5721 O O . CYS B 1 47 ? 8.023 38 26.531 1 96.5 47 CYS B O 1
ATOM 5723 N N . ILE B 1 48 ? 8.344 35.875 27.031 1 97.25 48 ILE B N 1
ATOM 5724 C CA . ILE B 1 48 ? 8.008 36.062 28.438 1 97.25 48 ILE B CA 1
ATOM 5725 C C . ILE B 1 48 ? 8.977 37.062 29.078 1 97.25 48 ILE B C 1
ATOM 5727 O O . ILE B 1 48 ? 8.547 38.031 29.703 1 97.25 48 ILE B O 1
ATOM 5731 N N . PHE B 1 49 ? 10.203 36.906 28.859 1 96.5 49 PHE B N 1
ATOM 5732 C CA . PHE B 1 49 ? 11.203 37.719 29.547 1 96.5 49 PHE B CA 1
ATOM 5733 C C . PHE B 1 49 ? 11.297 39.094 28.891 1 96.5 49 PHE B C 1
ATOM 5735 O O . PHE B 1 49 ? 11.648 40.094 29.562 1 96.5 49 PHE B O 1
ATOM 5742 N N . ASP B 1 50 ? 11.008 39.125 27.609 1 95.19 50 ASP B N 1
ATOM 5743 C CA . ASP B 1 50 ? 10.914 40.438 26.969 1 95.19 50 ASP B CA 1
ATOM 5744 C C . ASP B 1 50 ? 9.781 41.281 27.562 1 95.19 50 ASP B C 1
ATOM 5746 O O . ASP B 1 50 ? 9.969 42.438 27.891 1 95.19 50 ASP B O 1
ATOM 5750 N N . ILE B 1 51 ? 8.656 40.656 27.781 1 95.56 51 ILE B N 1
ATOM 5751 C CA . ILE B 1 51 ? 7.492 41.344 28.344 1 95.56 51 ILE B CA 1
ATOM 5752 C C . ILE B 1 51 ? 7.789 41.781 29.781 1 95.56 51 ILE B C 1
ATOM 5754 O O . ILE B 1 51 ? 7.492 42.906 30.172 1 95.56 51 ILE B O 1
ATOM 5758 N N . ILE B 1 52 ? 8.414 40.938 30.5 1 95.19 52 ILE B N 1
ATOM 5759 C CA . ILE B 1 52 ? 8.734 41.219 31.906 1 95.19 52 ILE B CA 1
ATOM 5760 C C . ILE B 1 52 ? 9.742 42.375 31.969 1 95.19 52 ILE B C 1
ATOM 5762 O O . ILE B 1 52 ? 9.594 43.281 32.781 1 95.19 52 ILE B O 1
ATOM 5766 N N . SER B 1 53 ? 10.742 42.312 31.125 1 94.25 53 SER B N 1
ATOM 5767 C CA . SER B 1 53 ? 11.773 43.344 31.125 1 94.25 53 SER B CA 1
ATOM 5768 C C . SER B 1 53 ? 11.18 44.688 30.797 1 94.25 53 SER B C 1
ATOM 5770 O O . SER B 1 53 ? 11.531 45.688 31.438 1 94.25 53 SER B O 1
ATOM 5772 N N . CYS B 1 54 ? 10.336 44.781 29.844 1 92.81 54 CYS B N 1
ATOM 5773 C CA . CYS B 1 54 ? 9.711 46.062 29.453 1 92.81 54 CYS B CA 1
ATOM 5774 C C . CYS B 1 54 ? 8.742 46.531 30.531 1 92.81 54 CYS B C 1
ATOM 5776 O O . CYS B 1 54 ? 8.609 47.75 30.766 1 92.81 54 CYS B O 1
ATOM 5778 N N . GLY B 1 55 ? 8.047 45.562 31.172 1 91.62 55 GLY B N 1
ATOM 5779 C CA . GLY B 1 55 ? 7.184 45.938 32.281 1 91.62 55 GLY B CA 1
ATOM 5780 C C . GLY B 1 55 ? 7.934 46.531 33.469 1 91.62 55 GLY B C 1
ATOM 5781 O O . GLY B 1 55 ? 7.465 47.5 34.062 1 91.62 55 GLY B O 1
ATOM 5782 N N . MET B 1 56 ? 9.102 46.062 33.688 1 91.5 56 MET B N 1
ATOM 5783 C CA . MET B 1 56 ? 9.93 46.562 34.781 1 91.5 56 MET B CA 1
ATOM 5784 C C . MET B 1 56 ? 10.516 47.906 34.438 1 91.5 56 MET B C 1
ATOM 5786 O O . MET B 1 56 ? 10.758 48.719 35.344 1 91.5 56 MET B O 1
ATOM 5790 N N . ALA B 1 57 ? 10.672 48.188 33.188 1 89.31 57 ALA B N 1
ATOM 5791 C CA . ALA B 1 57 ? 11.258 49.438 32.719 1 89.31 57 ALA B CA 1
ATOM 5792 C C . ALA B 1 57 ? 10.297 50.594 32.938 1 89.31 57 ALA B C 1
ATOM 5794 O O . ALA B 1 57 ? 10.711 51.75 33 1 89.31 57 ALA B O 1
ATOM 5795 N N . ILE B 1 58 ? 9.023 50.25 33.062 1 89.25 58 ILE B N 1
ATOM 5796 C CA . ILE B 1 58 ? 8.023 51.312 33.281 1 89.25 58 ILE B CA 1
ATOM 5797 C C . ILE B 1 58 ? 8.188 51.875 34.656 1 89.25 58 ILE B C 1
ATOM 5799 O O . ILE B 1 58 ? 8.008 53.094 34.875 1 89.25 58 ILE B O 1
ATOM 5803 N N . ARG B 1 59 ? 8.547 51.031 35.75 1 90.88 59 ARG B N 1
ATOM 5804 C CA . ARG B 1 59 ? 8.797 51.5 37.094 1 90.88 59 ARG B CA 1
ATOM 5805 C C . ARG B 1 59 ? 10.172 51.031 37.594 1 90.88 59 ARG B C 1
ATOM 5807 O O . ARG B 1 59 ? 10.266 50.156 38.469 1 90.88 59 ARG B O 1
ATOM 5814 N N . PRO B 1 60 ? 11.148 51.719 37.062 1 87.5 60 PRO B N 1
ATOM 5815 C CA . PRO B 1 60 ? 12.516 51.25 37.281 1 87.5 60 PRO B CA 1
ATOM 5816 C C . PRO B 1 60 ? 12.914 51.219 38.75 1 87.5 60 PRO B C 1
ATOM 5818 O O . PRO B 1 60 ? 13.75 50.438 39.156 1 87.5 60 PRO B O 1
ATOM 5821 N N . TYR B 1 61 ? 12.312 52.062 39.625 1 88.06 61 TYR B N 1
ATOM 5822 C CA . TYR B 1 61 ? 12.734 52.25 41 1 88.06 61 TYR B CA 1
ATOM 5823 C C . TYR B 1 61 ? 12.156 51.156 41.906 1 88.06 61 TYR B C 1
ATOM 5825 O O . TYR B 1 61 ? 12.602 50.969 43.031 1 88.06 61 TYR B O 1
ATOM 5833 N N . ARG B 1 62 ? 11.25 50.438 41.375 1 90.56 62 ARG B N 1
ATOM 5834 C CA . ARG B 1 62 ? 10.555 49.438 42.188 1 90.56 62 ARG B CA 1
ATOM 5835 C C . ARG B 1 62 ? 11.398 48.156 42.344 1 90.56 62 ARG B C 1
ATOM 5837 O O . ARG B 1 62 ? 11.203 47.406 43.312 1 90.56 62 ARG B O 1
ATOM 5844 N N . TYR B 1 63 ? 12.352 47.969 41.438 1 92.06 63 TYR B N 1
ATOM 5845 C CA . TYR B 1 63 ? 13.141 46.75 41.438 1 92.06 63 TYR B CA 1
ATOM 5846 C C . TYR B 1 63 ? 14.625 47.062 41.625 1 92.06 63 TYR B C 1
ATOM 5848 O O . TYR B 1 63 ? 15.07 48.156 41.312 1 92.06 63 TYR B O 1
ATOM 5856 N N . SER B 1 64 ? 15.398 46.125 42.094 1 93.06 64 SER B N 1
ATOM 5857 C CA . SER B 1 64 ? 16.828 46.281 42.25 1 93.06 64 SER B CA 1
ATOM 5858 C C . SER B 1 64 ? 17.562 46.281 40.938 1 93.06 64 SER B C 1
ATOM 5860 O O . SER B 1 64 ? 17.094 45.688 39.969 1 93.06 64 SER B O 1
ATOM 5862 N N . ILE B 1 65 ? 18.641 46.938 40.875 1 93.25 65 ILE B N 1
ATOM 5863 C CA . ILE B 1 65 ? 19.453 47.031 39.688 1 93.25 65 ILE B CA 1
ATOM 5864 C C . ILE B 1 65 ? 19.906 45.625 39.25 1 93.25 65 ILE B C 1
ATOM 5866 O O . ILE B 1 65 ? 19.984 45.344 38.062 1 93.25 65 ILE B O 1
ATOM 5870 N N . ARG B 1 66 ? 20.125 44.719 40.188 1 93.19 66 ARG B N 1
ATOM 5871 C CA . ARG B 1 66 ? 20.547 43.344 39.875 1 93.19 66 ARG B CA 1
ATOM 5872 C C . ARG B 1 66 ? 19.453 42.562 39.156 1 93.19 66 ARG B C 1
ATOM 5874 O O . ARG B 1 66 ? 19.734 41.781 38.25 1 93.19 66 ARG B O 1
ATOM 5881 N N . ILE B 1 67 ? 18.234 42.844 39.562 1 95.12 67 ILE B N 1
ATOM 5882 C CA . ILE B 1 67 ? 17.109 42.125 38.969 1 95.12 67 ILE B CA 1
ATOM 5883 C C . ILE B 1 67 ? 16.906 42.625 37.531 1 95.12 67 ILE B C 1
ATOM 5885 O O . ILE B 1 67 ? 16.578 41.844 36.625 1 95.12 67 ILE B O 1
ATOM 5889 N N . HIS B 1 68 ? 17.078 43.906 37.344 1 94.31 68 HIS B N 1
ATOM 5890 C CA . HIS B 1 68 ? 17.016 44.438 35.969 1 94.31 68 HIS B CA 1
ATOM 5891 C C . HIS B 1 68 ? 18.031 43.781 35.062 1 94.31 68 HIS B C 1
ATOM 5893 O O . HIS B 1 68 ? 17.719 43.438 33.938 1 94.31 68 HIS B O 1
ATOM 5899 N N . TYR B 1 69 ? 19.203 43.688 35.625 1 94.12 69 TYR B N 1
ATOM 5900 C CA . TYR B 1 69 ? 20.25 43.062 34.812 1 94.12 69 TYR B CA 1
ATOM 5901 C C . TYR B 1 69 ? 19.938 41.594 34.562 1 94.12 69 TYR B C 1
ATOM 5903 O O . TYR B 1 69 ? 20.094 41.125 33.438 1 94.12 69 TYR B O 1
ATOM 5911 N N . LEU B 1 70 ? 19.5 40.875 35.5 1 95.12 70 LEU B N 1
ATOM 5912 C CA . LEU B 1 70 ? 19.234 39.469 35.375 1 95.12 70 LEU B CA 1
ATOM 5913 C C . LEU B 1 70 ? 18.172 39.188 34.312 1 95.12 70 LEU B C 1
ATOM 5915 O O . LEU B 1 70 ? 18.375 38.312 33.469 1 95.12 70 LEU B O 1
ATOM 5919 N N . ILE B 1 71 ? 17.094 39.844 34.406 1 95.75 71 ILE B N 1
ATOM 5920 C CA . ILE B 1 71 ? 15.969 39.625 33.5 1 95.75 71 ILE B CA 1
ATOM 5921 C C . ILE B 1 71 ? 16.375 39.969 32.062 1 95.75 71 ILE B C 1
ATOM 5923 O O . ILE B 1 71 ? 16.062 39.219 31.125 1 95.75 71 ILE B O 1
ATOM 5927 N N . ASN B 1 72 ? 17.078 41.062 31.859 1 94.06 72 ASN B N 1
ATOM 5928 C CA . ASN B 1 72 ? 17.516 41.438 30.531 1 94.06 72 ASN B CA 1
ATOM 5929 C C . ASN B 1 72 ? 18.562 40.469 29.969 1 94.06 72 ASN B C 1
ATOM 5931 O O . ASN B 1 72 ? 18.562 40.188 28.781 1 94.06 72 ASN B O 1
ATOM 5935 N N . ILE B 1 73 ? 19.391 40 30.859 1 94.56 73 ILE B N 1
ATOM 5936 C CA . ILE B 1 73 ? 20.391 39.031 30.422 1 94.56 73 ILE B CA 1
ATOM 5937 C C . ILE B 1 73 ? 19.703 37.75 29.953 1 94.56 73 ILE B C 1
ATOM 5939 O O . ILE B 1 73 ? 20.047 37.219 28.922 1 94.56 73 ILE B O 1
ATOM 5943 N N . ILE B 1 74 ? 18.703 37.281 30.672 1 95.56 74 ILE B N 1
ATOM 5944 C CA . ILE B 1 74 ? 17.969 36.094 30.281 1 95.56 74 ILE B CA 1
ATOM 5945 C C . ILE B 1 74 ? 17.281 36.312 28.938 1 95.56 74 ILE B C 1
ATOM 5947 O O . ILE B 1 74 ? 17.281 35.438 28.078 1 95.56 74 ILE B O 1
ATOM 5951 N N . TYR B 1 75 ? 16.734 37.469 28.766 1 94.06 75 TYR B N 1
ATOM 5952 C CA . TYR B 1 75 ? 16.078 37.812 27.516 1 94.06 75 TYR B CA 1
ATOM 5953 C C . TYR B 1 75 ? 17.047 37.75 26.344 1 94.06 75 TYR B C 1
ATOM 5955 O O . TYR B 1 75 ? 16.797 37.062 25.359 1 94.06 75 TYR B O 1
ATOM 5963 N N . TYR B 1 76 ? 18.172 38.406 26.516 1 91.44 76 TYR B N 1
ATOM 5964 C CA . TYR B 1 76 ? 19.125 38.469 25.406 1 91.44 76 TYR B CA 1
ATOM 5965 C C . TYR B 1 76 ? 19.75 37.125 25.125 1 91.44 76 TYR B C 1
ATOM 5967 O O . TYR B 1 76 ? 20.047 36.781 23.984 1 91.44 76 TYR B O 1
ATOM 5975 N N . ILE B 1 77 ? 19.953 36.344 26.125 1 91.69 77 ILE B N 1
ATOM 5976 C CA . ILE B 1 77 ? 20.5 35.031 25.938 1 91.69 77 ILE B CA 1
ATOM 5977 C C . ILE B 1 77 ? 19.5 34.156 25.188 1 91.69 77 ILE B C 1
ATOM 5979 O O . ILE B 1 77 ? 19.859 33.438 24.25 1 91.69 77 ILE B O 1
ATOM 5983 N N . SER B 1 78 ? 18.25 34.188 25.625 1 93.19 78 SER B N 1
ATOM 5984 C CA . SER B 1 78 ? 17.219 33.406 24.938 1 93.19 78 SER B CA 1
ATOM 5985 C C . SER B 1 78 ? 17.047 33.844 23.5 1 93.19 78 SER B C 1
ATOM 5987 O O . SER B 1 78 ? 16.828 33.031 22.609 1 93.19 78 SER B O 1
ATOM 5989 N N . TYR B 1 79 ? 17.188 35.031 23.281 1 89.75 79 TYR B N 1
ATOM 5990 C CA . TYR B 1 79 ? 17.062 35.594 21.938 1 89.75 79 TYR B CA 1
ATOM 5991 C C . TYR B 1 79 ? 18.172 35.062 21.031 1 89.75 79 TYR B C 1
ATOM 5993 O O . TYR B 1 79 ? 17.906 34.625 19.906 1 89.75 79 TYR B O 1
ATOM 6001 N N . ILE B 1 80 ? 19.375 35.156 21.531 1 86.81 80 ILE B N 1
ATOM 6002 C CA . ILE B 1 80 ? 20.516 34.688 20.75 1 86.81 80 ILE B CA 1
ATOM 6003 C C . ILE B 1 80 ? 20.406 33.188 20.516 1 86.81 80 ILE B C 1
ATOM 6005 O O . ILE B 1 80 ? 20.719 32.688 19.422 1 86.81 80 ILE B O 1
ATOM 6009 N N . MET B 1 81 ? 19.969 32.531 21.484 1 89.81 81 MET B N 1
ATOM 6010 C CA . MET B 1 81 ? 19.797 31.094 21.359 1 89.81 81 MET B CA 1
ATOM 6011 C C . MET B 1 81 ? 18.719 30.766 20.344 1 89.81 81 MET B C 1
ATOM 6013 O O . MET B 1 81 ? 18.797 29.734 19.656 1 89.81 81 MET B O 1
ATOM 6017 N N . GLU B 1 82 ? 17.672 31.484 20.312 1 90.12 82 GLU B N 1
ATOM 6018 C CA . GLU B 1 82 ? 16.609 31.281 19.344 1 90.12 82 GLU B CA 1
ATOM 6019 C C . GLU B 1 82 ? 17.109 31.422 17.906 1 90.12 82 GLU B C 1
ATOM 6021 O O . GLU B 1 82 ? 16.812 30.594 17.047 1 90.12 82 GLU B O 1
ATOM 6026 N N . ILE B 1 83 ? 17.891 32.406 17.656 1 86.62 83 ILE B N 1
ATOM 6027 C CA . ILE B 1 83 ? 18.453 32.625 16.344 1 86.62 83 ILE B CA 1
ATOM 6028 C C . ILE B 1 83 ? 19.375 31.484 15.945 1 86.62 83 ILE B C 1
ATOM 6030 O O . ILE B 1 83 ? 19.328 31.016 14.805 1 86.62 83 ILE B O 1
ATOM 6034 N N . TRP B 1 84 ? 20.125 31.109 16.922 1 86.56 84 TRP B N 1
ATOM 6035 C CA . TRP B 1 84 ? 21 29.969 16.703 1 86.56 84 TRP B CA 1
ATOM 6036 C C . TRP B 1 84 ? 20.188 28.703 16.391 1 86.56 84 TRP B C 1
ATOM 6038 O O . TRP B 1 84 ? 20.578 27.922 15.516 1 86.56 84 TRP B O 1
ATOM 6048 N N . SER B 1 85 ? 19.156 28.547 17.078 1 88.81 85 SER B N 1
ATOM 6049 C CA . SER B 1 85 ? 18.328 27.375 16.859 1 88.81 85 SER B CA 1
ATOM 6050 C C . SER B 1 85 ? 17.719 27.391 15.469 1 88.81 85 SER B C 1
ATOM 6052 O O . SER B 1 85 ? 17.594 26.328 14.836 1 88.81 85 SER B O 1
ATOM 6054 N N . PHE B 1 86 ? 17.297 28.516 14.93 1 89 86 PHE B N 1
ATOM 6055 C CA . PHE B 1 86 ? 16.797 28.625 13.57 1 89 86 PHE B CA 1
ATOM 6056 C C . PHE B 1 86 ? 17.875 28.203 12.562 1 89 86 PHE B C 1
ATOM 6058 O O . PHE B 1 86 ? 17.562 27.547 11.562 1 89 86 PHE B O 1
ATOM 6065 N N . ALA B 1 87 ? 19.078 28.562 12.875 1 87.25 87 ALA B N 1
ATOM 6066 C CA . ALA B 1 87 ? 20.188 28.266 11.977 1 87.25 87 ALA B CA 1
ATOM 6067 C C . ALA B 1 87 ? 20.469 26.766 11.938 1 87.25 87 ALA B C 1
ATOM 6069 O O . ALA B 1 87 ? 20.609 26.172 10.859 1 87.25 87 ALA B O 1
ATOM 6070 N N . ILE B 1 88 ? 20.531 26.203 13.102 1 85.44 88 ILE B N 1
ATOM 6071 C CA . ILE B 1 88 ? 20.828 24.781 13.18 1 85.44 88 ILE B CA 1
ATOM 6072 C C . ILE B 1 88 ? 19.688 23.984 12.555 1 85.44 88 ILE B C 1
ATOM 6074 O O . ILE B 1 88 ? 19.922 22.938 11.93 1 85.44 88 ILE B O 1
ATOM 6078 N N . PHE B 1 89 ? 18.484 24.375 12.734 1 88.06 89 PHE B N 1
ATOM 6079 C CA . PHE B 1 89 ? 17.328 23.734 12.125 1 88.06 89 PHE B CA 1
ATOM 6080 C C . PHE B 1 89 ? 17.438 23.75 10.602 1 88.06 89 PHE B C 1
ATOM 6082 O O . PHE B 1 89 ? 17.188 22.719 9.953 1 88.06 89 PHE B O 1
ATOM 6089 N N . THR B 1 90 ? 17.797 24.859 10.141 1 86.69 90 THR B N 1
ATOM 6090 C CA . THR B 1 90 ? 17.922 25 8.695 1 86.69 90 THR B CA 1
ATOM 6091 C C . THR B 1 90 ? 19 24.047 8.148 1 86.69 90 THR B C 1
ATOM 6093 O O . THR B 1 90 ? 18.797 23.422 7.109 1 86.69 90 THR B O 1
ATOM 6096 N N . ILE B 1 91 ? 20.047 23.875 8.891 1 81.94 91 ILE B N 1
ATOM 6097 C CA . ILE B 1 91 ? 21.125 22.984 8.484 1 81.94 91 ILE B CA 1
ATOM 6098 C C . ILE B 1 91 ? 20.656 21.531 8.594 1 81.94 91 ILE B C 1
ATOM 6100 O O . ILE B 1 91 ? 20.938 20.719 7.719 1 81.94 91 ILE B O 1
ATOM 6104 N N . ALA B 1 92 ? 19.984 21.312 9.617 1 79.19 92 ALA B N 1
ATOM 6105 C CA . ALA B 1 92 ? 19.516 19.938 9.852 1 79.19 92 ALA B CA 1
ATOM 6106 C C . ALA B 1 92 ? 18.516 19.516 8.773 1 79.19 92 ALA B C 1
ATOM 6108 O O . ALA B 1 92 ? 18.453 18.344 8.414 1 79.19 92 ALA B O 1
ATOM 6109 N N . MET B 1 93 ? 17.781 20.375 8.289 1 77.12 93 MET B N 1
ATOM 6110 C CA . MET B 1 93 ? 16.75 20.078 7.297 1 77.12 93 MET B CA 1
ATOM 6111 C C . MET B 1 93 ? 17.375 19.609 5.988 1 77.12 93 MET B C 1
ATOM 6113 O O . MET B 1 93 ? 16.703 18.953 5.184 1 77.12 93 MET B O 1
ATOM 6117 N N . THR B 1 94 ? 18.641 19.953 5.836 1 72.38 94 THR B N 1
ATOM 6118 C CA . THR B 1 94 ? 19.297 19.531 4.609 1 72.38 94 THR B CA 1
ATOM 6119 C C . THR B 1 94 ? 19.688 18.047 4.688 1 72.38 94 THR B C 1
ATOM 6121 O O . THR B 1 94 ? 20.016 17.438 3.67 1 72.38 94 THR B O 1
ATOM 6124 N N . GLY B 1 95 ? 19.547 17.484 5.848 1 64 95 GLY B N 1
ATOM 6125 C CA . GLY B 1 95 ? 19.906 16.078 6.027 1 64 95 GLY B CA 1
ATOM 6126 C C . GLY B 1 95 ? 21.406 15.852 6.113 1 64 95 GLY B C 1
ATOM 6127 O O . GLY B 1 95 ? 21.859 14.719 6.328 1 64 95 GLY B O 1
ATOM 6128 N N . LYS B 1 96 ? 22.141 16.812 5.863 1 61.81 96 LYS B N 1
ATOM 6129 C CA . LYS B 1 96 ? 23.594 16.641 5.82 1 61.81 96 LYS B CA 1
ATOM 6130 C C . LYS B 1 96 ? 24.266 17.297 7.031 1 61.81 96 LYS B C 1
ATOM 6132 O O . LYS B 1 96 ? 25.438 17.688 6.973 1 61.81 96 LYS B O 1
ATOM 6137 N N . SER B 1 97 ? 23.5 17.484 8.062 1 58.25 97 SER B N 1
ATOM 6138 C CA . SER B 1 97 ? 24.016 18.188 9.227 1 58.25 97 SER B CA 1
ATOM 6139 C C . SER B 1 97 ? 25.172 17.422 9.867 1 58.25 97 SER B C 1
ATOM 6141 O O . SER B 1 97 ? 26.078 18.031 10.445 1 58.25 97 SER B O 1
ATOM 6143 N N . LYS B 1 98 ? 25.109 16.156 9.789 1 57.16 98 LYS B N 1
ATOM 6144 C CA . LYS B 1 98 ? 26.172 15.391 10.438 1 57.16 98 LYS B CA 1
ATOM 6145 C C . LYS B 1 98 ? 27.422 15.328 9.57 1 57.16 98 LYS B C 1
ATOM 6147 O O . LYS B 1 98 ? 28.5 15 10.055 1 57.16 98 LYS B O 1
ATOM 6152 N N . SER B 1 99 ? 27.156 15.664 8.281 1 60.12 99 SER B N 1
ATOM 6153 C CA . SER B 1 99 ? 28.344 15.656 7.426 1 60.12 99 SER B CA 1
ATOM 6154 C C . SER B 1 99 ? 29.234 16.875 7.691 1 60.12 99 SER B C 1
ATOM 6156 O O . SER B 1 99 ? 30.312 16.984 7.129 1 60.12 99 SER B O 1
ATOM 6158 N N . ILE B 1 100 ? 28.719 17.562 8.617 1 65.44 100 ILE B N 1
ATOM 6159 C CA . ILE B 1 100 ? 29.5 18.766 8.914 1 65.44 100 ILE B CA 1
ATOM 6160 C C . ILE B 1 100 ? 30.688 18.406 9.82 1 65.44 100 ILE B C 1
ATOM 6162 O O . ILE B 1 100 ? 30.484 17.859 10.906 1 65.44 100 ILE B O 1
ATOM 6166 N N . ARG B 1 101 ? 31.891 18.5 9.273 1 64.44 101 ARG B N 1
ATOM 6167 C CA . ARG B 1 101 ? 33.125 18.297 10.047 1 64.44 101 ARG B CA 1
ATOM 6168 C C . ARG B 1 101 ? 33.062 19.078 11.352 1 64.44 101 ARG B C 1
ATOM 6170 O O . ARG B 1 101 ? 32.438 20.125 11.43 1 64.44 101 ARG B O 1
ATOM 6177 N N . ARG B 1 102 ? 33.594 18.609 12.43 1 75.06 102 ARG B N 1
ATOM 6178 C CA . ARG B 1 102 ? 33.625 19.25 13.742 1 75.06 102 ARG B CA 1
ATOM 6179 C C . ARG B 1 102 ? 34.188 20.656 13.641 1 75.06 102 ARG B C 1
ATOM 6181 O O . ARG B 1 102 ? 33.688 21.578 14.297 1 75.06 102 ARG B O 1
ATOM 6188 N N . THR B 1 103 ? 35.188 20.797 12.812 1 76.44 103 THR B N 1
ATOM 6189 C CA . THR B 1 103 ? 35.812 22.109 12.633 1 76.44 103 THR B CA 1
ATOM 6190 C C . THR B 1 103 ? 34.812 23.078 12.008 1 76.44 103 THR B C 1
ATOM 6192 O O . THR B 1 103 ? 34.719 24.234 12.43 1 76.44 103 THR B O 1
ATOM 6195 N N . THR B 1 104 ? 34.062 22.594 11.039 1 75.62 104 THR B N 1
ATOM 6196 C CA . THR B 1 104 ? 33.062 23.438 10.391 1 75.62 104 THR B CA 1
ATOM 6197 C C . THR B 1 104 ? 31.922 23.781 11.352 1 75.62 104 THR B C 1
ATOM 6199 O O . THR B 1 104 ? 31.406 24.891 11.336 1 75.62 104 THR B O 1
ATOM 6202 N N . TRP B 1 105 ? 31.688 22.844 12.18 1 78.31 105 TRP B N 1
ATOM 6203 C CA . TRP B 1 105 ? 30.656 23.094 13.18 1 78.31 105 TRP B CA 1
ATOM 6204 C C . TRP B 1 105 ? 31.094 24.172 14.156 1 78.31 105 TRP B C 1
ATOM 6206 O O . TRP B 1 105 ? 30.297 25.031 14.539 1 78.31 105 TRP B O 1
ATOM 6216 N N . PHE B 1 106 ? 32.344 24.141 14.523 1 80.62 106 PHE B N 1
ATOM 6217 C CA . PHE B 1 106 ? 32.844 25.141 15.453 1 80.62 106 PHE B CA 1
ATOM 6218 C C . PHE B 1 106 ? 32.875 26.516 14.805 1 80.62 106 PHE B C 1
ATOM 6220 O O . PHE B 1 106 ? 32.594 27.516 15.461 1 80.62 106 PHE B O 1
ATOM 6227 N N . VAL B 1 107 ? 33.188 26.547 13.602 1 76.75 107 VAL B N 1
ATOM 6228 C CA . VAL B 1 107 ? 33.219 27.812 12.875 1 76.75 107 VAL B CA 1
ATOM 6229 C C . VAL B 1 107 ? 31.797 28.391 12.781 1 76.75 107 VAL B C 1
ATOM 6231 O O . VAL B 1 107 ? 31.594 29.594 12.93 1 76.75 107 VAL B O 1
ATOM 6234 N N . ILE B 1 108 ? 30.859 27.547 12.734 1 76.62 108 ILE B N 1
ATOM 6235 C CA . ILE B 1 108 ? 29.469 27.984 12.625 1 76.62 108 ILE B CA 1
ATOM 6236 C C . ILE B 1 108 ? 28.953 28.406 14 1 76.62 108 ILE B C 1
ATOM 6238 O O . ILE B 1 108 ? 28.156 29.328 14.117 1 76.62 108 ILE B O 1
ATOM 6242 N N . ALA B 1 109 ? 29.531 27.844 15.023 1 83.38 109 ALA B N 1
ATOM 6243 C CA . ALA B 1 109 ? 29.047 28.094 16.391 1 83.38 109 ALA B CA 1
ATOM 6244 C C . ALA B 1 109 ? 29.766 29.281 17.016 1 83.38 109 ALA B C 1
ATOM 6246 O O . ALA B 1 109 ? 29.297 29.844 18 1 83.38 109 ALA B O 1
ATOM 6247 N N . LEU B 1 110 ? 30.891 29.75 16.453 1 83.12 110 LEU B N 1
ATOM 6248 C CA . LEU B 1 110 ? 31.75 30.75 17.062 1 83.12 110 LEU B CA 1
ATOM 6249 C C . LEU B 1 110 ? 31.016 32.062 17.25 1 83.12 110 LEU B C 1
ATOM 6251 O O . LEU B 1 110 ? 31.047 32.656 18.344 1 83.12 110 LEU B O 1
ATOM 6255 N N . PRO B 1 111 ? 30.359 32.562 16.203 1 78.75 111 PRO B N 1
ATOM 6256 C CA . PRO B 1 111 ? 29.656 33.844 16.422 1 78.75 111 PRO B CA 1
ATOM 6257 C C . PRO B 1 111 ? 28.609 33.75 17.531 1 78.75 111 PRO B C 1
ATOM 6259 O O . PRO B 1 111 ? 28.375 34.719 18.25 1 78.75 111 PRO B O 1
ATOM 6262 N N . TYR B 1 112 ? 27.984 32.656 17.703 1 83.19 112 TYR B N 1
ATOM 6263 C CA . TYR B 1 112 ? 27.016 32.469 18.781 1 83.19 112 TYR B CA 1
ATOM 6264 C C . TYR B 1 112 ? 27.719 32.5 20.141 1 83.19 112 TYR B C 1
ATOM 6266 O O . TYR B 1 112 ? 27.219 33.156 21.062 1 83.19 112 TYR B O 1
ATOM 6274 N N . LEU B 1 113 ? 28.844 31.891 20.234 1 85.31 113 LEU B N 1
ATOM 6275 C CA . LEU B 1 113 ? 29.578 31.875 21.484 1 85.31 113 LEU B CA 1
ATOM 6276 C C . LEU B 1 113 ? 30.047 33.281 21.875 1 85.31 113 LEU B C 1
ATOM 6278 O O . LEU B 1 113 ? 29.984 33.656 23.047 1 85.31 113 LEU B O 1
ATOM 6282 N N . VAL B 1 114 ? 30.516 34 20.906 1 82.5 114 VAL B N 1
ATOM 6283 C CA . VAL B 1 114 ? 30.984 35.344 21.156 1 82.5 114 VAL B CA 1
ATOM 6284 C C . VAL B 1 114 ? 29.812 36.219 21.625 1 82.5 114 VAL B C 1
ATOM 6286 O O . VAL B 1 114 ? 29.969 37 22.578 1 82.5 114 VAL B O 1
ATOM 6289 N N . SER B 1 115 ? 28.672 36.062 20.984 1 83.19 115 SER B N 1
ATOM 6290 C CA . SER B 1 115 ? 27.5 36.844 21.375 1 83.19 115 SER B CA 1
ATOM 6291 C C . SER B 1 115 ? 27 36.469 22.766 1 83.19 115 SER B C 1
ATOM 6293 O O . SER B 1 115 ? 26.594 37.312 23.547 1 83.19 115 SER B O 1
ATOM 6295 N N . PHE B 1 116 ? 27.062 35.219 23.047 1 86.81 116 PHE B N 1
ATOM 6296 C CA . PHE B 1 116 ? 26.625 34.688 24.328 1 86.81 116 PHE B CA 1
ATOM 6297 C C . PHE B 1 116 ? 27.5 35.25 25.453 1 86.81 116 PHE B C 1
ATOM 6299 O O . PHE B 1 116 ? 26.969 35.781 26.453 1 86.81 116 PHE B O 1
ATOM 6306 N N . ILE B 1 117 ? 28.734 35.281 25.234 1 88.44 117 ILE B N 1
ATOM 6307 C CA . ILE B 1 117 ? 29.672 35.75 26.234 1 88.44 117 ILE B CA 1
ATOM 6308 C C . ILE B 1 117 ? 29.547 37.281 26.375 1 88.44 117 ILE B C 1
ATOM 6310 O O . ILE B 1 117 ? 29.625 37.812 27.484 1 88.44 117 ILE B O 1
ATOM 6314 N N . SER B 1 118 ? 29.359 37.969 25.281 1 85.81 118 SER B N 1
ATOM 6315 C CA . SER B 1 118 ? 29.219 39.406 25.297 1 85.81 118 SER B CA 1
ATOM 6316 C C . SER B 1 118 ? 28.016 39.844 26.141 1 85.81 118 SER B C 1
ATOM 6318 O O . SER B 1 118 ? 28.062 40.844 26.828 1 85.81 118 SER B O 1
ATOM 6320 N N . VAL B 1 119 ? 26.984 39.031 26.125 1 8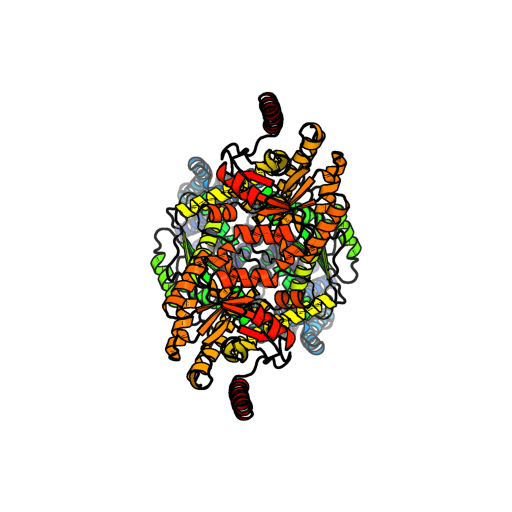8.62 119 VAL B N 1
ATOM 6321 C CA . VAL B 1 119 ? 25.781 39.344 26.906 1 88.62 119 VAL B CA 1
ATOM 6322 C C . VAL B 1 119 ? 26.047 39.094 28.391 1 88.62 119 VAL B C 1
ATOM 6324 O O . VAL B 1 119 ? 25.656 39.906 29.234 1 88.62 119 VAL B O 1
ATOM 6327 N N . LEU B 1 120 ? 26.812 38.125 28.656 1 91.12 120 LEU B N 1
ATOM 6328 C CA . LEU B 1 120 ? 27.078 37.75 30.047 1 91.12 120 LEU B CA 1
ATOM 6329 C C . LEU B 1 120 ? 27.969 38.781 30.719 1 91.12 120 LEU B C 1
ATOM 6331 O O . LEU B 1 120 ? 27.828 39.031 31.922 1 91.12 120 LEU B O 1
ATOM 6335 N N . ILE B 1 121 ? 28.844 39.438 29.938 1 91.69 121 ILE B N 1
ATOM 6336 C CA . ILE B 1 121 ? 29.797 40.375 30.547 1 91.69 121 ILE B CA 1
ATOM 6337 C C . ILE B 1 121 ? 29.312 41.781 30.391 1 91.69 121 ILE B C 1
ATOM 6339 O O . ILE B 1 121 ? 30.016 42.75 30.75 1 91.69 121 ILE B O 1
ATOM 6343 N N . THR B 1 122 ? 28.125 41.969 29.922 1 91.81 122 THR B N 1
ATOM 6344 C CA . THR B 1 122 ? 27.578 43.281 29.609 1 91.81 122 THR B CA 1
ATOM 6345 C C . THR B 1 122 ? 27.453 44.156 30.875 1 91.81 122 THR B C 1
ATOM 6347 O O . THR B 1 122 ? 27.609 45.375 30.828 1 91.81 122 THR B O 1
ATOM 6350 N N . PRO B 1 123 ? 27.188 43.562 32.094 1 91.31 123 PRO B N 1
ATOM 6351 C CA . PRO B 1 123 ? 27.125 44.406 33.281 1 91.31 123 PRO B CA 1
ATOM 6352 C C . PRO B 1 123 ? 28.438 45.125 33.594 1 91.31 123 PRO B C 1
ATOM 6354 O O . PRO B 1 123 ? 28.438 46.188 34.188 1 91.31 123 PRO B O 1
ATOM 6357 N N . PHE B 1 124 ? 29.5 44.594 33.031 1 92.19 124 PHE B N 1
ATOM 6358 C CA . PHE B 1 124 ? 30.828 45.156 33.281 1 92.19 124 PHE B CA 1
ATOM 6359 C C . PHE B 1 124 ? 31.281 46 32.125 1 92.19 124 PHE B C 1
ATOM 6361 O O . PHE B 1 124 ? 31.938 47.031 32.312 1 92.19 124 PHE B O 1
ATOM 6368 N N . THR B 1 125 ? 30.906 45.656 30.938 1 91.38 125 THR B N 1
ATOM 6369 C CA . THR B 1 125 ? 31.438 46.281 29.75 1 91.38 125 THR B CA 1
ATOM 6370 C C . THR B 1 125 ? 30.438 47.281 29.156 1 91.38 125 THR B C 1
ATOM 6372 O O . THR B 1 125 ? 30.797 48.125 28.344 1 91.38 125 THR B O 1
ATOM 6375 N N . HIS B 1 126 ? 29.156 47.156 29.453 1 90.94 126 HIS B N 1
ATOM 6376 C CA . HIS B 1 126 ? 28.062 47.969 28.953 1 90.94 126 HIS B CA 1
ATOM 6377 C C . HIS B 1 126 ? 27.969 47.906 27.422 1 90.94 126 HIS B C 1
ATOM 6379 O O . HIS B 1 126 ? 27.672 48.906 26.766 1 90.94 126 HIS B O 1
ATOM 6385 N N . MET B 1 127 ? 28.297 46.719 26.953 1 86.62 127 MET B N 1
ATOM 6386 C CA . MET B 1 127 ? 28.344 46.531 25.516 1 86.62 127 MET B CA 1
ATOM 6387 C C . MET B 1 127 ? 26.938 46.469 24.922 1 86.62 127 MET B C 1
ATOM 6389 O O . MET B 1 127 ? 26.625 47.188 23.969 1 86.62 127 MET B O 1
ATOM 6393 N N . PHE B 1 128 ? 26.062 45.688 25.453 1 86.31 128 PHE B N 1
ATOM 6394 C CA . PHE B 1 128 ? 24.734 45.5 24.906 1 86.31 128 PHE B CA 1
ATOM 6395 C C . PHE B 1 128 ? 23.734 46.469 25.547 1 86.31 128 PHE B C 1
ATOM 6397 O O . PHE B 1 128 ? 22.938 47.094 24.844 1 86.31 128 PHE B O 1
ATOM 6404 N N . PHE B 1 129 ? 23.781 46.438 26.828 1 89.31 129 PHE B N 1
ATOM 6405 C CA . PHE B 1 129 ? 22.922 47.375 27.562 1 89.31 129 PHE B CA 1
ATOM 6406 C C . PHE B 1 129 ? 23.516 47.688 28.922 1 89.31 129 PHE B C 1
ATOM 6408 O O . PHE B 1 129 ? 24.484 47.062 29.359 1 89.31 129 PHE B O 1
ATOM 6415 N N . TYR B 1 130 ? 23.062 48.781 29.516 1 91.94 130 TYR B N 1
ATOM 6416 C CA . TYR B 1 130 ? 23.422 49.062 30.906 1 91.94 130 TYR B CA 1
ATOM 6417 C C . TYR B 1 130 ? 22.25 49.719 31.641 1 91.94 130 TYR B C 1
ATOM 6419 O O . TYR B 1 130 ? 21.328 50.25 31.031 1 91.94 130 TYR B O 1
ATOM 6427 N N . ILE B 1 131 ? 22.25 49.469 32.906 1 92.94 131 ILE B N 1
ATOM 6428 C CA . ILE B 1 131 ? 21.25 50.031 33.781 1 92.94 131 ILE B CA 1
ATOM 6429 C C . ILE B 1 131 ? 21.859 51.125 34.656 1 92.94 131 ILE B C 1
ATOM 6431 O O . ILE B 1 131 ? 22.875 50.906 35.312 1 92.94 131 ILE B O 1
ATOM 6435 N N . ASP B 1 132 ? 21.312 52.25 34.594 1 90.56 132 ASP B N 1
ATOM 6436 C CA . ASP B 1 132 ? 21.906 53.375 35.312 1 90.56 132 ASP B CA 1
ATOM 6437 C C . ASP B 1 132 ? 21.531 53.312 36.812 1 90.56 132 ASP B C 1
ATOM 6439 O O . ASP B 1 132 ? 20.875 52.344 37.219 1 90.56 132 ASP B O 1
ATOM 6443 N N . SER B 1 133 ? 22.078 54.281 37.594 1 87.88 133 SER B N 1
ATOM 6444 C CA . SER B 1 133 ? 21.922 54.312 39.062 1 87.88 133 SER B CA 1
ATOM 6445 C C . SER B 1 133 ? 20.469 54.469 39.469 1 87.88 133 SER B C 1
ATOM 6447 O O . SER B 1 133 ? 20.078 54.062 40.562 1 87.88 133 SER B O 1
ATOM 6449 N N . GLU B 1 134 ? 19.641 54.875 38.5 1 87.88 134 GLU B N 1
ATOM 6450 C CA . GLU B 1 134 ? 18.219 55.062 38.781 1 87.88 134 GLU B CA 1
ATOM 6451 C C . GLU B 1 134 ? 17.406 53.875 38.312 1 87.88 134 GLU B C 1
ATOM 6453 O O . GLU B 1 134 ? 16.188 53.812 38.5 1 87.88 134 GLU B O 1
ATOM 6458 N N . GLY B 1 135 ? 18.062 52.906 37.688 1 87.88 135 GLY B N 1
ATOM 6459 C CA . GLY B 1 135 ? 17.391 51.688 37.25 1 87.88 135 GLY B CA 1
ATOM 6460 C C . GLY B 1 135 ? 16.891 51.781 35.812 1 87.88 135 GLY B C 1
ATOM 6461 O O . GLY B 1 135 ? 16.141 50.875 35.375 1 87.88 135 GLY B O 1
ATOM 6462 N N . VAL B 1 136 ? 17.266 52.781 35.125 1 90.75 136 VAL B N 1
ATOM 6463 C CA . VAL B 1 136 ? 16.781 52.969 33.781 1 90.75 136 VAL B CA 1
ATOM 6464 C C . VAL B 1 136 ? 17.641 52.219 32.781 1 90.75 136 VAL B C 1
ATOM 6466 O O . VAL B 1 136 ? 18.875 52.25 32.875 1 90.75 136 VAL B O 1
ATOM 6469 N N . TYR B 1 137 ? 16.984 51.562 31.875 1 91.62 137 TYR B N 1
ATOM 6470 C CA . TYR B 1 137 ? 17.625 50.75 30.844 1 91.62 137 TYR B CA 1
ATOM 6471 C C . TYR B 1 137 ? 18.172 51.625 29.734 1 91.62 137 TYR B C 1
ATOM 6473 O O . TYR B 1 137 ? 17.469 52.531 29.234 1 91.62 137 TYR B O 1
ATOM 6481 N N . HIS B 1 138 ? 19.438 51.406 29.344 1 89.5 138 HIS B N 1
ATOM 6482 C CA . HIS B 1 138 ? 20.062 52.094 28.219 1 89.5 138 HIS B CA 1
ATOM 6483 C C . HIS B 1 138 ? 20.719 51.094 27.281 1 89.5 138 HIS B C 1
ATOM 6485 O O . HIS B 1 138 ? 21.297 50.094 27.734 1 89.5 138 HIS B O 1
ATOM 6491 N N . ARG B 1 139 ? 20.578 51.344 26.062 1 87.44 139 ARG B N 1
ATOM 6492 C CA . ARG B 1 139 ? 21.281 50.531 25.078 1 87.44 139 ARG B CA 1
ATOM 6493 C C . ARG B 1 139 ? 22.781 50.812 25.109 1 87.44 139 ARG B C 1
ATOM 6495 O O . ARG B 1 139 ? 23.203 51.938 25.281 1 87.44 139 ARG B O 1
ATOM 6502 N N . GLY B 1 140 ? 23.484 49.719 24.984 1 86.25 140 GLY B N 1
ATOM 6503 C CA . GLY B 1 140 ? 24.938 49.844 25.016 1 86.25 140 GLY B CA 1
ATOM 6504 C C . GLY B 1 140 ? 25.5 50.312 23.688 1 86.25 140 GLY B C 1
ATOM 6505 O O . GLY B 1 140 ? 24.766 50.5 22.719 1 86.25 140 GLY B O 1
ATOM 6506 N N . TRP B 1 141 ? 26.812 50.531 23.688 1 84.5 141 TRP B N 1
ATOM 6507 C CA . TRP B 1 141 ? 27.5 51.094 22.531 1 84.5 141 TRP B CA 1
ATOM 6508 C C . TRP B 1 141 ? 27.578 50.094 21.391 1 84.5 141 TRP B C 1
ATOM 6510 O O . TRP B 1 141 ? 27.641 50.469 20.219 1 84.5 141 TRP B O 1
ATOM 6520 N N . ALA B 1 142 ? 27.516 48.844 21.641 1 79.44 142 ALA B N 1
ATOM 6521 C CA . ALA B 1 142 ? 27.688 47.812 20.625 1 79.44 142 ALA B CA 1
ATOM 6522 C C . ALA B 1 142 ? 26.359 47.156 20.281 1 79.44 142 ALA B C 1
ATOM 6524 O O . ALA B 1 142 ? 26.328 46.094 19.656 1 79.44 142 ALA B O 1
ATOM 6525 N N . TYR B 1 143 ? 25.281 47.688 20.734 1 79.88 143 TYR B N 1
ATOM 6526 C CA . TYR B 1 143 ? 23.969 47.094 20.578 1 79.88 143 TYR B CA 1
ATOM 6527 C C . TYR B 1 143 ? 23.656 46.812 19.109 1 79.88 143 TYR B C 1
ATOM 6529 O O . TYR B 1 143 ? 23.375 45.688 18.734 1 79.88 143 TYR B O 1
ATOM 6537 N N . TYR B 1 144 ? 23.812 47.719 18.234 1 77.06 144 TYR B N 1
ATOM 6538 C CA . TYR B 1 144 ? 23.438 47.594 16.828 1 77.06 144 TYR B CA 1
ATOM 6539 C C . TYR B 1 144 ? 24.453 46.75 16.062 1 77.06 144 TYR B C 1
ATOM 6541 O O . TYR B 1 144 ? 24.094 46.031 15.117 1 77.06 144 TYR B O 1
ATOM 6549 N N . TYR B 1 145 ? 25.688 46.781 16.484 1 71.06 145 TYR B N 1
ATOM 6550 C CA . TYR B 1 145 ? 26.719 46 15.812 1 71.06 145 TYR B CA 1
ATOM 6551 C C . TYR B 1 145 ? 26.531 44.5 16.062 1 71.06 145 TYR B C 1
ATOM 6553 O O . TYR B 1 145 ? 26.703 43.688 15.156 1 71.06 145 TYR B O 1
ATOM 6561 N N . THR B 1 146 ? 26.203 44.25 17.188 1 65.62 146 THR B N 1
ATOM 6562 C CA . THR B 1 146 ? 25.984 42.844 17.547 1 65.62 146 THR B CA 1
ATOM 6563 C C . THR B 1 146 ? 24.781 42.281 16.812 1 65.62 146 THR B C 1
ATOM 6565 O O . THR B 1 146 ? 24.812 41.156 16.328 1 65.62 146 THR B O 1
ATOM 6568 N N . TRP B 1 147 ? 23.828 43.062 16.625 1 68.06 147 TRP B N 1
ATOM 6569 C CA . TRP B 1 147 ? 22.609 42.625 15.953 1 68.06 147 TRP B CA 1
ATOM 6570 C C . TRP B 1 147 ? 22.875 42.344 14.477 1 68.06 147 TRP B C 1
ATOM 6572 O O . TRP B 1 147 ? 22.406 41.344 13.93 1 68.06 147 TRP B O 1
ATOM 6582 N N . LEU B 1 148 ? 23.625 43.219 13.93 1 67.38 148 LEU B N 1
ATOM 6583 C CA . LEU B 1 148 ? 23.891 43.094 12.5 1 67.38 148 LEU B CA 1
ATOM 6584 C C . LEU B 1 148 ? 24.734 41.844 12.227 1 67.38 148 LEU B C 1
ATOM 6586 O O . LEU B 1 148 ? 24.5 41.156 11.242 1 67.38 148 LEU B O 1
ATOM 6590 N N . THR B 1 149 ? 25.688 41.656 13 1 63 149 THR B N 1
ATOM 6591 C CA . THR B 1 149 ? 26.562 40.531 12.82 1 63 149 THR B CA 1
ATOM 6592 C C . THR B 1 149 ? 25.812 39.219 13.008 1 63 149 THR B C 1
ATOM 6594 O O . THR B 1 149 ? 25.984 38.281 12.242 1 63 149 THR B O 1
ATOM 6597 N N . PHE B 1 150 ? 24.984 39.344 13.906 1 68.44 150 PHE B N 1
ATOM 6598 C CA . PHE B 1 150 ? 24.219 38.125 14.227 1 68.44 150 PHE B CA 1
ATOM 6599 C C . PHE B 1 150 ? 23.25 37.781 13.102 1 68.44 150 PHE B C 1
ATOM 6601 O O . PHE B 1 150 ? 23.203 36.625 12.648 1 68.44 150 PHE B O 1
ATOM 6608 N N . LEU B 1 151 ? 22.688 38.781 12.703 1 64.5 151 LEU B N 1
ATOM 6609 C CA . LEU B 1 151 ? 21.641 38.531 11.711 1 64.5 151 LEU B CA 1
ATOM 6610 C C . LEU B 1 151 ? 22.25 38.094 10.383 1 64.5 151 LEU B C 1
ATOM 6612 O O . LEU B 1 151 ? 21.766 37.188 9.742 1 64.5 151 LEU B O 1
ATOM 6616 N N . ALA B 1 152 ? 23.359 38.844 10.117 1 64.5 152 ALA B N 1
ATOM 6617 C CA . ALA B 1 152 ? 23.984 38.531 8.836 1 64.5 152 ALA B CA 1
ATOM 6618 C C . ALA B 1 152 ? 24.562 37.125 8.828 1 64.5 152 ALA B C 1
ATOM 6620 O O . ALA B 1 152 ? 24.375 36.375 7.863 1 64.5 152 ALA B O 1
ATOM 6621 N N . PHE B 1 153 ? 25.078 36.781 9.898 1 69.25 153 PHE B N 1
ATOM 6622 C CA . PHE B 1 153 ? 25.75 35.5 9.914 1 69.25 153 PHE B CA 1
ATOM 6623 C C . PHE B 1 153 ? 24.719 34.375 10.07 1 69.25 153 PHE B C 1
ATOM 6625 O O . PHE B 1 153 ? 24.812 33.344 9.383 1 69.25 153 PHE B O 1
ATOM 6632 N N . TYR B 1 154 ? 23.719 34.656 10.812 1 72.5 154 TYR B N 1
ATOM 6633 C CA . TYR B 1 154 ? 22.844 33.531 11.133 1 72.5 154 TYR B CA 1
ATOM 6634 C C . TYR B 1 154 ? 21.672 33.438 10.164 1 72.5 154 TYR B C 1
ATOM 6636 O O . TYR B 1 154 ? 20.906 32.469 10.188 1 72.5 154 TYR B O 1
ATOM 6644 N N . ILE B 1 155 ? 21.547 34.344 9.273 1 76.94 155 ILE B N 1
ATOM 6645 C CA . ILE B 1 155 ? 20.547 34.188 8.227 1 76.94 155 ILE B CA 1
ATOM 6646 C C . ILE B 1 155 ? 21.219 33.781 6.922 1 76.94 155 ILE B C 1
ATOM 6648 O O . ILE B 1 155 ? 20.812 32.781 6.305 1 76.94 155 ILE B O 1
ATOM 6652 N N . LEU B 1 156 ? 22.344 34.406 6.664 1 79.5 156 LEU B N 1
ATOM 6653 C CA . LEU B 1 156 ? 22.938 34.219 5.352 1 79.5 156 LEU B CA 1
ATOM 6654 C C . LEU B 1 156 ? 23.609 32.844 5.262 1 79.5 156 LEU B C 1
ATOM 6656 O O . LEU B 1 156 ? 23.5 32.156 4.25 1 79.5 156 LEU B O 1
ATOM 6660 N N . LEU B 1 157 ? 24.25 32.5 6.297 1 79.06 157 LEU B N 1
ATOM 6661 C CA . LEU B 1 157 ? 25.016 31.25 6.242 1 79.06 157 LEU B CA 1
ATOM 6662 C C . LEU B 1 157 ? 24.094 30.047 6.141 1 79.06 157 LEU B C 1
ATOM 6664 O O . LEU B 1 157 ? 24.281 29.188 5.277 1 79.06 157 LEU B O 1
ATOM 6668 N N . PRO B 1 158 ? 23.125 29.938 7.004 1 81.19 158 PRO B N 1
ATOM 6669 C CA . PRO B 1 158 ? 22.25 28.781 6.887 1 81.19 158 PRO B CA 1
ATOM 6670 C C . PRO B 1 158 ? 21.469 28.75 5.574 1 81.19 158 PRO B C 1
ATOM 6672 O O . PRO B 1 158 ? 21.266 27.672 5 1 81.19 158 PRO B O 1
ATOM 6675 N N . VAL B 1 159 ? 21.078 29.844 5.094 1 83.88 159 VAL B N 1
ATOM 6676 C CA . VAL B 1 159 ? 20.344 29.906 3.836 1 83.88 159 VAL B CA 1
ATOM 6677 C C . VAL B 1 159 ? 21.25 29.5 2.684 1 83.88 159 VAL B C 1
ATOM 6679 O O . VAL B 1 159 ? 20.828 28.781 1.768 1 83.88 159 VAL B O 1
ATOM 6682 N N . ALA B 1 160 ? 22.469 29.984 2.797 1 82.25 160 ALA B N 1
ATOM 6683 C CA . ALA B 1 160 ? 23.453 29.594 1.788 1 82.25 160 ALA B CA 1
ATOM 6684 C C . ALA B 1 160 ? 23.703 28.094 1.833 1 82.25 160 ALA B C 1
ATOM 6686 O O . ALA B 1 160 ? 23.828 27.438 0.79 1 82.25 160 ALA B O 1
ATOM 6687 N N . TYR B 1 161 ? 23.844 27.625 2.994 1 80.25 161 TYR B N 1
ATOM 6688 C CA . TYR B 1 161 ? 24.031 26.203 3.176 1 80.25 161 TYR B CA 1
ATOM 6689 C C . TYR B 1 161 ? 22.875 25.406 2.6 1 80.25 161 TYR B C 1
ATOM 6691 O O . TYR B 1 161 ? 23.062 24.406 1.91 1 80.25 161 TYR B O 1
ATOM 6699 N N . ALA B 1 162 ? 21.719 25.797 2.883 1 82.69 162 ALA B N 1
ATOM 6700 C CA . ALA B 1 162 ? 20.531 25.141 2.359 1 82.69 162 ALA B CA 1
ATOM 6701 C C . ALA B 1 162 ? 20.484 25.219 0.837 1 82.69 162 ALA B C 1
ATOM 6703 O O . ALA B 1 162 ? 20.062 24.266 0.171 1 82.69 162 ALA B O 1
ATOM 6704 N N . TRP B 1 163 ? 20.938 26.312 0.366 1 82.44 163 TRP B N 1
ATOM 6705 C CA . TRP B 1 163 ? 20.953 26.516 -1.078 1 82.44 163 TRP B CA 1
ATOM 6706 C C . TRP B 1 163 ? 21.938 25.578 -1.75 1 82.44 163 TRP B C 1
ATOM 6708 O O . TRP B 1 163 ? 21.672 25.047 -2.83 1 82.44 163 TRP B O 1
ATOM 6718 N N . PHE B 1 164 ? 23.016 25.391 -1.165 1 80.75 164 PHE B N 1
ATOM 6719 C CA . PHE B 1 164 ? 24.047 24.516 -1.701 1 80.75 164 PHE B CA 1
ATOM 6720 C C . PHE B 1 164 ? 23.547 23.062 -1.763 1 80.75 164 PHE B C 1
ATOM 6722 O O . PHE B 1 164 ? 23.875 22.328 -2.693 1 80.75 164 PHE B O 1
ATOM 6729 N N . TYR B 1 165 ? 22.828 22.719 -0.828 1 75.69 165 TYR B N 1
ATOM 6730 C CA . TYR B 1 165 ? 22.344 21.344 -0.783 1 75.69 165 TYR B CA 1
ATOM 6731 C C . TYR B 1 165 ? 20.891 21.266 -1.247 1 75.69 165 TYR B C 1
ATOM 6733 O O . TYR B 1 165 ? 20.172 20.344 -0.878 1 75.69 165 TYR B O 1
ATOM 6741 N N . LYS B 1 166 ? 20.422 22.125 -1.997 1 76.19 166 LYS B N 1
ATOM 6742 C CA . LYS B 1 166 ? 19.031 22.25 -2.424 1 76.19 166 LYS B CA 1
ATOM 6743 C C . LYS B 1 166 ? 18.609 21.047 -3.264 1 76.19 166 LYS B C 1
ATOM 6745 O O . LYS B 1 166 ? 17.422 20.688 -3.295 1 76.19 166 LYS B O 1
ATOM 6750 N N . VAL B 1 167 ? 19.578 20.406 -3.863 1 65.88 167 VAL B N 1
ATOM 6751 C CA . VAL B 1 167 ? 19.266 19.297 -4.75 1 65.88 167 VAL B CA 1
ATOM 6752 C C . VAL B 1 167 ? 18.781 18.109 -3.928 1 65.88 167 VAL B C 1
ATOM 6754 O O . VAL B 1 167 ? 18 17.281 -4.418 1 65.88 167 VAL B O 1
ATOM 6757 N N . GLN B 1 168 ? 19.188 18.188 -2.703 1 63.28 168 GLN B N 1
ATOM 6758 C CA . GLN B 1 168 ? 18.828 17.047 -1.854 1 63.28 168 GLN B CA 1
ATOM 6759 C C . GLN B 1 168 ? 17.5 17.297 -1.138 1 63.28 168 GLN B C 1
ATOM 6761 O O . GLN B 1 168 ? 16.953 16.391 -0.506 1 63.28 168 GLN B O 1
ATOM 6766 N N . MET B 1 169 ? 17 18.531 -1.358 1 65.38 169 MET B N 1
ATOM 6767 C CA . MET B 1 169 ? 15.758 18.891 -0.689 1 65.38 169 MET B CA 1
ATOM 6768 C C . MET B 1 169 ? 14.633 19.078 -1.702 1 65.38 169 MET B C 1
ATOM 6770 O O . MET B 1 169 ? 14.891 19.422 -2.861 1 65.38 169 MET B O 1
ATOM 6774 N N . ALA B 1 170 ? 13.484 18.875 -1.268 1 62.38 170 ALA B N 1
ATOM 6775 C CA . ALA B 1 170 ? 12.336 19.188 -2.111 1 62.38 170 ALA B CA 1
ATOM 6776 C C . ALA B 1 170 ? 12.273 20.688 -2.404 1 62.38 170 ALA B C 1
ATOM 6778 O O . ALA B 1 170 ? 12.562 21.516 -1.533 1 62.38 170 ALA B O 1
ATOM 6779 N N . PRO B 1 171 ? 12 20.969 -3.59 1 67.94 171 PRO B N 1
ATOM 6780 C CA . PRO B 1 171 ? 12.016 22.391 -3.963 1 67.94 171 PRO B CA 1
ATOM 6781 C C . PRO B 1 171 ? 11.086 23.234 -3.096 1 67.94 171 PRO B C 1
ATOM 6783 O O . PRO B 1 171 ? 11.406 24.375 -2.779 1 67.94 171 PRO B O 1
ATOM 6786 N N . TYR B 1 172 ? 9.961 22.734 -2.699 1 71.38 172 TYR B N 1
ATOM 6787 C CA . TYR B 1 172 ? 9.031 23.531 -1.902 1 71.38 172 TYR B CA 1
ATOM 6788 C C . TYR B 1 172 ? 9.602 23.828 -0.523 1 71.38 172 TYR B C 1
ATOM 6790 O O . TYR B 1 172 ? 9.289 24.844 0.082 1 71.38 172 TYR B O 1
ATOM 6798 N N . ARG B 1 173 ? 10.492 23 -0.042 1 75.75 173 ARG B N 1
ATOM 6799 C CA . ARG B 1 173 ? 11.109 23.219 1.264 1 75.75 173 ARG B CA 1
ATOM 6800 C C . ARG B 1 173 ? 12.062 24.406 1.23 1 75.75 173 ARG B C 1
ATOM 6802 O O . ARG B 1 173 ? 12.164 25.156 2.203 1 75.75 173 ARG B O 1
ATOM 6809 N N . MET B 1 174 ? 12.75 24.562 0.11 1 81.88 174 MET B N 1
ATOM 6810 C CA . MET B 1 174 ? 13.648 25.703 -0.036 1 81.88 174 MET B CA 1
ATOM 6811 C C . MET B 1 174 ? 12.875 27.016 -0.052 1 81.88 174 MET B C 1
ATOM 6813 O O . MET B 1 174 ? 13.297 28 0.55 1 81.88 174 MET B O 1
ATOM 6817 N N . MET B 1 175 ? 11.758 26.969 -0.693 1 82.62 175 MET B N 1
ATOM 6818 C CA . MET B 1 175 ? 10.922 28.172 -0.753 1 82.62 175 MET B CA 1
ATOM 6819 C C . MET B 1 175 ? 10.445 28.562 0.638 1 82.62 175 MET B C 1
ATOM 6821 O O . MET B 1 175 ? 10.484 29.75 0.996 1 82.62 175 MET B O 1
ATOM 6825 N N . TYR B 1 176 ? 10.039 27.641 1.417 1 85.12 176 TYR B N 1
ATOM 6826 C CA . TYR B 1 176 ? 9.555 27.938 2.762 1 85.12 176 TYR B CA 1
ATOM 6827 C C . TYR B 1 176 ? 10.695 28.359 3.674 1 85.12 176 TYR B C 1
ATOM 6829 O O . TYR B 1 176 ? 10.516 29.188 4.57 1 85.12 176 TYR B O 1
ATOM 6837 N N . THR B 1 177 ? 11.891 27.766 3.4 1 87.81 177 THR B N 1
ATOM 6838 C CA . THR B 1 177 ? 13.055 28.156 4.184 1 87.81 177 THR B CA 1
ATOM 6839 C C . THR B 1 177 ? 13.406 29.625 3.939 1 87.81 177 THR B C 1
ATOM 6841 O O . THR B 1 177 ? 13.625 30.391 4.887 1 87.81 177 THR B O 1
ATOM 6844 N N . ILE B 1 178 ? 13.344 29.984 2.729 1 87.62 178 ILE B N 1
ATOM 6845 C CA . ILE B 1 178 ? 13.594 31.391 2.393 1 87.62 178 ILE B CA 1
ATOM 6846 C C . ILE B 1 178 ? 12.492 32.25 2.98 1 87.62 178 ILE B C 1
ATOM 6848 O O . ILE B 1 178 ? 12.766 33.344 3.494 1 87.62 178 ILE B O 1
ATOM 6852 N N . GLY B 1 179 ? 11.312 31.766 2.934 1 88 179 GLY B N 1
ATOM 6853 C CA . GLY B 1 179 ? 10.164 32.5 3.418 1 88 179 GLY B CA 1
ATOM 6854 C C . GLY B 1 179 ? 10.227 32.781 4.906 1 88 179 GLY B C 1
ATOM 6855 O O . GLY B 1 179 ? 9.984 33.938 5.34 1 88 179 GLY B O 1
ATOM 6856 N N . PHE B 1 180 ? 10.594 31.781 5.723 1 90.69 180 PHE B N 1
ATOM 6857 C CA . PHE B 1 180 ? 10.539 32.031 7.156 1 90.69 180 PHE B CA 1
ATOM 6858 C C . PHE B 1 180 ? 11.719 32.875 7.602 1 90.69 180 PHE B C 1
ATOM 6860 O O . PHE B 1 180 ? 11.602 33.688 8.539 1 90.69 180 PHE B O 1
ATOM 6867 N N . TRP B 1 181 ? 12.844 32.812 6.91 1 89.69 181 TRP B N 1
ATOM 6868 C CA . TRP B 1 181 ? 13.961 33.688 7.227 1 89.69 181 TRP B CA 1
ATOM 6869 C C . TRP B 1 181 ? 13.656 35.125 6.809 1 89.69 181 TRP B C 1
ATOM 6871 O O . TRP B 1 181 ? 14.031 36.094 7.504 1 89.69 181 TRP B O 1
ATOM 6881 N N . ALA B 1 182 ? 12.984 35.281 5.66 1 88.81 182 ALA B N 1
ATOM 6882 C CA . ALA B 1 182 ? 12.586 36.594 5.215 1 88.81 182 ALA B CA 1
ATOM 6883 C C . ALA B 1 182 ? 11.641 37.25 6.223 1 88.81 182 ALA B C 1
ATOM 6885 O O . ALA B 1 182 ? 11.75 38.438 6.5 1 88.81 182 ALA B O 1
ATOM 6886 N N . LEU B 1 183 ? 10.773 36.531 6.758 1 90.06 183 LEU B N 1
ATOM 6887 C CA . LEU B 1 183 ? 9.828 37.031 7.746 1 90.06 183 LEU B CA 1
ATOM 6888 C C . LEU B 1 183 ? 10.555 37.469 9.023 1 90.06 183 LEU B C 1
ATOM 6890 O O . LEU B 1 183 ? 10.305 38.531 9.555 1 90.06 183 LEU B O 1
ATOM 6894 N N . SER B 1 184 ? 11.422 36.594 9.484 1 87.81 184 SER B N 1
ATOM 6895 C CA . SER B 1 184 ? 12.172 36.906 10.695 1 87.81 184 SER B CA 1
ATOM 6896 C C . SER B 1 184 ? 13.031 38.156 10.508 1 87.81 184 SER B C 1
ATOM 6898 O O . SER B 1 184 ? 13.125 39 11.406 1 87.81 184 SER B O 1
ATOM 6900 N N . LEU B 1 185 ? 13.609 38.281 9.32 1 86.31 185 LEU B N 1
ATOM 6901 C CA . LEU B 1 185 ? 14.445 39.438 9.023 1 86.31 185 LEU B CA 1
ATOM 6902 C C . LEU B 1 185 ? 13.602 40.719 8.961 1 86.31 185 LEU B C 1
ATOM 6904 O O . LEU B 1 185 ? 14.031 41.781 9.43 1 86.31 185 LEU B O 1
ATOM 6908 N N . THR B 1 186 ? 12.461 40.594 8.375 1 88.56 186 THR B N 1
ATOM 6909 C CA . THR B 1 186 ? 11.562 41.719 8.273 1 88.56 186 THR B CA 1
ATOM 6910 C C . THR B 1 186 ? 11.172 42.219 9.656 1 88.56 186 THR B C 1
ATOM 6912 O O . THR B 1 186 ? 11.172 43.438 9.906 1 88.56 186 THR B O 1
ATOM 6915 N N . GLY B 1 187 ? 10.867 41.312 10.555 1 87.94 187 GLY B N 1
ATOM 6916 C CA . GLY B 1 187 ? 10.531 41.719 11.914 1 87.94 187 GLY B CA 1
ATOM 6917 C C . GLY B 1 187 ? 11.672 42.406 12.633 1 87.94 187 GLY B C 1
ATOM 6918 O O . GLY B 1 187 ? 11.453 43.406 13.32 1 87.94 187 GLY B O 1
ATOM 6919 N N . MET B 1 188 ? 12.82 41.938 12.422 1 84.56 188 MET B N 1
ATOM 6920 C CA . MET B 1 188 ? 14.008 42.5 13.055 1 84.56 188 MET B CA 1
ATOM 6921 C C . MET B 1 188 ? 14.266 43.906 12.523 1 84.56 188 MET B C 1
ATOM 6923 O O . MET B 1 188 ? 14.555 44.844 13.297 1 84.56 188 MET B O 1
ATOM 6927 N N . LEU B 1 189 ? 14.133 44.125 11.211 1 84.94 189 LEU B N 1
ATOM 6928 C CA . LEU B 1 189 ? 14.398 45.438 10.594 1 84.94 189 LEU B CA 1
ATOM 6929 C C . LEU B 1 189 ? 13.336 46.438 10.984 1 84.94 189 LEU B C 1
ATOM 6931 O O . LEU B 1 189 ? 13.656 47.594 11.273 1 84.94 189 LEU B O 1
ATOM 6935 N N . LEU B 1 190 ? 12.148 46 11.07 1 88.06 190 LEU B N 1
ATOM 6936 C CA . LEU B 1 190 ? 11.07 46.906 11.43 1 88.06 190 LEU B CA 1
ATOM 6937 C C . LEU B 1 190 ? 11.203 47.375 12.883 1 88.06 190 LEU B C 1
ATOM 6939 O O . LEU B 1 190 ? 11.062 48.562 13.18 1 88.06 190 LEU B O 1
ATOM 6943 N N . GLN B 1 191 ? 11.469 46.438 13.766 1 85.5 191 GLN B N 1
ATOM 6944 C CA . GLN B 1 191 ? 11.602 46.781 15.18 1 85.5 191 GLN B CA 1
ATOM 6945 C C . GLN B 1 191 ? 12.883 47.562 15.43 1 85.5 191 GLN B C 1
ATOM 6947 O O . GLN B 1 191 ? 12.906 48.469 16.266 1 85.5 191 GLN B O 1
ATOM 6952 N N . GLY B 1 192 ? 13.953 47.344 14.805 1 79.62 192 GLY B N 1
ATOM 6953 C CA . GLY B 1 192 ? 15.25 47.938 15.039 1 79.62 192 GLY B CA 1
ATOM 6954 C C . GLY B 1 192 ? 15.367 49.344 14.453 1 79.62 192 GLY B C 1
ATOM 6955 O O . GLY B 1 192 ? 16.031 50.219 15.031 1 79.62 192 GLY B O 1
ATOM 6956 N N . PHE B 1 193 ? 14.633 49.625 13.289 1 82.56 193 PHE B N 1
ATOM 6957 C CA . PHE B 1 193 ? 14.953 50.844 12.57 1 82.56 193 PHE B CA 1
ATOM 6958 C C . PHE B 1 193 ? 13.711 51.719 12.383 1 82.56 193 PHE B C 1
ATOM 6960 O O . PHE B 1 193 ? 13.805 52.938 12.234 1 82.56 193 PHE B O 1
ATOM 6967 N N . ILE B 1 194 ? 12.555 51.125 12.375 1 86.25 194 ILE B N 1
ATOM 6968 C CA . ILE B 1 194 ? 11.359 51.906 12.047 1 86.25 194 ILE B CA 1
ATOM 6969 C C . ILE B 1 194 ? 10.516 52.094 13.305 1 86.25 194 ILE B C 1
ATOM 6971 O O . ILE B 1 194 ? 10.18 53.219 13.656 1 86.25 194 ILE B O 1
ATOM 6975 N N . PHE B 1 195 ? 10.078 51 13.898 1 89.5 195 PHE B N 1
ATOM 6976 C CA . PHE B 1 195 ? 9.266 51.031 15.102 1 89.5 195 PHE B CA 1
ATOM 6977 C C . PHE B 1 195 ? 10.086 50.688 16.328 1 89.5 195 PHE B C 1
ATOM 6979 O O . PHE B 1 195 ? 9.844 49.656 16.984 1 89.5 195 PHE B O 1
ATOM 6986 N N . THR B 1 196 ? 10.898 51.594 16.844 1 84 196 THR B N 1
ATOM 6987 C CA . THR B 1 196 ? 11.906 51.281 17.844 1 84 196 THR B CA 1
ATOM 6988 C C . THR B 1 196 ? 11.266 51.156 19.234 1 84 196 THR B C 1
ATOM 6990 O O . THR B 1 196 ? 11.867 50.594 20.141 1 84 196 THR B O 1
ATOM 6993 N N . ASP B 1 197 ? 9.992 51.594 19.438 1 88.56 197 ASP B N 1
ATOM 6994 C CA . ASP B 1 197 ? 9.344 51.531 20.75 1 88.56 197 ASP B CA 1
ATOM 6995 C C . ASP B 1 197 ? 8.258 50.438 20.781 1 88.56 197 ASP B C 1
ATOM 6997 O O . ASP B 1 197 ? 7.477 50.375 21.719 1 88.56 197 ASP B O 1
ATOM 7001 N N . VAL B 1 198 ? 8.195 49.656 19.734 1 91.62 198 VAL B N 1
ATOM 7002 C CA . VAL B 1 198 ? 7.207 48.594 19.641 1 91.62 198 VAL B CA 1
ATOM 7003 C C . VAL B 1 198 ? 7.91 47.25 19.516 1 91.62 198 VAL B C 1
ATOM 7005 O O . VAL B 1 198 ? 8.789 47.062 18.672 1 91.62 198 VAL B O 1
ATOM 7008 N N . LEU B 1 199 ? 7.586 46.375 20.375 1 92.75 199 LEU B N 1
ATOM 7009 C CA . LEU B 1 199 ? 8.125 45.031 20.297 1 92.75 199 LEU B CA 1
ATOM 7010 C C . LEU B 1 199 ? 7.387 44.219 19.25 1 92.75 199 LEU B C 1
ATOM 7012 O O . LEU B 1 199 ? 6.32 43.656 19.531 1 92.75 199 LEU B O 1
ATOM 7016 N N . LEU B 1 200 ? 7.945 44.094 18.062 1 91.88 200 LEU B N 1
ATOM 7017 C CA . LEU B 1 200 ? 7.27 43.438 16.938 1 91.88 200 LEU B CA 1
ATOM 7018 C C . LEU B 1 200 ? 7.992 42.156 16.531 1 91.88 200 LEU B C 1
ATOM 7020 O O . LEU B 1 200 ? 7.418 41.312 15.852 1 91.88 200 LEU B O 1
ATOM 7024 N N . GLU B 1 201 ? 9.164 41.969 16.891 1 89.75 201 GLU B N 1
ATOM 7025 C CA . GLU B 1 201 ? 10 40.875 16.422 1 89.75 201 GLU B CA 1
ATOM 7026 C C . GLU B 1 201 ? 9.414 39.531 16.828 1 89.75 201 GLU B C 1
ATOM 7028 O O . GLU B 1 201 ? 9.484 38.562 16.078 1 89.75 201 GLU B O 1
ATOM 7033 N N . GLY B 1 202 ? 8.883 39.5 18.047 1 92.75 202 GLY B N 1
ATOM 7034 C CA . GLY B 1 202 ? 8.289 38.25 18.516 1 92.75 202 GLY B CA 1
ATOM 7035 C C . GLY B 1 202 ? 7.176 37.75 17.625 1 92.75 202 GLY B C 1
ATOM 7036 O O . GLY B 1 202 ? 7.043 36.562 17.406 1 92.75 202 GLY B O 1
ATOM 7037 N N . LEU B 1 203 ? 6.383 38.625 17.125 1 95.19 203 LEU B N 1
ATOM 7038 C CA . LEU B 1 203 ? 5.27 38.25 16.25 1 95.19 203 LEU B CA 1
ATOM 7039 C C . LEU B 1 203 ? 5.773 37.688 14.922 1 95.19 203 LEU B C 1
ATOM 7041 O O . LEU B 1 203 ? 5.246 36.688 14.422 1 95.19 203 LEU B O 1
ATOM 7045 N N . PHE B 1 204 ? 6.766 38.312 14.391 1 94.38 204 PHE B N 1
ATOM 7046 C CA . PHE B 1 204 ? 7.332 37.875 13.125 1 94.38 204 PHE B CA 1
ATOM 7047 C C . PHE B 1 204 ? 8.016 36.5 13.297 1 94.38 204 PHE B C 1
ATOM 7049 O O . PHE B 1 204 ? 7.941 35.656 12.414 1 94.38 204 PHE B O 1
ATOM 7056 N N . ASN B 1 205 ? 8.672 36.344 14.383 1 93.69 205 ASN B N 1
ATOM 7057 C CA . ASN B 1 205 ? 9.281 35.062 14.664 1 93.69 205 ASN B CA 1
ATOM 7058 C C . ASN B 1 205 ? 8.219 33.969 14.805 1 93.69 205 ASN B C 1
ATOM 7060 O O . ASN B 1 205 ? 8.422 32.844 14.352 1 93.69 205 ASN B O 1
ATOM 7064 N N . THR B 1 206 ? 7.176 34.344 15.492 1 95.69 206 THR B N 1
ATOM 7065 C CA . THR B 1 206 ? 6.082 33.375 15.633 1 95.69 206 THR B CA 1
ATOM 7066 C C . THR B 1 206 ? 5.512 33 14.266 1 95.69 206 THR B C 1
ATOM 7068 O O . THR B 1 206 ? 5.195 31.844 14.016 1 95.69 206 THR B O 1
ATOM 7071 N N . ALA B 1 207 ? 5.367 34 13.414 1 94.88 207 ALA B N 1
ATOM 7072 C CA . ALA B 1 207 ? 4.898 33.75 12.055 1 94.88 207 ALA B CA 1
ATOM 7073 C C . ALA B 1 207 ? 5.867 32.812 11.312 1 94.88 207 ALA B C 1
ATOM 7075 O O . ALA B 1 207 ? 5.441 31.953 10.547 1 94.88 207 ALA B O 1
ATOM 7076 N N . ALA B 1 208 ? 7.098 33.031 11.516 1 93.25 208 ALA B N 1
ATOM 7077 C CA . ALA B 1 208 ? 8.109 32.188 10.891 1 93.25 208 ALA B CA 1
ATOM 7078 C C . ALA B 1 208 ? 7.984 30.734 11.391 1 93.25 208 ALA B C 1
ATOM 7080 O O . ALA B 1 208 ? 8.062 29.797 10.594 1 93.25 208 ALA B O 1
ATOM 7081 N N . ILE B 1 209 ? 7.816 30.609 12.656 1 93.69 209 ILE B N 1
ATOM 7082 C CA . ILE B 1 209 ? 7.672 29.297 13.266 1 93.69 209 ILE B CA 1
ATOM 7083 C C . ILE B 1 209 ? 6.422 28.609 12.727 1 93.69 209 ILE B C 1
ATOM 7085 O O . ILE B 1 209 ? 6.418 27.391 12.5 1 93.69 209 ILE B O 1
ATOM 7089 N N . LEU B 1 210 ? 5.445 29.359 12.547 1 92.31 210 LEU B N 1
ATOM 7090 C CA . LEU B 1 210 ? 4.199 28.844 11.992 1 92.31 210 LEU B CA 1
ATOM 7091 C C . LEU B 1 210 ? 4.418 28.281 10.586 1 92.31 210 LEU B C 1
ATOM 7093 O O . LEU B 1 210 ? 3.885 27.234 10.242 1 92.31 210 LEU B O 1
ATOM 7097 N N . ILE B 1 211 ? 5.152 28.938 9.828 1 89.12 211 ILE B N 1
ATOM 7098 C CA . ILE B 1 211 ? 5.461 28.469 8.477 1 89.12 211 ILE B CA 1
ATOM 7099 C C . ILE B 1 211 ? 6.203 27.141 8.539 1 89.12 211 ILE B C 1
ATOM 7101 O O . ILE B 1 211 ? 5.918 26.219 7.766 1 89.12 211 ILE B O 1
ATOM 7105 N N . ILE B 1 212 ? 7.117 27.062 9.445 1 88.44 212 ILE B N 1
ATOM 7106 C CA . ILE B 1 212 ? 7.875 25.828 9.617 1 88.44 212 ILE B CA 1
ATOM 7107 C C . ILE B 1 212 ? 6.93 24.703 10.031 1 88.44 212 ILE B C 1
ATOM 7109 O O . ILE B 1 212 ? 6.961 23.609 9.445 1 88.44 212 ILE B O 1
ATOM 7113 N N . TYR B 1 213 ? 6.09 25 10.922 1 85.88 213 TYR B N 1
ATOM 7114 C CA . TYR B 1 213 ? 5.184 24 11.477 1 85.88 213 TYR B CA 1
ATOM 7115 C C . TYR B 1 213 ? 4.223 23.484 10.414 1 85.88 213 TYR B C 1
ATOM 7117 O O . TYR B 1 213 ? 3.967 22.281 10.336 1 85.88 213 TYR B O 1
ATOM 7125 N N . LEU B 1 214 ? 3.744 24.344 9.609 1 81.38 214 LEU B N 1
ATOM 7126 C CA . LEU B 1 214 ? 2.676 24 8.68 1 81.38 214 LEU B CA 1
ATOM 7127 C C . LEU B 1 214 ? 3.242 23.344 7.422 1 81.38 214 LEU B C 1
ATOM 7129 O O . LEU B 1 214 ? 2.598 22.484 6.82 1 81.38 214 LEU B O 1
ATOM 7133 N N . ASN B 1 215 ? 4.461 23.75 7.109 1 77.56 215 ASN B N 1
ATOM 7134 C CA . ASN B 1 215 ? 4.855 23.391 5.75 1 77.56 215 ASN B CA 1
ATOM 7135 C C . ASN B 1 215 ? 6.098 22.5 5.742 1 77.56 215 ASN B C 1
ATOM 7137 O O . ASN B 1 215 ? 6.383 21.844 4.746 1 77.56 215 ASN B O 1
ATOM 7141 N N . ILE B 1 216 ? 6.863 22.5 6.754 1 75.75 216 ILE B N 1
ATOM 7142 C CA . ILE B 1 216 ? 8.117 21.75 6.738 1 75.75 216 ILE B CA 1
ATOM 7143 C C . ILE B 1 216 ? 8.031 20.594 7.727 1 75.75 216 ILE B C 1
ATOM 7145 O O . ILE B 1 216 ? 8.344 19.453 7.379 1 75.75 216 ILE B O 1
ATOM 7149 N N . GLN B 1 217 ? 7.652 20.875 8.914 1 73.88 217 GLN B N 1
ATOM 7150 C CA . GLN B 1 217 ? 7.633 19.891 9.984 1 73.88 217 GLN B CA 1
ATOM 7151 C C . GLN B 1 217 ? 6.207 19.562 10.414 1 73.88 217 GLN B C 1
ATOM 7153 O O . GLN B 1 217 ? 5.887 19.578 11.602 1 73.88 217 GLN B O 1
ATOM 7158 N N . ASN B 1 218 ? 5.395 19.312 9.438 1 71.44 218 ASN B N 1
ATOM 7159 C CA . ASN B 1 218 ? 4.02 18.969 9.781 1 71.44 218 ASN B CA 1
ATOM 7160 C C . ASN B 1 218 ? 3.912 17.547 10.312 1 71.44 218 ASN B C 1
ATOM 7162 O O . ASN B 1 218 ? 4.156 16.578 9.586 1 71.44 218 ASN B O 1
ATOM 7166 N N . PRO B 1 219 ? 3.652 17.375 11.562 1 68.94 219 PRO B N 1
ATOM 7167 C CA . PRO B 1 219 ? 3.607 16.047 12.18 1 68.94 219 PRO B CA 1
ATOM 7168 C C . PRO B 1 219 ? 2.574 15.125 11.531 1 68.94 219 PRO B C 1
ATOM 7170 O O . PRO B 1 219 ? 2.717 13.898 11.57 1 68.94 219 PRO B O 1
ATOM 7173 N N . SER B 1 220 ? 1.547 15.695 10.953 1 68.94 220 SER B N 1
ATOM 7174 C CA . SER B 1 220 ? 0.473 14.891 10.391 1 68.94 220 SER B CA 1
ATOM 7175 C C . SER B 1 220 ? 0.961 14.086 9.195 1 68.94 220 SER B C 1
ATOM 7177 O O . SER B 1 220 ? 0.377 13.055 8.852 1 68.94 220 SER B O 1
ATOM 7179 N N . GLN B 1 221 ? 2.029 14.555 8.656 1 67.06 221 GLN B N 1
ATOM 7180 C CA . GLN B 1 221 ? 2.602 13.828 7.523 1 67.06 221 GLN B CA 1
ATOM 7181 C C . GLN B 1 221 ? 3.256 12.523 7.984 1 67.06 221 GLN B C 1
ATOM 7183 O O . GLN B 1 221 ? 3.393 11.586 7.199 1 67.06 221 GLN B O 1
ATOM 7188 N N . PHE B 1 222 ? 3.541 12.531 9.25 1 72.5 222 PHE B N 1
ATOM 7189 C CA . PHE B 1 222 ? 4.32 11.406 9.758 1 72.5 222 PHE B CA 1
ATOM 7190 C C . PHE B 1 222 ? 3.463 10.5 10.625 1 72.5 222 PHE B C 1
ATOM 7192 O O . PHE B 1 222 ? 3.975 9.57 11.258 1 72.5 222 PHE B O 1
ATOM 7199 N N . THR B 1 223 ? 2.23 10.695 10.586 1 73.56 223 THR B N 1
ATOM 7200 C CA . THR B 1 223 ? 1.36 9.891 11.438 1 73.56 223 THR B CA 1
ATOM 7201 C C . THR B 1 223 ? 0.285 9.195 10.609 1 73.56 223 THR B C 1
ATOM 7203 O O . THR B 1 223 ? -0.129 9.695 9.562 1 73.56 223 THR B O 1
ATOM 7206 N N . ASP B 1 224 ? -0.024 8.07 11.125 1 70.31 224 ASP B N 1
ATOM 7207 C CA . ASP B 1 224 ? -1.126 7.316 10.531 1 70.31 224 ASP B CA 1
ATOM 7208 C C . ASP B 1 224 ? -2.469 7.773 11.094 1 70.31 224 ASP B C 1
ATOM 7210 O O . ASP B 1 224 ? -2.641 7.848 12.312 1 70.31 224 ASP B O 1
ATOM 7214 N N . ALA B 1 225 ? -3.348 8.102 10.266 1 62.12 225 ALA B N 1
ATOM 7215 C CA . ALA B 1 225 ? -4.617 8.695 10.68 1 62.12 225 ALA B CA 1
ATOM 7216 C C . ALA B 1 225 ? -5.461 7.691 11.461 1 62.12 225 ALA B C 1
ATOM 7218 O O . ALA B 1 225 ? -6.242 8.07 12.336 1 62.12 225 ALA B O 1
ATOM 7219 N N . ASP B 1 226 ? -5.27 6.426 11.227 1 63.78 226 ASP B N 1
ATOM 7220 C CA . ASP B 1 226 ? -6.113 5.406 11.844 1 63.78 226 ASP B CA 1
ATOM 7221 C C . ASP B 1 226 ? -5.629 5.074 13.258 1 63.78 226 ASP B C 1
ATOM 7223 O O . ASP B 1 226 ? -6.441 4.871 14.164 1 63.78 226 ASP B O 1
ATOM 7227 N N . THR B 1 227 ? -4.312 4.957 13.422 1 71.44 227 THR B N 1
ATOM 7228 C CA . THR B 1 227 ? -3.771 4.477 14.688 1 71.44 227 THR B CA 1
ATOM 7229 C C . THR B 1 227 ? -3.234 5.637 15.523 1 71.44 227 THR B C 1
ATOM 7231 O O . THR B 1 227 ? -3.066 5.512 16.734 1 71.44 227 THR B O 1
ATOM 7234 N N . GLY B 1 228 ? -2.916 6.754 14.852 1 71 228 GLY B N 1
ATOM 7235 C CA . GLY B 1 228 ? -2.291 7.871 15.539 1 71 228 GLY B CA 1
ATOM 7236 C C . GLY B 1 228 ? -0.801 7.684 15.758 1 71 228 GLY B C 1
ATOM 7237 O O . GLY B 1 228 ? -0.128 8.57 16.281 1 71 228 GLY B O 1
ATOM 7238 N N . LEU B 1 229 ? -0.321 6.555 15.305 1 80.5 229 LEU B N 1
ATOM 7239 C CA . LEU B 1 229 ? 1.104 6.27 15.43 1 80.5 229 LEU B CA 1
ATOM 7240 C C . LEU B 1 229 ? 1.881 6.844 14.25 1 80.5 229 LEU B C 1
ATOM 7242 O O . LEU B 1 229 ? 1.287 7.238 13.242 1 80.5 229 LEU B O 1
ATOM 7246 N N . TYR B 1 230 ? 3.174 6.871 14.508 1 82 230 TYR B N 1
ATOM 7247 C CA . TYR B 1 230 ? 4.02 7.242 13.375 1 82 230 TYR B CA 1
ATOM 7248 C C . TYR B 1 230 ? 3.889 6.238 12.242 1 82 230 TYR B C 1
ATOM 7250 O O . TYR B 1 230 ? 3.795 5.031 12.484 1 82 230 TYR B O 1
ATOM 7258 N N . ASN B 1 231 ? 3.891 6.785 11.094 1 81.44 231 ASN B N 1
ATOM 7259 C CA . ASN B 1 231 ? 3.668 5.91 9.953 1 81.44 231 ASN B CA 1
ATOM 7260 C C . ASN B 1 231 ? 4.98 5.355 9.406 1 81.44 231 ASN B C 1
ATOM 7262 O O . ASN B 1 231 ? 6.043 5.59 9.977 1 81.44 231 ASN B O 1
ATOM 7266 N N . GLN B 1 232 ? 4.879 4.602 8.391 1 80.88 232 GLN B N 1
ATOM 7267 C CA . GLN B 1 232 ? 6.035 3.922 7.812 1 80.88 232 GLN B CA 1
ATOM 7268 C C . GLN B 1 232 ? 7.027 4.922 7.227 1 80.88 232 GLN B C 1
ATOM 7270 O O . GLN B 1 232 ? 8.242 4.699 7.258 1 80.88 232 GLN B O 1
ATOM 7275 N N . TRP B 1 233 ? 6.539 5.988 6.746 1 71.81 233 TRP B N 1
ATOM 7276 C CA . TRP B 1 233 ? 7.41 7.023 6.207 1 71.81 233 TRP B CA 1
ATOM 7277 C C . TRP B 1 233 ? 8.305 7.609 7.297 1 71.81 233 TRP B C 1
ATOM 7279 O O . TRP B 1 233 ? 9.492 7.848 7.074 1 71.81 233 TRP B O 1
ATOM 7289 N N . ALA B 1 234 ? 7.641 7.824 8.383 1 78.94 234 ALA B N 1
ATOM 7290 C CA . ALA B 1 234 ? 8.398 8.312 9.531 1 78.94 234 ALA B CA 1
ATOM 7291 C C . ALA B 1 234 ? 9.508 7.332 9.914 1 78.94 234 ALA B C 1
ATOM 7293 O O . ALA B 1 234 ? 10.625 7.738 10.227 1 78.94 234 ALA B O 1
ATOM 7294 N N . LEU B 1 235 ? 9.203 6.113 9.898 1 85.69 235 LEU B N 1
ATOM 7295 C CA . LEU B 1 235 ? 10.188 5.078 10.203 1 85.69 235 LEU B CA 1
ATOM 7296 C C . LEU B 1 235 ? 11.359 5.141 9.227 1 85.69 235 LEU B C 1
ATOM 7298 O O . LEU B 1 235 ? 12.516 5.055 9.641 1 85.69 235 LEU B O 1
ATOM 7302 N N . GLY B 1 236 ? 11.039 5.258 8.008 1 80 236 GLY B N 1
ATOM 7303 C CA . GLY B 1 236 ? 12.078 5.359 6.988 1 80 236 GLY B CA 1
ATOM 7304 C C . GLY B 1 236 ? 13.008 6.535 7.199 1 80 236 GLY B C 1
ATOM 7305 O O . GLY B 1 236 ? 14.227 6.406 7.055 1 80 236 GLY B O 1
ATOM 7306 N N . GLU B 1 237 ? 12.43 7.602 7.543 1 71.88 237 GLU B N 1
ATOM 7307 C CA . GLU B 1 237 ? 13.219 8.805 7.781 1 71.88 237 GLU B CA 1
ATOM 7308 C C . GLU B 1 237 ? 14.141 8.641 8.992 1 71.88 237 GLU B C 1
ATOM 7310 O O . GLU B 1 237 ? 15.281 9.086 8.969 1 71.88 237 GLU B O 1
ATOM 7315 N N . VAL B 1 238 ? 13.617 8.062 10.008 1 79.69 238 VAL B N 1
ATOM 7316 C CA . VAL B 1 238 ? 14.398 7.852 11.227 1 79.69 238 VAL B CA 1
ATOM 7317 C C . VAL B 1 238 ? 15.547 6.887 10.938 1 79.69 238 VAL B C 1
ATOM 7319 O O . VAL B 1 238 ? 16.672 7.098 11.398 1 79.69 238 VAL B O 1
ATOM 7322 N N . ILE B 1 239 ? 15.281 5.93 10.219 1 82.81 239 ILE B N 1
ATOM 7323 C CA . ILE B 1 239 ? 16.312 4.945 9.883 1 82.81 239 ILE B CA 1
ATOM 7324 C C . ILE B 1 239 ? 17.375 5.594 9.008 1 82.81 239 ILE B C 1
ATOM 7326 O O . ILE B 1 239 ? 18.578 5.367 9.211 1 82.81 239 ILE B O 1
ATOM 7330 N N . ASP B 1 240 ? 16.906 6.328 8.062 1 72.5 240 ASP B N 1
ATOM 7331 C CA . ASP B 1 240 ? 17.844 7.02 7.172 1 72.5 240 ASP B CA 1
ATOM 7332 C C . ASP B 1 240 ? 18.781 7.93 7.961 1 72.5 240 ASP B C 1
ATOM 7334 O O . ASP B 1 240 ? 19.984 7.988 7.684 1 72.5 240 ASP B O 1
ATOM 7338 N N . GLU B 1 241 ? 18.203 8.617 8.852 1 71.62 241 GLU B N 1
ATOM 7339 C CA . GLU B 1 241 ? 19 9.492 9.703 1 71.62 241 GLU B CA 1
ATOM 7340 C C . GLU B 1 241 ? 20 8.688 10.523 1 71.62 241 GLU B C 1
ATOM 7342 O O . GLU B 1 241 ? 21.172 9.07 10.633 1 71.62 241 GLU B O 1
ATOM 7347 N N . LYS B 1 242 ? 19.594 7.641 11.102 1 78.5 242 LYS B N 1
ATOM 7348 C CA . LYS B 1 242 ? 20.484 6.797 11.906 1 78.5 242 LYS B CA 1
ATOM 7349 C C . LYS B 1 242 ? 21.609 6.219 11.07 1 78.5 242 LYS B C 1
ATOM 7351 O O . LYS B 1 242 ? 22.75 6.098 11.539 1 78.5 242 LYS B O 1
ATOM 7356 N N . LEU B 1 243 ? 21.281 5.848 9.938 1 77.19 243 LEU B N 1
ATOM 7357 C CA . LEU B 1 243 ? 22.281 5.293 9.039 1 77.19 243 LEU B CA 1
ATOM 7358 C C . LEU B 1 243 ? 23.328 6.344 8.664 1 77.19 243 LEU B C 1
ATOM 7360 O O . LEU B 1 243 ? 24.531 6.047 8.609 1 77.19 243 LEU B O 1
ATOM 7364 N N . GLU B 1 244 ? 22.812 7.438 8.367 1 68.38 244 GLU B N 1
ATOM 7365 C CA . GLU B 1 244 ? 23.703 8.531 7.988 1 68.38 244 GLU B CA 1
ATOM 7366 C C . GLU B 1 244 ? 24.656 8.891 9.125 1 68.38 244 GLU B C 1
ATOM 7368 O O . GLU B 1 244 ? 25.812 9.242 8.891 1 68.38 244 GLU B O 1
ATOM 7373 N N . TYR B 1 245 ? 24.172 8.742 10.344 1 71.38 245 TYR B N 1
ATOM 7374 C CA . TYR B 1 245 ? 24.984 9.094 11.508 1 71.38 245 TYR B CA 1
ATOM 7375 C C . TYR B 1 245 ? 25.766 7.891 12.023 1 71.38 245 TYR B C 1
ATOM 7377 O O . TYR B 1 245 ? 26.578 8.016 12.938 1 71.38 245 TYR B O 1
ATOM 7385 N N . GLY B 1 246 ? 25.547 6.809 11.43 1 75.88 246 GLY B N 1
ATOM 7386 C CA . GLY B 1 246 ? 26.234 5.594 11.828 1 75.88 246 GLY B CA 1
ATOM 7387 C C . GLY B 1 246 ? 25.734 5.02 13.141 1 75.88 246 GLY B C 1
ATOM 7388 O O . GLY B 1 246 ? 26.453 4.324 13.844 1 75.88 246 GLY B O 1
ATOM 7389 N N . ASP B 1 247 ? 24.516 5.453 13.516 1 79.88 247 ASP B N 1
ATOM 7390 C CA . ASP B 1 247 ? 23.891 4.895 14.719 1 79.88 247 ASP B CA 1
ATOM 7391 C C . ASP B 1 247 ? 23.391 3.471 14.469 1 79.88 247 ASP B C 1
ATOM 7393 O O . ASP B 1 247 ? 22.938 3.152 13.375 1 79.88 247 ASP B O 1
ATOM 7397 N N . PRO B 1 248 ? 23.562 2.703 15.5 1 83.19 248 PRO B N 1
ATOM 7398 C CA . PRO B 1 248 ? 23.078 1.332 15.312 1 83.19 248 PRO B CA 1
ATOM 7399 C C . PRO B 1 248 ? 21.562 1.255 15.172 1 83.19 248 PRO B C 1
ATOM 7401 O O . PRO B 1 248 ? 20.844 2.068 15.758 1 83.19 248 PRO B O 1
ATOM 7404 N N . ILE B 1 249 ? 21.203 0.334 14.406 1 87.56 249 ILE B N 1
ATOM 7405 C CA . ILE B 1 249 ? 19.766 0.104 14.188 1 87.56 249 ILE B CA 1
ATOM 7406 C C . ILE B 1 249 ? 19.344 -1.165 14.914 1 87.56 249 ILE B C 1
ATOM 7408 O O . ILE B 1 249 ? 19.906 -2.238 14.703 1 87.56 249 ILE B O 1
ATOM 7412 N N . ASP B 1 250 ? 18.5 -1.071 15.898 1 90.19 250 ASP B N 1
ATOM 7413 C CA . ASP B 1 250 ? 17.844 -2.156 16.625 1 90.19 250 ASP B CA 1
ATOM 7414 C C . ASP B 1 250 ? 16.328 -2.068 16.516 1 90.19 250 ASP B C 1
ATOM 7416 O O . ASP B 1 250 ? 15.711 -1.175 17.094 1 90.19 250 ASP B O 1
ATOM 7420 N N . ILE B 1 251 ? 15.836 -3.002 15.695 1 92.75 251 ILE B N 1
ATOM 7421 C CA . ILE B 1 251 ? 14.43 -2.828 15.344 1 92.75 251 ILE B CA 1
ATOM 7422 C C . ILE B 1 251 ? 13.719 -4.176 15.391 1 92.75 251 ILE B C 1
ATOM 7424 O O . ILE B 1 251 ? 14.289 -5.199 14.992 1 92.75 251 ILE B O 1
ATOM 7428 N N . SER B 1 252 ? 12.523 -4.223 15.984 1 93.62 252 SER B N 1
ATOM 7429 C CA . SER B 1 252 ? 11.617 -5.363 15.938 1 93.62 252 SER B CA 1
ATOM 7430 C C . SER B 1 252 ? 10.328 -5.02 15.195 1 93.62 252 SER B C 1
ATOM 7432 O O . SER B 1 252 ? 9.828 -3.898 15.305 1 93.62 252 SER B O 1
ATOM 7434 N N . VAL B 1 253 ? 9.898 -5.934 14.438 1 95 253 VAL B N 1
ATOM 7435 C CA . VAL B 1 253 ? 8.617 -5.738 13.75 1 95 253 VAL B CA 1
ATOM 7436 C C . VAL B 1 253 ? 7.629 -6.816 14.195 1 95 253 VAL B C 1
ATOM 7438 O O . VAL B 1 253 ? 7.973 -8 14.234 1 95 253 VAL B O 1
ATOM 7441 N N . ILE B 1 254 ? 6.469 -6.402 14.562 1 93.56 254 ILE B N 1
ATOM 7442 C CA . ILE B 1 254 ? 5.375 -7.273 14.984 1 93.56 254 ILE B CA 1
ATOM 7443 C C . ILE B 1 254 ? 4.293 -7.301 13.906 1 93.56 254 ILE B C 1
ATOM 7445 O O . ILE B 1 254 ? 3.791 -6.25 13.5 1 93.56 254 ILE B O 1
ATOM 7449 N N . GLY B 1 255 ? 3.973 -8.438 13.461 1 92.44 255 GLY B N 1
ATOM 7450 C CA . GLY B 1 255 ? 2.896 -8.586 12.492 1 92.44 255 GLY B CA 1
ATOM 7451 C C . GLY B 1 255 ? 1.743 -9.422 13.008 1 92.44 255 GLY B C 1
ATOM 7452 O O . GLY B 1 255 ? 1.955 -10.492 13.586 1 92.44 255 GLY B O 1
ATOM 7453 N N . ILE B 1 256 ? 0.515 -8.906 12.867 1 89.44 256 ILE B N 1
ATOM 7454 C CA . ILE B 1 256 ? -0.683 -9.664 13.211 1 89.44 256 ILE B CA 1
ATOM 7455 C C . ILE B 1 256 ? -0.995 -10.672 12.102 1 89.44 256 ILE B C 1
ATOM 7457 O O . ILE B 1 256 ? -1.07 -10.305 10.93 1 89.44 256 ILE B O 1
ATOM 7461 N N . GLU B 1 257 ? -1.185 -11.773 12.523 1 80.81 257 GLU B N 1
ATOM 7462 C CA . GLU B 1 257 ? -1.41 -12.844 11.562 1 80.81 257 GLU B CA 1
ATOM 7463 C C . GLU B 1 257 ? -2.738 -12.664 10.836 1 80.81 257 GLU B C 1
ATOM 7465 O O . GLU B 1 257 ? -3.75 -12.328 11.453 1 80.81 257 GLU B O 1
ATOM 7470 N N . ASN B 1 258 ? -2.764 -12.805 9.469 1 74.06 258 ASN B N 1
ATOM 7471 C CA . ASN B 1 258 ? -3.943 -12.82 8.609 1 74.06 258 ASN B CA 1
ATOM 7472 C C . ASN B 1 258 ? -4.75 -11.531 8.75 1 74.06 258 ASN B C 1
ATOM 7474 O O . ASN B 1 258 ? -5.98 -11.57 8.805 1 74.06 258 ASN B O 1
ATOM 7478 N N . PHE B 1 259 ? -4.051 -10.438 8.852 1 79.75 259 PHE B N 1
ATOM 7479 C CA . PHE B 1 259 ? -4.707 -9.156 9.086 1 79.75 259 PHE B CA 1
ATOM 7480 C C . PHE B 1 259 ? -5.703 -8.852 7.973 1 79.75 259 PHE B C 1
ATOM 7482 O O . PHE B 1 259 ? -6.824 -8.414 8.242 1 79.75 259 PHE B O 1
ATOM 7489 N N . PRO B 1 260 ? -5.383 -9.102 6.711 1 66.94 260 PRO B N 1
ATOM 7490 C CA . PRO B 1 260 ? -6.352 -8.805 5.656 1 66.94 260 PRO B CA 1
ATOM 7491 C C . PRO B 1 260 ? -7.633 -9.625 5.781 1 66.94 260 PRO B C 1
ATOM 7493 O O . PRO B 1 260 ? -8.719 -9.125 5.484 1 66.94 260 PRO B O 1
ATOM 7496 N N . VAL B 1 261 ? -7.445 -10.812 6.27 1 67.94 261 VAL B N 1
ATOM 7497 C CA . VAL B 1 261 ? -8.594 -11.695 6.461 1 67.94 261 VAL B CA 1
ATOM 7498 C C . VAL B 1 261 ? -9.453 -11.18 7.609 1 67.94 261 VAL B C 1
ATOM 7500 O O . VAL B 1 261 ? -10.688 -11.164 7.512 1 67.94 261 VAL B O 1
ATOM 7503 N N . LEU B 1 262 ? -8.781 -10.805 8.617 1 74.56 262 LEU B N 1
ATOM 7504 C CA . LEU B 1 262 ? -9.5 -10.273 9.773 1 74.56 262 LEU B CA 1
ATOM 7505 C C . LEU B 1 262 ? -10.281 -9.023 9.391 1 74.56 262 LEU B C 1
ATOM 7507 O O . LEU B 1 262 ? -11.398 -8.805 9.875 1 74.56 262 LEU B O 1
ATOM 7511 N N . GLU B 1 263 ? -9.688 -8.242 8.523 1 72.44 263 GLU B N 1
ATOM 7512 C CA . GLU B 1 263 ? -10.344 -7.027 8.047 1 72.44 263 GLU B CA 1
ATOM 7513 C C . GLU B 1 263 ? -11.625 -7.355 7.285 1 72.44 263 GLU B C 1
ATOM 7515 O O . GLU B 1 263 ? -12.617 -6.637 7.395 1 72.44 263 GLU B O 1
ATOM 7520 N N . SER B 1 264 ? -11.586 -8.414 6.602 1 64.5 264 SER B N 1
ATOM 7521 C CA . SER B 1 264 ? -12.742 -8.836 5.82 1 64.5 264 SER B CA 1
ATOM 7522 C C . SER B 1 264 ? -13.844 -9.398 6.719 1 64.5 264 SER B C 1
ATOM 7524 O O . SER B 1 264 ? -15.031 -9.211 6.441 1 64.5 264 SER B O 1
ATOM 7526 N N . ILE B 1 265 ? -13.391 -10.008 7.773 1 66.31 265 ILE B N 1
ATOM 7527 C CA . ILE B 1 265 ? -14.328 -10.68 8.664 1 66.31 265 ILE B CA 1
ATOM 7528 C C . ILE B 1 265 ? -14.984 -9.664 9.586 1 66.31 265 ILE B C 1
ATOM 7530 O O . ILE B 1 265 ? -16.203 -9.664 9.758 1 66.31 265 ILE B O 1
ATOM 7534 N N . TYR B 1 266 ? -14.242 -8.805 10.102 1 69.69 266 TYR B N 1
ATOM 7535 C CA . TYR B 1 266 ? -14.734 -7.934 11.156 1 69.69 266 TYR B CA 1
ATOM 7536 C C . TYR B 1 266 ? -15.07 -6.551 10.617 1 69.69 266 TYR B C 1
ATOM 7538 O O . TYR B 1 266 ? -15.781 -5.773 11.258 1 69.69 266 TYR B O 1
ATOM 7546 N N . GLY B 1 267 ? -14.602 -6.328 9.391 1 66.38 267 GLY B N 1
ATOM 7547 C CA . GLY B 1 267 ? -14.773 -5 8.82 1 66.38 267 GLY B CA 1
ATOM 7548 C C . GLY B 1 267 ? -13.656 -4.047 9.195 1 66.38 267 GLY B C 1
ATOM 7549 O O . GLY B 1 267 ? -13.094 -4.137 10.289 1 66.38 267 GLY B O 1
ATOM 7550 N N . ARG B 1 268 ? -13.352 -3.137 8.375 1 64.12 268 ARG B N 1
ATOM 7551 C CA . ARG B 1 268 ? -12.234 -2.209 8.547 1 64.12 268 ARG B CA 1
ATOM 7552 C C . ARG B 1 268 ? -12.453 -1.323 9.773 1 64.12 268 ARG B C 1
ATOM 7554 O O . ARG B 1 268 ? -11.547 -1.162 10.594 1 64.12 268 ARG B O 1
ATOM 7561 N N . ARG B 1 269 ? -13.641 -0.747 10 1 63.34 269 ARG B N 1
ATOM 7562 C CA . ARG B 1 269 ? -13.898 0.203 11.078 1 63.34 269 ARG B CA 1
ATOM 7563 C C . ARG B 1 269 ? -13.688 -0.446 12.438 1 63.34 269 ARG B C 1
ATOM 7565 O O . ARG B 1 269 ? -13.031 0.126 13.312 1 63.34 269 ARG B O 1
ATOM 7572 N N . LYS B 1 270 ? -14.312 -1.586 12.578 1 70.12 270 LYS B N 1
ATOM 7573 C CA . LYS B 1 270 ? -14.172 -2.289 13.852 1 70.12 270 LYS B CA 1
ATOM 7574 C C . LYS B 1 270 ? -12.727 -2.699 14.094 1 70.12 270 LYS B C 1
ATOM 7576 O O . LYS B 1 270 ? -12.219 -2.57 15.211 1 70.12 270 LYS B O 1
ATOM 7581 N N . LEU B 1 271 ? -12.141 -3.176 13.109 1 74.62 271 LEU B N 1
ATOM 7582 C CA . LEU B 1 271 ? -10.766 -3.641 13.25 1 74.62 271 LEU B CA 1
ATOM 7583 C C . LEU B 1 271 ? -9.82 -2.477 13.539 1 74.62 271 LEU B C 1
ATOM 7585 O O . LEU B 1 271 ? -8.867 -2.623 14.305 1 74.62 271 LEU B O 1
ATOM 7589 N N . MET B 1 272 ? -10.109 -1.344 12.945 1 73.38 272 MET B N 1
ATOM 7590 C CA . MET B 1 272 ? -9.266 -0.18 13.203 1 73.38 272 MET B CA 1
ATOM 7591 C C . MET B 1 272 ? -9.398 0.285 14.648 1 73.38 272 MET B C 1
ATOM 7593 O O . MET B 1 272 ? -8.438 0.772 15.242 1 73.38 272 MET B O 1
ATOM 7597 N N . ARG B 1 273 ? -10.547 0.146 15.195 1 75 273 ARG B N 1
ATOM 7598 C CA . ARG B 1 273 ? -10.734 0.475 16.594 1 75 273 ARG B CA 1
ATOM 7599 C C . ARG B 1 273 ? -9.891 -0.438 17.484 1 75 273 ARG B C 1
ATOM 7601 O O . ARG B 1 273 ? -9.312 0.014 18.484 1 75 273 ARG B O 1
ATOM 7608 N N . VAL B 1 274 ? -9.93 -1.636 17.078 1 82.19 274 VAL B N 1
ATOM 7609 C CA . VAL B 1 274 ? -9.133 -2.6 17.844 1 82.19 274 VAL B CA 1
ATOM 7610 C C . VAL B 1 274 ? -7.648 -2.283 17.672 1 82.19 274 VAL B C 1
ATOM 7612 O O . VAL B 1 274 ? -6.879 -2.371 18.625 1 82.19 274 VAL B O 1
ATOM 7615 N N . LEU B 1 275 ? -7.324 -1.954 16.484 1 82.56 275 LEU B N 1
ATOM 7616 C CA . LEU B 1 275 ? -5.934 -1.615 16.219 1 82.56 275 LEU B CA 1
ATOM 7617 C C . LEU B 1 275 ? -5.496 -0.405 17.031 1 82.56 275 LEU B C 1
ATOM 7619 O O . LEU B 1 275 ? -4.344 -0.332 17.469 1 82.56 275 LEU B O 1
ATOM 7623 N N . HIS B 1 276 ? -6.371 0.516 17.156 1 80.06 276 HIS B N 1
ATOM 7624 C CA . HIS B 1 276 ? -6.082 1.679 17.984 1 80.06 276 HIS B CA 1
ATOM 7625 C C . HIS B 1 276 ? -5.824 1.271 19.438 1 80.06 276 HIS B C 1
ATOM 7627 O O . HIS B 1 276 ? -4.902 1.786 20.062 1 80.06 276 HIS B O 1
ATOM 7633 N N . SER B 1 277 ? -6.641 0.365 19.906 1 82.75 277 SER B N 1
ATOM 7634 C CA . SER B 1 277 ? -6.469 -0.13 21.266 1 82.75 277 SER B CA 1
ATOM 7635 C C . SER B 1 277 ? -5.145 -0.871 21.422 1 82.75 277 SER B C 1
ATOM 7637 O O . SER B 1 277 ? -4.48 -0.753 22.453 1 82.75 277 SER B O 1
ATOM 7639 N N . ILE B 1 278 ? -4.82 -1.556 20.438 1 87.25 278 ILE B N 1
ATOM 7640 C CA . ILE B 1 278 ? -3.555 -2.283 20.453 1 87.25 278 ILE B CA 1
ATOM 7641 C C . ILE B 1 278 ? -2.391 -1.295 20.484 1 87.25 278 ILE B C 1
ATOM 7643 O O . ILE B 1 278 ? -1.449 -1.468 21.266 1 87.25 278 ILE B O 1
ATOM 7647 N N . ALA B 1 279 ? -2.459 -0.322 19.641 1 85 279 ALA B N 1
ATOM 7648 C CA . ALA B 1 279 ? -1.415 0.697 19.594 1 85 279 ALA B CA 1
ATOM 7649 C C . ALA B 1 279 ? -1.249 1.373 20.953 1 85 279 ALA B C 1
ATOM 7651 O O . ALA B 1 279 ? -0.126 1.593 21.422 1 85 279 ALA B O 1
ATOM 7652 N N . ASP B 1 280 ? -2.342 1.611 21.562 1 82.44 280 ASP B N 1
ATOM 7653 C CA . ASP B 1 280 ? -2.318 2.268 22.875 1 82.44 280 ASP B CA 1
ATOM 7654 C C . ASP B 1 280 ? -1.67 1.371 23.922 1 82.44 280 ASP B C 1
ATOM 7656 O O . ASP B 1 280 ? -0.856 1.836 24.734 1 82.44 280 ASP B O 1
ATOM 7660 N N . GLU B 1 281 ? -2.014 0.222 23.875 1 85.56 281 GLU B N 1
ATOM 7661 C CA . GLU B 1 281 ? -1.508 -0.715 24.875 1 85.56 281 GLU B CA 1
ATOM 7662 C C . GLU B 1 281 ? -0.023 -0.996 24.672 1 85.56 281 GLU B C 1
ATOM 7664 O O . GLU B 1 281 ? 0.731 -1.131 25.641 1 85.56 281 GLU B O 1
ATOM 7669 N N . ILE B 1 282 ? 0.323 -1.133 23.438 1 85.88 282 ILE B N 1
ATOM 7670 C CA . ILE B 1 282 ? 1.732 -1.374 23.156 1 85.88 282 ILE B CA 1
ATOM 7671 C C . ILE B 1 282 ? 2.559 -0.161 23.578 1 85.88 282 ILE B C 1
ATOM 7673 O O . ILE B 1 282 ? 3.643 -0.309 24.141 1 85.88 282 ILE B O 1
ATOM 7677 N N . THR B 1 283 ? 2.066 0.958 23.266 1 82.88 283 THR B N 1
ATOM 7678 C CA . THR B 1 283 ? 2.762 2.186 23.625 1 82.88 283 THR B CA 1
ATOM 7679 C C . THR B 1 283 ? 2.971 2.264 25.141 1 82.88 283 THR B C 1
ATOM 7681 O O . THR B 1 283 ? 4.016 2.721 25.609 1 82.88 283 THR B O 1
ATOM 7684 N N . GLU B 1 284 ? 1.987 1.812 25.844 1 79.75 284 GLU B N 1
ATOM 7685 C CA . GLU B 1 284 ? 2.07 1.824 27.297 1 79.75 284 GLU B CA 1
ATOM 7686 C C . GLU B 1 284 ? 3.109 0.828 27.797 1 79.75 284 GLU B C 1
ATOM 7688 O O . GLU B 1 284 ? 3.773 1.071 28.812 1 79.75 284 GLU B O 1
ATOM 7693 N N . GLN B 1 285 ? 3.258 -0.211 27.109 1 76.88 285 GLN B N 1
ATOM 7694 C CA . GLN B 1 285 ? 4.176 -1.27 27.516 1 76.88 285 GLN B CA 1
ATOM 7695 C C . GLN B 1 285 ? 5.617 -0.917 27.156 1 76.88 285 GLN B C 1
ATOM 7697 O O . GLN B 1 285 ? 6.559 -1.437 27.75 1 76.88 285 GLN B O 1
ATOM 7702 N N . VAL B 1 286 ? 5.703 -0.14 26.109 1 78.19 286 VAL B N 1
ATOM 7703 C CA . VAL B 1 286 ? 7.043 0.115 25.594 1 78.19 286 VAL B CA 1
ATOM 7704 C C . VAL B 1 286 ? 7.43 1.57 25.844 1 78.19 286 VAL B C 1
ATOM 7706 O O . VAL B 1 286 ? 7.738 2.311 24.906 1 78.19 286 VAL B O 1
ATOM 7709 N N . LYS B 1 287 ? 7.355 1.914 27 1 72.88 287 LYS B N 1
ATOM 7710 C CA . LYS B 1 287 ? 7.73 3.289 27.312 1 72.88 287 LYS B CA 1
ATOM 7711 C C . LYS B 1 287 ? 9.18 3.568 26.922 1 72.88 287 LYS B C 1
ATOM 7713 O O . LYS B 1 287 ? 10.07 2.768 27.219 1 72.88 287 LYS B O 1
ATOM 7718 N N . GLY B 1 288 ? 9.453 4.547 26.172 1 70.88 288 GLY B N 1
ATOM 7719 C CA . GLY B 1 288 ? 10.789 4.945 25.766 1 70.88 288 GLY B CA 1
ATOM 7720 C C . GLY B 1 288 ? 11.188 4.414 24.391 1 70.88 288 GLY B C 1
ATOM 7721 O O . GLY B 1 288 ? 12.258 4.746 23.875 1 70.88 288 GLY B O 1
ATOM 7722 N N . VAL B 1 289 ? 10.359 3.49 23.875 1 82 289 VAL B N 1
ATOM 7723 C CA . VAL B 1 289 ? 10.664 2.939 22.562 1 82 289 VAL B CA 1
ATOM 7724 C C . VAL B 1 289 ? 9.766 3.592 21.5 1 82 289 VAL B C 1
ATOM 7726 O O . VAL B 1 289 ? 8.594 3.877 21.781 1 82 289 VAL B O 1
ATOM 7729 N N . ASN B 1 290 ? 10.391 3.855 20.391 1 83.94 290 ASN B N 1
ATOM 7730 C CA . ASN B 1 290 ? 9.625 4.445 19.297 1 83.94 290 ASN B CA 1
ATOM 7731 C C . ASN B 1 290 ? 8.789 3.398 18.578 1 83.94 290 ASN B C 1
ATOM 7733 O O . ASN B 1 290 ? 9.328 2.422 18.047 1 83.94 290 ASN B O 1
ATOM 7737 N N . LEU B 1 291 ? 7.535 3.639 18.609 1 89.5 291 LEU B N 1
ATOM 7738 C CA . LEU B 1 291 ? 6.594 2.725 17.984 1 89.5 291 LEU B CA 1
ATOM 7739 C C . LEU B 1 291 ? 6.07 3.305 16.672 1 89.5 291 LEU B C 1
ATOM 7741 O O . LEU B 1 291 ? 5.691 4.477 16.609 1 89.5 291 LEU B O 1
ATOM 7745 N N . PHE B 1 292 ? 6.148 2.51 15.625 1 90.12 292 PHE B N 1
ATOM 7746 C CA . PHE B 1 292 ? 5.688 2.906 14.297 1 90.12 292 PHE B CA 1
ATOM 7747 C C . PHE B 1 292 ? 4.633 1.935 13.781 1 90.12 292 PHE B C 1
ATOM 7749 O O . PHE B 1 292 ? 4.641 0.754 14.133 1 90.12 292 PHE B O 1
ATOM 7756 N N . TYR B 1 293 ? 3.729 2.414 12.953 1 89.94 293 TYR B N 1
ATOM 7757 C CA . TYR B 1 293 ? 2.766 1.561 12.266 1 89.94 293 TYR B CA 1
ATOM 7758 C C . TYR B 1 293 ? 3.105 1.44 10.781 1 89.94 293 TYR B C 1
ATOM 7760 O O . TYR B 1 293 ? 3.121 2.439 10.062 1 89.94 293 TYR B O 1
ATOM 7768 N N . MET B 1 294 ? 3.459 0.169 10.297 1 86.25 294 MET B N 1
ATOM 7769 C CA . MET B 1 294 ? 3.875 -0.087 8.922 1 86.25 294 MET B CA 1
ATOM 7770 C C . MET B 1 294 ? 2.686 -0.494 8.062 1 86.25 294 MET B C 1
ATOM 7772 O O . MET B 1 294 ? 2.842 -1.244 7.098 1 86.25 294 MET B O 1
ATOM 7776 N N . HIS B 1 295 ? 1.478 -0.245 8.391 1 74.25 295 HIS B N 1
ATOM 7777 C CA . HIS B 1 295 ? 0.244 -0.55 7.676 1 74.25 295 HIS B CA 1
ATOM 7778 C C . HIS B 1 295 ? -0.104 -2.029 7.781 1 74.25 295 HIS B C 1
ATOM 7780 O O . HIS B 1 295 ? 0.749 -2.85 8.133 1 74.25 295 HIS B O 1
ATOM 7786 N N . ARG B 1 296 ? -1.286 -2.434 7.586 1 76.88 296 ARG B N 1
ATOM 7787 C CA . ARG B 1 296 ? -1.83 -3.785 7.477 1 76.88 296 ARG B CA 1
ATOM 7788 C C . ARG B 1 296 ? -1.519 -4.602 8.727 1 76.88 296 ARG B C 1
ATOM 7790 O O . ARG B 1 296 ? -1.058 -5.742 8.625 1 76.88 296 ARG B O 1
ATOM 7797 N N . GLY B 1 297 ? -1.54 -4 9.859 1 87.44 297 GLY B N 1
ATOM 7798 C CA . GLY B 1 297 ? -1.416 -4.719 11.117 1 87.44 297 GLY B CA 1
ATOM 7799 C C . GLY B 1 297 ? 0.024 -4.961 11.523 1 87.44 297 GLY B C 1
ATOM 7800 O O . GLY B 1 297 ? 0.302 -5.832 12.352 1 87.44 297 GLY B O 1
ATOM 7801 N N . ARG B 1 298 ? 0.941 -4.242 10.977 1 91.94 298 ARG B N 1
ATOM 7802 C CA . ARG B 1 298 ? 2.354 -4.398 11.312 1 91.94 298 ARG B CA 1
ATOM 7803 C C . ARG B 1 298 ? 2.859 -3.207 12.117 1 91.94 298 ARG B C 1
ATOM 7805 O O . ARG B 1 298 ? 2.562 -2.057 11.789 1 91.94 298 ARG B O 1
ATOM 7812 N N . PHE B 1 299 ? 3.594 -3.545 13.211 1 93.06 299 PHE B N 1
ATOM 7813 C CA . PHE B 1 299 ? 4.172 -2.533 14.086 1 93.06 299 PHE B CA 1
ATOM 7814 C C . PHE B 1 299 ? 5.688 -2.674 14.156 1 93.06 299 PHE B C 1
ATOM 7816 O O . PHE B 1 299 ? 6.211 -3.789 14.195 1 93.06 299 PHE B O 1
ATOM 7823 N N . ALA B 1 300 ? 6.352 -1.599 14.086 1 94 300 ALA B N 1
ATOM 7824 C CA . ALA B 1 300 ? 7.809 -1.604 14.219 1 94 300 ALA B CA 1
ATOM 7825 C C . ALA B 1 300 ? 8.242 -0.909 15.508 1 94 300 ALA B C 1
ATOM 7827 O O . ALA B 1 300 ? 7.703 0.141 15.867 1 94 300 ALA B O 1
ATOM 7828 N N . LEU B 1 301 ? 9.125 -1.543 16.219 1 92.94 301 LEU B N 1
ATOM 7829 C CA . LEU B 1 301 ? 9.742 -0.986 17.422 1 92.94 301 LEU B CA 1
ATOM 7830 C C . LEU B 1 301 ? 11.219 -0.677 17.172 1 92.94 301 LEU B C 1
ATOM 7832 O O . LEU B 1 301 ? 12.008 -1.579 16.891 1 92.94 301 LEU B O 1
ATOM 7836 N N . LEU B 1 302 ? 11.516 0.536 17.188 1 90.94 302 LEU B N 1
ATOM 7837 C CA . LEU B 1 302 ? 12.906 0.951 17.094 1 90.94 302 LEU B CA 1
ATOM 7838 C C . LEU B 1 302 ? 13.508 1.202 18.469 1 90.94 302 LEU B C 1
ATOM 7840 O O . LEU B 1 302 ? 13.078 2.117 19.172 1 90.94 302 LEU B O 1
ATOM 7844 N N . PHE B 1 303 ? 14.477 0.417 18.781 1 89.31 303 PHE B N 1
ATOM 7845 C CA . PHE B 1 303 ? 15.023 0.443 20.125 1 89.31 303 PHE B CA 1
ATOM 7846 C C . PHE B 1 303 ? 16.219 1.398 20.203 1 89.31 303 PHE B C 1
ATOM 7848 O O . PHE B 1 303 ? 16.953 1.569 19.234 1 89.31 303 PHE B O 1
ATOM 7855 N N . ASN B 1 304 ? 16.172 2.082 21.312 1 79.19 304 ASN B N 1
ATOM 7856 C CA . ASN B 1 304 ? 17.359 2.875 21.625 1 79.19 304 ASN B CA 1
ATOM 7857 C C . ASN B 1 304 ? 18.5 2 22.109 1 79.19 304 ASN B C 1
ATOM 7859 O O . ASN B 1 304 ? 18.312 0.808 22.359 1 79.19 304 ASN B O 1
ATOM 7863 N N . LYS B 1 305 ? 19.594 2.768 22.281 1 75 305 LYS B N 1
ATOM 7864 C CA . LYS B 1 305 ? 20.766 2.043 22.75 1 75 305 LYS B CA 1
ATOM 7865 C C . LYS B 1 305 ? 20.531 1.421 24.125 1 75 305 LYS B C 1
ATOM 7867 O O . LYS B 1 305 ? 19.922 2.045 25 1 75 305 LYS B O 1
ATOM 7872 N N . ASN B 1 306 ? 20.672 0.222 24.422 1 72.69 306 ASN B N 1
ATOM 7873 C CA . ASN B 1 306 ? 20.703 -0.485 25.688 1 72.69 306 ASN B CA 1
ATOM 7874 C C . ASN B 1 306 ? 19.297 -0.933 26.109 1 72.69 306 ASN B C 1
ATOM 7876 O O . ASN B 1 306 ? 19.031 -1.16 27.297 1 72.69 306 ASN B O 1
ATOM 7880 N N . THR B 1 307 ? 18.391 -0.806 25.234 1 80.88 307 THR B N 1
ATOM 7881 C CA . THR B 1 307 ? 17.062 -1.313 25.578 1 80.88 307 THR B CA 1
ATOM 7882 C C . THR B 1 307 ? 17.016 -2.834 25.453 1 80.88 307 THR B C 1
ATOM 7884 O O . THR B 1 307 ? 17.609 -3.404 24.531 1 80.88 307 THR B O 1
ATOM 7887 N N . ASN B 1 308 ? 16.453 -3.465 26.5 1 84.88 308 ASN B N 1
ATOM 7888 C CA . ASN B 1 308 ? 16.266 -4.91 26.438 1 84.88 308 ASN B CA 1
ATOM 7889 C C . ASN B 1 308 ? 15.07 -5.281 25.562 1 84.88 308 ASN B C 1
ATOM 7891 O O . ASN B 1 308 ? 13.953 -5.434 26.062 1 84.88 308 ASN B O 1
ATOM 7895 N N . HIS B 1 309 ? 15.398 -5.52 24.359 1 87.5 309 HIS B N 1
ATOM 7896 C CA . HIS B 1 309 ? 14.336 -5.77 23.406 1 87.5 309 HIS B CA 1
ATOM 7897 C C . HIS B 1 309 ? 13.617 -7.086 23.703 1 87.5 309 HIS B C 1
ATOM 7899 O O . HIS B 1 309 ? 12.422 -7.219 23.438 1 87.5 309 HIS B O 1
ATOM 7905 N N . LYS B 1 310 ? 14.305 -8.086 24.281 1 88.81 310 LYS B N 1
ATOM 7906 C CA . LYS B 1 310 ? 13.711 -9.398 24.562 1 88.81 310 LYS B CA 1
ATOM 7907 C C . LYS B 1 310 ? 12.586 -9.289 25.578 1 88.81 310 LYS B C 1
ATOM 7909 O O . LYS B 1 310 ? 11.547 -9.938 25.453 1 88.81 310 LYS B O 1
ATOM 7914 N N . GLN B 1 311 ? 12.844 -8.477 26.547 1 88.5 311 GLN B N 1
ATOM 7915 C CA . GLN B 1 311 ? 11.836 -8.273 27.578 1 88.5 311 GLN B CA 1
ATOM 7916 C C . GLN B 1 311 ? 10.578 -7.629 27 1 88.5 311 GLN B C 1
ATOM 7918 O O . GLN B 1 311 ? 9.461 -8.008 27.359 1 88.5 311 GLN B O 1
ATOM 7923 N N . ILE B 1 312 ? 10.859 -6.707 26.203 1 90.19 312 ILE B N 1
ATOM 7924 C CA . ILE B 1 312 ? 9.742 -5.984 25.594 1 90.19 312 ILE B CA 1
ATOM 7925 C C . ILE B 1 312 ? 8.969 -6.918 24.672 1 90.19 312 ILE B C 1
ATOM 7927 O O . ILE B 1 312 ? 7.734 -6.934 24.688 1 90.19 312 ILE B O 1
ATOM 7931 N N . GLU B 1 313 ? 9.664 -7.66 23.906 1 90.44 313 GLU B N 1
ATOM 7932 C CA . GLU B 1 313 ? 9.031 -8.609 23 1 90.44 313 GLU B CA 1
ATOM 7933 C C . GLU B 1 313 ? 8.203 -9.641 23.766 1 90.44 313 GLU B C 1
ATOM 7935 O O . GLU B 1 313 ? 7.109 -10.016 23.328 1 90.44 313 GLU B O 1
ATOM 7940 N N . HIS B 1 314 ? 8.727 -10.047 24.844 1 89.62 314 HIS B N 1
ATOM 7941 C CA . HIS B 1 314 ? 8.023 -11.023 25.672 1 89.62 314 HIS B CA 1
ATOM 7942 C C . HIS B 1 314 ? 6.75 -10.422 26.25 1 89.62 314 HIS B C 1
ATOM 7944 O O . HIS B 1 314 ? 5.715 -11.086 26.312 1 89.62 314 HIS B O 1
ATOM 7950 N N . ALA B 1 315 ? 6.859 -9.242 26.734 1 89.12 315 ALA B N 1
ATOM 7951 C CA . ALA B 1 315 ? 5.695 -8.555 27.297 1 89.12 315 ALA B CA 1
ATOM 7952 C C . ALA B 1 315 ? 4.594 -8.398 26.25 1 89.12 315 ALA B C 1
ATOM 7954 O O . ALA B 1 315 ? 3.412 -8.562 26.562 1 89.12 315 ALA B O 1
ATOM 7955 N N . ILE B 1 316 ? 4.996 -8.086 25.094 1 90.69 316 ILE B N 1
ATOM 7956 C CA . ILE B 1 316 ? 4.031 -7.902 24 1 90.69 316 ILE B CA 1
ATOM 7957 C C . ILE B 1 316 ? 3.365 -9.234 23.672 1 90.69 316 ILE B C 1
ATOM 7959 O O . ILE B 1 316 ? 2.146 -9.297 23.5 1 90.69 316 ILE B O 1
ATOM 7963 N N . ARG B 1 317 ? 4.121 -10.234 23.594 1 89.31 317 ARG B N 1
ATOM 7964 C CA . ARG B 1 317 ? 3.58 -11.555 23.297 1 89.31 317 ARG B CA 1
ATOM 7965 C C . ARG B 1 317 ? 2.559 -11.977 24.359 1 89.31 317 ARG B C 1
ATOM 7967 O O . ARG B 1 317 ? 1.521 -12.547 24.016 1 89.31 317 ARG B O 1
ATOM 7974 N N . ARG B 1 318 ? 2.9 -11.75 25.5 1 86.94 318 ARG B N 1
ATOM 7975 C CA . ARG B 1 318 ? 2.008 -12.109 26.594 1 86.94 318 ARG B CA 1
ATOM 7976 C C . ARG B 1 318 ? 0.69 -11.344 26.5 1 86.94 318 ARG B C 1
ATOM 7978 O O . ARG B 1 318 ? -0.376 -11.898 26.766 1 86.94 318 ARG B O 1
ATOM 7985 N N . ARG B 1 319 ? 0.783 -10.172 26.125 1 89.31 319 ARG B N 1
ATOM 7986 C CA . ARG B 1 319 ? -0.426 -9.367 26.016 1 89.31 319 ARG B CA 1
ATOM 7987 C C . ARG B 1 319 ? -1.332 -9.883 24.906 1 89.31 319 ARG B C 1
ATOM 7989 O O . ARG B 1 319 ? -2.559 -9.82 25.016 1 89.31 319 ARG B O 1
ATOM 7996 N N . PHE B 1 320 ? -0.774 -10.289 23.906 1 89.12 320 PHE B N 1
ATOM 7997 C CA . PHE B 1 320 ? -1.544 -10.727 22.75 1 89.12 320 PHE B CA 1
ATOM 7998 C C . PHE B 1 320 ? -2.191 -12.078 23 1 89.12 320 PHE B C 1
ATOM 8000 O O . PHE B 1 320 ? -3.049 -12.516 22.234 1 89.12 320 PHE B O 1
ATOM 8007 N N . GLU B 1 321 ? -1.792 -12.672 24.062 1 83.62 321 GLU B N 1
ATOM 8008 C CA . GLU B 1 321 ? -2.457 -13.906 24.469 1 83.62 321 GLU B CA 1
ATOM 8009 C C . GLU B 1 321 ? -3.85 -13.625 25.031 1 83.62 321 GLU B C 1
ATOM 8011 O O . GLU B 1 321 ? -4.703 -14.508 25.047 1 83.62 321 GLU B O 1
ATOM 8016 N N . MET B 1 322 ? -4.047 -12.398 25.359 1 83.56 322 MET B N 1
ATOM 8017 C CA . MET B 1 322 ? -5.348 -11.984 25.891 1 83.56 322 MET B CA 1
ATOM 8018 C C . MET B 1 322 ? -6.227 -11.414 24.781 1 83.56 322 MET B C 1
ATOM 8020 O O . MET B 1 322 ? -5.723 -10.781 23.844 1 83.56 322 MET B O 1
ATOM 8024 N N . PRO B 1 323 ? -7.512 -11.547 24.797 1 85.06 323 PRO B N 1
ATOM 8025 C CA . PRO B 1 323 ? -8.406 -11.062 23.75 1 85.06 323 PRO B CA 1
ATOM 8026 C C . PRO B 1 323 ? -8.5 -9.539 23.703 1 85.06 323 PRO B C 1
ATOM 8028 O O . PRO B 1 323 ? -8.258 -8.875 24.719 1 85.06 323 PRO B O 1
ATOM 8031 N N . TRP B 1 324 ? -8.703 -9.07 22.5 1 84.06 324 TRP B N 1
ATOM 8032 C CA . TRP B 1 324 ? -8.859 -7.641 22.25 1 84.06 324 TRP B CA 1
ATOM 8033 C C . TRP B 1 324 ? -10.312 -7.305 21.906 1 84.06 324 TRP B C 1
ATOM 8035 O O . TRP B 1 324 ? -11.008 -8.117 21.297 1 84.06 324 TRP B O 1
ATOM 8045 N N . GLY B 1 325 ? -10.742 -6.137 22.188 1 71.88 325 GLY B N 1
ATOM 8046 C CA . GLY B 1 325 ? -12.047 -5.684 21.75 1 71.88 325 GLY B CA 1
ATOM 8047 C C . GLY B 1 325 ? -13.008 -5.434 22.891 1 71.88 325 GLY B C 1
ATOM 8048 O O . GLY B 1 325 ? -12.617 -5.512 24.062 1 71.88 325 GLY B O 1
ATOM 8049 N N . GLU B 1 326 ? -14.18 -4.934 22.516 1 62.47 326 GLU B N 1
ATOM 8050 C CA . GLU B 1 326 ? -15.234 -4.641 23.484 1 62.47 326 GLU B CA 1
ATOM 8051 C C . GLU B 1 326 ? -16.109 -5.867 23.75 1 62.47 326 GLU B C 1
ATOM 8053 O O . GLU B 1 326 ? -15.93 -6.902 23.094 1 62.47 326 GLU B O 1
ATOM 8058 N N . GLU B 1 327 ? -16.938 -5.84 24.734 1 52.72 327 GLU B N 1
ATOM 8059 C CA . GLU B 1 327 ? -17.766 -6.898 25.312 1 52.72 327 GLU B CA 1
ATOM 8060 C C . GLU B 1 327 ? -18.375 -7.773 24.219 1 52.72 327 GLU B C 1
ATOM 8062 O O . GLU B 1 327 ? -18.406 -9 24.344 1 52.72 327 GLU B O 1
ATOM 8067 N N . ASP B 1 328 ? -18.812 -7.168 23.156 1 51.47 328 ASP B N 1
ATOM 8068 C CA . ASP B 1 328 ? -19.672 -7.949 22.266 1 51.47 328 ASP B CA 1
ATOM 8069 C C . ASP B 1 328 ? -18.828 -8.672 21.203 1 51.47 328 ASP B C 1
ATOM 8071 O O . ASP B 1 328 ? -19.359 -9.422 20.391 1 51.47 328 ASP B O 1
ATOM 8075 N N . GLY B 1 329 ? -17.453 -8.594 21.359 1 59.47 329 GLY B N 1
ATOM 8076 C CA . GLY B 1 329 ? -16.703 -9.312 20.359 1 59.47 329 GLY B CA 1
ATOM 8077 C C . GLY B 1 329 ? -15.203 -9.281 20.594 1 59.47 329 GLY B C 1
ATOM 8078 O O . GLY B 1 329 ? -14.492 -8.43 20.062 1 59.47 329 GLY B O 1
ATOM 8079 N N . LYS B 1 330 ? -14.852 -10.281 21.438 1 69.69 330 LYS B N 1
ATOM 8080 C CA . LYS B 1 330 ? -13.422 -10.359 21.734 1 69.69 330 LYS B CA 1
ATOM 8081 C C . LYS B 1 330 ? -12.711 -11.266 20.734 1 69.69 330 LYS B C 1
ATOM 8083 O O . LYS B 1 330 ? -13.266 -12.273 20.297 1 69.69 330 LYS B O 1
ATOM 8088 N N . VAL B 1 331 ? -11.672 -10.688 20.266 1 70 331 VAL B N 1
ATOM 8089 C CA . VAL B 1 331 ? -10.898 -11.43 19.266 1 70 331 VAL B CA 1
ATOM 8090 C C . VAL B 1 331 ? -9.469 -11.602 19.766 1 70 331 VAL B C 1
ATOM 8092 O O . VAL B 1 331 ? -8.906 -10.703 20.391 1 70 331 VAL B O 1
ATOM 8095 N N . THR B 1 332 ? -8.984 -12.781 19.641 1 76.88 332 THR B N 1
ATOM 8096 C CA . THR B 1 332 ? -7.57 -13.023 19.922 1 76.88 332 THR B CA 1
ATOM 8097 C C . THR B 1 332 ? -6.758 -13.008 18.625 1 76.88 332 THR B C 1
ATOM 8099 O O . THR B 1 332 ? -7.168 -13.602 17.625 1 76.88 332 THR B O 1
ATOM 8102 N N . PHE B 1 333 ? -5.68 -12.305 18.719 1 83.25 333 PHE B N 1
ATOM 8103 C CA . PHE B 1 333 ? -4.828 -12.195 17.547 1 83.25 333 PHE B CA 1
ATOM 8104 C C . PHE B 1 333 ? -3.531 -12.969 17.734 1 83.25 333 PHE B C 1
ATOM 8106 O O . PHE B 1 333 ? -2.924 -12.914 18.812 1 83.25 333 PHE B O 1
ATOM 8113 N N . LYS B 1 334 ? -3.113 -13.695 16.812 1 83.44 334 LYS B N 1
ATOM 8114 C CA . LYS B 1 334 ? -1.773 -14.273 16.766 1 83.44 334 LYS B CA 1
ATOM 8115 C C . LYS B 1 334 ? -0.777 -13.312 16.125 1 83.44 334 LYS B C 1
ATOM 8117 O O . LYS B 1 334 ? -1.101 -12.641 15.148 1 83.44 334 LYS B O 1
ATOM 8122 N N . ILE B 1 335 ? 0.38 -13.273 16.75 1 90.5 335 ILE B N 1
ATOM 8123 C CA . ILE B 1 335 ? 1.354 -12.328 16.219 1 90.5 335 ILE B CA 1
ATOM 8124 C C . ILE B 1 335 ? 2.67 -13.047 15.93 1 90.5 335 ILE B C 1
ATOM 8126 O O . ILE B 1 335 ? 2.949 -14.102 16.516 1 90.5 335 ILE B O 1
ATOM 8130 N N . HIS B 1 336 ? 3.434 -12.57 15.023 1 91.25 336 HIS B N 1
ATOM 8131 C CA . HIS B 1 336 ? 4.805 -12.953 14.711 1 91.25 336 HIS B CA 1
ATOM 8132 C C . HIS B 1 336 ? 5.762 -11.781 14.891 1 91.25 336 HIS B C 1
ATOM 8134 O O . HIS B 1 336 ? 5.402 -10.633 14.617 1 91.25 336 HIS B O 1
ATOM 8140 N N . ILE B 1 337 ? 6.906 -12.094 15.469 1 93.44 337 ILE B N 1
ATOM 8141 C CA . ILE B 1 337 ? 7.875 -11.031 15.719 1 93.44 337 ILE B CA 1
ATOM 8142 C C . ILE B 1 337 ? 9.203 -11.367 15.039 1 93.44 337 ILE B C 1
ATOM 8144 O O . ILE B 1 337 ? 9.648 -12.516 15.086 1 93.44 337 ILE B O 1
ATOM 8148 N N . THR B 1 338 ? 9.742 -10.414 14.281 1 93.88 338 THR B N 1
ATOM 8149 C CA . THR B 1 338 ? 11.094 -10.508 13.742 1 93.88 338 THR B CA 1
ATOM 8150 C C . THR B 1 338 ? 11.977 -9.406 14.312 1 93.88 338 THR B C 1
ATOM 8152 O O . THR B 1 338 ? 11.484 -8.336 14.695 1 93.88 338 THR B O 1
ATOM 8155 N N . HIS B 1 339 ? 13.211 -9.727 14.5 1 92.94 339 HIS B N 1
ATOM 8156 C CA . HIS B 1 339 ? 14.125 -8.766 15.117 1 92.94 339 HIS B CA 1
ATOM 8157 C C . HIS B 1 339 ? 15.422 -8.641 14.312 1 92.94 339 HIS B C 1
ATOM 8159 O O . HIS B 1 339 ? 15.977 -9.648 13.867 1 92.94 339 HIS B O 1
ATOM 8165 N N . LEU B 1 340 ? 15.812 -7.418 14 1 91.5 340 LEU B N 1
ATOM 8166 C CA . LEU B 1 340 ? 17.109 -7.074 13.438 1 91.5 340 LEU B CA 1
ATOM 8167 C C . LEU B 1 340 ? 18.031 -6.477 14.5 1 91.5 340 LEU B C 1
ATOM 8169 O O . LEU B 1 340 ? 17.75 -5.402 15.039 1 91.5 340 LEU B O 1
ATOM 8173 N N . ASP B 1 341 ? 19.109 -7.102 14.688 1 85.19 341 ASP B N 1
ATOM 8174 C CA . ASP B 1 341 ? 20 -6.711 15.773 1 85.19 341 ASP B CA 1
ATOM 8175 C C . ASP B 1 341 ? 20.984 -5.633 15.312 1 85.19 341 ASP B C 1
ATOM 8177 O O . ASP B 1 341 ? 21.281 -5.52 14.117 1 85.19 341 ASP B O 1
ATOM 8181 N N . GLU B 1 342 ? 21.516 -4.895 16.266 1 76.88 342 GLU B N 1
ATOM 8182 C CA . GLU B 1 342 ? 22.422 -3.773 16.047 1 76.88 342 GLU B CA 1
ATOM 8183 C C . GLU B 1 342 ? 23.734 -4.242 15.445 1 76.88 342 GLU B C 1
ATOM 8185 O O . GLU B 1 342 ? 24.422 -3.469 14.773 1 76.88 342 GLU B O 1
ATOM 8190 N N . ASP B 1 343 ? 24.016 -5.414 15.578 1 69.81 343 ASP B N 1
ATOM 8191 C CA . ASP B 1 343 ? 25.312 -5.926 15.195 1 69.81 343 ASP B CA 1
ATOM 8192 C C . ASP B 1 343 ? 25.359 -6.25 13.703 1 69.81 343 ASP B C 1
ATOM 8194 O O . ASP B 1 343 ? 26.375 -6.723 13.195 1 69.81 343 ASP B O 1
ATOM 8198 N N . VAL B 1 344 ? 24.359 -5.828 13.133 1 66.81 344 VAL B N 1
ATOM 8199 C CA . VAL B 1 344 ? 24.312 -6.199 11.719 1 66.81 344 VAL B CA 1
ATOM 8200 C C . VAL B 1 344 ? 25.094 -5.176 10.898 1 66.81 344 VAL B C 1
ATOM 8202 O O . VAL B 1 344 ? 25.125 -3.988 11.234 1 66.81 344 VAL B O 1
ATOM 8205 N N . PRO B 1 345 ? 25.844 -5.707 9.906 1 66.12 345 PRO B N 1
ATOM 82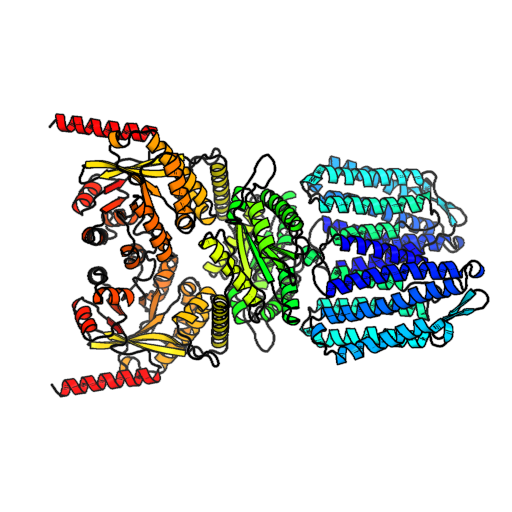06 C CA . PRO B 1 345 ? 26.641 -4.816 9.062 1 66.12 345 PRO B CA 1
ATOM 8207 C C . PRO B 1 345 ? 25.828 -3.639 8.523 1 66.12 345 PRO B C 1
ATOM 8209 O O . PRO B 1 345 ? 24.594 -3.658 8.562 1 66.12 345 PRO B O 1
ATOM 8212 N N . LYS B 1 346 ? 26.562 -2.711 8.039 1 72.19 346 LYS B N 1
ATOM 8213 C CA . LYS B 1 346 ? 25.969 -1.516 7.457 1 72.19 346 LYS B CA 1
ATOM 8214 C C . LYS B 1 346 ? 25 -1.879 6.328 1 72.19 346 LYS B C 1
ATOM 8216 O O . LYS B 1 346 ? 25.344 -2.676 5.449 1 72.19 346 LYS B O 1
ATOM 8221 N N . MET B 1 347 ? 23.859 -1.472 6.535 1 81.25 347 MET B N 1
ATOM 8222 C CA . MET B 1 347 ? 22.797 -1.777 5.582 1 81.25 347 MET B CA 1
ATOM 8223 C C . MET B 1 347 ? 22.188 -0.498 5.023 1 81.25 347 MET B C 1
ATOM 8225 O O . MET B 1 347 ? 22.234 0.554 5.66 1 81.25 347 MET B O 1
ATOM 8229 N N . SER B 1 348 ? 21.766 -0.656 3.809 1 78.12 348 SER B N 1
ATOM 8230 C CA . SER B 1 348 ? 20.938 0.407 3.246 1 78.12 348 SER B CA 1
ATOM 8231 C C . SER B 1 348 ? 19.5 0.318 3.752 1 78.12 348 SER B C 1
ATOM 8233 O O . SER B 1 348 ? 19.094 -0.712 4.289 1 78.12 348 SER B O 1
ATOM 8235 N N . ILE B 1 349 ? 18.797 1.354 3.605 1 78.25 349 ILE B N 1
ATOM 8236 C CA . ILE B 1 349 ? 17.406 1.408 4.043 1 78.25 349 ILE B CA 1
ATOM 8237 C C . ILE B 1 349 ? 16.594 0.319 3.342 1 78.25 349 ILE B C 1
ATOM 8239 O O . ILE B 1 349 ? 15.75 -0.327 3.957 1 78.25 349 ILE B O 1
ATOM 8243 N N . ARG B 1 350 ? 16.906 0.117 2.158 1 76.25 350 ARG B N 1
ATOM 8244 C CA . ARG B 1 350 ? 16.203 -0.906 1.396 1 76.25 350 ARG B CA 1
ATOM 8245 C C . ARG B 1 350 ? 16.484 -2.297 1.954 1 76.25 350 ARG B C 1
ATOM 8247 O O . ARG B 1 350 ? 15.57 -3.109 2.094 1 76.25 350 ARG B O 1
ATOM 8254 N N . GLU B 1 351 ? 17.719 -2.516 2.188 1 80.88 351 GLU B N 1
ATOM 8255 C CA . GLU B 1 351 ? 18.109 -3.809 2.744 1 80.88 351 GLU B CA 1
ATOM 8256 C C . GLU B 1 351 ? 17.406 -4.066 4.074 1 80.88 351 GLU B C 1
ATOM 8258 O O . GLU B 1 351 ? 17.016 -5.199 4.359 1 80.88 351 GLU B O 1
ATOM 8263 N N . ILE B 1 352 ? 17.281 -3.025 4.773 1 87 352 ILE B N 1
ATOM 8264 C CA . ILE B 1 352 ? 16.656 -3.146 6.094 1 87 352 ILE B CA 1
ATOM 8265 C C . ILE B 1 352 ? 15.195 -3.539 5.945 1 87 352 ILE B C 1
ATOM 8267 O O . ILE B 1 352 ? 14.742 -4.52 6.543 1 87 352 ILE B O 1
ATOM 8271 N N . PHE B 1 353 ? 14.469 -2.877 5.148 1 85.5 353 PHE B N 1
ATOM 8272 C CA . PHE B 1 353 ? 13.039 -3.141 5.008 1 85.5 353 PHE B CA 1
ATOM 8273 C C . PHE B 1 353 ? 12.805 -4.5 4.359 1 85.5 353 PHE B C 1
ATOM 8275 O O . PHE B 1 353 ? 11.875 -5.223 4.738 1 85.5 353 PHE B O 1
ATOM 8282 N N . ASP B 1 354 ? 13.633 -4.848 3.432 1 82.56 354 ASP B N 1
ATOM 8283 C CA . ASP B 1 354 ? 13.508 -6.16 2.805 1 82.56 354 ASP B CA 1
ATOM 8284 C C . ASP B 1 354 ? 13.781 -7.277 3.809 1 82.56 354 ASP B C 1
ATOM 8286 O O . ASP B 1 354 ? 13.102 -8.305 3.797 1 82.56 354 ASP B O 1
ATOM 8290 N N . SER B 1 355 ? 14.75 -7.027 4.598 1 86.69 355 SER B N 1
ATOM 8291 C CA . SER B 1 355 ? 15.086 -8.023 5.609 1 86.69 355 SER B CA 1
ATOM 8292 C C . SER B 1 355 ? 13.961 -8.195 6.621 1 86.69 355 SER B C 1
ATOM 8294 O O . SER B 1 355 ? 13.648 -9.312 7.023 1 86.69 355 SER B O 1
ATOM 8296 N N . LEU B 1 356 ? 13.391 -7.121 7.012 1 88.75 356 LEU B N 1
ATOM 8297 C CA . LEU B 1 356 ? 12.297 -7.164 7.977 1 88.75 356 LEU B CA 1
ATOM 8298 C C . LEU B 1 356 ? 11.086 -7.883 7.398 1 88.75 356 LEU B C 1
ATOM 8300 O O . LEU B 1 356 ? 10.445 -8.68 8.086 1 88.75 356 LEU B O 1
ATOM 8304 N N . GLU B 1 357 ? 10.781 -7.547 6.211 1 85.25 357 GLU B N 1
ATOM 8305 C CA . GLU B 1 357 ? 9.656 -8.195 5.551 1 85.25 357 GLU B CA 1
ATOM 8306 C C . GLU B 1 357 ? 9.875 -9.695 5.426 1 85.25 357 GLU B C 1
ATOM 8308 O O . GLU B 1 357 ? 8.969 -10.484 5.695 1 85.25 357 GLU B O 1
ATOM 8313 N N . GLU B 1 358 ? 11.016 -10.062 4.996 1 83.06 358 GLU B N 1
ATOM 8314 C CA . GLU B 1 358 ? 11.344 -11.477 4.867 1 83.06 358 GLU B CA 1
ATOM 8315 C C . GLU B 1 358 ? 11.344 -12.172 6.223 1 83.06 358 GLU B C 1
ATOM 8317 O O . GLU B 1 358 ? 10.922 -13.328 6.336 1 83.06 358 GLU B O 1
ATOM 8322 N N . GLY B 1 359 ? 11.922 -11.484 7.172 1 86.31 359 GLY B N 1
ATOM 8323 C CA . GLY B 1 359 ? 11.922 -12.039 8.516 1 86.31 359 GLY B CA 1
ATOM 8324 C C . GLY B 1 359 ? 10.531 -12.32 9.047 1 86.31 359 GLY B C 1
ATOM 8325 O O . GLY B 1 359 ? 10.289 -13.359 9.664 1 86.31 359 GLY B O 1
ATOM 8326 N N . LEU B 1 360 ? 9.648 -11.469 8.797 1 87.88 360 LEU B N 1
ATOM 8327 C CA . LEU B 1 360 ? 8.273 -11.641 9.25 1 87.88 360 LEU B CA 1
ATOM 8328 C C . LEU B 1 360 ? 7.602 -12.797 8.516 1 87.88 360 LEU B C 1
ATOM 8330 O O . LEU B 1 360 ? 6.855 -13.578 9.125 1 87.88 360 LEU B O 1
ATOM 8334 N N . ARG B 1 361 ? 7.836 -12.828 7.281 1 78.94 361 ARG B N 1
ATOM 8335 C CA . ARG B 1 361 ? 7.289 -13.93 6.492 1 78.94 361 ARG B CA 1
ATOM 8336 C C . ARG B 1 361 ? 7.789 -15.273 7.012 1 78.94 361 ARG B C 1
ATOM 8338 O O . ARG B 1 361 ? 7.02 -16.234 7.117 1 78.94 361 ARG B O 1
ATOM 8345 N N . ASN B 1 362 ? 9.039 -15.305 7.285 1 78.81 362 ASN B N 1
ATOM 8346 C CA . ASN B 1 362 ? 9.633 -16.516 7.832 1 78.81 362 ASN B CA 1
ATOM 8347 C C . ASN B 1 362 ? 9.031 -16.891 9.188 1 78.81 362 ASN B C 1
ATOM 8349 O O . ASN B 1 362 ? 8.789 -18.062 9.469 1 78.81 362 ASN B O 1
ATOM 8353 N N . ALA B 1 363 ? 8.867 -15.875 9.992 1 83.56 363 ALA B N 1
ATOM 8354 C CA . ALA B 1 363 ? 8.258 -16.094 11.305 1 83.56 363 ALA B CA 1
ATOM 8355 C C . ALA B 1 363 ? 6.84 -16.641 11.172 1 83.56 363 ALA B C 1
ATOM 8357 O O . ALA B 1 363 ? 6.426 -17.5 11.938 1 83.56 363 ALA B O 1
ATOM 8358 N N . GLU B 1 364 ? 6.133 -16.156 10.258 1 76.5 364 GLU B N 1
ATOM 8359 C CA . GLU B 1 364 ? 4.762 -16.594 10.008 1 76.5 364 GLU B CA 1
ATOM 8360 C C . GLU B 1 364 ? 4.727 -18.031 9.5 1 76.5 364 GLU B C 1
ATOM 8362 O O . GLU B 1 364 ? 3.865 -18.812 9.898 1 76.5 364 GLU B O 1
ATOM 8367 N N . MET B 1 365 ? 5.633 -18.344 8.641 1 67.25 365 MET B N 1
ATOM 8368 C CA . MET B 1 365 ? 5.688 -19.672 8.047 1 67.25 365 MET B CA 1
ATOM 8369 C C . MET B 1 365 ? 6.078 -20.719 9.078 1 67.25 365 MET B C 1
ATOM 8371 O O . MET B 1 365 ? 5.547 -21.828 9.078 1 67.25 365 MET B O 1
ATOM 8375 N N . LYS B 1 366 ? 7.047 -20.281 9.914 1 65.75 366 LYS B N 1
ATOM 8376 C CA . LYS B 1 366 ? 7.543 -21.219 10.93 1 65.75 366 LYS B CA 1
ATOM 8377 C C . LYS B 1 366 ? 6.625 -21.25 12.148 1 65.75 366 LYS B C 1
ATOM 8379 O O . LYS B 1 366 ? 6.758 -22.109 13.008 1 65.75 366 LYS B O 1
ATOM 8384 N N . ASN B 1 367 ? 5.598 -20.438 12.086 1 60.25 367 ASN B N 1
ATOM 8385 C CA . ASN B 1 367 ? 4.691 -20.297 13.227 1 60.25 367 ASN B CA 1
ATOM 8386 C C . ASN B 1 367 ? 5.453 -20.219 14.547 1 60.25 367 ASN B C 1
ATOM 8388 O O . ASN B 1 367 ? 5.09 -20.875 15.516 1 60.25 367 ASN B O 1
ATOM 8392 N N . ASN B 1 368 ? 6.574 -19.516 14.453 1 60.66 368 ASN B N 1
ATOM 8393 C CA . ASN B 1 368 ? 7.473 -19.422 15.594 1 60.66 368 ASN B CA 1
ATOM 8394 C C . ASN B 1 368 ? 6.84 -18.656 16.75 1 60.66 368 ASN B C 1
ATOM 8396 O O . ASN B 1 368 ? 6.297 -17.562 16.547 1 60.66 368 ASN B O 1
ATOM 8400 N N . GLU B 1 369 ? 6.727 -19.422 17.797 1 67.25 369 GLU B N 1
ATOM 8401 C CA . GLU B 1 369 ? 6.367 -18.703 19.016 1 67.25 369 GLU B CA 1
ATOM 8402 C C . GLU B 1 369 ? 7.523 -17.828 19.5 1 67.25 369 GLU B C 1
ATOM 8404 O O . GLU B 1 369 ? 7.371 -17.062 20.453 1 67.25 369 GLU B O 1
ATOM 8409 N N . VAL B 1 370 ? 8.609 -18.016 18.688 1 72.69 370 VAL B N 1
ATOM 8410 C CA . VAL B 1 370 ? 9.773 -17.25 19.109 1 72.69 370 VAL B CA 1
ATOM 8411 C C . VAL B 1 370 ? 10.094 -16.188 18.078 1 72.69 370 VAL B C 1
ATOM 8413 O O . VAL B 1 370 ? 9.68 -16.281 16.922 1 72.69 370 VAL B O 1
ATOM 8416 N N . THR B 1 371 ? 10.703 -15.203 18.547 1 84.94 371 THR B N 1
ATOM 8417 C CA . THR B 1 371 ? 11.133 -14.094 17.703 1 84.94 371 THR B CA 1
ATOM 8418 C C . THR B 1 371 ? 12.133 -14.57 16.656 1 84.94 371 THR B C 1
ATOM 8420 O O . THR B 1 371 ? 13.086 -15.281 16.969 1 84.94 371 THR B O 1
ATOM 8423 N N . GLU B 1 372 ? 11.859 -14.336 15.422 1 84.88 372 GLU B N 1
ATOM 8424 C CA . GLU B 1 372 ? 12.781 -14.648 14.336 1 84.88 372 GLU B CA 1
ATOM 8425 C C . GLU B 1 372 ? 13.898 -13.609 14.242 1 84.88 372 GLU B C 1
ATOM 8427 O O . GLU B 1 372 ? 13.641 -12.438 13.969 1 84.88 372 GLU B O 1
ATOM 8432 N N . ILE B 1 373 ? 15.07 -14.07 14.492 1 87.06 373 ILE B N 1
ATOM 8433 C CA . ILE B 1 373 ? 16.219 -13.172 14.406 1 87.06 373 ILE B CA 1
ATOM 8434 C C . ILE B 1 373 ? 16.797 -13.211 12.992 1 87.06 373 ILE B C 1
ATOM 8436 O O . ILE B 1 373 ? 17.062 -14.289 12.461 1 87.06 373 ILE B O 1
ATOM 8440 N N . ILE B 1 374 ? 16.938 -12.094 12.391 1 86.94 374 ILE B N 1
ATOM 8441 C CA . ILE B 1 374 ? 17.5 -12 11.055 1 86.94 374 ILE B CA 1
ATOM 8442 C C . ILE B 1 374 ? 19.016 -12.164 11.117 1 86.94 374 ILE B C 1
ATOM 8444 O O . ILE B 1 374 ? 19.719 -11.352 11.727 1 86.94 374 ILE B O 1
ATOM 8448 N N . SER B 1 375 ? 19.531 -13.164 10.523 1 82.06 375 SER B N 1
ATOM 8449 C CA . SER B 1 375 ? 20.938 -13.508 10.578 1 82.06 375 SER B CA 1
ATOM 8450 C C . SER B 1 375 ? 21.75 -12.711 9.555 1 82.06 375 SER B C 1
ATOM 8452 O O . SER B 1 375 ? 21.172 -12.188 8.594 1 82.06 375 SER B O 1
ATOM 8454 N N . ALA B 1 376 ? 23 -12.641 9.836 1 81.56 376 ALA B N 1
ATOM 8455 C CA . ALA B 1 376 ? 23.906 -11.992 8.898 1 81.56 376 ALA B CA 1
ATOM 8456 C C . ALA B 1 376 ? 23.891 -12.688 7.539 1 81.56 376 ALA B C 1
ATOM 8458 O O . ALA B 1 376 ? 24.016 -12.039 6.5 1 81.56 376 ALA B O 1
ATOM 8459 N N . GLN B 1 377 ? 23.734 -13.938 7.637 1 81.38 377 GLN B N 1
ATOM 8460 C CA . GLN B 1 377 ? 23.688 -14.719 6.402 1 81.38 377 GLN B CA 1
ATOM 8461 C C . GLN B 1 377 ? 22.469 -14.32 5.551 1 81.38 377 GLN B C 1
ATOM 8463 O O . GLN B 1 377 ? 22.594 -14.195 4.332 1 81.38 377 GLN B O 1
ATOM 8468 N N . ARG B 1 378 ? 21.406 -14.164 6.18 1 81.94 378 ARG B N 1
ATOM 8469 C CA . ARG B 1 378 ? 20.188 -13.789 5.461 1 81.94 378 ARG B CA 1
ATOM 8470 C C . ARG B 1 378 ? 20.328 -12.391 4.863 1 81.94 378 ARG B C 1
ATOM 8472 O O . ARG B 1 378 ? 19.828 -12.133 3.762 1 81.94 378 ARG B O 1
ATOM 8479 N N . ILE B 1 379 ? 20.969 -11.586 5.574 1 84.62 379 ILE B N 1
ATOM 8480 C CA . ILE B 1 379 ? 21.188 -10.219 5.098 1 84.62 379 ILE B CA 1
ATOM 8481 C C . ILE B 1 379 ? 22.062 -10.25 3.846 1 84.62 379 ILE B C 1
ATOM 8483 O O . ILE B 1 379 ? 21.828 -9.5 2.895 1 84.62 379 ILE B O 1
ATOM 8487 N N . GLU B 1 380 ? 23.016 -11.109 3.885 1 82.19 380 GLU B N 1
ATOM 8488 C CA . GLU B 1 380 ? 23.906 -11.227 2.732 1 82.19 380 GLU B CA 1
ATOM 8489 C C . GLU B 1 380 ? 23.156 -11.758 1.511 1 82.19 380 GLU B C 1
ATOM 8491 O O . GLU B 1 380 ? 23.438 -11.352 0.381 1 82.19 380 GLU B O 1
ATOM 8496 N N . GLU B 1 381 ? 22.312 -12.594 1.764 1 81.81 381 GLU B N 1
ATOM 8497 C CA . GLU B 1 381 ? 21.516 -13.125 0.672 1 81.81 381 GLU B CA 1
ATOM 8498 C C . GLU B 1 381 ? 20.641 -12.039 0.05 1 81.81 381 GLU B C 1
ATOM 8500 O O . GLU B 1 381 ? 20.484 -11.977 -1.172 1 81.81 381 GLU B O 1
ATOM 8505 N N . ILE B 1 382 ? 20.109 -11.289 0.882 1 80 382 ILE B N 1
ATOM 8506 C CA . ILE B 1 382 ? 19.266 -10.195 0.415 1 80 382 ILE B CA 1
ATOM 8507 C C . ILE B 1 382 ? 20.109 -9.18 -0.348 1 80 382 ILE B C 1
ATOM 8509 O O . ILE B 1 382 ? 19.703 -8.68 -1.398 1 80 382 ILE B O 1
ATOM 8513 N N . ARG B 1 383 ? 21.203 -8.93 0.163 1 82 383 ARG B N 1
ATOM 8514 C CA . ARG B 1 383 ? 22.141 -8.008 -0.477 1 82 383 ARG B CA 1
ATOM 8515 C C . ARG B 1 383 ? 22.531 -8.508 -1.863 1 82 383 ARG B C 1
ATOM 8517 O O . ARG B 1 383 ? 22.578 -7.727 -2.818 1 82 383 ARG B O 1
ATOM 8524 N N . ASP B 1 384 ? 22.797 -9.75 -1.901 1 81.06 384 ASP B N 1
ATOM 8525 C CA . ASP B 1 384 ? 23.172 -10.352 -3.178 1 81.06 384 ASP B CA 1
ATOM 8526 C C . ASP B 1 384 ? 22.016 -10.258 -4.184 1 81.06 384 ASP B C 1
ATOM 8528 O O . ASP B 1 384 ? 22.25 -10.008 -5.371 1 81.06 384 ASP B O 1
ATOM 8532 N N . GLY B 1 385 ? 20.875 -10.484 -3.699 1 80.75 385 GLY B N 1
ATOM 8533 C CA . GLY B 1 385 ? 19.719 -10.344 -4.566 1 80.75 385 GLY B CA 1
ATOM 8534 C C . GLY B 1 385 ? 19.562 -8.945 -5.121 1 80.75 385 GLY B C 1
ATOM 8535 O O . GLY B 1 385 ? 19.219 -8.766 -6.293 1 80.75 385 GLY B O 1
ATOM 8536 N N . ILE B 1 386 ? 19.844 -8.031 -4.293 1 77.38 386 ILE B N 1
ATOM 8537 C CA . ILE B 1 386 ? 19.734 -6.637 -4.691 1 77.38 386 ILE B CA 1
ATOM 8538 C C . ILE B 1 386 ? 20.812 -6.289 -5.703 1 77.38 386 ILE B C 1
ATOM 8540 O O . ILE B 1 386 ? 20.562 -5.574 -6.676 1 77.38 386 ILE B O 1
ATOM 8544 N N . LYS B 1 387 ? 22.016 -6.746 -5.449 1 83.06 387 LYS B N 1
ATOM 8545 C CA . LYS B 1 387 ? 23.109 -6.52 -6.375 1 83.06 387 LYS B CA 1
ATOM 8546 C C . LYS B 1 387 ? 22.797 -7.082 -7.758 1 83.06 387 LYS B C 1
ATOM 8548 O O . LYS B 1 387 ? 23.078 -6.441 -8.773 1 83.06 387 LYS B O 1
ATOM 8553 N N . VAL B 1 388 ? 22.25 -8.234 -7.746 1 87 388 VAL B N 1
ATOM 8554 C CA . VAL B 1 388 ? 21.891 -8.875 -9.008 1 87 388 VAL B CA 1
ATOM 8555 C C . VAL B 1 388 ? 20.812 -8.07 -9.711 1 87 388 VAL B C 1
ATOM 8557 O O . VAL B 1 388 ? 20.844 -7.895 -10.93 1 87 388 VAL B O 1
ATOM 8560 N N . GLU B 1 389 ? 19.875 -7.672 -8.953 1 83.56 389 GLU B N 1
ATOM 8561 C CA . GLU B 1 389 ? 18.812 -6.859 -9.516 1 83.56 389 GLU B CA 1
ATOM 8562 C C . GLU B 1 389 ? 19.359 -5.602 -10.18 1 83.56 389 GLU B C 1
ATOM 8564 O O . GLU B 1 389 ? 18.906 -5.227 -11.266 1 83.56 389 GLU B O 1
ATOM 8569 N N . HIS B 1 390 ? 20.281 -4.98 -9.547 1 80.75 390 HIS B N 1
ATOM 8570 C CA . HIS B 1 390 ? 20.922 -3.787 -10.102 1 80.75 390 HIS B CA 1
ATOM 8571 C C . HIS B 1 390 ? 21.703 -4.117 -11.359 1 80.75 390 HIS B C 1
ATOM 8573 O O . HIS B 1 390 ? 21.719 -3.338 -12.312 1 80.75 390 HIS B O 1
ATOM 8579 N N . ALA B 1 391 ? 22.359 -5.16 -11.273 1 87.69 391 ALA B N 1
ATOM 8580 C CA . ALA B 1 391 ? 23.156 -5.586 -12.422 1 87.69 391 ALA B CA 1
ATOM 8581 C C . ALA B 1 391 ? 22.266 -5.863 -13.625 1 87.69 391 ALA B C 1
ATOM 8583 O O . ALA B 1 391 ? 22.609 -5.508 -14.758 1 87.69 391 ALA B O 1
ATOM 8584 N N . VAL B 1 392 ? 21.172 -6.492 -13.359 1 88.12 392 VAL B N 1
ATOM 8585 C CA . VAL B 1 392 ? 20.234 -6.809 -14.43 1 88.12 392 VAL B CA 1
ATOM 8586 C C . VAL B 1 392 ? 19.688 -5.523 -15.031 1 88.12 392 VAL B C 1
ATOM 8588 O O . VAL B 1 392 ? 19.625 -5.375 -16.25 1 88.12 392 VAL B O 1
ATOM 8591 N N . SER B 1 393 ? 19.328 -4.621 -14.203 1 82.12 393 SER B N 1
ATOM 8592 C CA . SER B 1 393 ? 18.781 -3.348 -14.656 1 82.12 393 SER B CA 1
ATOM 8593 C C . SER B 1 393 ? 19.797 -2.568 -15.469 1 82.12 393 SER B C 1
ATOM 8595 O O . SER B 1 393 ? 19.469 -1.987 -16.5 1 82.12 393 SER B O 1
ATOM 8597 N N . LYS B 1 394 ? 21 -2.551 -15 1 83.25 394 LYS B N 1
ATOM 8598 C CA . LYS B 1 394 ? 22.094 -1.882 -15.711 1 83.25 394 LYS B CA 1
ATOM 8599 C C . LYS B 1 394 ? 22.328 -2.523 -17.078 1 83.25 394 LYS B C 1
ATOM 8601 O O . LYS B 1 394 ? 22.516 -1.823 -18.062 1 83.25 394 LYS B O 1
ATOM 8606 N N . ALA B 1 395 ? 22.328 -3.758 -17.078 1 89.06 395 ALA B N 1
ATOM 8607 C CA . ALA B 1 395 ? 22.578 -4.484 -18.312 1 89.06 395 ALA B CA 1
ATOM 8608 C C . ALA B 1 395 ? 21.484 -4.199 -19.344 1 89.06 395 ALA B C 1
ATOM 8610 O O . ALA B 1 395 ? 21.766 -4.078 -20.547 1 89.06 395 ALA B 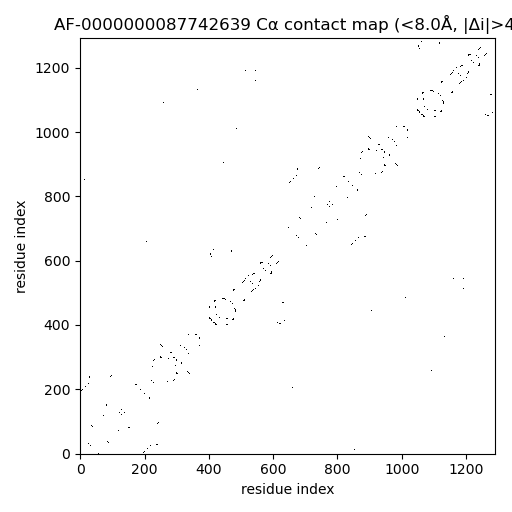O 1
ATOM 8611 N N . ILE B 1 396 ? 20.297 -4.09 -18.906 1 85.94 396 ILE B N 1
ATOM 8612 C CA . ILE B 1 396 ? 19.172 -3.797 -19.797 1 85.94 396 ILE B CA 1
ATOM 8613 C C . ILE B 1 396 ? 19.312 -2.387 -20.359 1 85.94 396 ILE B C 1
ATOM 8615 O O . ILE B 1 396 ? 19.156 -2.176 -21.562 1 85.94 396 ILE B O 1
ATOM 8619 N N . ARG B 1 397 ? 19.688 -1.485 -19.516 1 78.56 397 ARG B N 1
ATOM 8620 C CA . ARG B 1 397 ? 19.812 -0.088 -19.922 1 78.56 397 ARG B CA 1
ATOM 8621 C C . ARG B 1 397 ? 20.953 0.094 -20.906 1 78.56 397 ARG B C 1
ATOM 8623 O O . ARG B 1 397 ? 20.828 0.858 -21.875 1 78.56 397 ARG B O 1
ATOM 8630 N N . GLU B 1 398 ? 22 -0.636 -20.688 1 85.56 398 GLU B N 1
ATOM 8631 C CA . GLU B 1 398 ? 23.188 -0.506 -21.516 1 85.56 398 GLU B CA 1
ATOM 8632 C C . GLU B 1 398 ? 23.172 -1.514 -22.656 1 85.56 398 GLU B C 1
ATOM 8634 O O . GLU B 1 398 ? 24.141 -1.606 -23.422 1 85.56 398 GLU B O 1
ATOM 8639 N N . ARG B 1 399 ? 22.125 -2.316 -22.781 1 88.31 399 ARG B N 1
ATOM 8640 C CA . ARG B 1 399 ? 21.969 -3.328 -23.828 1 88.31 399 ARG B CA 1
ATOM 8641 C C . ARG B 1 399 ? 23.156 -4.285 -23.828 1 88.31 399 ARG B C 1
ATOM 8643 O O . ARG B 1 399 ? 23.781 -4.512 -24.875 1 88.31 399 ARG B O 1
ATOM 8650 N N . ARG B 1 400 ? 23.469 -4.789 -22.672 1 89.19 400 ARG B N 1
ATOM 8651 C CA . ARG B 1 400 ? 24.625 -5.66 -22.5 1 89.19 400 ARG B CA 1
ATOM 8652 C C . ARG B 1 400 ? 24.203 -7.109 -22.312 1 89.19 400 ARG B C 1
ATOM 8654 O O . ARG B 1 400 ? 25.016 -7.961 -21.953 1 89.19 400 ARG B O 1
ATOM 8661 N N . ILE B 1 401 ? 22.984 -7.359 -22.562 1 93 401 ILE B N 1
ATOM 8662 C CA . ILE B 1 401 ? 22.531 -8.75 -22.516 1 93 401 ILE B CA 1
ATOM 8663 C C . ILE B 1 401 ? 23.062 -9.508 -23.719 1 93 401 ILE B C 1
ATOM 8665 O O . ILE B 1 401 ? 22.906 -9.055 -24.859 1 93 401 ILE B O 1
ATOM 8669 N N . ARG B 1 402 ? 23.734 -10.562 -23.453 1 93.81 402 ARG B N 1
ATOM 8670 C CA . ARG B 1 402 ? 24.297 -11.359 -24.547 1 93.81 402 ARG B CA 1
ATOM 8671 C C . ARG B 1 402 ? 23.5 -12.641 -24.75 1 93.81 402 ARG B C 1
ATOM 8673 O O . ARG B 1 402 ? 22.75 -13.062 -23.875 1 93.81 402 ARG B O 1
ATOM 8680 N N . VAL B 1 403 ? 23.641 -13.188 -25.953 1 96.31 403 VAL B N 1
ATOM 8681 C CA . VAL B 1 403 ? 22.922 -14.414 -26.281 1 96.31 403 VAL B CA 1
ATOM 8682 C C . VAL B 1 403 ? 23.922 -15.531 -26.609 1 96.31 403 VAL B C 1
ATOM 8684 O O . VAL B 1 403 ? 24.906 -15.305 -27.312 1 96.31 403 VAL B O 1
ATOM 8687 N N . ALA B 1 404 ? 23.844 -16.625 -25.953 1 96 404 ALA B N 1
ATOM 8688 C CA . ALA B 1 404 ? 24.531 -17.859 -26.297 1 96 404 ALA B CA 1
ATOM 8689 C C . ALA B 1 404 ? 23.578 -18.891 -26.906 1 96 404 ALA B C 1
ATOM 8691 O O . ALA B 1 404 ? 22.359 -18.812 -26.688 1 96 404 ALA B O 1
ATOM 8692 N N . PHE B 1 405 ? 24.125 -19.766 -27.75 1 96.62 405 PHE B N 1
ATOM 8693 C CA . PHE B 1 405 ? 23.297 -20.75 -28.438 1 96.62 405 PHE B CA 1
ATOM 8694 C C . PHE B 1 405 ? 23.703 -22.172 -28.047 1 96.62 405 PHE B C 1
ATOM 8696 O O . PHE B 1 405 ? 24.875 -22.516 -28.047 1 96.62 405 PHE B O 1
ATOM 8703 N N . GLN B 1 406 ? 22.703 -22.938 -27.719 1 96.25 406 GLN B N 1
ATOM 8704 C CA . GLN B 1 406 ? 22.969 -24.344 -27.406 1 96.25 406 GLN B CA 1
ATOM 8705 C C . GLN B 1 406 ? 22.406 -25.266 -28.484 1 96.25 406 GLN B C 1
ATOM 8707 O O . GLN B 1 406 ? 21.203 -25.25 -28.75 1 96.25 406 GLN B O 1
ATOM 8712 N N . PRO B 1 407 ? 23.25 -26.062 -29.047 1 95.5 407 PRO B N 1
ATOM 8713 C CA . PRO B 1 407 ? 22.828 -26.938 -30.141 1 95.5 407 PRO B CA 1
ATOM 8714 C C . PRO B 1 407 ? 21.859 -28.016 -29.688 1 95.5 407 PRO B C 1
ATOM 8716 O O . PRO B 1 407 ? 22.016 -28.578 -28.594 1 95.5 407 PRO B O 1
ATOM 8719 N N . ILE B 1 408 ? 20.891 -28.375 -30.5 1 96.19 408 ILE B N 1
ATOM 8720 C CA . ILE B 1 408 ? 19.938 -29.469 -30.328 1 96.19 408 ILE B CA 1
ATOM 8721 C C . ILE B 1 408 ? 20.125 -30.5 -31.438 1 96.19 408 ILE B C 1
ATOM 8723 O O . ILE B 1 408 ? 20.047 -30.172 -32.625 1 96.19 408 ILE B O 1
ATOM 8727 N N . TYR B 1 409 ? 20.297 -31.703 -31.031 1 95.06 409 TYR B N 1
ATOM 8728 C CA . TYR B 1 409 ? 20.672 -32.781 -31.938 1 95.06 409 TYR B CA 1
ATOM 8729 C C . TYR B 1 409 ? 19.453 -33.594 -32.375 1 95.06 409 TYR B C 1
ATOM 8731 O O . TYR B 1 409 ? 18.641 -34 -31.516 1 95.06 409 TYR B O 1
ATOM 8739 N N . SER B 1 410 ? 19.328 -33.844 -33.625 1 95.5 410 SER B N 1
ATOM 8740 C CA . SER B 1 410 ? 18.266 -34.719 -34.156 1 95.5 410 SER B CA 1
ATOM 8741 C C . SER B 1 410 ? 18.688 -36.188 -34.156 1 95.5 410 SER B C 1
ATOM 8743 O O . SER B 1 410 ? 19.719 -36.531 -34.719 1 95.5 410 SER B O 1
ATOM 8745 N N . THR B 1 411 ? 17.844 -36.969 -33.594 1 94.94 411 THR B N 1
ATOM 8746 C CA . THR B 1 411 ? 18.156 -38.406 -33.562 1 94.94 411 THR B CA 1
ATOM 8747 C C . THR B 1 411 ? 17.953 -39.031 -34.938 1 94.94 411 THR B C 1
ATOM 8749 O O . THR B 1 411 ? 18.672 -39.969 -35.312 1 94.94 411 THR B O 1
ATOM 8752 N N . LYS B 1 412 ? 17.047 -38.594 -35.656 1 91.69 412 LYS B N 1
ATOM 8753 C CA . LYS B 1 412 ? 16.734 -39.125 -36.969 1 91.69 412 LYS B CA 1
ATOM 8754 C C . LYS B 1 412 ? 17.75 -38.688 -38.031 1 91.69 412 LYS B C 1
ATOM 8756 O O . LYS B 1 412 ? 18.219 -39.5 -38.844 1 91.69 412 LYS B O 1
ATOM 8761 N N . LYS B 1 413 ? 18.094 -37.406 -37.969 1 90.38 413 LYS B N 1
ATOM 8762 C CA . LYS B 1 413 ? 19 -36.844 -38.969 1 90.38 413 LYS B CA 1
ATOM 8763 C C . LYS B 1 413 ? 20.453 -36.969 -38.531 1 90.38 413 LYS B C 1
ATOM 8765 O O . LYS B 1 413 ? 21.359 -36.812 -39.344 1 90.38 413 LYS B O 1
ATOM 8770 N N . GLU B 1 414 ? 20.688 -37.219 -37.312 1 89.94 414 GLU B N 1
ATOM 8771 C CA . GLU B 1 414 ? 22 -37.438 -36.719 1 89.94 414 GLU B CA 1
ATOM 8772 C C . GLU B 1 414 ? 22.906 -36.219 -36.938 1 89.94 414 GLU B C 1
ATOM 8774 O O . GLU B 1 414 ? 24.062 -36.375 -37.344 1 89.94 414 GLU B O 1
ATOM 8779 N N . ARG B 1 415 ? 22.359 -35.125 -36.781 1 89.75 415 ARG B N 1
ATOM 8780 C CA . ARG B 1 415 ? 23.078 -33.844 -36.844 1 89.75 415 ARG B CA 1
ATOM 8781 C C . ARG B 1 415 ? 22.344 -32.781 -36.031 1 89.75 415 ARG B C 1
ATOM 8783 O O . ARG B 1 415 ? 21.203 -32.969 -35.625 1 89.75 415 ARG B O 1
ATOM 8790 N N . ILE B 1 416 ? 22.969 -31.625 -35.938 1 92.44 416 ILE B N 1
ATOM 8791 C CA . ILE B 1 416 ? 22.375 -30.484 -35.25 1 92.44 416 ILE B CA 1
ATOM 8792 C C . ILE B 1 416 ? 21.375 -29.797 -36.219 1 92.44 416 ILE B C 1
ATOM 8794 O O . ILE B 1 416 ? 21.75 -29.422 -37.312 1 92.44 416 ILE B O 1
ATOM 8798 N N . ILE B 1 417 ? 20.141 -29.641 -35.75 1 92.38 417 ILE B N 1
ATOM 8799 C CA . ILE B 1 417 ? 19.156 -29.094 -36.656 1 92.38 417 ILE B CA 1
ATOM 8800 C C . ILE B 1 417 ? 18.562 -27.828 -36.062 1 92.38 417 ILE B C 1
ATOM 8802 O O . ILE B 1 417 ? 17.891 -27.047 -36.75 1 92.38 417 ILE B O 1
ATOM 8806 N N . SER B 1 418 ? 18.75 -27.641 -34.781 1 95.31 418 SER B N 1
ATOM 8807 C CA . SER B 1 418 ? 18.219 -26.453 -34.094 1 95.31 418 SER B CA 1
ATOM 8808 C C . SER B 1 418 ? 19.156 -26 -33 1 95.31 418 SER B C 1
ATOM 8810 O O . SER B 1 418 ? 20.094 -26.703 -32.625 1 95.31 418 SER B O 1
ATOM 8812 N N . VAL B 1 419 ? 19 -24.75 -32.625 1 96.12 419 VAL B N 1
ATOM 8813 C CA . VAL B 1 419 ? 19.766 -24.188 -31.516 1 96.12 419 VAL B CA 1
ATOM 8814 C C . VAL B 1 419 ? 18.828 -23.375 -30.625 1 96.12 419 VAL B C 1
ATOM 8816 O O . VAL B 1 419 ? 17.859 -22.797 -31.094 1 96.12 419 VAL B O 1
ATOM 8819 N N . GLU B 1 420 ? 19.078 -23.438 -29.344 1 97.5 420 GLU B N 1
ATOM 8820 C CA . GLU B 1 420 ? 18.312 -22.641 -28.391 1 97.5 420 GLU B CA 1
ATOM 8821 C C . GLU B 1 420 ? 19.078 -21.375 -27.984 1 97.5 420 GLU B C 1
ATOM 8823 O O . GLU B 1 420 ? 20.25 -21.453 -27.609 1 97.5 420 GLU B O 1
ATOM 8828 N N . ALA B 1 421 ? 18.438 -20.234 -28.156 1 97.25 421 ALA B N 1
ATOM 8829 C CA . ALA B 1 421 ? 19.016 -18.969 -27.719 1 97.25 421 ALA B CA 1
ATOM 8830 C C . ALA B 1 421 ? 18.859 -18.781 -26.219 1 97.25 421 ALA B C 1
ATOM 8832 O O . ALA B 1 421 ? 17.75 -18.812 -25.688 1 97.25 421 ALA B O 1
ATOM 8833 N N . LEU B 1 422 ? 19.922 -18.594 -25.484 1 96.25 422 LEU B N 1
ATOM 8834 C CA . LEU B 1 422 ? 19.906 -18.422 -24.047 1 96.25 422 LEU B CA 1
ATOM 8835 C C . LEU B 1 422 ? 20.547 -17.094 -23.641 1 96.25 422 LEU B C 1
ATOM 8837 O O . LEU B 1 422 ? 21.609 -16.734 -24.156 1 96.25 422 LEU B O 1
ATOM 8841 N N . ALA B 1 423 ? 19.891 -16.391 -22.75 1 95.5 423 ALA B N 1
ATOM 8842 C CA . ALA B 1 423 ? 20.406 -15.109 -22.281 1 95.5 423 ALA B CA 1
ATOM 8843 C C . ALA B 1 423 ? 21.594 -15.305 -21.344 1 95.5 423 ALA B C 1
ATOM 8845 O O . ALA B 1 423 ? 21.594 -16.219 -20.516 1 95.5 423 ALA B O 1
ATOM 8846 N N . ARG B 1 424 ? 22.578 -14.531 -21.516 1 95.12 424 ARG B N 1
ATOM 8847 C CA . ARG B 1 424 ? 23.75 -14.492 -20.656 1 95.12 424 ARG B CA 1
ATOM 8848 C C . ARG B 1 424 ? 24.016 -13.078 -20.156 1 95.12 424 ARG B C 1
ATOM 8850 O O . ARG B 1 424 ? 23.828 -12.109 -20.891 1 95.12 424 ARG B O 1
ATOM 8857 N N . LEU B 1 425 ? 24.422 -13 -18.969 1 93.38 425 LEU B N 1
ATOM 8858 C CA . LEU B 1 425 ? 24.672 -11.703 -18.344 1 93.38 425 LEU B CA 1
ATOM 8859 C C . LEU B 1 425 ? 26.016 -11.695 -17.641 1 93.38 425 LEU B C 1
ATOM 8861 O O . LEU B 1 425 ? 26.297 -12.57 -16.812 1 93.38 425 LEU B O 1
ATOM 8865 N N . VAL B 1 426 ? 26.859 -10.734 -18.047 1 91.56 426 VAL B N 1
ATOM 8866 C CA . VAL B 1 426 ? 28.141 -10.547 -17.391 1 91.56 426 VAL B CA 1
ATOM 8867 C C . VAL B 1 426 ? 28.234 -9.141 -16.812 1 91.56 426 VAL B C 1
ATOM 8869 O O . VAL B 1 426 ? 27.984 -8.156 -17.516 1 91.56 426 VAL B O 1
ATOM 8872 N N . ASP B 1 427 ? 28.469 -9.102 -15.617 1 91.06 427 ASP B N 1
ATOM 8873 C CA . ASP B 1 427 ? 28.594 -7.816 -14.938 1 91.06 427 ASP B CA 1
ATOM 8874 C C . ASP B 1 427 ? 30.062 -7.535 -14.578 1 91.06 427 ASP B C 1
ATOM 8876 O O . ASP B 1 427 ? 30.812 -8.461 -14.289 1 91.06 427 ASP B O 1
ATOM 8880 N N . ASP B 1 428 ? 30.438 -6.32 -14.539 1 87 428 ASP B N 1
ATOM 8881 C CA . ASP B 1 428 ? 31.828 -5.922 -14.289 1 87 428 ASP B CA 1
ATOM 8882 C C . ASP B 1 428 ? 32.25 -6.281 -12.867 1 87 428 ASP B C 1
ATOM 8884 O O . ASP B 1 428 ? 33.375 -6.68 -12.633 1 87 428 ASP B O 1
ATOM 8888 N N . GLU B 1 429 ? 31.422 -6.184 -12 1 84.38 429 GLU B N 1
ATOM 8889 C CA . GLU B 1 429 ? 31.734 -6.402 -10.594 1 84.38 429 GLU B CA 1
ATOM 8890 C C . GLU B 1 429 ? 31.391 -7.824 -10.164 1 84.38 429 GLU B C 1
ATOM 8892 O O . GLU B 1 429 ? 32.156 -8.477 -9.469 1 84.38 429 GLU B O 1
ATOM 8897 N N . LEU B 1 430 ? 30.25 -8.367 -10.656 1 89.44 430 LEU B N 1
ATOM 8898 C CA . LEU B 1 430 ? 29.734 -9.641 -10.164 1 89.44 430 LEU B CA 1
ATOM 8899 C C . LEU B 1 430 ? 30.172 -10.789 -11.062 1 89.44 430 LEU B C 1
ATOM 8901 O O . LEU B 1 430 ? 30.078 -11.961 -10.672 1 89.44 430 LEU B O 1
ATOM 8905 N N . GLY B 1 431 ? 30.734 -10.398 -12.211 1 91.19 431 GLY B N 1
ATOM 8906 C CA . GLY B 1 431 ? 31.109 -11.438 -13.156 1 91.19 431 GLY B CA 1
ATOM 8907 C C . GLY B 1 431 ? 29.922 -12.055 -13.867 1 91.19 431 GLY B C 1
ATOM 8908 O O . GLY B 1 431 ? 28.953 -11.352 -14.195 1 91.19 431 GLY B O 1
ATOM 8909 N N . ILE B 1 432 ? 30.047 -13.414 -14.094 1 92 432 ILE B N 1
ATOM 8910 C CA . ILE B 1 432 ? 28.969 -14.102 -14.805 1 92 432 ILE B CA 1
ATOM 8911 C C . ILE B 1 432 ? 27.828 -14.391 -13.844 1 92 432 ILE B C 1
ATOM 8913 O O . ILE B 1 432 ? 28.016 -14.984 -12.781 1 92 432 ILE B O 1
ATOM 8917 N N . ILE B 1 433 ? 26.719 -13.922 -14.227 1 92.75 433 ILE B N 1
ATOM 8918 C CA . ILE B 1 433 ? 25.516 -14.211 -13.453 1 92.75 433 ILE B CA 1
ATOM 8919 C C . ILE B 1 433 ? 24.703 -15.305 -14.148 1 92.75 433 ILE B C 1
ATOM 8921 O O . ILE B 1 433 ? 24.234 -15.109 -15.273 1 92.75 433 ILE B O 1
ATOM 8925 N N . GLU B 1 434 ? 24.469 -16.297 -13.469 1 91.81 434 GLU B N 1
ATOM 8926 C CA . GLU B 1 434 ? 23.812 -17.453 -14.055 1 91.81 434 GLU B CA 1
ATOM 8927 C C . GLU B 1 434 ? 22.328 -17.172 -14.312 1 91.81 434 GLU B C 1
ATOM 8929 O O . GLU B 1 434 ? 21.688 -16.469 -13.539 1 91.81 434 GLU B O 1
ATOM 8934 N N . PRO B 1 435 ? 21.781 -17.719 -15.336 1 91 435 PRO B N 1
ATOM 8935 C CA . PRO B 1 435 ? 20.375 -17.5 -15.688 1 91 435 PRO B CA 1
ATOM 8936 C C . PRO B 1 435 ? 19.406 -17.922 -14.57 1 91 435 PRO B C 1
ATOM 8938 O O . PRO B 1 435 ? 18.375 -17.297 -14.375 1 91 435 PRO B O 1
ATOM 8941 N N . ASP B 1 436 ? 19.734 -18.875 -13.859 1 87.81 436 ASP B N 1
ATOM 8942 C CA . ASP B 1 436 ? 18.875 -19.375 -12.781 1 87.81 436 ASP B CA 1
ATOM 8943 C C . ASP B 1 436 ? 18.75 -18.344 -11.664 1 87.81 436 ASP B C 1
ATOM 8945 O O . ASP B 1 436 ? 17.859 -18.438 -10.82 1 87.81 436 ASP B O 1
ATOM 8949 N N . VAL B 1 437 ? 19.594 -17.375 -11.797 1 87.5 437 VAL B N 1
ATOM 8950 C CA . VAL B 1 437 ? 19.594 -16.359 -10.758 1 87.5 437 VAL B CA 1
ATOM 8951 C C . VAL B 1 437 ? 18.891 -15.102 -11.281 1 87.5 437 VAL B C 1
ATOM 8953 O O . VAL B 1 437 ? 17.953 -14.594 -10.656 1 87.5 437 VAL B O 1
ATOM 8956 N N . PHE B 1 438 ? 19.328 -14.633 -12.469 1 89.75 438 PHE B N 1
ATOM 8957 C CA . PHE B 1 438 ? 18.859 -13.312 -12.852 1 89.75 438 PHE B CA 1
ATOM 8958 C C . PHE B 1 438 ? 17.5 -13.398 -13.555 1 89.75 438 PHE B C 1
ATOM 8960 O O . PHE B 1 438 ? 16.75 -12.43 -13.578 1 89.75 438 PHE B O 1
ATOM 8967 N N . ILE B 1 439 ? 17.094 -14.57 -14.086 1 89.81 439 ILE B N 1
ATOM 8968 C CA . ILE B 1 439 ? 15.828 -14.688 -14.805 1 89.81 439 ILE B CA 1
ATOM 8969 C C . ILE B 1 439 ? 14.664 -14.594 -13.82 1 89.81 439 ILE B C 1
ATOM 8971 O O . ILE B 1 439 ? 13.719 -13.836 -14.039 1 89.81 439 ILE B O 1
ATOM 8975 N N . PRO B 1 440 ? 14.773 -15.367 -12.727 1 85.25 440 PRO B N 1
ATOM 8976 C CA . PRO B 1 440 ? 13.688 -15.242 -11.758 1 85.25 440 PRO B CA 1
ATOM 8977 C C . PRO B 1 440 ? 13.531 -13.82 -11.227 1 85.25 440 PRO B C 1
ATOM 8979 O O . PRO B 1 440 ? 12.406 -13.352 -11.016 1 85.25 440 PRO B O 1
ATOM 8982 N N . ILE B 1 441 ? 14.594 -13.18 -11.023 1 81.06 441 ILE B N 1
ATOM 8983 C CA . ILE B 1 441 ? 14.578 -11.812 -10.531 1 81.06 441 ILE B CA 1
ATOM 8984 C C . ILE B 1 441 ? 13.914 -10.898 -11.562 1 81.06 441 ILE B C 1
ATOM 8986 O O . ILE B 1 441 ? 13.094 -10.047 -11.211 1 81.06 441 ILE B O 1
ATOM 8990 N N . ALA B 1 442 ? 14.258 -11.086 -12.805 1 84.94 442 ALA B N 1
ATOM 8991 C CA . ALA B 1 442 ? 13.695 -10.289 -13.883 1 84.94 442 ALA B CA 1
ATOM 8992 C C . ALA B 1 442 ? 12.195 -10.539 -14.031 1 84.94 442 ALA B C 1
ATOM 8994 O O . ALA B 1 442 ? 11.438 -9.625 -14.359 1 84.94 442 ALA B O 1
ATOM 8995 N N . GLU B 1 443 ? 11.742 -11.766 -13.773 1 81.38 443 GLU B N 1
ATOM 8996 C CA . GLU B 1 443 ? 10.32 -12.109 -13.844 1 81.38 443 GLU B CA 1
ATOM 8997 C C . GLU B 1 443 ? 9.547 -11.461 -12.695 1 81.38 443 GLU B C 1
ATOM 8999 O O . GLU B 1 443 ? 8.453 -10.93 -12.906 1 81.38 443 GLU B O 1
ATOM 9004 N N . LYS B 1 444 ? 10.219 -11.531 -11.586 1 71.25 444 LYS B N 1
ATOM 9005 C CA . LYS B 1 444 ? 9.578 -10.984 -10.391 1 71.25 444 LYS B CA 1
ATOM 9006 C C . LYS B 1 444 ? 9.375 -9.477 -10.523 1 71.25 444 LYS B C 1
ATOM 9008 O O . LYS B 1 444 ? 8.328 -8.945 -10.141 1 71.25 444 LYS B O 1
ATOM 9013 N N . ASN B 1 445 ? 10.422 -8.875 -11.047 1 69.56 445 ASN B N 1
ATOM 9014 C CA . ASN B 1 445 ? 10.328 -7.422 -11.102 1 69.56 445 ASN B CA 1
ATOM 9015 C C . ASN B 1 445 ? 9.828 -6.941 -12.461 1 69.56 445 ASN B C 1
ATOM 9017 O O . ASN B 1 445 ? 9.734 -5.738 -12.703 1 69.56 445 ASN B O 1
ATOM 9021 N N . GLY B 1 446 ? 9.523 -7.883 -13.422 1 72.38 446 GLY B N 1
ATOM 9022 C CA . GLY B 1 446 ? 8.891 -7.562 -14.695 1 72.38 446 GLY B CA 1
ATOM 9023 C C . GLY B 1 446 ? 9.883 -7.16 -15.766 1 72.38 446 GLY B C 1
ATOM 9024 O O . GLY B 1 446 ? 9.5 -6.91 -16.906 1 72.38 446 GLY B O 1
ATOM 9025 N N . THR B 1 447 ? 11.141 -7.082 -15.492 1 79.88 447 THR B N 1
ATOM 9026 C CA . THR B 1 447 ? 12.148 -6.637 -16.453 1 79.88 447 THR B CA 1
ATOM 9027 C C . THR B 1 447 ? 12.422 -7.719 -17.484 1 79.88 447 THR B C 1
ATOM 9029 O O . THR B 1 447 ? 13.133 -7.484 -18.469 1 79.88 447 THR B O 1
ATOM 9032 N N . ILE B 1 448 ? 11.789 -8.859 -17.328 1 86.81 448 ILE B N 1
ATOM 9033 C CA . ILE B 1 448 ? 12 -10 -18.219 1 86.81 448 ILE B CA 1
ATOM 9034 C C . ILE B 1 448 ? 11.578 -9.633 -19.641 1 86.81 448 ILE B C 1
ATOM 9036 O O . ILE B 1 448 ? 12.133 -10.141 -20.609 1 86.81 448 ILE B O 1
ATOM 9040 N N . GLY B 1 449 ? 10.633 -8.781 -19.75 1 83.06 449 GLY B N 1
ATOM 9041 C CA . GLY B 1 449 ? 10.195 -8.336 -21.062 1 83.06 449 GLY B CA 1
ATOM 9042 C C . GLY B 1 449 ? 11.289 -7.637 -21.844 1 83.06 449 GLY B C 1
ATOM 9043 O O . GLY B 1 449 ? 11.438 -7.859 -23.047 1 83.06 449 GLY B O 1
ATOM 9044 N N . PHE B 1 450 ? 12.055 -6.844 -21.219 1 83.12 450 PHE B N 1
ATOM 9045 C CA . PHE B 1 450 ? 13.148 -6.121 -21.859 1 83.12 450 PHE B CA 1
ATOM 9046 C C . PHE B 1 450 ? 14.273 -7.07 -22.234 1 83.12 450 PHE B C 1
ATOM 9048 O O . PHE B 1 450 ? 14.883 -6.93 -23.297 1 83.12 450 PHE B O 1
ATOM 9055 N N . ILE B 1 451 ? 14.469 -8 -21.344 1 90.19 451 ILE B N 1
ATOM 9056 C CA . ILE B 1 451 ? 15.484 -9.008 -21.641 1 90.19 451 ILE B CA 1
ATOM 9057 C C . ILE B 1 451 ? 15.078 -9.805 -22.875 1 90.19 451 ILE B C 1
ATOM 9059 O O . ILE B 1 451 ? 15.875 -10 -23.781 1 90.19 451 ILE B O 1
ATOM 9063 N N . GLY B 1 452 ? 13.773 -10.195 -22.844 1 91.75 452 GLY B N 1
ATOM 9064 C CA . GLY B 1 452 ? 13.258 -10.953 -23.969 1 91.75 452 GLY B CA 1
ATOM 9065 C C . GLY B 1 452 ? 13.359 -10.211 -25.297 1 91.75 452 GLY B C 1
ATOM 9066 O O . GLY B 1 452 ? 13.719 -10.805 -26.312 1 91.75 452 GLY B O 1
ATOM 9067 N N . SER B 1 453 ? 13.133 -8.992 -25.281 1 89.56 453 SER B N 1
ATOM 9068 C CA . SER B 1 453 ? 13.211 -8.18 -26.5 1 89.56 453 SER B CA 1
ATOM 9069 C C . SER B 1 453 ? 14.641 -8.062 -27 1 89.56 453 SER B C 1
ATOM 9071 O O . SER B 1 453 ? 14.891 -8.133 -28.203 1 89.56 453 SER B O 1
ATOM 9073 N N . GLN B 1 454 ? 15.586 -7.863 -26.141 1 92.12 454 GLN B N 1
ATOM 9074 C CA . GLN B 1 454 ? 16.984 -7.738 -26.516 1 92.12 454 GLN B CA 1
ATOM 9075 C C . GLN B 1 454 ? 17.531 -9.055 -27.062 1 92.12 454 GLN B C 1
ATOM 9077 O O . GLN B 1 454 ? 18.281 -9.07 -28.031 1 92.12 454 GLN B O 1
ATOM 9082 N N . VAL B 1 455 ? 17.109 -10.094 -26.391 1 95.81 455 VAL B N 1
ATOM 9083 C CA . VAL B 1 455 ? 17.531 -11.414 -26.844 1 95.81 455 VAL B CA 1
ATOM 9084 C C . VAL B 1 455 ? 16.984 -11.695 -28.234 1 95.81 455 VAL B C 1
ATOM 9086 O O . VAL B 1 455 ? 17.703 -12.148 -29.125 1 95.81 455 VAL B O 1
ATOM 9089 N N . PHE B 1 456 ? 15.734 -11.398 -28.469 1 96.44 456 PHE B N 1
ATOM 9090 C CA . PHE B 1 456 ? 15.078 -11.664 -29.734 1 96.44 456 PHE B CA 1
ATOM 9091 C C . PHE B 1 456 ? 15.703 -10.836 -30.859 1 96.44 456 PHE B C 1
ATOM 9093 O O . PHE B 1 456 ? 15.883 -11.32 -31.969 1 96.44 456 PHE B O 1
ATOM 9100 N N . GLU B 1 457 ? 16.016 -9.648 -30.531 1 95.69 457 GLU B N 1
ATOM 9101 C CA . GLU B 1 457 ? 16.672 -8.805 -31.516 1 95.69 457 GLU B CA 1
ATOM 9102 C C . GLU B 1 457 ? 18.016 -9.391 -31.938 1 95.69 457 GLU B C 1
ATOM 9104 O O . GLU B 1 457 ? 18.359 -9.367 -33.125 1 95.69 457 GLU B O 1
ATOM 9109 N N . GLN B 1 458 ? 18.75 -9.867 -30.984 1 95.38 458 GLN B N 1
ATOM 9110 C CA . GLN B 1 458 ? 20.047 -10.469 -31.281 1 95.38 458 GLN B CA 1
ATOM 9111 C C . GLN B 1 458 ? 19.891 -11.75 -32.094 1 95.38 458 GLN B C 1
ATOM 9113 O O . GLN B 1 458 ? 20.719 -12.055 -32.969 1 95.38 458 GLN B O 1
ATOM 9118 N N . VAL B 1 459 ? 18.828 -12.5 -31.797 1 96.81 459 VAL B N 1
ATOM 9119 C CA . VAL B 1 459 ? 18.562 -13.711 -32.562 1 96.81 459 VAL B CA 1
ATOM 9120 C C . VAL B 1 459 ? 18.234 -13.344 -34.031 1 96.81 459 VAL B C 1
ATOM 9122 O O . VAL B 1 459 ? 18.734 -13.969 -34.938 1 96.81 459 VAL B O 1
ATOM 9125 N N . CYS B 1 460 ? 17.422 -12.312 -34.188 1 96.25 460 CYS B N 1
ATOM 9126 C CA . CYS B 1 460 ? 17.078 -11.852 -35.531 1 96.25 460 CYS B CA 1
ATOM 9127 C C . CYS B 1 460 ? 18.328 -11.391 -36.281 1 96.25 460 CYS B C 1
ATOM 9129 O O . CYS B 1 460 ? 18.5 -11.703 -37.469 1 96.25 460 CYS B O 1
ATOM 9131 N N . SER B 1 461 ? 19.109 -10.656 -35.625 1 95 461 SER B N 1
ATOM 9132 C CA . SER B 1 461 ? 20.359 -10.195 -36.219 1 95 461 SER B CA 1
ATOM 9133 C C . SER B 1 461 ? 21.234 -11.367 -36.625 1 95 461 SER B C 1
ATOM 9135 O O . SER B 1 461 ? 21.859 -11.336 -37.688 1 95 461 SER B O 1
ATOM 9137 N N . PHE B 1 462 ? 21.297 -12.375 -35.812 1 94.75 462 PHE B N 1
ATOM 9138 C CA . PHE B 1 462 ? 22.109 -13.57 -36.094 1 94.75 462 PHE B CA 1
ATOM 9139 C C . PHE B 1 462 ? 21.594 -14.289 -37.312 1 94.75 462 PHE B C 1
ATOM 9141 O O . PHE B 1 462 ? 22.391 -14.695 -38.188 1 94.75 462 PHE B O 1
ATOM 9148 N N . ILE B 1 463 ? 20.344 -14.453 -37.438 1 94.81 463 ILE B N 1
ATOM 9149 C CA . ILE B 1 463 ? 19.734 -15.133 -38.594 1 94.81 463 ILE B CA 1
ATOM 9150 C C . ILE B 1 463 ? 20.016 -14.352 -39.875 1 94.81 463 ILE B C 1
ATOM 9152 O O . ILE B 1 463 ? 20.281 -14.945 -40.938 1 94.81 463 ILE B O 1
ATOM 9156 N N . ARG B 1 464 ? 19.906 -13.062 -39.719 1 93.56 464 ARG B N 1
ATOM 9157 C CA . ARG B 1 464 ? 20.125 -12.211 -40.906 1 93.56 464 ARG B CA 1
ATOM 9158 C C . ARG B 1 464 ? 21.578 -12.266 -41.344 1 93.56 464 ARG B C 1
ATOM 9160 O O . ARG B 1 464 ? 21.859 -12.258 -42.562 1 93.56 464 ARG B O 1
ATOM 9167 N N . GLU B 1 465 ? 22.469 -12.305 -40.469 1 92.12 465 GLU B N 1
ATOM 9168 C CA . GLU B 1 465 ? 23.891 -12.211 -40.781 1 92.12 465 GLU B CA 1
ATOM 9169 C C . GLU B 1 465 ? 24.453 -13.555 -41.25 1 92.12 465 GLU B C 1
ATOM 9171 O O . GLU B 1 465 ? 25.453 -13.602 -41.969 1 92.12 465 GLU B O 1
ATOM 9176 N N . ARG B 1 466 ? 23.828 -14.555 -40.844 1 89.12 466 ARG B N 1
ATOM 9177 C CA . ARG B 1 466 ? 24.375 -15.875 -41.156 1 89.12 466 ARG B CA 1
ATOM 9178 C C . ARG B 1 466 ? 23.453 -16.656 -42.062 1 89.12 466 ARG B C 1
ATOM 9180 O O . ARG B 1 466 ? 22.234 -16.469 -42.031 1 89.12 466 ARG B O 1
ATOM 9187 N N . ASP B 1 467 ? 24.047 -17.516 -42.906 1 85.19 467 ASP B N 1
ATOM 9188 C CA . ASP B 1 467 ? 23.266 -18.406 -43.75 1 85.19 467 ASP B CA 1
ATOM 9189 C C . ASP B 1 467 ? 22.828 -19.656 -42.969 1 85.19 467 ASP B C 1
ATOM 9191 O O . ASP B 1 467 ? 23.578 -20.625 -42.875 1 85.19 467 ASP B O 1
ATOM 9195 N N . MET B 1 468 ? 21.609 -19.703 -42.594 1 88.06 468 MET B N 1
ATOM 9196 C CA . MET B 1 468 ? 21.078 -20.766 -41.719 1 88.06 468 MET B CA 1
ATOM 9197 C C . MET B 1 468 ? 21.047 -22.094 -42.469 1 88.06 468 MET B C 1
ATOM 9199 O O . MET B 1 468 ? 21.234 -23.156 -41.875 1 88.06 468 MET B O 1
ATOM 9203 N N . GLU B 1 469 ? 20.797 -22.062 -43.719 1 85.62 469 GLU B N 1
ATOM 9204 C CA . GLU B 1 469 ? 20.781 -23.266 -44.531 1 85.62 469 GLU B CA 1
ATOM 9205 C C . GLU B 1 469 ? 22.172 -23.906 -44.594 1 85.62 469 GLU B C 1
ATOM 9207 O O . GLU B 1 469 ? 22.297 -25.125 -44.5 1 85.62 469 GLU B O 1
ATOM 9212 N N . ASP B 1 470 ? 23.062 -23.047 -44.812 1 86 470 ASP B N 1
ATOM 9213 C CA . ASP B 1 470 ? 24.438 -23.547 -44.875 1 86 470 ASP B CA 1
ATOM 9214 C C . ASP B 1 470 ? 24.844 -24.156 -43.531 1 86 470 ASP B C 1
ATOM 9216 O O . ASP B 1 470 ? 25.609 -25.125 -43.469 1 86 470 ASP B O 1
ATOM 9220 N N . LEU B 1 471 ? 24.375 -23.609 -42.469 1 88.19 471 LEU B N 1
ATOM 9221 C CA . LEU B 1 471 ? 24.688 -24.094 -41.125 1 88.19 471 LEU B CA 1
ATOM 9222 C C . LEU B 1 471 ? 23.922 -25.375 -40.781 1 88.19 471 LEU B C 1
ATOM 9224 O O . LEU B 1 471 ? 24.281 -26.109 -39.875 1 88.19 471 LEU B O 1
ATOM 9228 N N . GLY B 1 472 ? 22.844 -25.656 -41.562 1 88.25 472 GLY B N 1
ATOM 9229 C CA . GLY B 1 472 ? 22.016 -26.828 -41.344 1 88.25 472 GLY B CA 1
ATOM 9230 C C . GLY B 1 472 ? 21.031 -26.641 -40.188 1 88.25 472 GLY B C 1
ATOM 9231 O O . GLY B 1 472 ? 20.531 -27.625 -39.625 1 88.25 472 GLY B O 1
ATOM 9232 N N . VAL B 1 473 ? 20.844 -25.422 -39.75 1 92.06 473 VAL B N 1
ATOM 9233 C CA . VAL B 1 473 ? 19.922 -25.109 -38.656 1 92.06 473 VAL B CA 1
ATOM 9234 C C . VAL B 1 473 ? 18.562 -24.703 -39.219 1 92.06 473 VAL B C 1
ATOM 9236 O O . VAL B 1 473 ? 18.469 -23.75 -40 1 92.06 473 VAL B O 1
ATOM 9239 N N . ARG B 1 474 ? 17.562 -25.391 -38.844 1 92.56 474 ARG B N 1
ATOM 9240 C CA . ARG B 1 474 ? 16.234 -25.172 -39.406 1 92.56 474 ARG B CA 1
ATOM 9241 C C . ARG B 1 474 ? 15.508 -24.062 -38.656 1 92.56 474 ARG B C 1
ATOM 9243 O O . ARG B 1 474 ? 14.781 -23.266 -39.25 1 92.56 474 ARG B O 1
ATOM 9250 N N . PHE B 1 475 ? 15.648 -24.047 -37.406 1 95.25 475 PHE B N 1
ATOM 9251 C CA . PHE B 1 475 ? 15 -23 -36.625 1 95.25 475 PHE B CA 1
ATOM 9252 C C . PHE B 1 475 ? 15.758 -22.734 -35.312 1 95.25 475 PHE B C 1
ATOM 9254 O O . PHE B 1 475 ? 16.562 -23.562 -34.906 1 95.25 475 PHE B O 1
ATOM 9261 N N . ILE B 1 476 ? 15.578 -21.609 -34.781 1 96.88 476 ILE B N 1
ATOM 9262 C CA . ILE B 1 476 ? 16.156 -21.219 -33.5 1 96.88 476 ILE B CA 1
ATOM 9263 C C . ILE B 1 476 ? 15.062 -21.156 -32.438 1 96.88 476 ILE B C 1
ATOM 9265 O O . ILE B 1 476 ? 13.961 -20.672 -32.719 1 96.88 476 ILE B O 1
ATOM 9269 N N . GLU B 1 477 ? 15.352 -21.766 -31.312 1 97.69 477 GLU B N 1
ATOM 9270 C CA . GLU B 1 477 ? 14.422 -21.75 -30.188 1 97.69 477 GLU B CA 1
ATOM 9271 C C . GLU B 1 477 ? 14.633 -20.531 -29.312 1 97.69 477 GLU B C 1
ATOM 9273 O O . GLU B 1 477 ? 15.758 -20.25 -28.891 1 97.69 477 GLU B O 1
ATOM 9278 N N . VAL B 1 478 ? 13.578 -19.781 -29.094 1 97.19 478 VAL B N 1
ATOM 9279 C CA . VAL B 1 478 ? 13.633 -18.578 -28.281 1 97.19 478 VAL B CA 1
ATOM 9280 C C . VAL B 1 478 ? 12.656 -18.703 -27.109 1 97.19 478 VAL B C 1
ATOM 9282 O O . VAL B 1 478 ? 11.492 -19.031 -27.312 1 97.19 478 VAL B O 1
ATOM 9285 N N . ASN B 1 479 ? 13.117 -18.375 -25.953 1 94.94 479 ASN B N 1
ATOM 9286 C CA . ASN B 1 479 ? 12.281 -18.453 -24.766 1 94.94 479 ASN B CA 1
ATOM 9287 C C . ASN B 1 479 ? 11.344 -17.25 -24.656 1 94.94 479 ASN B C 1
ATOM 9289 O O . ASN B 1 479 ? 11.75 -16.109 -24.906 1 94.94 479 ASN B O 1
ATOM 9293 N N . LEU B 1 480 ? 10.125 -17.516 -24.344 1 92.06 480 LEU B N 1
ATOM 9294 C CA . LEU B 1 480 ? 9.141 -16.484 -24.016 1 92.06 480 LEU B CA 1
ATOM 9295 C C . LEU B 1 480 ? 8.648 -16.656 -22.578 1 92.06 480 LEU B C 1
ATOM 9297 O O . LEU B 1 480 ? 8.133 -17.719 -22.219 1 92.06 480 LEU B O 1
ATOM 9301 N N . SER B 1 481 ? 8.781 -15.664 -21.812 1 87.25 481 SER B N 1
ATOM 9302 C CA . SER B 1 481 ? 8.336 -15.75 -20.422 1 87.25 481 SER B CA 1
ATOM 9303 C C . SER B 1 481 ? 6.82 -15.672 -20.312 1 87.25 481 SER B C 1
ATOM 9305 O O . SER B 1 481 ? 6.168 -15.07 -21.172 1 87.25 481 SER B O 1
ATOM 9307 N N . PRO B 1 482 ? 6.297 -16.25 -19.234 1 79.75 482 PRO B N 1
ATOM 9308 C CA . PRO B 1 482 ? 4.852 -16.156 -19.016 1 79.75 482 PRO B CA 1
ATOM 9309 C C . PRO B 1 482 ? 4.359 -14.711 -18.922 1 79.75 482 PRO B C 1
ATOM 9311 O O . PRO B 1 482 ? 3.258 -14.398 -19.375 1 79.75 482 PRO B O 1
ATOM 9314 N N . ILE B 1 483 ? 5.188 -13.883 -18.406 1 73.81 483 ILE B N 1
ATOM 9315 C CA . ILE B 1 483 ? 4.836 -12.477 -18.25 1 73.81 483 ILE B CA 1
ATOM 9316 C C . ILE B 1 483 ? 4.711 -11.82 -19.609 1 73.81 483 ILE B C 1
ATOM 9318 O O . ILE B 1 483 ? 3.795 -11.023 -19.844 1 73.81 483 ILE B O 1
ATOM 9322 N N . GLN B 1 484 ? 5.52 -12.148 -20.516 1 80.75 484 GLN B N 1
ATOM 9323 C CA . GLN B 1 484 ? 5.496 -11.617 -21.875 1 80.75 484 GLN B CA 1
ATOM 9324 C C . GLN B 1 484 ? 4.266 -12.117 -22.641 1 80.75 484 GLN B C 1
ATOM 9326 O O . GLN B 1 484 ? 3.67 -11.367 -23.422 1 80.75 484 GLN B O 1
ATOM 9331 N N . CYS B 1 485 ? 3.902 -13.312 -22.344 1 82.06 485 CYS B N 1
ATOM 9332 C CA . CYS B 1 485 ? 2.791 -13.938 -23.062 1 82.06 485 CYS B CA 1
ATOM 9333 C C . CYS B 1 485 ? 1.473 -13.25 -22.719 1 82.06 485 CYS B C 1
ATOM 9335 O O . CYS B 1 485 ? 0.514 -13.32 -23.484 1 82.06 485 CYS B O 1
ATOM 9337 N N . LYS B 1 486 ? 1.501 -12.648 -21.578 1 72.38 486 LYS B N 1
ATOM 9338 C CA . LYS B 1 486 ? 0.277 -12 -21.125 1 72.38 486 LYS B CA 1
ATOM 9339 C C . LYS B 1 486 ? 0.161 -10.586 -21.703 1 72.38 486 LYS B C 1
ATOM 9341 O O . LYS B 1 486 ? -0.895 -9.961 -21.594 1 72.38 486 LYS B O 1
ATOM 9346 N N . SER B 1 487 ? 1.261 -10.18 -22.266 1 69.75 487 SER B N 1
ATOM 9347 C CA . SER B 1 487 ? 1.259 -8.844 -22.844 1 69.75 487 SER B CA 1
ATOM 9348 C C . SER B 1 487 ? 0.53 -8.828 -24.188 1 69.75 487 SER B C 1
ATOM 9350 O O . SER B 1 487 ? 0.774 -9.68 -25.047 1 69.75 487 SER B O 1
ATOM 9352 N N . GLY B 1 488 ? -0.386 -7.996 -24.422 1 65.62 488 GLY B N 1
ATOM 9353 C CA . GLY B 1 488 ? -1.112 -7.891 -25.672 1 65.62 488 GLY B CA 1
ATOM 9354 C C . GLY B 1 488 ? -0.253 -7.391 -26.812 1 65.62 488 GLY B C 1
ATOM 9355 O O . GLY B 1 488 ? -0.609 -7.559 -27.984 1 65.62 488 GLY B O 1
ATOM 9356 N N . GLU B 1 489 ? 0.946 -6.883 -26.531 1 73.75 489 GLU B N 1
ATOM 9357 C CA . GLU B 1 489 ? 1.798 -6.293 -27.562 1 73.75 489 GLU B CA 1
ATOM 9358 C C . GLU B 1 489 ? 2.857 -7.289 -28.031 1 73.75 489 GLU B C 1
ATOM 9360 O O . GLU B 1 489 ? 3.588 -7.016 -28.984 1 73.75 489 GLU B O 1
ATOM 9365 N N . LEU B 1 490 ? 2.842 -8.352 -27.422 1 83.19 490 LEU B N 1
ATOM 9366 C CA . LEU B 1 490 ? 3.918 -9.297 -27.703 1 83.19 490 LEU B CA 1
ATOM 9367 C C . LEU B 1 490 ? 3.93 -9.68 -29.188 1 83.19 490 LEU B C 1
ATOM 9369 O O . LEU B 1 490 ? 4.977 -9.641 -29.828 1 83.19 490 LEU B O 1
ATOM 9373 N N . VAL B 1 491 ? 2.758 -9.945 -29.734 1 88.94 491 VAL B N 1
ATOM 9374 C CA . VAL B 1 491 ? 2.652 -10.438 -31.109 1 88.94 491 VAL B CA 1
ATOM 9375 C C . VAL B 1 491 ? 3.137 -9.367 -32.094 1 88.94 491 VAL B C 1
ATOM 9377 O O . VAL B 1 491 ? 3.959 -9.641 -32.969 1 88.94 491 VAL B O 1
ATOM 9380 N N . SER B 1 492 ? 2.674 -8.195 -31.828 1 86.81 492 SER B N 1
ATOM 9381 C CA . SER B 1 492 ? 3.059 -7.098 -32.719 1 86.81 492 SER B CA 1
ATOM 9382 C C . SER B 1 492 ? 4.547 -6.789 -32.594 1 86.81 492 SER B C 1
ATOM 9384 O O . SER B 1 492 ? 5.219 -6.539 -33.594 1 86.81 492 SER B O 1
ATOM 9386 N N . ASP B 1 493 ? 5.039 -6.812 -31.453 1 87.38 493 ASP B N 1
ATOM 9387 C CA . ASP B 1 493 ? 6.449 -6.512 -31.219 1 87.38 493 ASP B CA 1
ATOM 9388 C C . ASP B 1 493 ? 7.348 -7.535 -31.906 1 87.38 493 ASP B C 1
ATOM 9390 O O . ASP B 1 493 ? 8.352 -7.172 -32.531 1 87.38 493 ASP B O 1
ATOM 9394 N N . LEU B 1 494 ? 6.98 -8.75 -31.734 1 93.56 494 LEU B N 1
ATOM 9395 C CA . LEU B 1 494 ? 7.77 -9.828 -32.312 1 93.56 494 LEU B CA 1
ATOM 9396 C C . LEU B 1 494 ? 7.82 -9.711 -33.844 1 93.56 494 LEU B C 1
ATOM 9398 O O . LEU B 1 494 ? 8.891 -9.789 -34.438 1 93.56 494 LEU B O 1
ATOM 9402 N N . PHE B 1 495 ? 6.758 -9.453 -34.438 1 93.44 495 PHE B N 1
ATOM 9403 C CA . PHE B 1 495 ? 6.707 -9.453 -35.906 1 93.44 495 PHE B CA 1
ATOM 9404 C C . PHE B 1 495 ? 7.277 -8.156 -36.469 1 93.44 495 PHE B C 1
ATOM 9406 O O . PHE B 1 495 ? 7.875 -8.156 -37.531 1 93.44 495 PHE B O 1
ATOM 9413 N N . ASN B 1 496 ? 7.105 -7.09 -35.75 1 92.44 496 ASN B N 1
ATOM 9414 C CA . ASN B 1 496 ? 7.777 -5.863 -36.156 1 92.44 496 ASN B CA 1
ATOM 9415 C C . ASN B 1 496 ? 9.289 -6.055 -36.25 1 92.44 496 ASN B C 1
ATOM 9417 O O . ASN B 1 496 ? 9.922 -5.582 -37.188 1 92.44 496 ASN B O 1
ATOM 9421 N N . LEU B 1 497 ? 9.773 -6.695 -35.25 1 93.19 497 LEU B N 1
ATOM 9422 C CA . LEU B 1 497 ? 11.211 -6.953 -35.25 1 93.19 497 LEU B CA 1
ATOM 9423 C C . LEU B 1 497 ? 11.602 -7.91 -36.344 1 93.19 497 LEU B C 1
ATOM 9425 O O . LEU B 1 497 ? 12.625 -7.715 -37 1 93.19 497 LEU B O 1
ATOM 9429 N N . MET B 1 498 ? 10.859 -8.953 -36.594 1 95.31 498 MET B N 1
ATOM 9430 C CA . MET B 1 498 ? 11.141 -9.914 -37.656 1 95.31 498 MET B CA 1
ATOM 9431 C C . MET B 1 498 ? 11.117 -9.242 -39.031 1 95.31 498 MET B C 1
ATOM 9433 O O . MET B 1 498 ? 11.953 -9.523 -39.875 1 95.31 498 MET B O 1
ATOM 9437 N N . ASP B 1 499 ? 10.148 -8.391 -39.156 1 94.75 499 ASP B N 1
ATOM 9438 C CA . ASP B 1 499 ? 10.039 -7.664 -40.406 1 94.75 499 ASP B CA 1
ATOM 9439 C C . ASP B 1 499 ? 11.234 -6.742 -40.625 1 94.75 499 ASP B C 1
ATOM 9441 O O . ASP B 1 499 ? 11.758 -6.641 -41.719 1 94.75 499 ASP B O 1
ATOM 9445 N N . ARG B 1 500 ? 11.609 -6.094 -39.594 1 94.31 500 ARG B N 1
ATOM 9446 C CA . ARG B 1 500 ? 12.742 -5.176 -39.656 1 94.31 500 ARG B CA 1
ATOM 9447 C C . ARG B 1 500 ? 14.008 -5.898 -40.125 1 94.31 500 ARG B C 1
ATOM 9449 O O . ARG B 1 500 ? 14.805 -5.348 -40.875 1 94.31 500 ARG B O 1
ATOM 9456 N N . TYR B 1 501 ? 14.172 -7.094 -39.688 1 94.88 501 TYR B N 1
ATOM 9457 C CA . TYR B 1 501 ? 15.375 -7.848 -40 1 94.88 501 TYR B CA 1
ATOM 9458 C C . TYR B 1 501 ? 15.125 -8.812 -41.156 1 94.88 501 TYR B C 1
ATOM 9460 O O . TYR B 1 501 ? 16 -9.602 -41.531 1 94.88 501 TYR B O 1
ATOM 9468 N N . GLU B 1 502 ? 13.875 -8.852 -41.688 1 94 502 GLU B N 1
ATOM 9469 C CA . GLU B 1 502 ? 13.484 -9.664 -42.844 1 94 502 GLU B CA 1
ATOM 9470 C C . GLU B 1 502 ? 13.688 -11.148 -42.562 1 94 502 GLU B C 1
ATOM 9472 O O . GLU B 1 502 ? 14.32 -11.859 -43.344 1 94 502 GLU B O 1
ATOM 9477 N N . ILE B 1 503 ? 13.141 -11.586 -41.531 1 94.19 503 ILE B N 1
ATOM 9478 C CA . ILE B 1 503 ? 13.273 -12.969 -41.094 1 94.19 503 ILE B CA 1
ATOM 9479 C C . ILE B 1 503 ? 12 -13.742 -41.438 1 94.19 503 ILE B C 1
ATOM 9481 O O . ILE B 1 503 ? 10.891 -13.219 -41.312 1 94.19 503 ILE B O 1
ATOM 9485 N N . ASP B 1 504 ? 12.227 -14.984 -41.938 1 94.25 504 ASP B N 1
ATOM 9486 C CA . ASP B 1 504 ? 11.102 -15.906 -42.125 1 94.25 504 ASP B CA 1
ATOM 9487 C C . ASP B 1 504 ? 10.625 -16.469 -40.781 1 94.25 504 ASP B C 1
ATOM 9489 O O . ASP B 1 504 ? 11.383 -17.141 -40.094 1 94.25 504 ASP B O 1
ATOM 9493 N N . PRO B 1 505 ? 9.367 -16.203 -40.406 1 96.06 505 PRO B N 1
ATOM 9494 C CA . PRO B 1 505 ? 8.859 -16.656 -39.094 1 96.06 505 PRO B CA 1
ATOM 9495 C C . PRO B 1 505 ? 9.031 -18.156 -38.875 1 96.06 505 PRO B C 1
ATOM 9497 O O . PRO B 1 505 ? 9.094 -18.625 -37.75 1 96.06 505 PRO B O 1
ATOM 9500 N N . ARG B 1 506 ? 9.242 -18.828 -40.062 1 92.75 506 ARG B N 1
ATOM 9501 C CA . ARG B 1 506 ? 9.414 -20.266 -40 1 92.75 506 ARG B CA 1
ATOM 9502 C C . ARG B 1 506 ? 10.758 -20.641 -39.406 1 92.75 506 ARG B C 1
ATOM 9504 O O . ARG B 1 506 ? 10.961 -21.766 -38.969 1 92.75 506 ARG B O 1
ATOM 9511 N N . GLN B 1 507 ? 11.578 -19.812 -39.188 1 95.62 507 GLN B N 1
ATOM 9512 C CA . GLN B 1 507 ? 12.914 -20.016 -38.656 1 95.62 507 GLN B CA 1
ATOM 9513 C C . GLN B 1 507 ? 12.945 -19.812 -37.125 1 95.62 507 GLN B C 1
ATOM 9515 O O . GLN B 1 507 ? 13.984 -19.969 -36.5 1 95.62 507 GLN B O 1
ATOM 9520 N N . ILE B 1 508 ? 11.852 -19.516 -36.562 1 96.88 508 ILE B N 1
ATOM 9521 C CA . ILE B 1 508 ? 11.789 -19.234 -35.156 1 96.88 508 ILE B CA 1
ATOM 9522 C C . ILE B 1 508 ? 10.797 -20.172 -34.469 1 96.88 508 ILE B C 1
ATOM 9524 O O . ILE B 1 508 ? 9.672 -20.344 -34.969 1 96.88 508 ILE B O 1
ATOM 9528 N N . ASN B 1 509 ? 11.188 -20.844 -33.469 1 97.62 509 ASN B N 1
ATOM 9529 C CA . ASN B 1 509 ? 10.344 -21.609 -32.562 1 97.62 509 ASN B CA 1
ATOM 9530 C C . ASN B 1 509 ? 10.328 -21.016 -31.172 1 97.62 509 ASN B C 1
ATOM 9532 O O . ASN B 1 509 ? 11.383 -20.812 -30.562 1 97.62 509 ASN B O 1
ATOM 9536 N N . PHE B 1 510 ? 9.203 -20.672 -30.719 1 97 510 PHE B N 1
ATOM 9537 C CA . PHE B 1 510 ? 9.102 -20.062 -29.391 1 97 510 PHE B CA 1
ATOM 9538 C C . PHE B 1 510 ? 8.875 -21.125 -28.328 1 97 510 PHE B C 1
ATOM 9540 O O . PHE B 1 510 ? 8.109 -22.062 -28.531 1 97 510 PHE B O 1
ATOM 9547 N N . GLU B 1 511 ? 9.609 -20.969 -27.266 1 95.62 511 GLU B N 1
ATOM 9548 C CA . GLU B 1 511 ? 9.469 -21.875 -26.125 1 95.62 511 GLU B CA 1
ATOM 9549 C C . GLU B 1 511 ? 8.695 -21.219 -24.984 1 95.62 511 GLU B C 1
ATOM 9551 O O . GLU B 1 511 ? 9.023 -20.109 -24.562 1 95.62 511 GLU B O 1
ATOM 9556 N N . ILE B 1 512 ? 7.723 -21.906 -24.547 1 90.69 512 ILE B N 1
ATOM 9557 C CA . ILE B 1 512 ? 6.922 -21.422 -23.438 1 90.69 512 ILE B CA 1
ATOM 9558 C C . ILE B 1 512 ? 6.934 -22.453 -22.312 1 90.69 512 ILE B C 1
ATOM 9560 O O . ILE B 1 512 ? 6.824 -23.656 -22.562 1 90.69 512 ILE B O 1
ATOM 9564 N N . THR B 1 513 ? 7.109 -21.906 -21.125 1 81.56 513 THR B N 1
ATOM 9565 C CA . THR B 1 513 ? 7.16 -22.844 -20 1 81.56 513 THR B CA 1
ATOM 9566 C C . THR B 1 513 ? 5.754 -23.219 -19.547 1 81.56 513 THR B C 1
ATOM 9568 O O . THR B 1 513 ? 4.785 -22.531 -19.875 1 81.56 513 THR B O 1
ATOM 9571 N N . GLU B 1 514 ? 5.746 -24.172 -18.797 1 71.75 514 GLU B N 1
ATOM 9572 C CA . GLU B 1 514 ? 4.48 -24.688 -18.281 1 71.75 514 GLU B CA 1
ATOM 9573 C C . GLU B 1 514 ? 3.787 -23.641 -17.391 1 71.75 514 GLU B C 1
ATOM 9575 O O . GLU B 1 514 ? 2.557 -23.609 -17.328 1 71.75 514 GLU B O 1
ATOM 9580 N N . SER B 1 515 ? 4.547 -22.812 -16.766 1 67 515 SER B N 1
ATOM 9581 C CA . SER B 1 515 ? 4.016 -21.844 -15.812 1 67 515 SER B CA 1
ATOM 9582 C C . SER B 1 515 ? 3.197 -20.766 -16.531 1 67 515 SER B C 1
ATOM 9584 O O . SER B 1 515 ? 2.398 -20.078 -15.898 1 67 515 SER B O 1
ATOM 9586 N N . ALA B 1 516 ? 3.373 -20.578 -17.766 1 61.53 516 ALA B N 1
ATOM 9587 C CA . ALA B 1 516 ? 2.664 -19.562 -18.547 1 61.53 516 ALA B CA 1
ATOM 9588 C C . ALA B 1 516 ? 1.217 -19.969 -18.797 1 61.53 516 ALA B C 1
ATOM 9590 O O . ALA B 1 516 ? 0.388 -19.156 -19.188 1 61.53 516 ALA B O 1
ATOM 9591 N N . MET B 1 517 ? 0.868 -21.172 -18.422 1 61.31 517 MET B N 1
ATOM 9592 C CA . MET B 1 517 ? -0.408 -21.75 -18.844 1 61.31 517 MET B CA 1
ATOM 9593 C C . MET B 1 517 ? -1.52 -21.375 -17.875 1 61.31 517 MET B C 1
ATOM 9595 O O . MET B 1 517 ? -2.611 -21.938 -17.922 1 61.31 517 MET B O 1
ATOM 9599 N N . THR B 1 518 ? -1.267 -20.438 -16.984 1 59.94 518 THR B N 1
ATOM 9600 C CA . THR B 1 518 ? -2.271 -20.047 -16 1 59.94 518 THR B CA 1
ATOM 9601 C C . THR B 1 518 ? -3.516 -19.5 -16.688 1 59.94 518 THR B C 1
ATOM 9603 O O . THR B 1 518 ? -4.629 -19.641 -16.188 1 59.94 518 THR B O 1
ATOM 9606 N N . ASP B 1 519 ? -3.385 -18.844 -17.875 1 63.62 519 ASP B N 1
ATOM 9607 C CA . ASP B 1 519 ? -4.508 -18.359 -18.672 1 63.62 519 ASP B CA 1
ATOM 9608 C C . ASP B 1 519 ? -4.508 -19 -20.062 1 63.62 519 ASP B C 1
ATOM 9610 O O . ASP B 1 519 ? -4.105 -18.359 -21.047 1 63.62 519 ASP B O 1
ATOM 9614 N N . GLY B 1 520 ? -5.062 -20.156 -20.156 1 70.25 520 GLY B N 1
ATOM 9615 C CA . GLY B 1 520 ? -4.984 -20.984 -21.344 1 70.25 520 GLY B CA 1
ATOM 9616 C C . GLY B 1 520 ? -5.641 -20.344 -22.562 1 70.25 520 GLY B C 1
ATOM 9617 O O . GLY B 1 520 ? -5.117 -20.438 -23.672 1 70.25 520 GLY B O 1
ATOM 9618 N N . LYS B 1 521 ? -6.656 -19.656 -22.281 1 73.31 521 LYS B N 1
ATOM 9619 C CA . LYS B 1 521 ? -7.375 -19.078 -23.406 1 73.31 521 LYS B CA 1
ATOM 9620 C C . LYS B 1 521 ? -6.566 -17.953 -24.047 1 73.31 521 LYS B C 1
ATOM 9622 O O . LYS B 1 521 ? -6.449 -17.875 -25.281 1 73.31 521 LYS B O 1
ATOM 9627 N N . ILE B 1 522 ? -6.035 -17.141 -23.281 1 73.88 522 ILE B N 1
ATOM 9628 C CA . ILE B 1 522 ? -5.242 -16.031 -23.766 1 73.88 522 ILE B CA 1
ATOM 9629 C C . ILE B 1 522 ? -3.994 -16.547 -24.484 1 73.88 522 ILE B C 1
ATOM 9631 O O . ILE B 1 522 ? -3.613 -16.047 -25.531 1 73.88 522 ILE B O 1
ATOM 9635 N N . LEU B 1 523 ? -3.467 -17.531 -23.922 1 82.75 523 LEU B N 1
ATOM 9636 C CA . LEU B 1 523 ? -2.268 -18.125 -24.5 1 82.75 523 LEU B CA 1
ATOM 9637 C C . LEU B 1 523 ? -2.574 -18.766 -25.844 1 82.75 523 LEU B C 1
ATOM 9639 O O . LEU B 1 523 ? -1.799 -18.625 -26.797 1 82.75 523 LEU B O 1
ATOM 9643 N N . ASN B 1 524 ? -3.686 -19.422 -25.906 1 87.38 524 ASN B N 1
ATOM 9644 C CA . ASN B 1 524 ? -4.086 -20.078 -27.141 1 87.38 524 ASN B CA 1
ATOM 9645 C C . ASN B 1 524 ? -4.285 -19.078 -28.266 1 87.38 524 ASN B C 1
ATOM 9647 O O . ASN B 1 524 ? -3.861 -19.312 -29.406 1 87.38 524 ASN B O 1
ATOM 9651 N N . GLU B 1 525 ? -4.938 -18.062 -27.938 1 85.69 525 GLU B N 1
ATOM 9652 C CA . GLU B 1 525 ? -5.18 -17.016 -28.938 1 85.69 525 GLU B CA 1
ATOM 9653 C C . GLU B 1 525 ? -3.867 -16.406 -29.422 1 85.69 525 GLU B C 1
ATOM 9655 O O . GLU B 1 525 ? -3.678 -16.203 -30.625 1 85.69 525 GLU B O 1
ATOM 9660 N N . MET B 1 526 ? -3.051 -16.078 -28.531 1 87.25 526 MET B N 1
ATOM 9661 C CA . MET B 1 526 ? -1.752 -15.508 -28.859 1 87.25 526 MET B CA 1
ATOM 9662 C C . MET B 1 526 ? -0.934 -16.453 -29.719 1 87.25 526 MET B C 1
ATOM 9664 O O . MET B 1 526 ? -0.362 -16.047 -30.734 1 87.25 526 MET B O 1
ATOM 9668 N N . MET B 1 527 ? -0.915 -17.703 -29.344 1 93 527 MET B N 1
ATOM 9669 C CA . MET B 1 527 ? -0.16 -18.719 -30.062 1 93 527 MET B CA 1
ATOM 9670 C C . MET B 1 527 ? -0.677 -18.859 -31.5 1 93 527 MET B C 1
ATOM 9672 O O . MET B 1 527 ? 0.11 -18.953 -32.438 1 93 527 MET B O 1
ATOM 9676 N N . ASN B 1 528 ? -1.917 -18.844 -31.625 1 93.19 528 ASN B N 1
ATOM 9677 C CA . ASN B 1 528 ? -2.506 -19 -32.938 1 93.19 528 ASN B CA 1
ATOM 9678 C C . ASN B 1 528 ? -2.127 -17.844 -33.875 1 93.19 528 ASN B C 1
ATOM 9680 O O . ASN B 1 528 ? -1.862 -18.062 -35.062 1 93.19 528 ASN B O 1
ATOM 9684 N N . LYS B 1 529 ? -2.15 -16.703 -33.344 1 92.75 529 LYS B N 1
ATOM 9685 C CA . LYS B 1 529 ? -1.751 -15.539 -34.156 1 92.75 529 LYS B CA 1
ATOM 9686 C C . LYS B 1 529 ? -0.316 -15.68 -34.656 1 92.75 529 LYS B C 1
ATOM 9688 O O . LYS B 1 529 ? -0.007 -15.305 -35.781 1 92.75 529 LYS B O 1
ATOM 9693 N N . ILE B 1 530 ? 0.478 -16.188 -33.844 1 94.62 530 ILE B N 1
ATOM 9694 C CA . ILE B 1 530 ? 1.89 -16.344 -34.188 1 94.62 530 ILE B CA 1
ATOM 9695 C C . ILE B 1 530 ? 2.074 -17.5 -35.156 1 94.62 530 ILE B C 1
ATOM 9697 O O . ILE B 1 530 ? 2.848 -17.406 -36.094 1 94.62 530 ILE B O 1
ATOM 9701 N N . ILE B 1 531 ? 1.341 -18.562 -34.969 1 96.19 531 ILE B N 1
ATOM 9702 C CA . ILE B 1 531 ? 1.42 -19.75 -35.812 1 96.19 531 ILE B CA 1
ATOM 9703 C C . ILE B 1 531 ? 0.939 -19.406 -37.219 1 96.19 531 ILE B C 1
ATOM 9705 O O . ILE B 1 531 ? 1.482 -19.906 -38.219 1 96.19 531 ILE B O 1
ATOM 9709 N N . GLN B 1 532 ? -0.015 -18.625 -37.25 1 94.56 532 GLN B N 1
ATOM 9710 C CA . GLN B 1 532 ? -0.556 -18.219 -38.562 1 94.56 532 GLN B CA 1
ATOM 9711 C C . GLN B 1 532 ? 0.505 -17.516 -39.406 1 94.56 532 GLN B C 1
ATOM 9713 O O . GLN B 1 532 ? 0.448 -17.547 -40.625 1 94.56 532 GLN B O 1
ATOM 9718 N N . ARG B 1 533 ? 1.408 -17.016 -38.75 1 94.5 533 ARG B N 1
ATOM 9719 C CA . ARG B 1 533 ? 2.463 -16.312 -39.5 1 94.5 533 ARG B CA 1
ATOM 9720 C C . ARG B 1 533 ? 3.633 -17.234 -39.781 1 94.5 533 ARG B C 1
ATOM 9722 O O . ARG B 1 533 ? 4.57 -16.859 -40.5 1 94.5 533 ARG B O 1
ATOM 9729 N N . GLY B 1 534 ? 3.576 -18.422 -39.125 1 95 534 GLY B N 1
ATOM 9730 C CA . GLY B 1 534 ? 4.539 -19.422 -39.562 1 95 534 GLY B CA 1
ATOM 9731 C C . GLY B 1 534 ? 5.406 -19.953 -38.438 1 95 534 GLY B C 1
ATOM 9732 O O . GLY B 1 534 ? 6.062 -20.984 -38.562 1 95 534 GLY B O 1
ATOM 9733 N N . SER B 1 535 ? 5.5 -19.234 -37.344 1 96.5 535 SER B N 1
ATOM 9734 C CA . SER B 1 535 ? 6.312 -19.688 -36.219 1 96.5 535 SER B CA 1
ATOM 9735 C C . SER B 1 535 ? 5.652 -20.859 -35.5 1 96.5 535 SER B C 1
ATOM 9737 O O . SER B 1 535 ? 4.461 -21.109 -35.656 1 96.5 535 SER B O 1
ATOM 9739 N N . THR B 1 536 ? 6.449 -21.578 -34.75 1 96.62 536 THR B N 1
ATOM 9740 C CA . THR B 1 536 ? 5.957 -22.734 -34 1 96.62 536 THR B CA 1
ATOM 9741 C C . THR B 1 536 ? 6.262 -22.578 -32.5 1 96.62 536 THR B C 1
ATOM 9743 O O . THR B 1 536 ? 6.93 -21.625 -32.094 1 96.62 536 THR B O 1
ATOM 9746 N N . PHE B 1 537 ? 5.676 -23.484 -31.75 1 95.88 537 PHE B N 1
ATOM 9747 C CA . PHE B 1 537 ? 5.844 -23.375 -30.297 1 95.88 537 PHE B CA 1
ATOM 9748 C C . PHE B 1 537 ? 6.324 -24.703 -29.719 1 95.88 537 PHE B C 1
ATOM 9750 O O . PHE B 1 537 ? 5.945 -25.781 -30.203 1 95.88 537 PHE B O 1
ATOM 9757 N N . SER B 1 538 ? 7.199 -24.609 -28.766 1 95.25 538 SER B N 1
ATOM 9758 C CA . SER B 1 538 ? 7.641 -25.734 -27.953 1 95.25 538 SER B CA 1
ATOM 9759 C C . SER B 1 538 ? 7.277 -25.547 -26.484 1 95.25 538 SER B C 1
ATOM 9761 O O . SER B 1 538 ? 7.367 -24.438 -25.953 1 95.25 538 SER B O 1
ATOM 9763 N N . LEU B 1 539 ? 6.812 -26.594 -25.906 1 90.94 539 LEU B N 1
ATOM 9764 C CA . LEU B 1 539 ? 6.625 -26.594 -24.453 1 90.94 539 LEU B CA 1
ATOM 9765 C C . LEU B 1 539 ? 7.938 -26.891 -23.734 1 90.94 539 LEU B C 1
ATOM 9767 O O . LEU B 1 539 ? 8.531 -27.953 -23.938 1 90.94 539 LEU B O 1
ATOM 9771 N N . ASP B 1 540 ? 8.281 -25.938 -22.953 1 87.94 540 ASP B N 1
ATOM 9772 C CA . ASP B 1 540 ? 9.57 -26.062 -22.266 1 87.94 540 ASP B CA 1
ATOM 9773 C C . ASP B 1 540 ? 9.391 -26.516 -20.828 1 87.94 540 ASP B C 1
ATOM 9775 O O . ASP B 1 540 ? 8.344 -26.266 -20.219 1 87.94 540 ASP B O 1
ATOM 9779 N N . ASP B 1 541 ? 10.398 -27.281 -20.359 1 81.06 541 ASP B N 1
ATOM 9780 C CA . ASP B 1 541 ? 10.539 -27.703 -18.969 1 81.06 541 ASP B CA 1
ATOM 9781 C C . ASP B 1 541 ? 9.352 -28.547 -18.531 1 81.06 541 ASP B C 1
ATOM 9783 O O . ASP B 1 541 ? 8.844 -28.391 -17.406 1 81.06 541 ASP B O 1
ATOM 9787 N N . TYR B 1 542 ? 8.875 -29.328 -19.438 1 80.75 542 TYR B N 1
ATOM 9788 C CA . TYR B 1 542 ? 7.801 -30.219 -19.016 1 80.75 542 TYR B CA 1
ATOM 9789 C C . TYR B 1 542 ? 8.25 -31.109 -17.859 1 80.75 542 TYR B C 1
ATOM 9791 O O . TYR B 1 542 ? 9.312 -31.734 -17.938 1 80.75 542 TYR B O 1
ATOM 9799 N N . GLY B 1 543 ? 7.504 -31.094 -16.906 1 69.19 543 GLY B N 1
ATOM 9800 C CA . GLY B 1 543 ? 7.816 -31.938 -15.758 1 69.19 543 GLY B CA 1
ATOM 9801 C C . GLY B 1 543 ? 8.117 -31.156 -14.5 1 69.19 543 GLY B C 1
ATOM 9802 O O . GLY B 1 543 ? 8.164 -31.719 -13.406 1 69.19 543 GLY B O 1
ATOM 9803 N N . THR B 1 544 ? 8.523 -29.844 -14.695 1 62.56 544 THR B N 1
ATOM 9804 C CA . THR B 1 544 ? 8.922 -29.047 -13.539 1 62.56 544 THR B CA 1
ATOM 9805 C C . THR B 1 544 ? 7.762 -28.188 -13.047 1 62.56 544 THR B C 1
ATOM 9807 O O . THR B 1 544 ? 7.777 -27.703 -11.914 1 62.56 544 THR B O 1
ATOM 9810 N N . GLY B 1 545 ? 6.953 -27.875 -13.961 1 59.44 545 GLY B N 1
ATOM 9811 C CA . GLY B 1 545 ? 5.926 -26.906 -13.633 1 59.44 545 GLY B CA 1
ATOM 9812 C C . GLY B 1 545 ? 4.578 -27.531 -13.336 1 59.44 545 GLY B C 1
ATOM 9813 O O . GLY B 1 545 ? 4.48 -28.75 -13.156 1 59.44 545 GLY B O 1
ATOM 9814 N N . TYR B 1 546 ? 3.627 -26.656 -13.055 1 49.53 546 TYR B N 1
ATOM 9815 C CA . TYR B 1 546 ? 2.299 -27 -12.57 1 49.53 546 TYR B CA 1
ATOM 9816 C C . TYR B 1 546 ? 1.304 -27.109 -13.719 1 49.53 546 TYR B C 1
ATOM 9818 O O . TYR B 1 546 ? 0.628 -26.125 -14.047 1 49.53 546 TYR B O 1
ATOM 9826 N N . SER B 1 547 ? 1.518 -28.016 -14.781 1 52.53 547 SER B N 1
ATOM 9827 C CA . SER B 1 547 ? 0.569 -27.922 -15.883 1 52.53 547 SER B CA 1
ATOM 9828 C C . SER B 1 547 ? -0.427 -29.078 -15.852 1 52.53 547 SER B C 1
ATOM 9830 O O . SER B 1 547 ? -0.1 -30.172 -15.391 1 52.53 547 SER B O 1
ATOM 9832 N N . ASN B 1 548 ? -1.63 -28.688 -16.109 1 60.16 548 ASN B N 1
ATOM 9833 C CA . ASN B 1 548 ? -2.729 -29.578 -16.453 1 60.16 548 ASN B CA 1
ATOM 9834 C C . ASN B 1 548 ? -2.521 -30.234 -17.812 1 60.16 548 ASN B C 1
ATOM 9836 O O . ASN B 1 548 ? -2.428 -29.547 -18.828 1 60.16 548 ASN B O 1
ATOM 9840 N N . LEU B 1 549 ? -2.221 -31.562 -17.859 1 65.62 549 LEU B N 1
ATOM 9841 C CA . LEU B 1 549 ? -1.928 -32.312 -19.078 1 65.62 549 LEU B CA 1
ATOM 9842 C C . LEU B 1 549 ? -2.994 -32.031 -20.141 1 65.62 549 LEU B C 1
ATOM 9844 O O . LEU B 1 549 ? -2.676 -31.891 -21.312 1 65.62 549 LEU B O 1
ATOM 9848 N N . VAL B 1 550 ? -4.246 -31.969 -19.703 1 63.75 550 VAL B N 1
ATOM 9849 C CA . VAL B 1 550 ? -5.344 -31.766 -20.641 1 63.75 550 VAL B CA 1
ATOM 9850 C C . VAL B 1 550 ? -5.227 -30.406 -21.297 1 63.75 550 VAL B C 1
ATOM 9852 O O . VAL B 1 550 ? -5.395 -30.266 -22.516 1 63.75 550 VAL B O 1
ATOM 9855 N N . GLU B 1 551 ? -4.977 -29.469 -20.484 1 68.31 551 GLU B N 1
ATOM 9856 C CA . GLU B 1 551 ? -4.84 -28.109 -21.016 1 68.31 551 GLU B CA 1
ATOM 9857 C C . GLU B 1 551 ? -3.639 -28.016 -21.953 1 68.31 551 GLU B C 1
ATOM 9859 O O . GLU B 1 551 ? -3.691 -27.297 -22.953 1 68.31 551 GLU B O 1
ATOM 9864 N N . LEU B 1 552 ? -2.703 -28.75 -21.578 1 73.25 552 LEU B N 1
ATOM 9865 C CA . LEU B 1 552 ? -1.488 -28.75 -22.375 1 73.25 552 LEU B CA 1
ATOM 9866 C C . LEU B 1 552 ? -1.752 -29.328 -23.766 1 73.25 552 LEU B C 1
ATOM 9868 O O . LEU B 1 552 ? -1.229 -28.844 -24.766 1 73.25 552 LEU B O 1
ATOM 9872 N N . LEU B 1 553 ? -2.619 -30.328 -23.781 1 72.62 553 LEU B N 1
ATOM 9873 C CA . LEU B 1 553 ? -2.877 -31.047 -25.031 1 72.62 553 LEU B CA 1
ATOM 9874 C C . LEU B 1 553 ? -3.791 -30.234 -25.953 1 72.62 553 LEU B C 1
ATOM 9876 O O . LEU B 1 553 ? -3.861 -30.484 -27.156 1 72.62 553 LEU B O 1
ATOM 9880 N N . ASP B 1 554 ? -4.414 -29.25 -25.375 1 76.12 554 ASP B N 1
ATOM 9881 C CA . ASP B 1 554 ? -5.305 -28.406 -26.141 1 76.12 554 ASP B CA 1
ATOM 9882 C C . ASP B 1 554 ? -4.539 -27.25 -26.781 1 76.12 554 ASP B C 1
ATOM 9884 O O . ASP B 1 554 ? -5.066 -26.562 -27.656 1 76.12 554 ASP B O 1
ATOM 9888 N N . LEU B 1 555 ? -3.389 -27.062 -26.438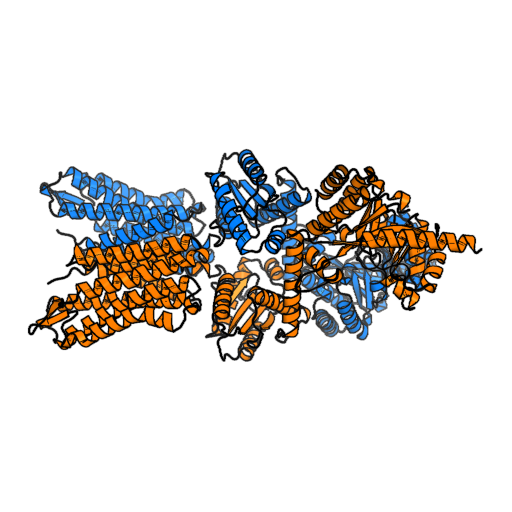 1 85.06 555 LEU B N 1
ATOM 9889 C CA . LEU B 1 555 ? -2.578 -25.984 -26.984 1 85.06 555 LEU B CA 1
ATOM 9890 C C . LEU B 1 555 ? -1.781 -26.453 -28.188 1 85.06 555 LEU B C 1
ATOM 9892 O O . LEU B 1 555 ? -1.378 -27.625 -28.266 1 85.06 555 LEU B O 1
ATOM 9896 N N . PRO B 1 556 ? -1.528 -25.625 -29.078 1 90.62 556 PRO B N 1
ATOM 9897 C CA . PRO B 1 556 ? -0.902 -26.016 -30.328 1 90.62 556 PRO B CA 1
ATOM 9898 C C . PRO B 1 556 ? 0.623 -26.031 -30.25 1 90.62 556 PRO B C 1
ATOM 9900 O O . PRO B 1 556 ? 1.295 -25.344 -31.031 1 90.62 556 PRO B O 1
ATOM 9903 N N . PHE B 1 557 ? 1.078 -26.922 -29.469 1 92.44 557 PHE B N 1
ATOM 9904 C CA . PHE B 1 557 ? 2.52 -27.125 -29.422 1 92.44 557 PHE B CA 1
ATOM 9905 C C . PHE B 1 557 ? 2.961 -28.125 -30.484 1 92.44 557 PHE B C 1
ATOM 9907 O O . PHE B 1 557 ? 2.24 -29.078 -30.781 1 92.44 557 PHE B O 1
ATOM 9914 N N . LYS B 1 558 ? 4.152 -27.875 -31.031 1 94.12 558 LYS B N 1
ATOM 9915 C CA . LYS B 1 558 ? 4.746 -28.812 -31.969 1 94.12 558 LYS B CA 1
ATOM 9916 C C . LYS B 1 558 ? 5.75 -29.734 -31.281 1 94.12 558 LYS B C 1
ATOM 9918 O O . LYS B 1 558 ? 5.836 -30.922 -31.594 1 94.12 558 LYS B O 1
ATOM 9923 N N . ILE B 1 559 ? 6.445 -29.172 -30.359 1 95.06 559 ILE B N 1
ATOM 9924 C CA . ILE B 1 559 ? 7.539 -29.875 -29.688 1 95.06 559 ILE B CA 1
ATOM 9925 C C . ILE B 1 559 ? 7.34 -29.812 -28.172 1 95.06 559 ILE B C 1
ATOM 9927 O O . ILE B 1 559 ? 6.898 -28.797 -27.641 1 95.06 559 ILE B O 1
ATOM 9931 N N . VAL B 1 560 ? 7.605 -30.891 -27.484 1 92.75 560 VAL B N 1
ATOM 9932 C CA . VAL B 1 560 ? 7.613 -30.938 -26.031 1 92.75 560 VAL B CA 1
ATOM 9933 C C . VAL B 1 560 ? 9.023 -31.234 -25.531 1 92.75 560 VAL B C 1
ATOM 9935 O O . VAL B 1 560 ? 9.625 -32.25 -25.906 1 92.75 560 VAL B O 1
ATOM 9938 N N . LYS B 1 561 ? 9.562 -30.312 -24.75 1 94.69 561 LYS B N 1
ATOM 9939 C CA . LYS B 1 561 ? 10.883 -30.516 -24.156 1 94.69 561 LYS B CA 1
ATOM 9940 C C . LYS B 1 561 ? 10.773 -31.094 -22.75 1 94.69 561 LYS B C 1
ATOM 9942 O O . LYS B 1 561 ? 10.195 -30.484 -21.859 1 94.69 561 LYS B O 1
ATOM 9947 N N . ILE B 1 562 ? 11.344 -32.25 -22.578 1 90.75 562 ILE B N 1
ATOM 9948 C CA . ILE B 1 562 ? 11.328 -32.906 -21.266 1 90.75 562 ILE B CA 1
ATOM 9949 C C . ILE B 1 562 ? 12.508 -32.438 -20.438 1 90.75 562 ILE B C 1
ATOM 9951 O O . ILE B 1 562 ? 13.656 -32.531 -20.859 1 90.75 562 ILE B O 1
ATOM 9955 N N . ASP B 1 563 ? 12.234 -32.031 -19.297 1 88.38 563 ASP B N 1
ATOM 9956 C CA . ASP B 1 563 ? 13.219 -31.359 -18.438 1 88.38 563 ASP B CA 1
ATOM 9957 C C . ASP B 1 563 ? 14.297 -32.344 -18 1 88.38 563 ASP B C 1
ATOM 9959 O O . ASP B 1 563 ? 14.031 -33.562 -17.875 1 88.38 563 ASP B O 1
ATOM 9963 N N . LYS B 1 564 ? 15.406 -31.828 -17.688 1 89.81 564 LYS B N 1
ATOM 9964 C CA . LYS B 1 564 ? 16.562 -32.625 -17.281 1 89.81 564 LYS B CA 1
ATOM 9965 C C . LYS B 1 564 ? 16.25 -33.406 -16 1 89.81 564 LYS B C 1
ATOM 9967 O O . LYS B 1 564 ? 16.75 -34.531 -15.82 1 89.81 564 LYS B O 1
ATOM 9972 N N . SER B 1 565 ? 15.469 -32.812 -15.148 1 83.44 565 SER B N 1
ATOM 9973 C CA . SER B 1 565 ? 15.172 -33.5 -13.883 1 83.44 565 SER B CA 1
ATOM 9974 C C . SER B 1 565 ? 14.438 -34.812 -14.109 1 83.44 565 SER B C 1
ATOM 9976 O O . SER B 1 565 ? 14.711 -35.812 -13.445 1 83.44 565 SER B O 1
ATOM 9978 N N . LEU B 1 566 ? 13.555 -34.875 -15.07 1 83.69 566 LEU B N 1
ATOM 9979 C CA . LEU B 1 566 ? 12.82 -36.094 -15.398 1 83.69 566 LEU B CA 1
ATOM 9980 C C . LEU B 1 566 ? 13.734 -37.094 -16.078 1 83.69 566 LEU B C 1
ATOM 9982 O O . LEU B 1 566 ? 13.648 -38.281 -15.805 1 83.69 566 LEU B O 1
ATOM 9986 N N . VAL B 1 567 ? 14.555 -36.594 -16.906 1 90.75 567 VAL B N 1
ATOM 9987 C CA . VAL B 1 567 ? 15.492 -37.469 -17.609 1 90.75 567 VAL B CA 1
ATOM 9988 C C . VAL B 1 567 ? 16.484 -38.062 -16.625 1 90.75 567 VAL B C 1
ATOM 9990 O O . VAL B 1 567 ? 16.703 -39.281 -16.625 1 90.75 567 VAL B O 1
ATOM 9993 N N . TRP B 1 568 ? 16.984 -37.219 -15.797 1 89.19 568 TRP B N 1
ATOM 9994 C CA . TRP B 1 568 ? 17.984 -37.688 -14.828 1 89.19 568 TRP B CA 1
ATOM 9995 C C . TRP B 1 568 ? 17.359 -38.625 -13.805 1 89.19 568 TRP B C 1
ATOM 9997 O O . TRP B 1 568 ? 18 -39.594 -13.375 1 89.19 568 TRP B O 1
ATOM 10007 N N . SER B 1 569 ? 16.156 -38.406 -13.414 1 84.94 569 SER B N 1
ATOM 10008 C CA . SER B 1 569 ? 15.484 -39.281 -12.445 1 84.94 569 SER B CA 1
ATOM 10009 C C . SER B 1 569 ? 15.312 -40.688 -13 1 84.94 569 SER B C 1
ATOM 10011 O O . SER B 1 569 ? 15.375 -41.656 -12.25 1 84.94 569 SER B O 1
ATOM 10013 N N . TYR B 1 570 ? 15.086 -40.875 -14.234 1 87.38 570 TYR B N 1
ATOM 10014 C CA . TYR B 1 570 ? 14.969 -42.156 -14.875 1 87.38 570 TYR B CA 1
ATOM 10015 C C . TYR B 1 570 ? 16.312 -42.906 -14.891 1 87.38 570 TYR B C 1
ATOM 10017 O O . TYR B 1 570 ? 16.391 -44.062 -14.531 1 87.38 570 TYR B O 1
ATOM 10025 N N . PHE B 1 571 ? 17.297 -42.188 -15.227 1 92.25 571 PHE B N 1
ATOM 10026 C CA . PHE B 1 571 ? 18.609 -42.844 -15.391 1 92.25 571 PHE B CA 1
ATOM 10027 C C . PHE B 1 571 ? 19.266 -43.062 -14.039 1 92.25 571 PHE B C 1
ATOM 10029 O O . PHE B 1 571 ? 20.125 -43.938 -13.906 1 92.25 571 PHE B O 1
ATOM 10036 N N . ASN B 1 572 ? 18.812 -42.25 -13.062 1 88.81 572 ASN B N 1
ATOM 10037 C CA . ASN B 1 572 ? 19.312 -42.5 -11.711 1 88.81 572 ASN B CA 1
ATOM 10038 C C . ASN B 1 572 ? 18.484 -43.531 -10.977 1 88.81 572 ASN B C 1
ATOM 10040 O O . ASN B 1 572 ? 18.797 -43.906 -9.852 1 88.81 572 ASN B O 1
ATOM 10044 N N . GLY B 1 573 ? 17.422 -44 -11.555 1 82.19 573 GLY B N 1
ATOM 10045 C CA . GLY B 1 573 ? 16.625 -45.062 -10.992 1 82.19 573 GLY B CA 1
ATOM 10046 C C . GLY B 1 573 ? 15.586 -44.594 -10 1 82.19 573 GLY B C 1
ATOM 10047 O O . GLY B 1 573 ? 14.945 -45.375 -9.312 1 82.19 573 GLY B O 1
ATOM 10048 N N . THR B 1 574 ? 15.453 -43.344 -9.977 1 77 574 THR B N 1
ATOM 10049 C CA . THR B 1 574 ? 14.555 -42.781 -8.969 1 77 574 THR B CA 1
ATOM 10050 C C . THR B 1 574 ? 13.117 -42.75 -9.477 1 77 574 THR B C 1
ATOM 10052 O O . THR B 1 574 ? 12.172 -42.719 -8.68 1 77 574 THR B O 1
ATOM 10055 N N . SER B 1 575 ? 12.969 -42.656 -10.82 1 77.19 575 SER B N 1
ATOM 10056 C CA . SER B 1 575 ? 11.625 -42.625 -11.383 1 77.19 575 SER B CA 1
ATOM 10057 C C . SER B 1 575 ? 11.57 -43.406 -12.695 1 77.19 575 SER B C 1
ATOM 10059 O O . SER B 1 575 ? 12.531 -43.406 -13.469 1 77.19 575 SER B O 1
ATOM 10061 N N . ASP B 1 576 ? 10.414 -44.031 -12.938 1 79.62 576 ASP B N 1
ATOM 10062 C CA . ASP B 1 576 ? 10.273 -44.812 -14.164 1 79.62 576 ASP B CA 1
ATOM 10063 C C . ASP B 1 576 ? 9.141 -44.25 -15.031 1 79.62 576 ASP B C 1
ATOM 10065 O O . ASP B 1 576 ? 8.57 -44.969 -15.852 1 79.62 576 ASP B O 1
ATOM 10069 N N . VAL B 1 577 ? 8.891 -43.031 -14.898 1 78.75 577 VAL B N 1
ATOM 10070 C CA . VAL B 1 577 ? 7.719 -42.469 -15.555 1 78.75 577 VAL B CA 1
ATOM 10071 C C . VAL B 1 577 ? 8.094 -42 -16.953 1 78.75 577 VAL B C 1
ATOM 10073 O O . VAL B 1 577 ? 7.227 -41.844 -17.828 1 78.75 577 VAL B O 1
ATOM 10076 N N . LEU B 1 578 ? 9.359 -41.812 -17.25 1 86.94 578 LEU B N 1
ATOM 10077 C CA . LEU B 1 578 ? 9.844 -41.156 -18.469 1 86.94 578 LEU B CA 1
ATOM 10078 C C . LEU B 1 578 ? 9.352 -41.875 -19.719 1 86.94 578 LEU B C 1
ATOM 10080 O O . LEU B 1 578 ? 8.805 -41.25 -20.625 1 86.94 578 LEU B O 1
ATOM 10084 N N . PRO B 1 579 ? 9.438 -43.219 -19.781 1 87.44 579 PRO B N 1
ATOM 10085 C CA . PRO B 1 579 ? 8.992 -43.906 -20.984 1 87.44 579 PRO B CA 1
ATOM 10086 C C . PRO B 1 579 ? 7.504 -43.719 -21.266 1 87.44 579 PRO B C 1
ATOM 10088 O O . PRO B 1 579 ? 7.105 -43.562 -22.438 1 87.44 579 PRO B O 1
ATOM 10091 N N . ASP B 1 580 ? 6.754 -43.719 -20.219 1 79.94 580 ASP B N 1
ATOM 10092 C CA . ASP B 1 580 ? 5.312 -43.531 -20.391 1 79.94 580 ASP B CA 1
ATOM 10093 C C . ASP B 1 580 ? 4.984 -42.125 -20.906 1 79.94 580 ASP B C 1
ATOM 10095 O O . ASP B 1 580 ? 4.066 -41.969 -21.703 1 79.94 580 ASP B O 1
ATOM 10099 N N . ILE B 1 581 ? 5.676 -41.188 -20.438 1 81.75 581 ILE B N 1
ATOM 10100 C CA . ILE B 1 581 ? 5.48 -39.812 -20.859 1 81.75 581 ILE B CA 1
ATOM 10101 C C . ILE B 1 581 ? 5.828 -39.688 -22.328 1 81.75 581 ILE B C 1
ATOM 10103 O O . ILE B 1 581 ? 5.066 -39.094 -23.094 1 81.75 581 ILE B O 1
ATOM 10107 N N . ILE B 1 582 ? 6.965 -40.188 -22.719 1 88.94 582 ILE B N 1
ATOM 10108 C CA . ILE B 1 582 ? 7.426 -40.125 -24.109 1 88.94 582 ILE B CA 1
ATOM 10109 C C . ILE B 1 582 ? 6.402 -40.781 -25.016 1 88.94 582 ILE B C 1
ATOM 10111 O O . ILE B 1 582 ? 6.051 -40.25 -26.062 1 88.94 582 ILE B O 1
ATOM 10115 N N . LYS B 1 583 ? 5.895 -41.875 -24.594 1 86.31 583 LYS B N 1
ATOM 10116 C CA . LYS B 1 583 ? 4.914 -42.594 -25.391 1 86.31 583 LYS B CA 1
ATOM 10117 C C . LYS B 1 583 ? 3.627 -41.781 -25.547 1 86.31 583 LYS B C 1
ATOM 10119 O O . LYS B 1 583 ? 3.031 -41.781 -26.625 1 86.31 583 LYS B O 1
ATOM 10124 N N . THR B 1 584 ? 3.242 -41.25 -24.531 1 80.38 584 THR B N 1
ATOM 10125 C CA . THR B 1 584 ? 2.012 -40.469 -24.531 1 80.38 584 THR B CA 1
ATOM 10126 C C . THR B 1 584 ? 2.105 -39.312 -25.547 1 80.38 584 THR B C 1
ATOM 10128 O O . THR B 1 584 ? 1.186 -39.094 -26.328 1 80.38 584 THR B O 1
ATOM 10131 N N . PHE B 1 585 ? 3.154 -38.594 -25.531 1 86.62 585 PHE B N 1
ATOM 10132 C CA . PHE B 1 585 ? 3.32 -37.469 -26.422 1 86.62 585 PHE B CA 1
ATOM 10133 C C . PHE B 1 585 ? 3.553 -37.938 -27.859 1 86.62 585 PHE B C 1
ATOM 10135 O O . PHE B 1 585 ? 3.018 -37.344 -28.797 1 86.62 585 PHE B O 1
ATOM 10142 N N . SER B 1 586 ? 4.355 -38.938 -27.984 1 89.44 586 SER B N 1
ATOM 10143 C CA . SER B 1 586 ? 4.66 -39.469 -29.312 1 89.44 586 SER B CA 1
ATOM 10144 C C . SER B 1 586 ? 3.396 -39.938 -30.016 1 89.44 586 SER B C 1
ATOM 10146 O O . SER B 1 586 ? 3.209 -39.688 -31.203 1 89.44 586 SER B O 1
ATOM 10148 N N . LYS B 1 587 ? 2.547 -40.594 -29.266 1 84.56 587 LYS B N 1
ATOM 10149 C CA . LYS B 1 587 ? 1.3 -41.125 -29.812 1 84.56 587 LYS B CA 1
ATOM 10150 C C . LYS B 1 587 ? 0.399 -40 -30.312 1 84.56 587 LYS B C 1
ATOM 10152 O O . LYS B 1 587 ? -0.447 -40.219 -31.188 1 84.56 587 LYS B O 1
ATOM 10157 N N . ARG B 1 588 ? 0.623 -38.938 -29.891 1 85.12 588 ARG B N 1
ATOM 10158 C CA . ARG B 1 588 ? -0.249 -37.812 -30.219 1 85.12 588 ARG B CA 1
ATOM 10159 C C . ARG B 1 588 ? 0.395 -36.906 -31.25 1 85.12 588 ARG B C 1
ATOM 10161 O O . ARG B 1 588 ? -0.123 -35.812 -31.547 1 85.12 588 ARG B O 1
ATOM 10168 N N . GLY B 1 589 ? 1.498 -37.25 -31.656 1 88.56 589 GLY B N 1
ATOM 10169 C CA . GLY B 1 589 ? 2.107 -36.594 -32.781 1 88.56 589 GLY B CA 1
ATOM 10170 C C . GLY B 1 589 ? 3.066 -35.5 -32.406 1 88.56 589 GLY B C 1
ATOM 10171 O O . GLY B 1 589 ? 3.516 -34.719 -33.25 1 88.56 589 GLY B O 1
ATOM 10172 N N . TYR B 1 590 ? 3.398 -35.375 -31.156 1 92.56 590 TYR B N 1
ATOM 10173 C CA . TYR B 1 590 ? 4.355 -34.344 -30.703 1 92.56 590 TYR B CA 1
ATOM 10174 C C . TYR B 1 590 ? 5.785 -34.812 -30.969 1 92.56 590 TYR B C 1
ATOM 10176 O O . TYR B 1 590 ? 6.094 -36 -30.844 1 92.56 590 TYR B O 1
ATOM 10184 N N . GLU B 1 591 ? 6.625 -33.875 -31.359 1 95.75 591 GLU B N 1
ATOM 10185 C CA . GLU B 1 591 ? 8.062 -34.156 -31.344 1 95.75 591 GLU B CA 1
ATOM 10186 C C . GLU B 1 591 ? 8.641 -33.938 -29.938 1 95.75 591 GLU B C 1
ATOM 10188 O O . GLU B 1 591 ? 8.227 -33.031 -29.219 1 95.75 591 GLU B O 1
ATOM 10193 N N . ILE B 1 592 ? 9.57 -34.75 -29.547 1 96.19 592 ILE B N 1
ATOM 10194 C CA . ILE B 1 592 ? 10.016 -34.75 -28.156 1 96.19 592 ILE B CA 1
ATOM 10195 C C . ILE B 1 592 ? 11.508 -34.438 -28.094 1 96.19 592 ILE B C 1
ATOM 10197 O O . ILE B 1 592 ? 12.312 -35.062 -28.812 1 96.19 592 ILE B O 1
ATOM 10201 N N . VAL B 1 593 ? 11.875 -33.469 -27.297 1 97 593 VAL B N 1
ATOM 10202 C CA . VAL B 1 593 ? 13.266 -33.156 -27 1 97 593 VAL B CA 1
ATOM 10203 C C . VAL B 1 593 ? 13.586 -33.562 -25.562 1 97 593 VAL B C 1
ATOM 10205 O O . VAL B 1 593 ? 12.883 -33.188 -24.625 1 97 593 VAL B O 1
ATOM 10208 N N . ALA B 1 594 ? 14.539 -34.406 -25.328 1 95.94 594 ALA B N 1
ATOM 10209 C CA . ALA B 1 594 ? 15.031 -34.719 -24 1 95.94 594 ALA B CA 1
ATOM 10210 C C . ALA B 1 594 ? 16.219 -33.844 -23.609 1 95.94 594 ALA B C 1
ATOM 10212 O O . ALA B 1 594 ? 17.203 -33.781 -24.344 1 95.94 594 ALA B O 1
ATOM 10213 N N . GLU B 1 595 ? 16.094 -33.188 -22.547 1 95.44 595 GLU B N 1
ATOM 10214 C CA . GLU B 1 595 ? 17.141 -32.281 -22.078 1 95.44 595 GLU B CA 1
ATOM 10215 C C . GLU B 1 595 ? 18.031 -32.938 -21.047 1 95.44 595 GLU B C 1
ATOM 10217 O O . GLU B 1 595 ? 17.656 -33.969 -20.438 1 95.44 595 GLU B O 1
ATOM 10222 N N . GLY B 1 596 ? 19.266 -32.469 -20.875 1 94.75 596 GLY B N 1
ATOM 10223 C CA . GLY B 1 596 ? 20.172 -32.938 -19.859 1 94.75 596 GLY B CA 1
ATOM 10224 C C . GLY B 1 596 ? 20.922 -34.219 -20.25 1 94.75 596 GLY B C 1
ATOM 10225 O O . GLY B 1 596 ? 21.266 -35.031 -19.391 1 94.75 596 GLY B O 1
ATOM 10226 N N . VAL B 1 597 ? 21.109 -34.375 -21.5 1 96.25 597 VAL B N 1
ATOM 10227 C CA . VAL B 1 597 ? 21.844 -35.531 -21.969 1 96.25 597 VAL B CA 1
ATOM 10228 C C . VAL B 1 597 ? 23.344 -35.344 -21.766 1 96.25 597 VAL B C 1
ATOM 10230 O O . VAL B 1 597 ? 23.938 -34.469 -22.375 1 96.25 597 VAL B O 1
ATOM 10233 N N . GLU B 1 598 ? 23.922 -36.156 -20.953 1 95 598 GLU B N 1
ATOM 10234 C CA . GLU B 1 598 ? 25.312 -35.906 -20.594 1 95 598 GLU B CA 1
ATOM 10235 C C . GLU B 1 598 ? 26.219 -37.062 -21 1 95 598 GLU B C 1
ATOM 10237 O O . GLU B 1 598 ? 27.438 -36.938 -21.047 1 95 598 GLU B O 1
ATOM 10242 N N . THR B 1 599 ? 25.656 -38.25 -21.359 1 94.69 599 THR B N 1
ATOM 10243 C CA . THR B 1 599 ? 26.469 -39.438 -21.672 1 94.69 599 THR B CA 1
ATOM 10244 C C . THR B 1 599 ? 25.969 -40.094 -22.953 1 94.69 599 THR B C 1
ATOM 10246 O O . THR B 1 599 ? 24.844 -39.844 -23.391 1 94.69 599 THR B O 1
ATOM 10249 N N . HIS B 1 600 ? 26.844 -40.906 -23.5 1 93.75 600 HIS B N 1
ATOM 10250 C CA . HIS B 1 600 ? 26.5 -41.656 -24.703 1 93.75 600 HIS B CA 1
ATOM 10251 C C . HIS B 1 600 ? 25.375 -42.656 -24.438 1 93.75 600 HIS B C 1
ATOM 10253 O O . HIS B 1 600 ? 24.484 -42.812 -25.266 1 93.75 600 HIS B O 1
ATOM 10259 N N . ASN B 1 601 ? 25.422 -43.219 -23.297 1 94.81 601 ASN B N 1
ATOM 10260 C CA . ASN B 1 601 ? 24.391 -44.188 -22.906 1 94.81 601 ASN B CA 1
ATOM 10261 C C . ASN B 1 601 ? 23.016 -43.5 -22.828 1 94.81 601 ASN B C 1
ATOM 10263 O O . ASN B 1 601 ? 22.016 -44.094 -23.281 1 94.81 601 ASN B O 1
ATOM 10267 N N . MET B 1 602 ? 22.953 -42.375 -22.266 1 96 602 MET B N 1
ATOM 10268 C CA . MET B 1 602 ? 21.688 -41.625 -22.203 1 96 602 MET B CA 1
ATOM 10269 C C . MET B 1 602 ? 21.141 -41.375 -23.594 1 96 602 MET B C 1
ATOM 10271 O O . MET B 1 602 ? 19.953 -41.562 -23.859 1 96 602 MET B O 1
ATOM 10275 N N . ALA B 1 603 ? 22.047 -40.906 -24.484 1 95.94 603 ALA B N 1
ATOM 10276 C CA . ALA B 1 603 ? 21.672 -40.562 -25.844 1 95.94 603 ALA B CA 1
ATOM 10277 C C . ALA B 1 603 ? 21.062 -41.75 -26.578 1 95.94 603 ALA B C 1
ATOM 10279 O O . ALA B 1 603 ? 20.031 -41.625 -27.25 1 95.94 603 ALA B O 1
ATOM 10280 N N . GLU B 1 604 ? 21.672 -42.906 -26.438 1 95.38 604 GLU B N 1
ATOM 10281 C CA . GLU B 1 604 ? 21.234 -44.094 -27.125 1 95.38 604 GLU B CA 1
ATOM 10282 C C . GLU B 1 604 ? 19.875 -44.594 -26.594 1 95.38 604 GLU B C 1
ATOM 10284 O O . GLU B 1 604 ? 18.984 -44.906 -27.375 1 95.38 604 GLU B O 1
ATOM 10289 N N . LYS B 1 605 ? 19.734 -44.625 -25.297 1 95.81 605 LYS B N 1
ATOM 10290 C CA . LYS B 1 605 ? 18.5 -45.094 -24.688 1 95.81 605 LYS B CA 1
ATOM 10291 C C . LYS B 1 605 ? 17.328 -44.188 -25.016 1 95.81 605 LYS B C 1
ATOM 10293 O O . LYS B 1 605 ? 16.219 -44.656 -25.25 1 95.81 605 LYS B O 1
ATOM 10298 N N . LEU B 1 606 ? 17.594 -42.938 -25.016 1 96.75 606 LEU B N 1
ATOM 10299 C CA . LEU B 1 606 ? 16.547 -41.969 -25.312 1 96.75 606 LEU B CA 1
ATOM 10300 C C . LEU B 1 606 ? 16.125 -42.031 -26.766 1 96.75 606 LEU B C 1
ATOM 10302 O O . LEU B 1 606 ? 14.945 -41.875 -27.094 1 96.75 606 LEU B O 1
ATOM 10306 N N . ARG B 1 607 ? 17.109 -42.25 -27.641 1 95.25 607 ARG B N 1
ATOM 10307 C CA . ARG B 1 607 ? 16.797 -42.469 -29.047 1 95.25 607 ARG B CA 1
ATOM 10308 C C . ARG B 1 607 ? 15.898 -43.688 -29.219 1 95.25 607 ARG B C 1
ATOM 10310 O O . ARG B 1 607 ? 14.891 -43.625 -29.938 1 95.25 607 ARG B O 1
ATOM 10317 N N . ASP B 1 608 ? 16.203 -44.688 -28.438 1 94.94 608 ASP B N 1
ATOM 10318 C CA . ASP B 1 608 ? 15.438 -45.906 -28.516 1 94.94 608 ASP B CA 1
ATOM 10319 C C . ASP B 1 608 ? 14.031 -45.75 -27.953 1 94.94 608 ASP B C 1
ATOM 10321 O O . ASP B 1 608 ? 13.094 -46.406 -28.391 1 94.94 608 ASP B O 1
ATOM 10325 N N . MET B 1 609 ? 13.945 -44.875 -27.031 1 94.25 609 MET B N 1
ATOM 10326 C CA . MET B 1 609 ? 12.648 -44.625 -26.406 1 94.25 609 MET B CA 1
ATOM 10327 C C . MET B 1 609 ? 11.742 -43.812 -27.359 1 94.25 609 MET B C 1
ATOM 10329 O O . MET B 1 609 ? 10.523 -43.781 -27.156 1 94.25 609 MET B O 1
ATOM 10333 N N . GLY B 1 610 ? 12.375 -43.125 -28.297 1 93.69 610 GLY B N 1
ATOM 10334 C CA . GLY B 1 610 ? 11.555 -42.469 -29.297 1 93.69 610 GLY B CA 1
ATOM 10335 C C . GLY B 1 610 ? 11.695 -40.938 -29.25 1 93.69 610 GLY B C 1
ATOM 10336 O O . GLY B 1 610 ? 10.867 -40.219 -29.812 1 93.69 610 GLY B O 1
ATOM 10337 N N . CYS B 1 611 ? 12.742 -40.406 -28.625 1 96.25 611 CYS B N 1
ATOM 10338 C CA . CYS B 1 611 ? 12.977 -38.969 -28.609 1 96.25 611 CYS B CA 1
ATOM 10339 C C . CYS B 1 611 ? 13.469 -38.5 -29.969 1 96.25 611 CYS B C 1
ATOM 10341 O O . CYS B 1 611 ? 14.375 -39.094 -30.562 1 96.25 611 CYS B O 1
ATOM 10343 N N . ASP B 1 612 ? 12.867 -37.469 -30.438 1 96.56 612 ASP B N 1
ATOM 10344 C CA . ASP B 1 612 ? 13.211 -36.938 -31.766 1 96.56 612 ASP B CA 1
ATOM 10345 C C . ASP B 1 612 ? 14.484 -36.094 -31.688 1 96.56 612 ASP B C 1
ATOM 10347 O O . ASP B 1 612 ? 15.25 -36.062 -32.656 1 96.56 612 ASP B O 1
ATOM 10351 N N . TYR B 1 613 ? 14.656 -35.406 -30.562 1 97.12 613 TYR B N 1
ATOM 10352 C CA . TYR B 1 613 ? 15.781 -34.5 -30.375 1 97.12 613 TYR B CA 1
ATOM 10353 C C . TYR B 1 613 ? 16.422 -34.688 -29.016 1 97.12 613 TYR B C 1
ATOM 10355 O O . TYR B 1 613 ? 15.766 -35.125 -28.062 1 97.12 613 TYR B O 1
ATOM 10363 N N . LEU B 1 614 ? 17.688 -34.406 -28.953 1 97.44 614 LEU B N 1
ATOM 10364 C CA . LEU B 1 614 ? 18.453 -34.5 -27.719 1 97.44 614 LEU B CA 1
ATOM 10365 C C . LEU B 1 614 ? 19.234 -33.219 -27.469 1 97.44 614 LEU B C 1
ATOM 10367 O O . LEU B 1 614 ? 19.797 -32.656 -28.406 1 97.44 614 LEU B O 1
ATOM 10371 N N . GLN B 1 615 ? 19.188 -32.781 -26.297 1 96.38 615 GLN B N 1
ATOM 10372 C CA . GLN B 1 615 ? 19.922 -31.578 -25.891 1 96.38 615 GLN B CA 1
ATOM 10373 C C . GLN B 1 615 ? 20.656 -31.797 -24.578 1 96.38 615 GLN B C 1
ATOM 10375 O O . GLN B 1 615 ? 20.094 -32.344 -23.625 1 96.38 615 GLN B O 1
ATOM 10380 N N . GLY B 1 616 ? 21.969 -31.438 -24.516 1 95 616 GLY B N 1
ATOM 10381 C CA . GLY B 1 616 ? 22.75 -31.609 -23.297 1 95 616 GLY B CA 1
ATOM 10382 C C . GLY B 1 616 ? 24.234 -31.375 -23.5 1 95 616 GLY B C 1
ATOM 10383 O O . GLY B 1 616 ? 24.672 -31.078 -24.625 1 95 616 GLY B O 1
ATOM 10384 N N . PHE B 1 617 ? 24.953 -31.547 -22.469 1 92.94 617 PHE B N 1
ATOM 10385 C CA . PHE B 1 617 ? 26.391 -31.25 -22.453 1 92.94 617 PHE B CA 1
ATOM 10386 C C . PHE B 1 617 ? 27.172 -32.312 -23.188 1 92.94 617 PHE B C 1
ATOM 10388 O O . PHE B 1 617 ? 28.344 -32.125 -23.531 1 92.94 617 PHE B O 1
ATOM 10395 N N . TYR B 1 618 ? 26.516 -33.438 -23.453 1 92.5 618 TYR B N 1
ATOM 10396 C CA . TYR B 1 618 ? 27.141 -34.469 -24.266 1 92.5 618 TYR B CA 1
ATOM 10397 C C . TYR B 1 618 ? 27.438 -33.969 -25.672 1 92.5 618 TYR B C 1
ATOM 10399 O O . TYR B 1 618 ? 28.438 -34.344 -26.281 1 92.5 618 TYR B O 1
ATOM 10407 N N . PHE B 1 619 ? 26.641 -33.094 -26.141 1 91.25 619 PHE B N 1
ATOM 10408 C CA . PHE B 1 619 ? 26.828 -32.531 -27.453 1 91.25 619 PHE B CA 1
ATOM 10409 C C . PHE B 1 619 ? 27.594 -31.219 -27.375 1 91.25 619 PHE B C 1
ATOM 10411 O O . PHE B 1 619 ? 28.625 -31.047 -28.031 1 91.25 619 PHE B O 1
ATOM 10418 N N . SER B 1 620 ? 27 -30.281 -26.562 1 92.44 620 SER B N 1
ATOM 10419 C CA . SER B 1 620 ? 27.688 -29.016 -26.422 1 92.44 620 SER B CA 1
ATOM 10420 C C . SER B 1 620 ? 27.031 -28.156 -25.328 1 92.44 620 SER B C 1
ATOM 10422 O O . SER B 1 620 ? 25.828 -28.25 -25.094 1 92.44 620 SER B O 1
ATOM 10424 N N . LYS B 1 621 ? 27.844 -27.391 -24.688 1 93.19 621 LYS B N 1
ATOM 10425 C CA . LYS B 1 621 ? 27.328 -26.297 -23.875 1 93.19 621 LYS B CA 1
ATOM 10426 C C . LYS B 1 621 ? 26.891 -25.125 -24.734 1 93.19 621 LYS B C 1
ATOM 10428 O O . LYS B 1 621 ? 27.031 -25.141 -25.969 1 93.19 621 LYS B O 1
ATOM 10433 N N . ALA B 1 622 ? 26.266 -24.172 -24.094 1 94.31 622 ALA B N 1
ATOM 10434 C CA . ALA B 1 622 ? 25.875 -22.984 -24.859 1 94.31 622 ALA B CA 1
ATOM 10435 C C . ALA B 1 622 ? 27.109 -22.234 -25.375 1 94.31 622 ALA B C 1
ATOM 10437 O O . ALA B 1 622 ? 28.094 -22.062 -24.641 1 94.31 622 ALA B O 1
ATOM 10438 N N . LEU B 1 623 ? 27.047 -21.859 -26.625 1 95.12 623 LEU B N 1
ATOM 10439 C CA . LEU B 1 623 ? 28.188 -21.234 -27.297 1 95.12 623 LEU B CA 1
ATOM 10440 C C . LEU B 1 623 ? 27.812 -19.844 -27.812 1 95.12 623 LEU B C 1
ATOM 10442 O O . LEU B 1 623 ? 26.672 -19.609 -28.25 1 95.12 623 LEU B O 1
ATOM 10446 N N . PRO B 1 624 ? 28.812 -18.953 -27.75 1 93.88 624 PRO B N 1
ATOM 10447 C CA . PRO B 1 624 ? 28.578 -17.688 -28.438 1 93.88 624 PRO B CA 1
ATOM 10448 C C . PRO B 1 624 ? 28.375 -17.859 -29.938 1 93.88 624 PRO B C 1
ATOM 10450 O O . PRO B 1 624 ? 28.734 -18.906 -30.5 1 93.88 624 PRO B O 1
ATOM 10453 N N . ALA B 1 625 ? 27.875 -16.906 -30.547 1 92.06 625 ALA B N 1
ATOM 10454 C CA . ALA B 1 625 ? 27.5 -16.969 -31.953 1 92.06 625 ALA B CA 1
ATOM 10455 C C . ALA B 1 625 ? 28.656 -17.422 -32.812 1 92.06 625 ALA B C 1
ATOM 10457 O O . ALA B 1 625 ? 28.5 -18.297 -33.688 1 92.06 625 ALA B O 1
ATOM 10458 N N . ASP B 1 626 ? 29.828 -16.906 -32.562 1 89.75 626 ASP B N 1
ATOM 10459 C CA . ASP B 1 626 ? 31 -17.219 -33.375 1 89.75 626 ASP B CA 1
ATOM 10460 C C . ASP B 1 626 ? 31.453 -18.656 -33.156 1 89.75 626 ASP B C 1
ATOM 10462 O O . ASP B 1 626 ? 31.844 -19.344 -34.094 1 89.75 626 ASP B O 1
ATOM 10466 N N . GLN B 1 627 ? 31.406 -19.047 -31.969 1 93 627 GLN B N 1
ATOM 10467 C CA . GLN B 1 627 ? 31.844 -20.406 -31.625 1 93 627 GLN B CA 1
ATOM 10468 C C . GLN B 1 627 ? 30.828 -21.438 -32.125 1 93 627 GLN B C 1
ATOM 10470 O O . GLN B 1 627 ? 31.203 -22.562 -32.469 1 93 627 GLN B O 1
ATOM 10475 N N . LEU B 1 628 ? 29.578 -21.031 -32.156 1 92.69 628 LEU B N 1
ATOM 10476 C CA . LEU B 1 628 ? 28.547 -21.922 -32.656 1 92.69 628 LEU B CA 1
ATOM 10477 C C . LEU B 1 628 ? 28.781 -22.266 -34.125 1 92.69 628 LEU B C 1
ATOM 10479 O O . LEU B 1 628 ? 28.688 -23.422 -34.531 1 92.69 628 LEU B O 1
ATOM 10483 N N . VAL B 1 629 ? 29.094 -21.266 -34.906 1 90.75 629 VAL B N 1
ATOM 10484 C CA . VAL B 1 629 ? 29.344 -21.438 -36.344 1 90.75 629 VAL B CA 1
ATOM 10485 C C . VAL B 1 629 ? 30.516 -22.391 -36.562 1 90.75 629 VAL B C 1
ATOM 10487 O O . VAL B 1 629 ? 30.422 -23.328 -37.344 1 90.75 629 VAL B O 1
ATOM 10490 N N . SER B 1 630 ? 31.547 -22.203 -35.75 1 90.56 630 SER B N 1
ATOM 10491 C CA . SER B 1 630 ? 32.719 -23.062 -35.875 1 90.56 630 SER B CA 1
ATOM 10492 C C . SER B 1 630 ? 32.406 -24.484 -35.438 1 90.56 630 SER B C 1
ATOM 10494 O O . SER B 1 630 ? 32.875 -25.453 -36.031 1 90.56 630 SER B O 1
ATOM 10496 N N . TYR B 1 631 ? 31.625 -24.516 -34.438 1 91.38 631 TYR B N 1
ATOM 10497 C CA . TYR B 1 631 ? 31.25 -25.812 -33.875 1 91.38 631 TYR B CA 1
ATOM 10498 C C . TYR B 1 631 ? 30.438 -26.625 -34.906 1 91.38 631 TYR B C 1
ATOM 10500 O O . TYR B 1 631 ? 30.703 -27.812 -35.094 1 91.38 631 TYR B O 1
ATOM 10508 N N . VAL B 1 632 ? 29.5 -26.078 -35.562 1 88.25 632 VAL B N 1
ATOM 10509 C CA . VAL B 1 632 ? 28.609 -26.766 -36.531 1 88.25 632 VAL B CA 1
ATOM 10510 C C . VAL B 1 632 ? 29.422 -27.203 -37.75 1 88.25 632 VAL B C 1
ATOM 10512 O O . VAL B 1 632 ? 29.25 -28.312 -38.25 1 88.25 632 VAL B O 1
ATOM 10515 N N . TYR B 1 633 ? 30.328 -26.359 -38.188 1 85.12 633 TYR B N 1
ATOM 10516 C CA . TYR B 1 633 ? 31.156 -26.688 -39.344 1 85.12 633 TYR B CA 1
ATOM 10517 C C . TYR B 1 633 ? 32.125 -27.812 -39.031 1 85.12 633 TYR B C 1
ATOM 10519 O O . TYR B 1 633 ? 32.375 -28.703 -39.844 1 85.12 633 TYR B O 1
ATOM 10527 N N . ASN B 1 634 ? 32.656 -27.75 -37.812 1 84.44 634 ASN B N 1
ATOM 10528 C CA . ASN B 1 634 ? 33.594 -28.781 -37.406 1 84.44 634 ASN B CA 1
ATOM 10529 C C . ASN B 1 634 ? 32.875 -30.141 -37.281 1 84.44 634 ASN B C 1
ATOM 10531 O O . ASN B 1 634 ? 33.438 -31.172 -37.625 1 84.44 634 ASN B O 1
ATOM 10535 N N . ASN B 1 635 ? 31.766 -30.109 -36.688 1 83.25 635 ASN B N 1
ATOM 10536 C CA . ASN B 1 635 ? 31 -31.344 -36.531 1 83.25 635 ASN B CA 1
ATOM 10537 C C . ASN B 1 635 ? 30.625 -31.953 -37.875 1 83.25 635 ASN B C 1
ATOM 10539 O O . ASN B 1 635 ? 30.625 -33.188 -38.031 1 83.25 635 ASN B O 1
ATOM 10543 N N . ARG B 1 636 ? 30.281 -31.156 -38.844 1 80.12 636 ARG B N 1
ATOM 10544 C CA . ARG B 1 636 ? 29.969 -31.625 -40.188 1 80.12 636 ARG B CA 1
ATOM 10545 C C . ARG B 1 636 ? 31.203 -32.25 -40.844 1 80.12 636 ARG B C 1
ATOM 10547 O O . ARG B 1 636 ? 31.094 -33.281 -41.5 1 80.12 636 ARG B O 1
ATOM 10554 N N . ARG B 1 637 ? 32.25 -31.594 -40.625 1 72.88 637 ARG B N 1
ATOM 10555 C CA . ARG B 1 637 ? 33.5 -32.094 -41.219 1 72.88 637 ARG B CA 1
ATOM 10556 C C . ARG B 1 637 ? 33.875 -33.438 -40.656 1 72.88 637 ARG B C 1
ATOM 10558 O O . ARG B 1 637 ? 34.312 -34.344 -41.375 1 72.88 637 ARG B O 1
ATOM 10565 N N . LEU B 1 638 ? 33.719 -33.5 -39.438 1 74.62 638 LEU B N 1
ATOM 10566 C CA . LEU B 1 638 ? 34.062 -34.75 -38.781 1 74.62 638 LEU B CA 1
ATOM 10567 C C . LEU B 1 638 ? 33.156 -35.875 -39.25 1 74.62 638 LEU B C 1
ATOM 10569 O O . LEU B 1 638 ? 33.625 -37 -39.469 1 74.62 638 LEU B O 1
ATOM 10573 N N . ARG B 1 639 ? 32 -35.625 -39.531 1 75.62 639 ARG B N 1
ATOM 10574 C CA . ARG B 1 639 ? 31.062 -36.625 -40.031 1 75.62 639 ARG B CA 1
ATOM 10575 C C . ARG B 1 639 ? 31.422 -37.062 -41.438 1 75.62 639 ARG B C 1
ATOM 10577 O O . ARG B 1 639 ? 31.359 -38.25 -41.75 1 75.62 639 ARG B O 1
ATOM 10584 N N . ILE B 1 640 ? 31.781 -36.125 -42.156 1 72.38 640 ILE B N 1
ATOM 10585 C CA . ILE B 1 640 ? 32.188 -36.406 -43.531 1 72.38 640 ILE B CA 1
ATOM 10586 C C . ILE B 1 640 ? 33.438 -37.281 -43.5 1 72.38 640 ILE B C 1
ATOM 10588 O O . ILE B 1 640 ? 33.531 -38.25 -44.281 1 72.38 640 ILE B O 1
ATOM 10592 N N . MET B 1 641 ? 34.281 -37 -42.594 1 72.56 641 MET B N 1
ATOM 10593 C CA . MET B 1 641 ? 35.531 -37.781 -42.5 1 72.56 641 MET B CA 1
ATOM 10594 C C . MET B 1 641 ? 35.25 -39.188 -42.031 1 72.56 641 MET B C 1
ATOM 10596 O O . MET B 1 641 ? 35.844 -40.156 -42.531 1 72.56 641 MET B O 1
ATOM 10600 N N . GLU B 1 642 ? 34.344 -39.312 -41.156 1 71.25 642 GLU B N 1
ATOM 10601 C CA . GLU B 1 642 ? 33.969 -40.625 -40.656 1 71.25 642 GLU B CA 1
ATOM 10602 C C . GLU B 1 642 ? 33.25 -41.438 -41.75 1 71.25 642 GLU B C 1
ATOM 10604 O O . GLU B 1 642 ? 33.5 -42.656 -41.875 1 71.25 642 GLU B O 1
ATOM 10609 N N . GLU B 1 643 ? 32.469 -40.844 -42.5 1 69.5 643 GLU B N 1
ATOM 10610 C CA . GLU B 1 643 ? 31.797 -41.5 -43.594 1 69.5 643 GLU B CA 1
ATOM 10611 C C . GLU B 1 643 ? 32.812 -41.938 -44.656 1 69.5 643 GLU B C 1
ATOM 10613 O O . GLU B 1 643 ? 32.656 -43 -45.281 1 69.5 643 GLU B O 1
ATOM 10618 N N . MET B 1 644 ? 33.812 -41.125 -44.781 1 68.75 644 MET B N 1
ATOM 10619 C CA . MET B 1 644 ? 34.844 -41.469 -45.781 1 68.75 644 MET B CA 1
ATOM 10620 C C . MET B 1 644 ? 35.688 -42.625 -45.281 1 68.75 644 MET B C 1
ATOM 10622 O O . MET B 1 644 ? 36.25 -43.375 -46.062 1 68.75 644 MET B O 1
ATOM 10626 N N . ARG B 1 645 ? 35.875 -42.812 -44 1 66.25 645 ARG B N 1
ATOM 10627 C CA . ARG B 1 645 ? 36.656 -43.875 -43.438 1 66.25 645 ARG B CA 1
ATOM 10628 C C . ARG B 1 645 ? 35.906 -45.219 -43.469 1 66.25 645 ARG B C 1
ATOM 10630 O O . ARG B 1 645 ? 36.531 -46.281 -43.5 1 66.25 645 ARG B O 1
ATOM 10637 N N . LEU B 1 646 ? 34.656 -45.125 -43.469 1 54.88 646 LEU B N 1
ATOM 10638 C CA . LEU B 1 646 ? 33.906 -46.344 -43.656 1 54.88 646 LEU B CA 1
ATOM 10639 C C . LEU B 1 646 ? 33.875 -46.75 -45.125 1 54.88 646 LEU B C 1
ATOM 10641 O O . LEU B 1 646 ? 33.906 -47.906 -45.469 1 54.88 646 LEU B O 1
#

Nearest PDB structures (foldseek):
  5m3c-assembly1_B  TM=6.871E-01  e=4.287E-27  Pseudomonas aeruginosa
  4rnh-assembly1_A-2  TM=6.106E-01  e=1.117E-25  Pseudomonas aeruginosa PAO1
  4rnf-assembly1_A  TM=6.177E-01  e=3.204E-23  Pseudomonas aeruginosa PAO1
  9ce0-assembly1_A  TM=5.604E-01  e=2.946E-22  Escherichia coli
  9bkv-assembly1_A  TM=5.498E-01  e=1.000E-21  Escherichia coli

Foldseek 3Di:
DQFALVQLVVLLVLLVVVLVVVVPADFFPAPLSVLLNLLSVLLNQLSVLVVVLNVCQVPQQVDDLVVNLVSVLSNQLSVLVNLVSLLLSLLVLLLCSLVQDPVNVCVLCVLSVVSNVCSVCCCPVVQQWYADPNRHIDGRPNNVVSVVVSLCSSLVVSLVSCVVSVVSDDVVVNVLSNVLSVLLVVQVCCCVPPVVRYNNNSNSNSVSSVSCCVPPVPSVVQADPLQSAGEPVSVLVSVSSCLSNVHFWKKKKKAWPPLVVVCVVVNVNQVSVQNNVLSVVLCVLDPPWHWYDHPSRMIMTTDDPPDPVQVSVVVSLVVLCFFTDDPVDTDRIDMAMEIEHRPAPRDDSVLVVVQNVVQRVVRVVVVDPDYRYRDNVNSVVSVVLVVLLVQLVVCLVVLVKAWFWFFKAFLVVGATAEIEIDIWGAGPVPGTDDCVRNVVSCVVVVVNLSSQLSSLLVVLVLPLVDPCVVLNYFAYEGEDELSLLLDPCNLVSNVVSCVVSVHQLQRYEYEYEQQSCPPLVSNQVSQVSSVVSRYAYEYPAPPPDDHDVVSVLVHRHQAYEHHLVVLVCCVVVNDVCVLVVLCVQVVSNHAYEYEADQDPVSVVVVVVSPHRIYGHPNQHDTGHSVVSSVSSVVVVVVVVVVVVVD/DQFALVQLVVLLVLLVVVLVVVVPADFFPAPLSVLLNLLSVLLNQLSVLVVVLNVCQVPQQVDDLVVNLVSVLSNQLSVLVNLVSLLLSLLVLLLCSLVQDPVNVCVLCVLSVVSNVCSVCCDPVVQQWYADPNRHIGGRPNNVVSVVVSLCSSLVVSLVSCVVSVVSPDVVVNVLSNVLSVLLVVQVCCCVPPVVRYNNNSNSNSVSSVSCCPPPVPSVVQADPLQSAGEPVSVLVVVSSCLSNVHFWKKKKKAWPPLVVVCVVVNVNQVSVQNNVLSVVLCVLDPPWHWYDHPSRMIMTTDDPPDPVQVSVVVSLVVLCFFTDDPVDTDRIDMAMEIEHRPAPRDDSVLVVVQNVVQRVVRVVVVDPDYRYRDNVNSVVSVVLVVLLVQLVVCLVVLVKAWFWFFKAFLVVRATAEIEIDIWGAGPVPGTDDCVRNVVSCVVVVVNLSSQLSSLLVVLVLPLVDPCVVLNYFAYEGEDELSLLLDPCNLVSNVVSCVVSVHQLQRYEYEYEQASCPPLVSNQVSQVSSVVSHYAYEYPAPPPDDHDVVSVLVHRHQAYEHHLVVLVCCVVVNDVCVLVVLVVQVVSNHAYEYEADQDPVSVVVVVVSPHRIYGHPNQHDTGHSVVSSVSSVVVVVVVVVVVVVD